Protein AF-A0A7X1L523-F1 (afdb_monomer_lite)

Foldseek 3Di:
DDDDDDDDDPDDPDDQQAAEAEEQEPAAQALLQQLVLLLQVVCLLVVLRHDYDYHHDDFPDDRCVCQLVVVGFKYKFWLCLLLVVLVVRQKAFQFFQFQFAQKWKKFFPPDPDQELLVQQAFEEEDAPDCRRRVLVLLLNCLRVVDPVRHNYDHDDPPCCCRVVVVGGMYMDGNLAVVVVCVVVVTHMHIYGSVVVVRTTGHITMMHGPVCCVPPVSSSVSCSVSSLVSSVVCLVPVLVSLVVCCVPRNVPDDSVSSVSSSVVSCVRRVVQPDPGGDDDLVNSLVSLLSCVVSVSGVGSHRDPNRYDDDLPLPQQDDDPVLVVVCVVPQAAEAEDECQDPPCWHADPVRDIDHLLVLLVVLLCSNHVHDYHYDYDHPVVNLVCLLVVVHQFHSWDFPVVLVVSQFDWAFFLAKWWKFKKAFAPPADDDDALVVQLVWAEEEAPPPPVVCVRCVVCVVRHNYDHDNGLLVRLVCRLVVVTGIYIDILLSLLVCVVVVSPRMDTRDTHPVDMGTITITGHPVCVSVSVSSNSSSVSQDPVNSQVSSCVRSVDRPCLPPAAQDDDPVLVVVQVVDPAFEEEDEPQPPQWHDDPDDTDHLVVLLVVLLCVRQVYHYDYDYDPADDPVQLVCLQVVNHGQKYKDFPLFAVPCPLWDWAAFLDWFFWFKKFFPPADADAELVVQQQWEEEDEPPGSVVVVSCVVHVRHRYDYDPDPLVRVVCRLVVVGGMYIDTPQRNVVSCVVVVVPRMDTRYGHPDDIGGIIMIGRSVCVSVNVSSNSSSVSRRPVNSVVSCCVGRPDDDDDDDDPVVVVVVVVVVVVVVVVVVVVVVVVVVPVVVPPPPPDPDDPDDDDDDDDDDDDDDPDDPVPPPVPVVVLVVQLPDLWKWFWFDPDLRQTQFIHCNLCVLVDGRVRRHGHRQCQFALDPVLSVVVSVVVVVVLVVVDQWDFDWGWTHGPVRDIAIWTFTFRQDDDPRGGPITTTRTGGCRVVVVVVVVVVVVVVVVVVVVVVVVVVLLVVLVVVLVCLCVPVLVVLVVVLVVLVVVLVVDPDPVVNVVSVVVNVVSVVSNVVSVVSSVVSDPCCCVPPNLLVLLVVCCVPPQVVLQAAEAEAEPAVPDDDQDDDPVRSVLVSVLSVLVVVCCSPPFQFNYWYWYWDDDPFKTKIKIWTQGQWDDDDPDDDDDDPPPPVSVVVNQVSQVVQVKGKDKDTDGRGTIIIMTMHTGDDPPPPPPPVPDDDDD

Radius of gyration: 42.04 Å; chains: 1; bounding box: 124×84×136 Å

Structure (mmCIF, N/CA/C/O backbone):
data_AF-A0A7X1L523-F1
#
_entry.id   AF-A0A7X1L523-F1
#
loop_
_atom_site.group_PDB
_atom_site.id
_atom_site.type_symbol
_atom_site.label_atom_id
_atom_site.label_alt_id
_atom_site.label_comp_id
_atom_site.label_asym_id
_atom_site.label_entity_id
_atom_site.label_seq_id
_atom_site.pdbx_PDB_ins_code
_atom_site.Cartn_x
_atom_site.Cartn_y
_atom_site.Cartn_z
_atom_site.occupancy
_atom_site.B_iso_or_equiv
_atom_site.auth_seq_id
_atom_site.auth_comp_id
_atom_site.auth_asym_id
_atom_site.auth_atom_id
_atom_site.pdbx_PDB_model_num
ATOM 1 N N . MET A 1 1 ? -27.266 -11.915 -82.292 1.00 35.53 1 MET A N 1
ATOM 2 C CA . MET A 1 1 ? -26.843 -13.331 -82.314 1.00 35.53 1 MET A CA 1
ATOM 3 C C . MET A 1 1 ? -26.099 -13.578 -81.011 1.00 35.53 1 MET A C 1
ATOM 5 O O . MET A 1 1 ? -25.111 -12.887 -80.830 1.00 35.53 1 MET A O 1
ATOM 9 N N . LEU A 1 2 ? -26.598 -14.486 -80.149 1.00 34.31 2 LEU A N 1
ATOM 10 C CA . LEU A 1 2 ? -26.035 -14.909 -78.838 1.00 34.31 2 LEU A CA 1
ATOM 11 C C . LEU A 1 2 ? -26.019 -13.783 -77.750 1.00 34.31 2 LEU A C 1
ATOM 13 O O . LEU A 1 2 ? -25.608 -12.671 -78.051 1.00 34.31 2 LEU A O 1
ATOM 17 N N . LEU A 1 3 ? -26.603 -13.879 -76.534 1.00 36.59 3 LEU A N 1
ATOM 18 C CA . LEU A 1 3 ? -26.626 -14.929 -75.475 1.00 36.59 3 LEU A CA 1
ATOM 19 C C . LEU A 1 3 ? -25.195 -15.250 -74.990 1.00 36.59 3 LEU A C 1
ATOM 21 O O . LEU A 1 3 ? -24.328 -15.443 -75.824 1.00 36.59 3 LEU A O 1
ATOM 25 N N . THR A 1 4 ? -24.811 -15.344 -73.713 1.00 40.94 4 THR A N 1
ATOM 26 C CA . THR A 1 4 ? -25.476 -15.297 -72.382 1.00 40.94 4 THR A CA 1
ATOM 27 C C . THR A 1 4 ? -24.375 -14.885 -71.354 1.00 40.94 4 THR A C 1
ATOM 29 O O . THR A 1 4 ? -23.264 -14.602 -71.787 1.00 40.94 4 THR A O 1
ATOM 32 N N . PHE A 1 5 ? -24.502 -14.793 -70.021 1.00 37.12 5 PHE A N 1
ATOM 33 C CA . PHE A 1 5 ? -25.494 -15.196 -69.004 1.00 37.12 5 PHE A CA 1
ATOM 34 C C . PHE A 1 5 ? -25.349 -14.257 -67.772 1.00 37.12 5 PHE A C 1
ATOM 36 O O . PHE A 1 5 ? -24.310 -13.623 -67.603 1.00 37.12 5 PHE A O 1
ATOM 43 N N . TRP A 1 6 ? -26.329 -14.234 -66.861 1.00 37.47 6 TRP A N 1
ATOM 44 C CA . TRP A 1 6 ? -26.172 -13.785 -65.463 1.00 37.47 6 TRP A CA 1
ATOM 45 C C . TRP A 1 6 ? -26.646 -14.925 -64.550 1.00 37.47 6 TRP A C 1
ATOM 47 O O . TRP A 1 6 ? -27.776 -15.387 -64.700 1.00 37.47 6 TRP A O 1
ATOM 57 N N . GLY A 1 7 ? -25.789 -15.408 -63.648 1.00 32.28 7 GLY A N 1
ATOM 58 C CA . GLY A 1 7 ? -26.093 -16.521 -62.743 1.00 32.28 7 GLY A CA 1
ATOM 59 C C . GLY A 1 7 ? -25.792 -16.142 -61.300 1.00 32.28 7 GLY A C 1
ATOM 60 O O . GLY A 1 7 ? -24.634 -15.934 -60.948 1.00 32.28 7 GLY A O 1
ATOM 61 N N . ALA A 1 8 ? -26.829 -16.039 -60.470 1.00 42.28 8 ALA A N 1
ATOM 62 C CA . ALA A 1 8 ? -26.679 -15.747 -59.051 1.00 42.28 8 ALA A CA 1
ATOM 63 C C . ALA A 1 8 ? -26.209 -16.999 -58.294 1.00 42.28 8 ALA A C 1
ATOM 65 O O . ALA A 1 8 ? -26.930 -17.993 -58.226 1.00 42.28 8 ALA A O 1
ATOM 66 N N . ALA A 1 9 ? -25.025 -16.930 -57.688 1.00 34.50 9 ALA A N 1
ATOM 67 C CA . ALA A 1 9 ? -24.575 -17.900 -56.697 1.00 34.50 9 ALA A CA 1
ATOM 68 C C . ALA A 1 9 ? -24.819 -17.320 -55.298 1.00 34.50 9 ALA A C 1
ATOM 70 O O . ALA A 1 9 ? -24.021 -16.532 -54.791 1.00 34.50 9 ALA A O 1
ATOM 71 N N . ALA A 1 10 ? -25.938 -17.699 -54.678 1.00 40.25 10 ALA A N 1
ATOM 72 C CA . ALA A 1 10 ? -26.149 -17.450 -53.259 1.00 40.25 10 ALA A CA 1
ATOM 73 C C . ALA A 1 10 ? -25.199 -18.361 -52.468 1.00 40.25 10 ALA A C 1
ATOM 75 O O . ALA A 1 10 ? -25.450 -19.558 -52.321 1.00 40.25 10 ALA A O 1
ATOM 76 N N . ALA A 1 11 ? -24.087 -17.805 -51.990 1.00 36.62 11 ALA A N 1
ATOM 77 C CA . ALA A 1 11 ? -23.219 -18.509 -51.062 1.00 36.62 11 ALA A CA 1
ATOM 78 C C . ALA A 1 11 ? -23.965 -18.679 -49.732 1.00 36.62 11 ALA A C 1
ATOM 80 O O . ALA A 1 11 ? -24.196 -17.705 -49.014 1.00 36.62 11 ALA A O 1
ATOM 81 N N . PHE A 1 12 ? -24.337 -19.918 -49.403 1.00 37.25 12 PHE A N 1
ATOM 82 C CA . PHE A 1 12 ? -24.702 -20.276 -48.037 1.00 37.25 12 PHE A CA 1
ATOM 83 C C . PHE A 1 12 ? -23.490 -19.992 -47.146 1.00 37.25 12 PHE A C 1
ATOM 85 O O . PHE A 1 12 ? -22.504 -20.728 -47.179 1.00 37.25 12 PHE A O 1
ATOM 92 N N . ALA A 1 13 ? -23.558 -18.916 -46.363 1.00 38.03 13 ALA A N 1
ATOM 93 C CA . ALA A 1 13 ? -22.625 -18.708 -45.271 1.00 38.03 13 ALA A CA 1
ATOM 94 C C . ALA A 1 13 ? -22.865 -19.827 -44.253 1.00 38.03 13 ALA A C 1
ATOM 96 O O . ALA A 1 13 ? -23.894 -19.845 -43.577 1.00 38.03 13 ALA A O 1
ATOM 97 N N . ALA A 1 14 ? -21.944 -20.789 -44.187 1.00 41.09 14 ALA A N 1
ATOM 98 C CA . ALA A 1 14 ? -21.949 -21.779 -43.125 1.00 41.09 14 ALA A CA 1
ATOM 99 C C . ALA A 1 14 ? -21.833 -21.036 -41.790 1.00 41.09 14 ALA A C 1
ATOM 101 O O . ALA A 1 14 ? -20.889 -20.268 -41.589 1.00 41.09 14 ALA A O 1
ATOM 102 N N . THR A 1 15 ? -22.804 -21.234 -40.900 1.00 46.75 15 THR A N 1
ATOM 103 C CA . THR A 1 15 ? -22.757 -20.694 -39.541 1.00 46.75 15 THR A CA 1
ATOM 104 C C . THR A 1 15 ? -21.456 -21.175 -38.893 1.00 46.75 15 THR A C 1
ATOM 106 O O . THR A 1 15 ? -21.213 -22.386 -38.919 1.00 46.75 15 THR A O 1
ATOM 109 N N . PRO A 1 16 ? -20.599 -20.290 -38.350 1.00 55.03 16 PRO A N 1
ATOM 110 C CA . PRO A 1 16 ? -19.363 -20.729 -37.719 1.00 55.03 16 PRO A CA 1
ATOM 111 C C . PRO A 1 16 ? -19.705 -21.667 -36.560 1.00 55.03 16 PRO A C 1
ATOM 113 O O . PRO A 1 16 ? -20.459 -21.304 -35.658 1.00 55.03 16 PRO A O 1
ATOM 116 N N . THR A 1 17 ? -19.182 -22.891 -36.611 1.00 75.31 17 THR A N 1
ATOM 117 C CA . THR A 1 17 ? -19.331 -23.872 -35.535 1.00 75.31 17 THR A CA 1
ATOM 118 C C . THR A 1 17 ? -18.581 -23.359 -34.314 1.00 75.31 17 THR A C 1
ATOM 120 O O . THR A 1 17 ? -17.352 -23.294 -34.339 1.00 75.31 17 THR A O 1
ATOM 123 N N . LEU A 1 18 ? -19.326 -22.964 -33.282 1.00 89.81 18 LEU A N 1
ATOM 124 C CA . LEU A 1 18 ? -18.764 -22.475 -32.029 1.00 89.81 18 LEU A CA 1
ATOM 125 C C . LEU A 1 18 ? -18.001 -23.594 -31.307 1.00 89.81 18 LEU A C 1
ATOM 127 O O . LEU A 1 18 ? -18.394 -24.761 -31.349 1.00 89.81 18 LEU A O 1
ATOM 131 N N . GLU A 1 19 ? -16.904 -23.229 -30.653 1.00 92.75 19 GLU A N 1
ATOM 132 C CA . GLU A 1 19 ? -16.069 -24.151 -29.888 1.00 92.75 19 GLU A CA 1
ATOM 133 C C . GLU A 1 19 ? -16.624 -24.319 -28.458 1.00 92.75 19 GLU A C 1
ATOM 135 O O . GLU A 1 19 ? -16.742 -23.315 -27.751 1.00 92.75 19 GLU A O 1
ATOM 140 N N . PRO A 1 20 ? -16.969 -25.543 -28.010 1.00 94.81 20 PRO A N 1
ATOM 141 C CA . PRO A 1 20 ? -17.560 -25.763 -26.693 1.00 94.81 20 PRO A CA 1
ATOM 142 C C . PRO A 1 20 ? -16.526 -25.606 -25.573 1.00 94.81 20 PRO A C 1
ATOM 144 O O . PRO A 1 20 ? -15.448 -26.200 -25.617 1.00 94.81 20 PRO A O 1
ATOM 147 N N . VAL A 1 21 ? -16.877 -24.834 -24.545 1.00 96.50 21 VAL A N 1
ATOM 148 C CA . VAL A 1 21 ? -16.016 -24.523 -23.395 1.00 96.50 21 VAL A CA 1
ATOM 149 C C . VAL A 1 21 ? -16.826 -24.560 -22.102 1.00 96.50 21 VAL A C 1
ATOM 151 O O . VAL A 1 21 ? -17.882 -23.940 -22.006 1.00 96.50 21 VAL A O 1
ATOM 154 N N . THR A 1 22 ? -16.309 -25.218 -21.066 1.00 97.50 22 THR A N 1
ATOM 155 C CA . THR A 1 22 ? -16.935 -25.236 -19.735 1.00 97.50 22 THR A CA 1
ATOM 156 C C . THR A 1 22 ? -16.148 -24.381 -18.745 1.00 97.50 22 THR A C 1
ATOM 158 O O . THR A 1 22 ? -14.935 -24.554 -18.587 1.00 97.50 22 THR A O 1
ATOM 161 N N . ILE A 1 23 ? -16.855 -23.493 -18.037 1.00 97.31 23 ILE A N 1
ATOM 162 C CA . ILE A 1 23 ? -16.327 -22.721 -16.903 1.00 97.31 23 ILE A CA 1
ATOM 163 C C . ILE A 1 23 ? -16.960 -23.248 -15.610 1.00 97.31 23 ILE A C 1
ATOM 165 O O . ILE A 1 23 ? -18.173 -23.143 -15.416 1.00 97.31 23 ILE A O 1
ATOM 169 N N . GLN A 1 24 ? -16.138 -23.793 -14.713 1.00 95.12 24 GLN A N 1
ATOM 170 C CA . GLN A 1 24 ? -16.563 -24.243 -13.388 1.00 95.12 24 GLN A CA 1
ATOM 171 C C . GLN A 1 24 ? -16.700 -23.039 -12.445 1.00 95.12 24 GLN A C 1
ATOM 173 O O . GLN A 1 24 ? -15.710 -22.449 -12.006 1.00 95.12 24 GLN A O 1
ATOM 178 N N . LEU A 1 25 ? -17.938 -22.671 -12.116 1.00 91.81 25 LEU A N 1
ATOM 179 C CA . LEU A 1 25 ? -18.232 -21.646 -11.118 1.00 91.81 25 LEU A CA 1
ATOM 180 C C . LEU A 1 25 ? -17.908 -22.154 -9.713 1.00 91.81 25 LEU A C 1
ATOM 182 O O . LEU A 1 25 ? -17.907 -23.357 -9.438 1.00 91.81 25 LEU A O 1
ATOM 186 N N . ARG A 1 26 ? -17.674 -21.210 -8.801 1.00 81.25 26 ARG A N 1
ATOM 187 C CA . ARG A 1 26 ? -17.255 -21.496 -7.427 1.00 81.25 26 ARG A CA 1
ATOM 188 C C . ARG A 1 26 ? -18.408 -21.824 -6.474 1.00 81.25 26 ARG A C 1
ATOM 190 O O . ARG A 1 26 ? -18.177 -22.451 -5.448 1.00 81.25 26 ARG A O 1
ATOM 197 N N . TRP A 1 27 ? -19.631 -21.412 -6.795 1.00 78.06 27 TRP A N 1
ATOM 198 C CA . TRP A 1 27 ? -20.826 -21.568 -5.956 1.00 78.06 27 TRP A CA 1
ATOM 199 C C . TRP A 1 27 ? -22.062 -21.854 -6.830 1.00 78.06 27 TRP A C 1
ATOM 201 O O . TRP A 1 27 ? -21.937 -22.069 -8.039 1.00 78.06 27 TRP A O 1
ATOM 211 N N . SER A 1 28 ? -23.250 -21.877 -6.221 1.00 83.31 28 SER A N 1
ATOM 212 C CA . SER A 1 28 ? -24.537 -21.827 -6.926 1.00 83.31 28 SER A CA 1
ATOM 213 C C . SER A 1 28 ? -24.710 -20.507 -7.690 1.00 83.31 28 SER A C 1
ATOM 215 O O . SER A 1 28 ? -23.960 -19.555 -7.476 1.00 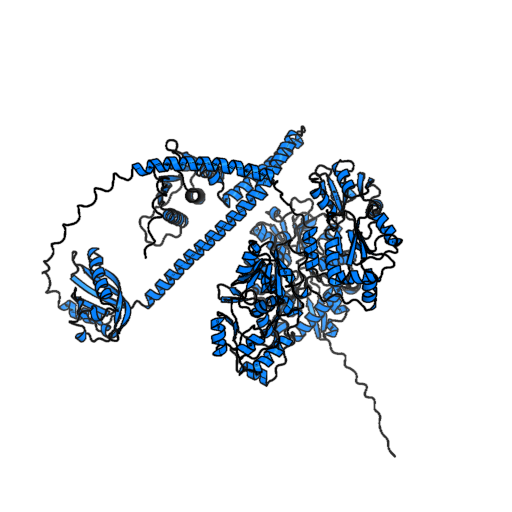83.31 28 SER A O 1
ATOM 217 N N . HIS A 1 29 ? -25.712 -20.424 -8.566 1.00 87.88 29 HIS A N 1
ATOM 218 C CA . HIS A 1 29 ? -26.014 -19.186 -9.283 1.00 87.88 29 HIS A CA 1
ATOM 219 C C . HIS A 1 29 ? -26.390 -18.047 -8.312 1.00 87.88 29 HIS A C 1
ATOM 221 O O . HIS A 1 29 ? -27.177 -18.243 -7.392 1.00 87.88 29 HIS A O 1
ATOM 227 N N . GLN A 1 30 ? -25.750 -16.886 -8.482 1.00 88.38 30 GLN A N 1
ATOM 228 C CA . GLN A 1 30 ? -25.823 -15.698 -7.616 1.00 88.38 30 GLN A CA 1
ATOM 229 C C . GLN A 1 30 ? -25.126 -14.512 -8.322 1.00 88.38 30 GLN A C 1
ATOM 231 O O . GLN A 1 30 ? -24.378 -14.735 -9.284 1.00 88.38 30 GLN A O 1
ATOM 236 N N . PHE A 1 31 ? -25.292 -13.267 -7.859 1.00 91.81 31 PHE A N 1
ATOM 237 C CA . PHE A 1 31 ? -24.743 -12.082 -8.546 1.00 91.81 31 PHE A CA 1
ATOM 238 C C . PHE A 1 31 ? -23.201 -12.016 -8.528 1.00 91.81 31 PHE A C 1
ATOM 240 O O . PHE A 1 31 ? -22.593 -11.393 -9.395 1.00 91.81 31 PHE A O 1
ATOM 247 N N . GLN A 1 32 ? -22.532 -12.746 -7.628 1.00 89.69 32 GLN A N 1
ATOM 248 C CA . GLN A 1 32 ? -21.064 -12.908 -7.617 1.00 89.69 32 GLN A CA 1
ATOM 249 C C . GLN A 1 32 ? -20.471 -13.388 -8.961 1.00 89.69 32 GLN A C 1
ATOM 251 O O . GLN A 1 32 ? -19.287 -13.185 -9.209 1.00 89.69 32 GLN A O 1
ATOM 256 N N . PHE A 1 33 ? -21.277 -13.983 -9.851 1.00 94.38 33 PHE A N 1
ATOM 257 C CA . PHE A 1 33 ? -20.850 -14.425 -11.185 1.00 94.38 33 PHE A CA 1
ATOM 258 C C . PHE A 1 33 ? -21.464 -13.605 -12.339 1.00 94.38 33 PHE A C 1
ATOM 260 O O . PHE A 1 33 ? -21.421 -14.042 -13.488 1.00 94.38 33 PHE A O 1
ATOM 267 N N . ALA A 1 34 ? -22.008 -12.415 -12.057 1.00 94.25 34 ALA A N 1
ATOM 268 C CA . ALA A 1 34 ? -22.748 -11.573 -13.003 1.00 94.25 34 ALA A CA 1
ATOM 269 C C . ALA A 1 34 ? -22.036 -11.348 -14.350 1.00 94.25 34 ALA A C 1
ATOM 271 O O . ALA A 1 34 ? -22.672 -11.439 -15.400 1.00 94.25 34 ALA A O 1
ATOM 272 N N . GLY A 1 35 ? -20.716 -11.126 -14.347 1.00 92.69 35 GLY A N 1
ATOM 273 C CA . GLY A 1 35 ? -19.957 -10.944 -15.587 1.00 92.69 35 GLY A CA 1
ATOM 274 C C . GLY A 1 35 ? -19.906 -12.173 -16.497 1.00 92.69 35 GLY A C 1
ATOM 275 O O . GLY A 1 35 ? -19.885 -12.022 -17.716 1.00 92.69 35 GLY A O 1
ATOM 276 N N . TYR A 1 36 ? -19.952 -13.383 -15.934 1.00 97.00 36 TYR A N 1
ATOM 277 C CA . TYR A 1 36 ? -19.990 -14.623 -16.714 1.00 97.00 36 TYR A CA 1
ATOM 278 C C . TYR A 1 36 ? -21.353 -14.801 -17.393 1.00 97.00 36 TYR A C 1
ATOM 280 O O . TYR A 1 36 ? -21.399 -15.096 -18.587 1.00 97.00 36 TYR A O 1
ATOM 288 N N . TYR A 1 37 ? -22.458 -14.535 -16.681 1.00 96.06 37 TYR A N 1
ATOM 289 C CA . TYR A 1 37 ? -23.798 -14.541 -17.284 1.00 96.06 37 TYR A CA 1
ATOM 290 C C . TYR A 1 37 ? -23.911 -13.479 -18.374 1.00 96.06 37 TYR A C 1
ATOM 292 O O . TYR A 1 37 ? -24.307 -13.798 -19.488 1.00 96.06 37 TYR A O 1
ATOM 300 N N . ALA A 1 38 ? -23.474 -12.244 -18.110 1.00 94.81 38 ALA A N 1
ATOM 301 C CA . ALA A 1 38 ? -23.484 -11.181 -19.109 1.00 94.81 38 ALA A CA 1
ATOM 302 C C . ALA A 1 38 ? -22.660 -11.540 -20.362 1.00 94.81 38 ALA A C 1
ATOM 304 O O . ALA A 1 38 ? -23.086 -11.233 -21.473 1.00 94.81 38 ALA A O 1
ATOM 305 N N . ALA A 1 39 ? -21.522 -12.232 -20.222 1.00 95.19 39 ALA A N 1
ATOM 306 C CA . ALA A 1 39 ? -20.725 -12.687 -21.365 1.00 95.19 39 ALA A CA 1
ATOM 307 C C . ALA A 1 39 ? -21.421 -13.763 -22.224 1.00 95.19 39 ALA A C 1
ATOM 309 O O . ALA A 1 39 ? -21.239 -13.764 -23.446 1.00 95.19 39 ALA A O 1
ATOM 310 N N . VAL A 1 40 ? -22.238 -14.635 -21.620 1.00 95.62 40 VAL A N 1
ATOM 311 C CA . VAL A 1 40 ? -23.106 -15.587 -22.340 1.00 95.62 40 VAL A CA 1
ATOM 312 C C . VAL A 1 40 ? -24.292 -14.852 -22.975 1.00 95.62 40 VAL A C 1
ATOM 314 O O . VAL A 1 40 ? -24.466 -14.880 -24.190 1.00 95.62 40 VAL A O 1
ATOM 317 N N . GLU A 1 41 ? -25.071 -14.128 -22.171 1.00 94.56 41 GLU A N 1
ATOM 318 C CA . GLU A 1 41 ? -26.344 -13.502 -22.555 1.00 94.56 41 GLU A CA 1
ATOM 319 C C . GLU A 1 41 ? -26.196 -12.370 -23.582 1.00 94.56 41 GLU A C 1
ATOM 321 O O . GLU A 1 41 ? -27.069 -12.174 -24.427 1.00 94.56 41 GLU A O 1
ATOM 326 N N . LYS A 1 42 ? -25.076 -11.636 -23.559 1.00 94.75 42 LYS A N 1
ATOM 327 C CA . LYS A 1 42 ? -24.744 -10.612 -24.568 1.00 94.75 42 LYS A CA 1
ATOM 328 C C . LYS A 1 42 ? -23.963 -11.174 -25.757 1.00 94.75 42 LYS A C 1
ATOM 330 O O . LYS A 1 42 ? -23.537 -10.411 -26.622 1.00 94.75 42 LYS A O 1
ATOM 335 N N . GLY A 1 43 ? -23.760 -12.493 -25.807 1.00 91.25 43 GLY A N 1
ATOM 336 C CA . GLY A 1 43 ? -23.056 -13.171 -26.890 1.00 91.25 43 GLY A CA 1
ATOM 337 C C . GLY A 1 43 ? -21.582 -12.782 -27.009 1.00 91.25 43 GLY A C 1
ATOM 338 O O . GLY A 1 43 ? -21.018 -12.897 -28.094 1.00 91.25 43 GLY A O 1
ATOM 339 N N . PHE A 1 44 ? -20.934 -12.312 -25.937 1.00 91.00 44 PHE A N 1
ATOM 340 C CA . PHE A 1 44 ? -19.513 -11.952 -25.984 1.00 91.00 44 PHE A CA 1
ATOM 341 C C . PHE A 1 44 ? -18.623 -13.180 -26.185 1.00 91.00 44 PHE A C 1
ATOM 343 O O . PHE A 1 44 ? -17.650 -13.084 -26.926 1.00 91.00 44 PHE A O 1
ATOM 350 N N . TYR A 1 45 ? -18.981 -14.337 -25.617 1.00 95.25 45 TYR A N 1
ATOM 351 C CA . TYR A 1 45 ? -18.313 -15.606 -25.934 1.00 95.25 45 TYR A CA 1
ATOM 352 C C . TYR A 1 45 ? -18.566 -16.040 -27.387 1.00 95.25 45 TYR A C 1
ATOM 354 O O . TYR A 1 45 ? -17.615 -16.326 -28.115 1.00 95.25 45 TYR A O 1
ATOM 362 N N . ALA A 1 46 ? -19.819 -15.983 -27.851 1.00 91.81 46 ALA A N 1
ATOM 363 C CA . ALA A 1 46 ? -20.180 -16.345 -29.225 1.00 91.81 46 ALA A CA 1
ATOM 364 C C . ALA A 1 46 ? -19.486 -15.451 -30.274 1.00 91.81 46 ALA A C 1
ATOM 366 O O . ALA A 1 46 ? -19.068 -15.936 -31.323 1.00 91.81 46 ALA A O 1
ATOM 367 N N . ALA A 1 47 ? -19.292 -14.162 -29.973 1.00 86.38 47 ALA A N 1
ATOM 368 C CA . ALA A 1 47 ? -18.557 -13.216 -30.813 1.00 86.38 47 ALA A CA 1
ATOM 369 C C . ALA A 1 47 ? -17.050 -13.525 -30.925 1.00 86.38 47 ALA A C 1
ATOM 371 O O . ALA A 1 47 ? -16.428 -13.148 -31.915 1.00 86.38 47 ALA A O 1
ATOM 372 N N . GLU A 1 48 ? -16.467 -14.219 -29.943 1.00 90.19 48 GLU A N 1
ATOM 373 C CA . GLU A 1 48 ? -15.091 -14.737 -29.995 1.00 90.19 48 GLU A CA 1
ATOM 374 C C . GLU A 1 48 ? -15.029 -16.174 -30.579 1.00 90.19 48 GLU A C 1
ATOM 376 O O . GLU A 1 48 ? -13.945 -16.746 -30.714 1.00 90.19 48 GLU A O 1
ATOM 381 N N . GLY A 1 49 ? -16.179 -16.752 -30.958 1.00 91.38 49 GLY A N 1
ATOM 382 C CA . GLY A 1 49 ? -16.309 -18.091 -31.546 1.00 91.38 49 GLY A CA 1
ATOM 383 C C . GLY A 1 49 ? -16.517 -19.232 -30.543 1.00 91.38 49 GLY A C 1
ATOM 384 O O . GLY A 1 49 ? -16.285 -20.384 -30.900 1.00 91.38 49 GLY A O 1
ATOM 385 N N . LEU A 1 50 ? -16.931 -18.934 -29.307 1.00 95.75 50 LEU A N 1
ATOM 386 C CA . LEU A 1 50 ? -17.047 -19.900 -28.209 1.00 95.75 50 LEU A CA 1
ATOM 387 C C . LEU A 1 50 ? -18.507 -20.159 -27.800 1.00 95.75 50 LEU A C 1
ATOM 389 O O . LEU A 1 50 ? -19.298 -19.222 -27.688 1.00 95.75 50 LEU A O 1
ATOM 393 N N . ASP A 1 51 ? -18.832 -21.417 -27.503 1.00 96.00 51 ASP A N 1
ATOM 394 C CA . ASP A 1 51 ? -20.079 -21.850 -26.862 1.00 96.00 51 ASP A CA 1
ATOM 395 C C . ASP A 1 51 ? -19.787 -22.203 -25.396 1.00 96.00 51 ASP A C 1
ATOM 397 O O . ASP A 1 51 ? -19.209 -23.249 -25.094 1.00 96.00 51 ASP A O 1
ATOM 401 N N . VAL A 1 52 ? -20.096 -21.280 -24.480 1.00 96.94 52 VAL A N 1
ATOM 402 C CA . VAL A 1 52 ? -19.693 -21.386 -23.070 1.00 96.94 52 VAL A CA 1
ATOM 403 C C . VAL A 1 52 ? -20.818 -21.923 -22.193 1.00 96.94 52 VAL A C 1
ATOM 405 O O . VAL A 1 52 ? -21.835 -21.264 -21.982 1.00 96.94 52 VAL A O 1
ATOM 408 N N . THR A 1 53 ? -20.570 -23.081 -21.582 1.00 96.00 53 THR A N 1
ATOM 409 C CA . THR A 1 53 ? -21.398 -23.645 -20.512 1.00 96.00 53 THR A CA 1
ATOM 410 C C . THR A 1 53 ? -20.867 -23.210 -19.144 1.00 96.00 53 THR A C 1
ATOM 412 O O . THR A 1 53 ? -19.712 -23.466 -18.795 1.00 96.00 53 THR A O 1
ATOM 415 N N . LEU A 1 54 ? -21.720 -22.573 -18.338 1.00 95.31 54 LEU A N 1
ATOM 416 C CA . LEU A 1 54 ? -21.407 -22.191 -16.958 1.00 95.31 54 LEU A CA 1
ATOM 417 C C . LEU A 1 54 ? -21.883 -23.283 -15.993 1.00 95.31 54 LEU A C 1
ATOM 419 O O . LEU A 1 54 ? -23.079 -23.424 -15.743 1.00 95.31 54 LEU A O 1
ATOM 423 N N . GLN A 1 55 ? -20.949 -24.051 -15.436 1.00 92.56 55 GLN A N 1
ATOM 424 C CA . GLN A 1 55 ? -21.257 -25.140 -14.513 1.00 92.56 55 GLN A CA 1
ATOM 425 C C . GLN A 1 55 ? -21.258 -24.627 -13.067 1.00 92.56 55 GLN A C 1
ATOM 427 O O . GLN A 1 55 ? -20.209 -24.281 -12.528 1.00 92.56 55 GLN A O 1
ATOM 432 N N . ALA A 1 56 ? -22.424 -24.587 -12.418 1.00 87.94 56 ALA A N 1
ATOM 433 C CA . ALA A 1 56 ? -22.530 -24.273 -10.990 1.00 87.94 56 ALA A CA 1
ATOM 434 C C . ALA A 1 56 ? -21.784 -25.303 -10.116 1.00 87.94 56 ALA A C 1
ATOM 436 O O . ALA A 1 56 ? -21.672 -26.478 -10.475 1.00 87.94 56 ALA A O 1
ATOM 437 N N . ALA A 1 57 ? -21.285 -24.882 -8.950 1.00 78.00 57 ALA A N 1
ATOM 438 C CA . ALA A 1 57 ? -20.679 -25.811 -7.996 1.00 78.00 57 ALA A CA 1
ATOM 439 C C . ALA A 1 57 ? -21.750 -26.637 -7.270 1.00 78.00 57 ALA A C 1
ATOM 441 O O . ALA A 1 57 ? -22.702 -26.085 -6.714 1.00 78.00 57 ALA A O 1
ATOM 442 N N . VAL A 1 58 ? -21.553 -27.956 -7.200 1.00 72.06 58 VAL A N 1
ATOM 443 C CA . VAL A 1 58 ? -22.378 -28.843 -6.369 1.00 72.06 58 VAL A CA 1
ATOM 444 C C . VAL A 1 58 ? -21.886 -28.784 -4.914 1.00 72.06 58 VAL A C 1
ATOM 446 O O . VAL A 1 58 ? -20.677 -28.890 -4.678 1.00 72.06 58 VAL A O 1
ATOM 449 N N . PRO A 1 59 ? -22.785 -28.646 -3.921 1.00 59.53 59 PRO A N 1
ATOM 450 C CA . PRO A 1 59 ? -22.435 -28.731 -2.508 1.00 59.53 59 PRO A CA 1
ATOM 451 C C . PRO A 1 59 ? -21.587 -29.965 -2.161 1.00 59.53 59 PRO A C 1
ATOM 453 O O . PRO A 1 59 ? -21.967 -31.099 -2.440 1.00 59.53 59 PRO A O 1
ATOM 456 N N . GLY A 1 60 ? -20.432 -29.732 -1.535 1.00 55.81 60 GLY A N 1
ATOM 457 C CA . GLY A 1 60 ? -19.534 -30.778 -1.030 1.00 55.81 60 GLY A CA 1
ATOM 458 C C . GLY A 1 60 ? -18.542 -31.363 -2.044 1.00 55.81 60 GLY A C 1
ATOM 459 O O . GLY A 1 60 ? -17.800 -32.269 -1.679 1.00 55.81 60 GLY A O 1
ATOM 460 N N . GLN A 1 61 ? -18.495 -30.862 -3.283 1.00 67.12 61 GLN A N 1
ATOM 461 C CA . GLN A 1 61 ? -17.516 -31.295 -4.290 1.00 67.12 61 GLN A CA 1
ATOM 462 C C . GLN A 1 61 ? -16.345 -30.310 -4.434 1.00 67.12 61 GLN A C 1
ATOM 464 O O . GLN A 1 61 ? -16.508 -29.098 -4.266 1.00 67.12 61 GLN A O 1
ATOM 469 N N . ASP A 1 62 ? -15.169 -30.842 -4.778 1.00 71.12 62 ASP A N 1
ATOM 470 C CA . ASP A 1 62 ? -13.993 -30.056 -5.167 1.00 71.12 62 ASP A CA 1
ATOM 471 C C . ASP A 1 62 ? -14.260 -29.321 -6.495 1.00 71.12 62 ASP A C 1
ATOM 473 O O . ASP A 1 62 ? -14.773 -29.891 -7.459 1.00 71.12 62 ASP A O 1
ATOM 477 N N . ARG A 1 63 ? -13.916 -28.031 -6.515 1.00 77.75 63 ARG A N 1
ATOM 478 C CA . ARG A 1 63 ? -14.178 -27.066 -7.593 1.00 77.75 63 ARG A CA 1
ATOM 479 C C . ARG A 1 63 ? -12.968 -26.864 -8.509 1.00 77.75 63 ARG A C 1
ATOM 481 O O . ARG A 1 63 ? -13.123 -26.360 -9.616 1.00 77.75 63 ARG A O 1
ATOM 488 N N . VAL A 1 64 ? -11.775 -27.254 -8.060 1.00 87.12 64 VAL A N 1
ATOM 489 C CA . VAL A 1 64 ? -10.509 -27.119 -8.792 1.00 87.12 64 VAL A CA 1
ATOM 490 C C . VAL A 1 64 ? -10.158 -28.424 -9.509 1.00 87.12 64 VAL A C 1
ATOM 492 O O . VAL A 1 64 ? -9.697 -28.386 -10.649 1.00 87.12 64 VAL A O 1
ATOM 495 N N . THR A 1 65 ? -10.451 -29.580 -8.903 1.00 86.75 65 THR A N 1
ATOM 496 C CA . THR A 1 65 ? -10.234 -30.899 -9.532 1.00 86.75 65 THR A CA 1
ATOM 497 C C . THR A 1 65 ? -10.877 -31.046 -10.926 1.00 86.75 65 THR A C 1
ATOM 499 O O . THR A 1 65 ? -10.172 -31.496 -11.827 1.00 86.75 65 THR A O 1
ATOM 502 N N . PRO A 1 66 ? -12.127 -30.605 -11.200 1.00 90.56 66 PRO A N 1
ATOM 503 C CA . PRO A 1 66 ? -12.690 -30.648 -12.555 1.00 90.56 66 PRO A CA 1
ATOM 504 C C . PRO A 1 66 ? -11.864 -29.895 -13.611 1.00 90.56 66 PRO A C 1
ATOM 506 O O . PRO A 1 66 ? -11.859 -30.300 -14.771 1.00 90.56 66 PRO A O 1
ATOM 509 N N . VAL A 1 67 ? -11.151 -28.832 -13.217 1.00 94.19 67 VAL A N 1
ATOM 510 C CA . VAL A 1 67 ? -10.273 -28.052 -14.106 1.00 94.19 67 VAL A CA 1
ATOM 511 C C . VAL A 1 67 ? -8.915 -28.738 -14.282 1.00 94.19 67 VAL A C 1
ATOM 513 O O . VAL A 1 67 ? -8.395 -28.808 -15.392 1.00 94.19 67 VAL A O 1
ATOM 516 N N . LEU A 1 68 ? -8.361 -29.313 -13.208 1.00 91.62 68 LEU A N 1
ATOM 517 C CA . LEU A 1 68 ? -7.124 -30.108 -13.255 1.00 91.62 68 LEU A CA 1
ATOM 518 C C . LEU A 1 68 ? -7.264 -31.386 -14.098 1.00 91.62 68 LEU A C 1
ATOM 520 O O . LEU A 1 68 ? -6.312 -31.790 -14.756 1.00 91.62 68 LEU A O 1
ATOM 524 N N . GLU A 1 69 ? -8.443 -32.007 -14.096 1.00 90.88 69 GLU A N 1
ATOM 525 C CA . GLU A 1 69 ? -8.764 -33.198 -14.894 1.00 90.88 69 GLU A CA 1
ATOM 526 C C . GLU A 1 69 ? -9.227 -32.870 -16.328 1.00 90.88 69 GLU A C 1
ATOM 528 O O . GLU A 1 69 ? -9.539 -33.781 -17.094 1.00 90.88 69 GLU A O 1
ATOM 533 N N . GLY A 1 70 ? -9.328 -31.587 -16.697 1.00 88.62 70 GLY A N 1
ATOM 534 C CA . GLY A 1 70 ? -9.795 -31.146 -18.018 1.00 88.62 70 GLY A CA 1
ATOM 535 C C . GLY A 1 70 ? -11.289 -31.373 -18.296 1.00 88.62 70 GLY A C 1
ATOM 536 O O . GLY A 1 70 ? -11.730 -31.187 -19.431 1.00 88.62 70 GLY A O 1
ATOM 537 N N . ARG A 1 71 ? -12.086 -31.748 -17.281 1.00 91.38 71 ARG A N 1
ATOM 538 C CA . ARG A 1 71 ? -13.559 -31.846 -17.372 1.00 91.38 71 ARG A CA 1
ATOM 539 C C . ARG A 1 71 ? -14.213 -30.470 -17.544 1.00 91.38 71 ARG A C 1
ATOM 541 O O . ARG A 1 71 ? -15.247 -30.366 -18.197 1.00 91.38 71 ARG A O 1
ATOM 548 N N . ALA A 1 72 ? -13.583 -29.432 -17.001 1.00 94.94 72 ALA A N 1
ATOM 549 C CA . ALA A 1 72 ? -13.800 -28.034 -17.351 1.00 94.94 72 ALA A CA 1
ATOM 550 C C . ALA A 1 72 ? -12.467 -27.417 -17.803 1.00 94.94 72 ALA A C 1
ATOM 552 O O . ALA A 1 72 ? -11.411 -27.812 -17.318 1.00 94.94 72 ALA A O 1
ATOM 553 N N . GLN A 1 73 ? -12.494 -26.456 -18.727 1.00 96.88 73 GLN A N 1
ATOM 554 C CA . GLN A 1 73 ? -11.268 -25.822 -19.240 1.00 96.88 73 GLN A CA 1
ATOM 555 C C . GLN A 1 73 ? -10.851 -24.618 -18.381 1.00 96.88 73 GLN A C 1
ATOM 557 O O . GLN A 1 73 ? -9.672 -24.274 -18.309 1.00 96.88 73 GLN A O 1
ATOM 562 N N . TYR A 1 74 ? -11.807 -23.994 -17.690 1.00 97.81 74 TYR A N 1
ATOM 563 C CA . TYR A 1 74 ? -11.590 -22.812 -16.855 1.00 97.81 74 TYR A CA 1
ATOM 564 C C . TYR A 1 74 ? -12.362 -22.934 -15.541 1.00 97.81 74 TYR A C 1
ATOM 566 O O . TYR A 1 74 ? -13.369 -23.641 -15.464 1.00 97.81 74 TYR A O 1
ATOM 574 N N . GLY A 1 75 ? -11.920 -22.217 -14.511 1.00 95.06 75 GLY A N 1
ATOM 575 C CA . GLY A 1 75 ? -12.590 -22.179 -13.214 1.00 95.06 75 GLY A CA 1
ATOM 576 C C . GLY A 1 75 ? -12.581 -20.798 -12.572 1.00 95.06 75 GLY A C 1
ATOM 577 O O . GLY A 1 75 ? -11.770 -19.937 -12.921 1.00 95.06 75 GLY A O 1
ATOM 578 N N . VAL A 1 76 ? -13.483 -20.608 -11.610 1.00 93.62 76 VAL A N 1
ATOM 579 C CA . VAL A 1 76 ? -13.508 -19.439 -10.723 1.00 93.62 76 VAL A CA 1
ATOM 580 C C . VAL A 1 76 ? -12.956 -19.839 -9.353 1.00 93.62 76 VAL A C 1
ATOM 582 O O . VAL A 1 76 ? -13.507 -20.716 -8.686 1.00 93.62 76 VAL A O 1
ATOM 585 N N . GLY A 1 77 ? -11.850 -19.223 -8.943 1.00 88.19 77 GLY A N 1
ATOM 586 C CA . GLY A 1 77 ? -11.131 -19.507 -7.694 1.00 88.19 77 GLY A CA 1
ATOM 587 C C . GLY A 1 77 ? -10.906 -18.238 -6.878 1.00 88.19 77 GLY A C 1
ATOM 588 O O . GLY A 1 77 ? -11.449 -17.203 -7.229 1.00 88.19 77 GLY A O 1
ATOM 589 N N . ASP A 1 78 ? -10.123 -18.291 -5.801 1.00 86.44 78 ASP A N 1
ATOM 590 C CA . ASP A 1 78 ? -9.699 -17.113 -5.023 1.00 86.44 78 ASP A CA 1
ATOM 591 C C . ASP A 1 78 ? -8.183 -17.124 -4.765 1.00 86.44 78 ASP A C 1
ATOM 593 O O . ASP A 1 78 ? -7.434 -17.843 -5.435 1.00 86.44 78 ASP A O 1
ATOM 597 N N . ALA A 1 79 ? -7.704 -16.333 -3.799 1.00 85.69 79 ALA A N 1
ATOM 598 C CA . ALA A 1 79 ? -6.302 -16.332 -3.382 1.00 85.69 79 ALA A CA 1
ATOM 599 C C . ALA A 1 79 ? -5.744 -17.730 -3.030 1.00 85.69 79 ALA A C 1
ATOM 601 O O . ALA A 1 79 ? -4.540 -17.945 -3.162 1.00 85.69 79 ALA A O 1
ATOM 602 N N . GLY A 1 80 ? -6.575 -18.711 -2.653 1.00 84.94 80 GLY A N 1
ATOM 603 C CA . GLY A 1 80 ? -6.126 -20.079 -2.387 1.00 84.94 80 GLY A CA 1
ATOM 604 C C . GLY A 1 80 ? -5.592 -20.827 -3.619 1.00 84.94 80 GLY A C 1
ATOM 605 O O . GLY A 1 80 ? -4.820 -21.774 -3.466 1.00 84.94 80 GLY A O 1
ATOM 606 N N . ILE A 1 81 ? -5.891 -20.364 -4.840 1.00 89.50 81 ILE A N 1
ATOM 607 C CA . ILE A 1 81 ? -5.298 -20.893 -6.083 1.00 89.50 81 ILE A CA 1
ATOM 608 C C . ILE A 1 81 ? -3.766 -20.701 -6.099 1.00 89.50 81 ILE A C 1
ATOM 610 O O . ILE A 1 81 ? -3.048 -21.558 -6.615 1.00 89.50 81 ILE A O 1
ATOM 614 N N . LEU A 1 82 ? -3.244 -19.647 -5.451 1.00 90.38 82 LEU A N 1
ATOM 615 C CA . LEU A 1 82 ? -1.800 -19.445 -5.251 1.00 90.38 82 LEU A CA 1
ATOM 616 C C . LEU A 1 82 ? -1.187 -20.534 -4.361 1.00 90.38 82 LEU A C 1
ATOM 618 O O . LEU A 1 82 ? -0.115 -21.048 -4.677 1.00 90.38 82 LEU A O 1
ATOM 622 N N . LYS A 1 83 ? -1.878 -20.922 -3.282 1.00 86.50 83 LYS A N 1
ATOM 623 C CA . LYS A 1 83 ? -1.426 -21.984 -2.374 1.00 86.50 83 LYS A CA 1
ATOM 624 C C . LYS A 1 83 ? -1.382 -23.335 -3.091 1.00 86.50 83 LYS A C 1
ATOM 626 O O . LYS A 1 83 ? -0.367 -24.019 -3.035 1.00 86.50 83 LYS A O 1
ATOM 631 N N . LEU A 1 84 ? -2.420 -23.668 -3.864 1.00 87.44 84 LEU A N 1
ATOM 632 C CA . LEU A 1 84 ? -2.438 -24.887 -4.684 1.00 87.44 84 LEU A CA 1
ATOM 633 C C . LEU A 1 84 ? -1.321 -24.902 -5.743 1.00 87.44 84 LEU A C 1
ATOM 635 O O . LEU A 1 84 ? -0.739 -25.955 -6.005 1.00 87.44 84 LEU A O 1
ATOM 639 N N . ARG A 1 85 ? -0.977 -23.749 -6.331 1.00 90.88 85 ARG A N 1
ATOM 640 C CA . ARG A 1 85 ? 0.191 -23.630 -7.216 1.00 90.88 85 ARG A CA 1
ATOM 641 C C . ARG A 1 85 ? 1.509 -23.849 -6.466 1.00 90.88 85 ARG A C 1
ATOM 643 O O . ARG A 1 85 ? 2.381 -24.532 -6.999 1.00 90.88 85 ARG A O 1
ATOM 650 N N . ALA A 1 86 ? 1.662 -23.297 -5.262 1.00 87.25 86 ALA A N 1
ATOM 651 C CA . ALA A 1 86 ? 2.845 -23.507 -4.423 1.00 87.25 86 ALA A CA 1
ATOM 652 C C . ALA A 1 86 ? 3.002 -24.982 -3.994 1.00 87.25 86 ALA A C 1
ATOM 654 O O . ALA A 1 86 ? 4.121 -25.483 -3.945 1.00 87.25 86 ALA A O 1
ATOM 655 N N . ASP A 1 87 ? 1.889 -25.704 -3.816 1.00 86.81 87 ASP A N 1
ATOM 656 C CA . ASP A 1 87 ? 1.842 -27.164 -3.614 1.00 86.81 87 ASP A CA 1
ATOM 657 C C . ASP A 1 87 ? 2.154 -27.981 -4.896 1.00 86.81 87 ASP A C 1
ATOM 659 O O . ASP A 1 87 ? 2.025 -29.207 -4.914 1.00 86.81 87 ASP A O 1
ATOM 663 N N . GLY A 1 88 ? 2.527 -27.325 -6.002 1.00 88.50 88 GLY A N 1
ATOM 664 C CA . GLY A 1 88 ? 2.909 -27.966 -7.262 1.00 88.50 88 GLY A CA 1
ATOM 665 C C . GLY A 1 88 ? 1.754 -28.306 -8.212 1.00 88.50 88 GLY A C 1
ATOM 666 O O . GLY A 1 88 ? 1.959 -29.066 -9.160 1.00 88.50 88 GLY A O 1
ATOM 667 N N . ARG A 1 89 ? 0.537 -27.774 -8.015 1.00 91.56 89 ARG A N 1
ATOM 668 C CA . ARG A 1 89 ? -0.543 -27.928 -9.012 1.00 91.56 89 ARG A CA 1
ATOM 669 C C . ARG A 1 89 ? -0.288 -27.030 -10.242 1.00 91.56 89 ARG A C 1
ATOM 671 O O . ARG A 1 89 ? 0.109 -25.873 -10.077 1.00 91.56 89 ARG A O 1
ATOM 678 N N . PRO A 1 90 ? -0.545 -27.502 -11.478 1.00 94.38 90 PRO A N 1
ATOM 679 C CA . PRO A 1 90 ? -0.256 -26.768 -12.717 1.00 94.38 90 PRO A CA 1
ATOM 680 C C . PRO A 1 90 ? -1.309 -25.686 -13.037 1.00 94.38 90 PRO A C 1
ATOM 682 O O . PRO A 1 90 ? -1.865 -25.659 -14.131 1.00 94.38 90 PRO A O 1
ATOM 685 N N . LEU A 1 91 ? -1.635 -24.828 -12.064 1.00 95.25 91 LEU A N 1
ATOM 686 C CA . LEU A 1 91 ? -2.689 -23.808 -12.143 1.00 95.25 91 LEU A CA 1
ATOM 687 C C . LEU A 1 91 ? -2.125 -22.422 -12.477 1.00 95.25 91 LEU A C 1
ATOM 689 O O . LEU A 1 91 ? -1.078 -22.032 -11.957 1.00 95.25 91 LEU A O 1
ATOM 693 N N . VAL A 1 92 ? -2.858 -21.663 -13.294 1.00 96.06 92 VAL A N 1
ATOM 694 C CA . VAL A 1 92 ? -2.496 -20.306 -13.731 1.00 96.06 92 VAL A CA 1
ATOM 695 C C . VAL A 1 92 ? -3.711 -19.384 -13.649 1.00 96.06 92 VAL A C 1
ATOM 697 O O . VAL A 1 92 ? -4.781 -19.711 -14.165 1.00 96.06 92 VAL A O 1
ATOM 700 N N . VAL A 1 93 ? -3.547 -18.212 -13.032 1.00 96.38 93 VAL A N 1
ATOM 701 C CA . VAL A 1 93 ? -4.587 -17.176 -12.950 1.00 96.38 93 VAL A CA 1
ATOM 702 C C . VAL A 1 93 ? -4.547 -16.299 -14.202 1.00 96.38 93 VAL A C 1
ATOM 704 O O . VAL A 1 93 ? -3.510 -15.728 -14.533 1.00 96.38 93 VAL A O 1
ATOM 707 N N . LEU A 1 94 ? -5.691 -16.177 -14.878 1.00 95.44 94 LEU A N 1
ATOM 708 C CA . LEU A 1 94 ? -5.887 -15.442 -16.133 1.00 95.44 94 LEU A CA 1
ATOM 709 C C . LEU A 1 94 ? -6.319 -13.984 -15.929 1.00 95.44 94 LEU A C 1
ATOM 711 O O . LEU A 1 94 ? -5.987 -13.116 -16.741 1.00 95.44 94 LEU A O 1
ATOM 715 N N . ALA A 1 95 ? -7.106 -13.732 -14.881 1.00 91.56 95 ALA A N 1
ATOM 716 C CA . ALA A 1 95 ? -7.662 -12.422 -14.561 1.00 91.56 95 ALA A CA 1
ATOM 717 C C . ALA A 1 95 ? -8.086 -12.350 -13.086 1.00 91.56 95 ALA A C 1
ATOM 719 O O . ALA A 1 95 ? -8.777 -13.245 -12.597 1.00 91.56 95 ALA A O 1
ATOM 720 N N . GLN A 1 96 ? -7.730 -11.265 -12.396 1.00 92.75 96 GLN A N 1
ATOM 721 C CA . GLN A 1 96 ? -8.235 -10.974 -11.053 1.00 92.75 96 GLN A CA 1
ATOM 722 C C . GLN A 1 96 ? -9.487 -10.104 -11.152 1.00 92.75 96 GLN A C 1
ATOM 724 O O . GLN A 1 96 ? -9.424 -9.000 -11.690 1.00 92.75 96 GLN A O 1
ATOM 729 N N . ILE A 1 97 ? -10.621 -10.580 -10.636 1.00 93.06 97 ILE A N 1
ATOM 730 C CA . ILE A 1 97 ? -11.878 -9.827 -10.711 1.00 93.06 97 ILE A CA 1
ATOM 731 C C . ILE A 1 97 ? -12.107 -9.060 -9.408 1.00 93.06 97 ILE A C 1
ATOM 733 O O . ILE A 1 97 ? -12.271 -7.846 -9.433 1.00 93.06 97 ILE A O 1
ATOM 737 N N . PHE A 1 98 ? -12.067 -9.740 -8.261 1.00 90.75 98 PHE A N 1
ATOM 738 C CA . PHE A 1 98 ? -12.336 -9.111 -6.966 1.00 90.75 98 PHE A CA 1
ATOM 739 C C . PHE A 1 98 ? -11.028 -8.628 -6.342 1.00 90.75 98 PHE A C 1
ATOM 741 O O . PHE A 1 98 ? -10.150 -9.433 -6.022 1.00 90.75 98 PHE A O 1
ATOM 748 N N . GLN A 1 99 ? -10.903 -7.323 -6.132 1.00 83.62 99 GLN A N 1
ATOM 749 C CA . GLN A 1 99 ? -9.762 -6.724 -5.452 1.00 83.62 99 GLN A CA 1
ATOM 750 C C . GLN A 1 99 ? -9.731 -7.066 -3.961 1.00 83.62 99 GLN A C 1
ATOM 752 O O . GLN A 1 99 ? -8.639 -7.166 -3.421 1.00 83.62 99 GLN A O 1
ATOM 757 N N . HIS A 1 100 ? -10.866 -7.307 -3.308 1.00 84.56 100 HIS A N 1
ATOM 758 C CA . HIS A 1 100 ? -10.922 -7.755 -1.913 1.00 84.56 100 HIS A CA 1
ATOM 759 C C . HIS A 1 100 ? -11.647 -9.093 -1.777 1.00 84.56 100 HIS A C 1
ATOM 761 O O . HIS A 1 100 ? -12.616 -9.372 -2.485 1.00 84.56 100 HIS A O 1
ATOM 767 N N . SER A 1 101 ? -11.180 -9.927 -0.852 1.00 88.94 101 SER A N 1
ATOM 768 C CA . SER A 1 101 ? -11.890 -11.132 -0.442 1.00 88.94 101 SER A CA 1
ATOM 769 C C . SER A 1 101 ? -13.149 -10.751 0.347 1.00 88.94 101 SER A C 1
ATOM 771 O O . SER A 1 101 ? -13.032 -10.063 1.359 1.00 88.94 101 SER A O 1
ATOM 773 N N . PRO A 1 102 ? -14.346 -11.223 -0.046 1.00 85.56 102 PRO A N 1
ATOM 774 C CA . PRO A 1 102 ? -15.566 -11.067 0.749 1.00 85.56 102 PRO A CA 1
ATOM 775 C C . PRO A 1 102 ? -15.634 -12.029 1.952 1.00 85.56 102 PRO A C 1
ATOM 777 O O . PRO A 1 102 ? -16.667 -12.085 2.616 1.00 85.56 102 PRO A O 1
ATOM 780 N N . GLY A 1 103 ? -14.598 -12.839 2.202 1.00 87.44 103 GLY A N 1
ATOM 781 C CA . GLY A 1 103 ? -14.585 -13.827 3.281 1.00 87.44 103 GLY A CA 1
ATOM 782 C C . GLY A 1 103 ? -14.472 -13.183 4.664 1.00 87.44 103 GLY A C 1
ATOM 783 O O . GLY A 1 103 ? -13.475 -12.534 4.964 1.00 87.44 103 GLY A O 1
ATOM 784 N N . ILE A 1 104 ? -15.470 -13.423 5.512 1.00 89.00 104 ILE A N 1
ATOM 785 C CA . ILE A 1 104 ? -15.595 -12.890 6.875 1.00 89.00 104 ILE A CA 1
ATOM 786 C C . ILE A 1 104 ? -15.792 -14.022 7.888 1.00 89.00 104 ILE A C 1
ATOM 788 O O . ILE A 1 104 ? -16.193 -15.133 7.530 1.00 89.00 104 ILE A O 1
ATOM 792 N N . LEU A 1 105 ? -15.567 -13.730 9.166 1.00 90.25 105 LEU A N 1
ATOM 793 C CA . LEU A 1 105 ? -16.033 -14.558 10.275 1.00 90.25 105 LEU A CA 1
ATOM 794 C C . LEU A 1 105 ? -17.243 -13.880 10.932 1.00 90.25 105 LEU A C 1
ATOM 796 O O . LEU A 1 105 ? -17.256 -12.666 11.116 1.00 90.25 105 LEU A O 1
ATOM 800 N N . MET A 1 106 ? -18.266 -14.653 11.280 1.00 91.38 106 MET A N 1
ATOM 801 C CA . MET A 1 106 ? -19.456 -14.169 11.978 1.00 91.38 106 MET A CA 1
ATOM 802 C C . MET A 1 106 ? -19.587 -14.854 13.333 1.00 91.38 106 MET A C 1
ATOM 804 O O . MET A 1 106 ? -19.337 -16.054 13.448 1.00 91.38 106 MET A O 1
ATOM 808 N N . THR A 1 107 ? -20.040 -14.108 14.334 1.00 91.06 107 THR A N 1
ATOM 809 C CA . THR A 1 107 ? -20.411 -14.615 15.665 1.00 91.06 107 THR A CA 1
ATOM 810 C C . THR A 1 107 ? -21.821 -14.135 15.992 1.00 91.06 107 THR A C 1
ATOM 812 O O . THR A 1 107 ? -22.350 -13.241 15.324 1.00 91.06 107 THR A O 1
ATOM 815 N N . ARG A 1 108 ? -22.488 -14.732 16.981 1.00 85.06 108 ARG A N 1
ATOM 816 C CA . ARG A 1 108 ? -23.813 -14.247 17.393 1.00 85.06 108 ARG A CA 1
ATOM 817 C C . ARG A 1 108 ? -23.682 -12.918 18.139 1.00 85.06 108 ARG A C 1
ATOM 819 O O . ARG A 1 108 ? -22.749 -12.738 18.917 1.00 85.06 108 ARG A O 1
ATOM 826 N N . ARG A 1 109 ? -24.633 -11.999 17.951 1.00 83.12 109 ARG A N 1
ATOM 827 C CA . ARG A 1 109 ? -24.623 -10.683 18.622 1.00 83.12 109 ARG A CA 1
ATOM 828 C C . ARG A 1 109 ? -24.772 -10.779 20.143 1.00 83.12 109 ARG A C 1
ATOM 830 O O . ARG A 1 109 ? -24.362 -9.861 20.838 1.00 83.12 109 ARG A O 1
ATOM 837 N N . ASP A 1 110 ? -25.352 -11.873 20.631 1.00 81.31 110 ASP A N 1
ATOM 838 C CA . ASP A 1 110 ? -25.501 -12.220 22.047 1.00 81.31 110 ASP A CA 1
ATOM 839 C C . ASP A 1 110 ? -24.393 -13.163 22.562 1.00 81.31 110 ASP A C 1
ATOM 841 O O . ASP A 1 110 ? -24.551 -13.788 23.608 1.00 81.31 110 ASP A O 1
ATOM 845 N N . SER A 1 111 ? -23.277 -13.276 21.830 1.00 80.12 111 SER A N 1
ATOM 846 C CA . SER A 1 111 ? -22.052 -13.928 22.303 1.00 80.12 111 SER A CA 1
ATOM 847 C C . SER A 1 111 ? -21.005 -12.895 22.719 1.00 80.12 111 SER A C 1
ATOM 849 O O . SER A 1 111 ? -20.890 -11.838 22.098 1.00 80.12 111 SER A O 1
ATOM 851 N N . ASP A 1 112 ? -20.181 -13.242 23.709 1.00 76.81 112 ASP A N 1
ATOM 852 C CA . ASP A 1 112 ? -19.038 -12.437 24.168 1.00 76.81 112 ASP A CA 1
ATOM 853 C C . ASP A 1 112 ? -17.826 -12.546 23.216 1.00 76.81 112 ASP A C 1
ATOM 855 O O . ASP A 1 112 ? -16.692 -12.747 23.645 1.00 76.81 112 ASP A O 1
ATOM 859 N N . ILE A 1 113 ? -18.072 -12.519 21.902 1.00 76.94 113 ILE A N 1
ATOM 860 C CA . ILE A 1 113 ? -17.050 -12.688 20.863 1.00 76.94 113 ILE A CA 1
ATOM 861 C C . ILE A 1 113 ? -17.250 -11.600 19.808 1.00 76.94 113 ILE A C 1
ATOM 863 O O . ILE A 1 113 ? -18.145 -11.678 18.957 1.00 76.94 113 ILE A O 1
ATOM 867 N N . TYR A 1 114 ? -16.390 -10.589 19.861 1.00 76.38 114 TYR A N 1
ATOM 868 C CA . TYR A 1 114 ? -16.400 -9.408 18.995 1.00 76.38 114 TYR A CA 1
ATOM 869 C C . TYR A 1 114 ? -15.120 -9.298 18.153 1.00 76.38 114 TYR A C 1
ATOM 871 O O . TYR A 1 114 ? -15.062 -8.520 17.202 1.00 76.38 114 TYR A O 1
ATOM 879 N N . SER A 1 115 ? -14.106 -10.094 18.486 1.00 79.19 115 SER A N 1
ATOM 880 C CA . SER A 1 115 ? -12.764 -10.113 17.918 1.00 79.19 115 SER A CA 1
ATOM 881 C C . SER A 1 115 ? -12.253 -11.561 17.788 1.00 79.19 115 SER A C 1
ATOM 883 O O . SER A 1 115 ? -12.772 -12.472 18.438 1.00 79.19 115 SER A O 1
ATOM 885 N N . PRO A 1 116 ? -11.215 -11.823 16.973 1.00 76.31 116 PRO A N 1
ATOM 886 C CA . PRO A 1 116 ? -10.666 -13.168 16.833 1.00 76.31 116 PRO A CA 1
ATOM 887 C C . PRO A 1 116 ? -9.880 -13.638 18.073 1.00 76.31 116 PRO A C 1
ATOM 889 O O . PRO A 1 116 ? -9.667 -14.838 18.232 1.00 76.31 116 PRO A O 1
ATOM 892 N N . TYR A 1 117 ? -9.491 -12.731 18.978 1.00 82.00 117 TYR A N 1
ATOM 893 C CA . TYR A 1 117 ? -8.774 -13.069 20.215 1.00 82.00 117 TYR A CA 1
ATOM 894 C C . TYR A 1 117 ? -9.647 -13.854 21.212 1.00 82.00 117 TYR A C 1
ATOM 896 O O . TYR A 1 117 ? -9.151 -14.725 21.926 1.00 82.00 117 TYR A O 1
ATOM 904 N N . GLU A 1 118 ? -10.960 -13.609 21.212 1.00 85.50 118 GLU A N 1
ATOM 905 C CA . GLU A 1 118 ? -11.944 -14.279 22.080 1.00 85.50 118 GLU A CA 1
ATOM 906 C C . GLU A 1 118 ? -12.320 -15.691 21.584 1.00 85.50 118 GLU A C 1
ATOM 908 O O . GLU A 1 118 ? -13.058 -16.416 22.252 1.00 85.50 118 GLU A O 1
ATOM 913 N N . LEU A 1 119 ? -11.793 -16.123 20.429 1.00 89.25 119 LEU A N 1
ATOM 914 C CA . LEU A 1 119 ? -12.045 -17.454 19.866 1.00 89.25 119 LEU A CA 1
ATOM 915 C C . LEU A 1 119 ? -11.278 -18.577 20.584 1.00 89.25 119 LEU A C 1
ATOM 917 O O . LEU A 1 119 ? -11.526 -19.749 20.312 1.00 89.25 119 LEU A O 1
ATOM 921 N N . LYS A 1 120 ? -10.352 -18.276 21.500 1.00 90.19 120 LYS A N 1
ATOM 922 C CA . LYS A 1 120 ? -9.553 -19.303 22.184 1.00 90.19 120 LYS A CA 1
ATOM 923 C C . LYS A 1 120 ? -10.442 -20.313 22.931 1.00 90.19 120 LYS A C 1
ATOM 925 O O . LYS A 1 120 ? -11.187 -19.957 23.839 1.00 90.19 120 LYS A O 1
ATOM 930 N N . GLY A 1 121 ? -10.349 -21.587 22.551 1.00 87.81 121 GLY A N 1
ATOM 931 C CA . GLY A 1 121 ? -11.178 -22.685 23.065 1.00 87.81 121 GLY A CA 1
ATOM 932 C C . GLY A 1 121 ? -12.616 -22.724 22.527 1.00 87.81 121 GLY A C 1
ATOM 933 O O . GLY A 1 121 ? -13.387 -23.588 22.940 1.00 87.81 121 GLY A O 1
ATOM 934 N N . LYS A 1 122 ? -12.989 -21.817 21.617 1.00 93.06 122 LYS A N 1
ATOM 935 C CA . LYS A 1 122 ? -14.317 -21.738 20.994 1.00 93.06 122 LYS A CA 1
ATOM 936 C C . LYS A 1 122 ? -14.431 -22.650 19.777 1.00 93.06 122 LYS A C 1
ATOM 938 O O . LYS A 1 122 ? -13.433 -23.018 19.154 1.00 93.06 122 LYS A O 1
ATOM 943 N N . THR A 1 123 ? -15.665 -22.993 19.423 1.00 92.31 123 THR A N 1
ATOM 944 C CA . THR A 1 123 ? -15.988 -23.831 18.268 1.00 92.31 123 THR A CA 1
ATOM 945 C C . THR A 1 123 ? -16.233 -22.975 17.030 1.00 92.31 123 THR A C 1
ATOM 947 O O . THR A 1 123 ? -17.156 -22.160 17.000 1.00 92.31 123 THR A O 1
ATOM 950 N N . VAL A 1 124 ? -15.412 -23.175 15.995 1.00 91.62 124 VAL A N 1
ATOM 951 C CA . VAL A 1 124 ? -15.408 -22.365 14.769 1.00 91.62 124 VAL A CA 1
ATOM 952 C C . VAL A 1 124 ? -15.721 -23.238 13.556 1.00 91.62 124 VAL A C 1
ATOM 954 O O . VAL A 1 124 ? -14.990 -24.180 13.249 1.00 91.62 124 VAL A O 1
ATOM 957 N N . LEU A 1 125 ? -16.787 -22.906 12.831 1.00 87.69 125 LEU A N 1
ATOM 958 C CA . LEU A 1 125 ? -17.165 -23.583 11.590 1.00 87.69 125 LEU A CA 1
ATOM 959 C C . LEU A 1 125 ? -16.393 -23.004 10.401 1.00 87.69 125 LEU A C 1
ATOM 961 O O . LEU A 1 125 ? -16.644 -21.874 9.974 1.00 87.69 125 LEU A O 1
ATOM 965 N N . LEU A 1 126 ? -15.479 -23.801 9.843 1.00 84.06 126 LEU A N 1
ATOM 966 C CA . LEU A 1 126 ? -14.695 -23.460 8.650 1.00 84.06 126 LEU A CA 1
ATOM 967 C C . LEU A 1 126 ? -14.953 -24.459 7.519 1.00 84.06 126 LEU A C 1
ATOM 969 O O . LEU A 1 126 ? -15.266 -25.626 7.756 1.00 84.06 126 LEU A O 1
ATOM 973 N N . ASN A 1 127 ? -14.762 -24.028 6.271 1.00 71.31 127 ASN A N 1
ATOM 974 C CA . ASN A 1 127 ? -14.823 -24.941 5.132 1.00 71.31 127 ASN A CA 1
ATOM 975 C C . ASN A 1 127 ? -13.689 -25.987 5.209 1.00 71.31 127 ASN A C 1
ATOM 977 O O . ASN A 1 127 ? -12.570 -25.683 5.644 1.00 71.31 127 ASN A O 1
ATOM 981 N N . GLN A 1 128 ? -13.983 -27.220 4.769 1.00 60.53 128 GLN A N 1
ATOM 982 C CA . GLN A 1 128 ? -13.005 -28.320 4.721 1.00 60.53 128 GLN A CA 1
ATOM 983 C C . GLN A 1 128 ? -11.824 -28.012 3.793 1.00 60.53 128 GLN A C 1
ATOM 985 O O . GLN A 1 128 ? -10.691 -28.350 4.118 1.00 60.53 128 GLN A O 1
ATOM 990 N N . ASP A 1 129 ? -12.086 -27.342 2.670 1.00 60.97 129 ASP A N 1
ATOM 991 C CA . ASP A 1 129 ? -11.053 -26.838 1.768 1.00 60.97 129 ASP A CA 1
ATOM 992 C C . ASP A 1 129 ? -10.271 -25.676 2.427 1.00 60.97 129 ASP A C 1
ATOM 994 O O . ASP A 1 129 ? -10.873 -24.641 2.743 1.00 60.97 129 ASP A O 1
ATOM 998 N N . PRO A 1 130 ? -8.939 -25.799 2.620 1.00 53.94 130 PRO A N 1
ATOM 999 C CA . PRO A 1 130 ? -8.107 -24.724 3.154 1.00 53.94 130 PRO A CA 1
ATOM 1000 C C . PRO A 1 130 ? -8.129 -23.444 2.307 1.00 53.94 130 PRO A C 1
ATOM 1002 O O . PRO A 1 130 ? -8.010 -22.358 2.876 1.00 53.94 130 PRO A O 1
ATOM 1005 N N . ALA A 1 131 ? -8.312 -23.547 0.983 1.00 55.56 131 ALA A N 1
ATOM 1006 C CA . ALA A 1 131 ? -8.423 -22.388 0.097 1.00 55.56 131 ALA A CA 1
ATOM 1007 C C . ALA A 1 131 ? -9.713 -21.599 0.381 1.00 55.56 131 ALA A C 1
ATOM 1009 O O . ALA A 1 131 ? -9.661 -20.400 0.649 1.00 55.56 131 ALA A O 1
ATOM 1010 N N . GLY A 1 132 ? -10.860 -22.285 0.448 1.00 59.75 132 GLY A N 1
ATOM 1011 C CA . GLY A 1 132 ? -12.188 -21.697 0.667 1.00 59.75 132 GLY A CA 1
ATOM 1012 C C . GLY A 1 132 ? -12.418 -20.915 1.973 1.00 59.75 132 GLY A C 1
ATOM 1013 O O . GLY A 1 132 ? -13.508 -20.366 2.161 1.00 59.75 132 GLY A O 1
ATOM 1014 N N . SER A 1 133 ? -11.445 -20.852 2.885 1.00 72.56 133 SER A N 1
ATOM 1015 C CA . SER A 1 133 ? -11.465 -19.976 4.071 1.00 72.56 133 SER A CA 1
ATOM 1016 C C . SER A 1 133 ? -10.084 -19.384 4.393 1.00 72.56 133 SER A C 1
ATOM 1018 O O . SER A 1 133 ? -9.817 -19.052 5.547 1.00 72.56 133 SER A O 1
ATOM 1020 N N . ALA A 1 134 ? -9.202 -19.245 3.395 1.00 78.19 134 ALA A N 1
ATOM 1021 C CA . ALA A 1 134 ? -7.800 -18.871 3.590 1.00 78.19 134 ALA A CA 1
ATOM 1022 C C . ALA A 1 134 ? -7.604 -17.566 4.388 1.00 78.19 134 ALA A C 1
ATOM 1024 O O . ALA A 1 134 ? -6.798 -17.547 5.311 1.00 78.19 134 ALA A O 1
ATOM 1025 N N . ALA A 1 135 ? -8.374 -16.509 4.099 1.00 83.00 135 ALA A N 1
ATOM 1026 C CA . ALA A 1 135 ? -8.286 -15.233 4.825 1.00 83.00 135 ALA A CA 1
ATOM 1027 C C . ALA A 1 135 ? -8.710 -15.351 6.304 1.00 83.00 135 ALA A C 1
ATOM 1029 O O . ALA A 1 135 ? -8.055 -14.804 7.184 1.00 83.00 135 ALA A O 1
ATOM 1030 N N . VAL A 1 136 ? -9.768 -16.116 6.599 1.00 86.69 136 VAL A N 1
ATOM 1031 C CA . VAL A 1 136 ? -10.235 -16.341 7.980 1.00 86.69 136 VAL A CA 1
ATOM 1032 C C . VAL A 1 136 ? -9.248 -17.220 8.756 1.00 86.69 136 VAL A C 1
ATOM 1034 O O . VAL A 1 136 ? -8.943 -16.924 9.906 1.00 86.69 136 VAL A O 1
ATOM 1037 N N . ARG A 1 137 ? -8.693 -18.263 8.122 1.00 86.69 137 ARG A N 1
ATOM 1038 C CA . ARG A 1 137 ? -7.631 -19.100 8.711 1.00 86.69 137 ARG A CA 1
ATOM 1039 C C . ARG A 1 137 ? -6.373 -18.282 9.007 1.00 86.69 137 ARG A C 1
ATOM 1041 O O . ARG A 1 137 ? -5.829 -18.401 10.098 1.00 86.69 137 ARG A O 1
ATOM 1048 N N . ALA A 1 138 ? -5.956 -17.434 8.067 1.00 84.12 138 ALA A N 1
ATOM 1049 C CA . ALA A 1 138 ? -4.806 -16.555 8.233 1.00 84.12 138 ALA A CA 1
ATOM 1050 C C . ALA A 1 138 ? -5.024 -15.517 9.347 1.00 84.12 138 ALA A C 1
ATOM 1052 O O . ALA A 1 138 ? -4.124 -15.320 10.151 1.00 84.12 138 ALA A O 1
ATOM 1053 N N . MET A 1 139 ? -6.224 -14.935 9.469 1.00 88.62 139 MET A N 1
ATOM 1054 C CA . MET A 1 139 ? -6.578 -14.064 10.599 1.00 88.62 139 MET A CA 1
ATOM 1055 C C . MET A 1 139 ? -6.461 -14.799 11.940 1.00 88.62 139 MET A C 1
ATOM 1057 O O . MET A 1 139 ? -5.803 -14.293 12.838 1.00 88.62 139 MET A O 1
ATOM 1061 N N . ILE A 1 140 ? -7.042 -15.998 12.072 1.00 88.50 140 ILE A N 1
ATOM 1062 C CA . ILE A 1 140 ? -6.968 -16.780 13.319 1.00 88.50 140 ILE A CA 1
ATOM 1063 C C . ILE A 1 140 ? -5.509 -17.125 13.666 1.00 88.50 140 ILE A C 1
ATOM 1065 O O . ILE A 1 140 ? -5.123 -17.013 14.828 1.00 88.50 140 ILE A O 1
ATOM 1069 N N . LEU A 1 141 ? -4.690 -17.500 12.676 1.00 85.12 141 LEU A N 1
ATOM 1070 C CA . LEU A 1 141 ? -3.257 -17.759 12.863 1.00 85.12 141 LEU A CA 1
ATOM 1071 C C . LEU A 1 141 ? -2.486 -16.504 13.295 1.00 85.12 141 LEU A C 1
ATOM 1073 O O . LEU A 1 141 ? -1.744 -16.568 14.270 1.00 85.12 141 LEU A O 1
ATOM 1077 N N . GLU A 1 142 ? -2.692 -15.367 12.629 1.00 77.75 142 GLU A N 1
ATOM 1078 C CA . GLU A 1 142 ? -2.042 -14.090 12.958 1.00 77.75 142 GLU A CA 1
ATOM 1079 C C . GLU A 1 142 ? -2.385 -13.623 14.386 1.00 77.75 142 GLU A C 1
ATOM 1081 O O . GLU A 1 142 ? -1.541 -13.050 15.072 1.00 77.75 142 GLU A O 1
ATOM 1086 N N . THR A 1 143 ? -3.612 -13.881 14.858 1.00 81.44 143 THR A N 1
ATOM 1087 C CA . THR A 1 143 ? -4.094 -13.371 16.154 1.00 81.44 143 THR A CA 1
ATOM 1088 C C . THR A 1 143 ? -3.943 -14.343 17.325 1.00 81.44 143 THR A C 1
ATOM 1090 O O . THR A 1 143 ? -3.786 -13.888 18.455 1.00 81.44 143 THR A O 1
ATOM 1093 N N . LEU A 1 144 ? -3.999 -15.662 17.093 1.00 83.44 144 LEU A N 1
ATOM 1094 C CA . LEU A 1 144 ? -3.878 -16.695 18.141 1.00 83.44 144 LEU A CA 1
ATOM 1095 C C . LEU A 1 144 ? -2.574 -17.509 18.072 1.00 83.44 144 LEU A C 1
ATOM 1097 O O . LEU A 1 144 ? -2.320 -18.326 18.958 1.00 83.44 144 LEU A O 1
ATOM 1101 N N . GLY A 1 145 ? -1.763 -17.343 17.025 1.00 78.38 145 GLY A N 1
ATOM 1102 C CA . GLY A 1 145 ? -0.494 -18.050 16.813 1.00 78.38 145 GLY A CA 1
ATOM 1103 C C . GLY A 1 145 ? -0.612 -19.512 16.356 1.00 78.38 145 GLY A C 1
ATOM 1104 O O . GLY A 1 145 ? 0.348 -20.052 15.818 1.00 78.38 145 GLY A O 1
ATOM 1105 N N . SER A 1 146 ? -1.762 -20.172 16.539 1.00 81.31 146 SER A N 1
ATOM 1106 C CA . SER A 1 146 ? -2.036 -21.518 16.011 1.00 81.31 146 SER A CA 1
ATOM 1107 C C . SER A 1 146 ? -3.539 -21.755 15.823 1.00 81.31 146 SER A C 1
ATOM 1109 O O . SER A 1 146 ? -4.356 -21.284 16.617 1.00 81.31 146 SER A O 1
ATOM 1111 N N . LEU A 1 147 ? -3.903 -22.544 14.804 1.00 82.56 147 LEU A N 1
ATOM 1112 C CA . LEU A 1 147 ? -5.270 -23.044 14.618 1.00 82.56 147 LEU A CA 1
ATOM 1113 C C . LEU A 1 147 ? -5.690 -24.048 15.707 1.00 82.56 147 LEU A C 1
ATOM 1115 O O . LEU A 1 147 ? -6.882 -24.200 15.935 1.00 82.56 147 LEU A O 1
ATOM 1119 N N . ASP A 1 148 ? -4.760 -24.677 16.430 1.00 85.19 148 ASP A N 1
ATOM 1120 C CA . ASP A 1 148 ? -5.095 -25.612 17.520 1.00 85.19 148 ASP A CA 1
ATOM 1121 C C . ASP A 1 148 ? -5.673 -24.901 18.760 1.00 85.19 148 ASP A C 1
ATOM 1123 O O . ASP A 1 148 ? -6.175 -25.542 19.683 1.00 85.19 148 ASP A O 1
ATOM 1127 N N . GLN A 1 149 ? -5.620 -23.562 18.797 1.00 87.50 149 GLN A N 1
ATOM 1128 C CA . GLN A 1 149 ? -6.276 -22.752 19.827 1.00 87.50 149 GLN A CA 1
ATOM 1129 C C . GLN A 1 149 ? -7.803 -22.665 19.635 1.00 87.50 149 GLN A C 1
ATOM 1131 O O . GLN A 1 149 ? -8.486 -22.178 20.536 1.00 87.50 149 GLN A O 1
ATOM 1136 N N . VAL A 1 150 ? -8.349 -23.120 18.499 1.00 90.62 150 VAL A N 1
ATOM 1137 C CA . VAL A 1 150 ? -9.789 -23.137 18.183 1.00 90.62 150 VAL A CA 1
ATOM 1138 C C . VAL A 1 150 ? -10.266 -24.552 17.852 1.00 90.62 150 VAL A C 1
ATOM 1140 O O . VAL A 1 150 ? -9.596 -25.306 17.151 1.00 90.62 150 VAL A O 1
ATOM 1143 N N . ASN A 1 151 ? -11.466 -24.917 18.302 1.00 89.25 151 ASN A N 1
ATOM 1144 C CA . ASN A 1 151 ? -12.095 -26.183 17.929 1.00 89.25 151 ASN A CA 1
ATOM 1145 C C . ASN A 1 151 ? -12.732 -26.051 16.535 1.00 89.25 151 ASN A C 1
ATOM 1147 O O . ASN A 1 151 ? -13.881 -25.625 16.402 1.00 89.25 151 ASN A O 1
ATOM 1151 N N . ILE A 1 152 ? -11.973 -26.363 15.483 1.00 87.12 152 ILE A N 1
ATOM 1152 C CA . ILE A 1 152 ? -12.452 -26.244 14.099 1.00 87.12 152 ILE A CA 1
ATOM 1153 C C . ILE A 1 152 ? -13.332 -27.440 13.739 1.00 87.12 152 ILE A C 1
ATOM 1155 O O . ILE A 1 152 ? -12.851 -28.568 13.626 1.00 87.12 152 ILE A O 1
ATOM 1159 N N . ILE A 1 153 ? -14.609 -27.173 13.470 1.00 85.56 153 ILE A N 1
ATOM 1160 C CA . ILE A 1 153 ? -15.559 -28.159 12.945 1.00 85.56 153 ILE A CA 1
ATOM 1161 C C . ILE A 1 153 ? -15.771 -27.891 11.443 1.00 85.56 153 ILE A C 1
ATOM 1163 O O . ILE A 1 153 ? -15.864 -26.728 11.031 1.00 85.56 153 ILE A O 1
ATOM 1167 N N . PRO A 1 154 ? -15.820 -28.931 10.587 1.00 76.75 154 PRO A N 1
ATOM 1168 C CA . PRO A 1 154 ? -16.114 -28.758 9.170 1.00 76.75 154 PRO A CA 1
ATOM 1169 C C . PRO A 1 154 ? -17.539 -28.232 8.954 1.00 76.75 154 PRO A C 1
ATOM 1171 O O . PRO A 1 154 ? -18.509 -28.903 9.289 1.00 76.75 154 PRO A O 1
ATOM 1174 N N . ARG A 1 155 ? -17.670 -27.055 8.332 1.00 73.75 155 ARG A N 1
ATOM 1175 C CA . ARG A 1 155 ? -18.966 -26.445 8.001 1.00 73.75 155 ARG A CA 1
ATOM 1176 C C . ARG A 1 155 ? -19.747 -27.325 7.019 1.00 73.75 155 ARG A C 1
ATOM 1178 O O . ARG A 1 155 ? -19.338 -27.502 5.868 1.00 73.75 155 ARG A O 1
ATOM 1185 N N . HIS A 1 156 ? -20.897 -27.830 7.455 1.00 62.94 156 HIS A N 1
ATOM 1186 C CA . HIS A 1 156 ? -21.914 -28.412 6.579 1.00 62.94 156 HIS A CA 1
ATOM 1187 C C . HIS A 1 156 ? -22.894 -27.323 6.090 1.00 62.94 156 HIS A C 1
ATOM 1189 O O . HIS A 1 156 ? -23.002 -26.256 6.680 1.00 62.94 156 HIS A O 1
ATOM 1195 N N . TYR A 1 157 ? -23.581 -27.556 4.963 1.00 54.75 157 TYR A N 1
ATOM 1196 C CA . TYR A 1 157 ? -24.296 -26.501 4.207 1.00 54.75 157 TYR A CA 1
ATOM 1197 C C . TYR A 1 157 ? -25.499 -25.865 4.916 1.00 54.75 157 TYR A C 1
ATOM 1199 O O . TYR A 1 157 ? -25.969 -24.803 4.497 1.00 54.75 157 TYR A O 1
ATOM 1207 N N . ALA A 1 158 ? -26.006 -26.514 5.957 1.00 58.59 158 ALA A N 1
ATOM 1208 C CA . ALA A 1 158 ? -26.960 -25.918 6.865 1.00 58.59 158 ALA A CA 1
ATOM 1209 C C . ALA A 1 158 ? -26.178 -25.309 8.031 1.00 58.59 158 ALA A C 1
ATOM 1211 O O . ALA A 1 158 ? -25.581 -26.038 8.820 1.00 58.59 158 ALA A O 1
ATOM 1212 N N . ASP A 1 159 ? -26.240 -23.985 8.188 1.00 66.56 159 ASP A N 1
ATOM 1213 C CA . ASP A 1 159 ? -25.653 -23.268 9.331 1.00 66.56 159 ASP A CA 1
ATOM 1214 C C . ASP A 1 159 ? -26.383 -23.573 10.665 1.00 66.56 159 ASP A C 1
ATOM 1216 O O . ASP A 1 159 ? -26.227 -22.845 11.638 1.00 66.56 159 ASP A O 1
ATOM 1220 N N . GLU A 1 160 ? -27.159 -24.663 10.728 1.00 71.31 160 GLU A N 1
ATOM 1221 C CA . GLU A 1 160 ? -27.911 -25.178 11.881 1.00 71.31 160 GLU A CA 1
ATOM 1222 C C . GLU A 1 160 ? -27.048 -25.355 13.134 1.00 71.31 160 GLU A C 1
ATOM 1224 O O . GLU A 1 160 ? -27.531 -25.204 14.254 1.00 71.31 160 GLU A O 1
ATOM 1229 N N . GLU A 1 161 ? -25.762 -25.654 12.964 1.00 74.88 161 GLU A N 1
ATOM 1230 C CA . GLU A 1 161 ? -24.810 -25.755 14.068 1.00 74.88 161 GLU A CA 1
ATOM 1231 C C . GLU A 1 161 ? -24.494 -24.377 14.670 1.00 74.88 161 GLU A C 1
ATOM 1233 O O . GLU A 1 161 ? -24.381 -24.258 15.887 1.00 74.88 161 GLU A O 1
ATOM 1238 N N . PHE A 1 162 ? -24.449 -23.319 13.859 1.00 83.44 162 PHE A N 1
ATOM 1239 C CA . PHE A 1 162 ? -24.283 -21.938 14.320 1.00 83.44 162 PHE A CA 1
ATOM 1240 C C . PHE A 1 162 ? -25.604 -21.340 14.825 1.00 83.44 162 PHE A C 1
ATOM 1242 O O . PHE A 1 162 ? -25.678 -20.856 15.954 1.00 83.44 162 PHE A O 1
ATOM 1249 N N . THR A 1 163 ? -26.686 -21.436 14.043 1.00 79.94 163 THR A N 1
ATOM 1250 C CA . THR A 1 163 ? -28.006 -20.901 14.423 1.00 79.94 163 THR A CA 1
ATOM 1251 C C . THR A 1 163 ? -28.619 -21.651 15.608 1.00 79.94 163 THR A C 1
ATOM 1253 O O . THR A 1 163 ? -29.381 -21.070 16.373 1.00 79.94 163 THR A O 1
ATOM 1256 N N . GLY A 1 164 ? -28.276 -22.931 15.785 1.00 74.31 164 GLY A N 1
ATOM 1257 C CA . GLY A 1 164 ? -28.634 -23.749 16.946 1.00 74.31 164 GLY A CA 1
ATOM 1258 C C . GLY A 1 164 ? -27.674 -23.623 18.136 1.00 74.31 164 GLY A C 1
ATOM 1259 O O . GLY A 1 164 ? -27.867 -24.323 19.128 1.00 74.31 164 GLY A O 1
ATOM 1260 N N . GLY A 1 165 ? -26.644 -22.770 18.059 1.00 78.38 165 GLY A N 1
ATOM 1261 C CA . GLY A 1 165 ? -25.729 -22.480 19.169 1.00 78.38 165 GLY A CA 1
ATOM 1262 C C . GLY A 1 165 ? -24.755 -23.602 19.552 1.00 78.38 165 GLY A C 1
ATOM 1263 O O . GLY A 1 165 ? -24.262 -23.604 20.675 1.00 78.38 165 GLY A O 1
ATOM 1264 N N . LYS A 1 166 ? -24.479 -24.554 18.651 1.00 82.31 166 LYS A N 1
ATOM 1265 C CA . LYS A 1 166 ? -23.424 -25.575 18.819 1.00 82.31 166 LYS A CA 1
ATOM 1266 C C . LYS A 1 166 ? -22.037 -25.071 18.403 1.00 82.31 166 LYS A C 1
ATOM 1268 O O . LYS A 1 166 ? -21.039 -25.634 18.839 1.00 82.31 166 LYS A O 1
ATOM 1273 N N . ALA A 1 167 ? -21.985 -24.049 17.553 1.00 88.62 167 ALA A N 1
ATOM 1274 C CA . ALA A 1 167 ? -20.774 -23.339 17.168 1.00 88.62 167 ALA A CA 1
ATOM 1275 C C . ALA A 1 167 ? -20.855 -21.873 17.602 1.00 88.62 167 ALA A C 1
ATOM 1277 O O . ALA A 1 167 ? -21.896 -21.231 17.458 1.00 88.62 167 ALA A O 1
ATOM 1278 N N . ASP A 1 168 ? -19.740 -21.349 18.103 1.00 90.94 168 ASP A N 1
ATOM 1279 C CA . ASP A 1 168 ? -19.607 -19.969 18.565 1.00 90.94 168 ASP A CA 1
ATOM 1280 C C . ASP A 1 168 ? -19.397 -18.989 17.394 1.00 90.94 168 ASP A C 1
ATOM 1282 O O . ASP A 1 168 ? -19.844 -17.840 17.441 1.00 90.94 168 ASP A O 1
ATOM 1286 N N . ALA A 1 169 ? -18.729 -19.450 16.329 1.00 92.25 169 ALA A N 1
ATOM 1287 C CA . ALA A 1 169 ? -18.404 -18.656 15.148 1.00 92.25 169 ALA A CA 1
ATOM 1288 C C . ALA A 1 169 ? -18.515 -19.466 13.843 1.00 92.25 169 ALA A C 1
ATOM 1290 O O . ALA A 1 169 ? -18.305 -20.681 13.830 1.00 92.25 169 ALA A O 1
ATOM 1291 N N . VAL A 1 170 ? -18.789 -18.793 12.722 1.00 90.31 170 VAL A N 1
ATOM 1292 C CA . VAL A 1 170 ? -18.870 -19.400 11.381 1.00 90.31 170 VAL A CA 1
ATOM 1293 C C . VAL A 1 170 ? -18.235 -18.507 10.316 1.00 90.31 170 VAL A C 1
ATOM 1295 O O . VAL A 1 170 ? -18.474 -17.301 10.274 1.00 90.31 170 VAL A O 1
ATOM 1298 N N . ALA A 1 171 ? -17.416 -19.086 9.435 1.00 88.12 171 ALA A N 1
ATOM 1299 C CA . ALA A 1 171 ? -16.887 -18.376 8.271 1.00 88.12 171 ALA A CA 1
ATOM 1300 C C . ALA A 1 171 ? -17.951 -18.271 7.168 1.00 88.12 171 ALA A C 1
ATOM 1302 O O . ALA A 1 171 ? -18.524 -19.283 6.759 1.00 88.12 171 ALA A O 1
ATOM 1303 N N . GLY A 1 172 ? -18.178 -17.062 6.652 1.00 83.75 172 GLY A N 1
ATOM 1304 C CA . GLY A 1 172 ? -19.181 -16.750 5.629 1.00 83.75 172 GLY A CA 1
ATOM 1305 C C . GLY A 1 172 ? -18.685 -15.724 4.609 1.00 83.75 172 GLY A C 1
ATOM 1306 O O . GLY A 1 172 ? -17.547 -15.262 4.682 1.00 83.75 172 GLY A O 1
ATOM 1307 N N . TYR A 1 173 ? -19.522 -15.384 3.629 1.00 84.62 173 TYR A N 1
ATOM 1308 C CA . TYR A 1 173 ? -19.240 -14.360 2.625 1.00 84.62 173 TYR A CA 1
ATOM 1309 C C . TYR A 1 173 ? -20.107 -13.130 2.900 1.00 84.62 173 TYR A C 1
ATOM 1311 O O . TYR A 1 173 ? -21.328 -13.232 3.023 1.00 84.62 173 TYR A O 1
ATOM 1319 N N . LEU A 1 174 ? -19.482 -11.950 2.949 1.00 84.69 174 LEU A N 1
ATOM 1320 C CA . LEU A 1 174 ? -20.131 -10.659 3.214 1.00 84.69 174 LEU A CA 1
ATOM 1321 C C . LEU A 1 174 ? -21.314 -10.380 2.266 1.00 84.69 174 LEU A C 1
ATOM 1323 O O . LEU A 1 174 ? -22.265 -9.701 2.644 1.00 84.69 174 LEU A O 1
ATOM 1327 N N . SER A 1 175 ? -21.273 -10.936 1.051 1.00 81.38 175 SER A N 1
ATOM 1328 C CA . SER A 1 175 ? -22.311 -10.807 0.026 1.00 81.38 175 SER A CA 1
ATOM 1329 C C . SER A 1 175 ? -23.592 -11.605 0.302 1.00 81.38 175 SER A C 1
ATOM 1331 O O . SER A 1 175 ? -24.630 -11.237 -0.234 1.00 81.38 175 SER A O 1
ATOM 1333 N N . ASN A 1 176 ? -23.564 -12.671 1.111 1.00 82.06 176 ASN A N 1
ATOM 1334 C CA . ASN A 1 176 ? -24.672 -13.635 1.201 1.00 82.06 176 ASN A CA 1
ATOM 1335 C C . ASN A 1 176 ? -25.063 -13.962 2.651 1.00 82.06 176 ASN A C 1
ATOM 1337 O O . ASN A 1 176 ? -26.214 -13.766 3.047 1.00 82.06 176 ASN A O 1
ATOM 1341 N N . GLU A 1 177 ? -24.120 -14.441 3.462 1.00 84.06 177 GLU A N 1
ATOM 1342 C CA . GLU A 1 177 ? -24.407 -14.925 4.811 1.00 84.06 177 GLU A CA 1
ATOM 1343 C C . GLU A 1 177 ? -25.042 -13.879 5.750 1.00 84.06 177 GLU A C 1
ATOM 1345 O O . GLU A 1 177 ? -26.070 -14.209 6.346 1.00 84.06 177 GLU A O 1
ATOM 1350 N N . PRO A 1 178 ? -24.557 -12.623 5.860 1.00 83.31 178 PRO A N 1
ATOM 1351 C CA . PRO A 1 178 ? -25.186 -11.618 6.723 1.00 83.31 178 PRO A CA 1
ATOM 1352 C C . PRO A 1 178 ? -26.654 -11.341 6.373 1.00 83.31 178 PRO A C 1
ATOM 1354 O O . PRO A 1 178 ? -27.489 -11.167 7.262 1.00 83.31 178 PRO A O 1
ATOM 1357 N N . TYR A 1 179 ? -26.991 -11.358 5.080 1.00 84.56 179 TYR A N 1
ATOM 1358 C CA . TYR A 1 179 ? -28.367 -11.201 4.612 1.00 84.56 179 TYR A CA 1
ATOM 1359 C C . TYR A 1 179 ? -29.239 -12.398 5.026 1.00 84.56 179 TYR A C 1
ATOM 1361 O O . TYR A 1 179 ? -30.351 -12.206 5.521 1.00 84.56 179 TYR A O 1
ATOM 1369 N N . ARG A 1 180 ? -28.723 -13.632 4.904 1.00 82.88 180 ARG A N 1
ATOM 1370 C CA . ARG A 1 180 ? -29.425 -14.845 5.363 1.00 82.88 180 ARG A CA 1
ATOM 1371 C C . ARG A 1 180 ? -29.647 -14.854 6.877 1.00 82.88 180 ARG A C 1
ATOM 1373 O O . ARG A 1 180 ? -30.748 -15.184 7.309 1.00 82.88 180 ARG A O 1
ATOM 1380 N N . MET A 1 181 ? -28.654 -14.453 7.674 1.00 85.12 181 MET A N 1
ATOM 1381 C CA . MET A 1 181 ? -28.794 -14.373 9.136 1.00 85.12 181 MET A CA 1
ATOM 1382 C C . MET A 1 181 ? -29.846 -13.331 9.539 1.00 85.12 181 MET A C 1
ATOM 1384 O O . MET A 1 181 ? -30.716 -13.624 10.360 1.00 85.12 181 MET A O 1
ATOM 1388 N N . LYS A 1 182 ? -29.866 -12.169 8.868 1.00 81.81 182 LYS A N 1
ATOM 1389 C CA . LYS A 1 182 ? -30.913 -11.152 9.046 1.00 81.81 182 LYS A CA 1
ATOM 1390 C C . LYS A 1 182 ? -32.311 -11.679 8.689 1.00 81.81 182 LYS A C 1
ATOM 1392 O O . LYS A 1 182 ? -33.250 -11.422 9.436 1.00 81.81 182 LYS A O 1
ATOM 1397 N N . GLN A 1 183 ? -32.463 -12.438 7.599 1.00 80.00 183 GLN A N 1
ATOM 1398 C CA . GLN A 1 183 ? -33.741 -13.082 7.249 1.00 80.00 183 GLN A CA 1
ATOM 1399 C C . GLN A 1 183 ? -34.180 -14.147 8.266 1.00 80.00 183 GLN A C 1
ATOM 1401 O O . GLN A 1 183 ? -35.376 -14.304 8.499 1.00 80.00 183 GLN A O 1
ATOM 1406 N N . ALA A 1 184 ? -33.235 -14.850 8.894 1.00 80.25 184 ALA A N 1
ATOM 1407 C CA . ALA A 1 184 ? -33.505 -15.814 9.961 1.00 80.25 184 ALA A CA 1
ATOM 1408 C C . ALA A 1 184 ? -33.799 -15.161 11.331 1.00 80.25 184 ALA A C 1
ATOM 1410 O O . ALA A 1 184 ? -34.038 -15.873 12.303 1.00 80.25 184 ALA A O 1
ATOM 1411 N N . GLY A 1 185 ? -33.767 -13.825 11.430 1.00 80.94 185 GLY A N 1
ATOM 1412 C CA . GLY A 1 185 ? -33.953 -13.093 12.687 1.00 80.94 185 GLY A CA 1
ATOM 1413 C C . GLY A 1 185 ? -32.759 -13.170 13.647 1.00 80.94 185 GLY A C 1
ATOM 1414 O O . GLY A 1 185 ? -32.888 -12.770 14.802 1.00 80.94 185 GLY A O 1
ATOM 1415 N N . LEU A 1 186 ? -31.602 -13.666 13.194 1.00 81.12 186 LEU A N 1
ATOM 1416 C CA . LEU A 1 186 ? -30.399 -13.795 14.011 1.00 81.12 186 LEU A CA 1
ATOM 1417 C C . LEU A 1 186 ? -29.520 -12.546 13.870 1.00 81.12 186 LEU A C 1
ATOM 1419 O O . LEU A 1 186 ? -28.955 -12.277 12.808 1.00 81.12 186 LEU A O 1
ATOM 1423 N N . ALA A 1 187 ? -29.369 -11.799 14.962 1.00 82.62 187 ALA A N 1
ATOM 1424 C CA . ALA A 1 187 ? -28.388 -10.726 15.042 1.00 82.62 187 ALA A CA 1
ATOM 1425 C C . ALA A 1 187 ? -26.969 -11.312 15.166 1.00 82.62 187 ALA A C 1
ATOM 1427 O O . ALA A 1 187 ? -26.728 -12.229 15.955 1.00 82.62 187 ALA A O 1
ATOM 1428 N N . ILE A 1 188 ? -26.019 -10.757 14.411 1.00 87.81 188 ILE A N 1
ATOM 1429 C CA . ILE A 1 188 ? -24.627 -11.225 14.338 1.00 87.81 188 ILE A CA 1
ATOM 1430 C C . ILE A 1 188 ? -23.627 -10.076 14.518 1.00 87.81 188 ILE A C 1
ATOM 1432 O O . ILE A 1 188 ? -23.945 -8.920 14.234 1.00 87.81 188 ILE A O 1
ATOM 1436 N N . ASN A 1 189 ? -22.404 -10.405 14.935 1.00 82.06 189 ASN A N 1
ATOM 1437 C CA . ASN A 1 189 ? -21.226 -9.566 14.714 1.00 82.06 189 ASN A CA 1
ATOM 1438 C C . ASN A 1 189 ? -20.502 -10.032 13.441 1.00 82.06 189 ASN A C 1
ATOM 1440 O O . ASN A 1 189 ? -20.576 -11.206 13.070 1.00 82.06 189 ASN A O 1
ATOM 1444 N N . ILE A 1 190 ? -19.781 -9.119 12.787 1.00 83.50 190 ILE A N 1
ATOM 1445 C CA . ILE A 1 190 ? -18.928 -9.407 11.628 1.00 83.50 190 ILE A CA 1
ATOM 1446 C C . ILE A 1 190 ? -17.488 -9.063 12.004 1.00 83.50 190 ILE A C 1
ATOM 1448 O O . ILE A 1 190 ? -17.194 -7.922 12.354 1.00 83.50 190 ILE A O 1
ATOM 1452 N N . ILE A 1 191 ? -16.606 -10.052 11.903 1.00 81.06 191 ILE A N 1
ATOM 1453 C CA . ILE A 1 191 ? -15.164 -9.942 12.110 1.00 81.06 191 ILE A CA 1
ATOM 1454 C C . ILE A 1 191 ? -14.510 -10.079 10.729 1.00 81.06 191 ILE A C 1
ATOM 1456 O O . ILE A 1 191 ? -14.565 -11.136 10.094 1.00 81.06 191 ILE A O 1
ATOM 1460 N N . ASP A 1 192 ? -13.934 -8.983 10.241 1.00 81.75 192 ASP A N 1
ATOM 1461 C CA . ASP A 1 192 ? -13.341 -8.881 8.904 1.00 81.75 192 ASP A CA 1
ATOM 1462 C C . ASP A 1 192 ? -11.811 -9.076 8.972 1.00 81.75 192 ASP A C 1
ATOM 1464 O O . ASP A 1 192 ? -11.141 -8.279 9.636 1.00 81.75 192 ASP A O 1
ATOM 1468 N N . PRO A 1 193 ? -11.229 -10.080 8.282 1.00 81.25 193 PRO A N 1
ATOM 1469 C CA . PRO A 1 193 ? -9.779 -10.298 8.222 1.00 81.25 193 PRO A CA 1
ATOM 1470 C C . PRO A 1 193 ? -8.957 -9.069 7.807 1.00 81.25 193 PRO A C 1
ATOM 1472 O O . PRO A 1 193 ? -7.821 -8.908 8.260 1.00 81.25 193 PRO A O 1
ATOM 1475 N N . ARG A 1 194 ? -9.528 -8.158 7.005 1.00 80.75 194 ARG A N 1
ATOM 1476 C CA . ARG A 1 194 ? -8.854 -6.929 6.556 1.00 80.75 194 ARG A CA 1
ATOM 1477 C C . ARG A 1 194 ? -8.536 -5.986 7.718 1.00 80.75 194 ARG A C 1
ATOM 1479 O O . ARG A 1 194 ? -7.505 -5.318 7.683 1.00 80.75 194 ARG A O 1
ATOM 1486 N N . SER A 1 195 ? -9.356 -5.989 8.771 1.00 64.19 195 SER A N 1
ATOM 1487 C CA . SER A 1 195 ? -9.118 -5.227 10.009 1.00 64.19 195 SER A CA 1
ATOM 1488 C C . SER A 1 195 ? -7.893 -5.713 10.796 1.00 64.19 195 SER A C 1
ATOM 1490 O O . SER A 1 195 ? -7.404 -4.993 11.661 1.00 64.19 195 SER A O 1
ATOM 1492 N N . TYR A 1 196 ? -7.380 -6.906 10.478 1.00 68.12 196 TYR A N 1
ATOM 1493 C CA . TYR A 1 196 ? -6.219 -7.543 11.109 1.00 68.12 196 TYR A CA 1
ATOM 1494 C C . TYR A 1 196 ? -5.041 -7.699 10.128 1.00 68.12 196 TYR A C 1
ATOM 1496 O O . TYR A 1 196 ? -4.177 -8.548 10.312 1.00 68.12 196 TYR A O 1
ATOM 1504 N N . GLY A 1 197 ? -5.009 -6.898 9.053 1.00 59.66 197 GLY A N 1
ATOM 1505 C CA . GLY A 1 197 ? -3.926 -6.900 8.061 1.00 59.66 197 GLY A CA 1
ATOM 1506 C C . GLY A 1 197 ? -3.997 -8.015 7.009 1.00 59.66 197 GLY A C 1
ATOM 1507 O O . GLY A 1 197 ? -3.156 -8.056 6.110 1.00 59.66 197 GLY A O 1
ATOM 1508 N N . ILE A 1 198 ? -5.008 -8.887 7.060 1.00 77.06 198 ILE A N 1
ATOM 1509 C CA . ILE A 1 198 ? -5.182 -10.002 6.120 1.00 77.06 198 ILE A CA 1
ATOM 1510 C C . ILE A 1 198 ? -6.097 -9.574 4.963 1.00 77.06 198 ILE A C 1
ATOM 1512 O O . ILE A 1 198 ? -7.280 -9.910 4.901 1.00 77.06 198 ILE A O 1
ATOM 1516 N N . ASP A 1 199 ? -5.533 -8.810 4.026 1.00 80.44 199 ASP A N 1
ATOM 1517 C CA . ASP A 1 199 ? -6.224 -8.361 2.811 1.00 80.44 199 ASP A CA 1
ATOM 1518 C C . ASP A 1 199 ? -5.836 -9.194 1.577 1.00 80.44 199 ASP A C 1
ATOM 1520 O O . ASP A 1 199 ? -4.897 -8.884 0.837 1.00 80.44 199 ASP A O 1
ATOM 1524 N N . PHE A 1 200 ? -6.570 -10.285 1.361 1.00 87.88 200 PHE A N 1
ATOM 1525 C CA . PHE A 1 200 ? -6.392 -11.170 0.210 1.00 87.88 200 PHE A CA 1
ATOM 1526 C C . PHE A 1 200 ? -7.303 -10.800 -0.962 1.00 87.88 200 PHE A C 1
ATOM 1528 O O . PHE A 1 200 ? -8.388 -10.247 -0.793 1.00 87.88 200 PHE A O 1
ATOM 1535 N N . TYR A 1 201 ? -6.883 -11.201 -2.162 1.00 88.25 201 TYR A N 1
ATOM 1536 C CA . TYR A 1 201 ? -7.726 -11.190 -3.352 1.00 88.25 201 TYR A CA 1
ATOM 1537 C C . TYR A 1 201 ? -8.945 -12.114 -3.212 1.00 88.25 201 TYR A C 1
ATOM 1539 O O . TYR A 1 201 ? -8.849 -13.215 -2.662 1.00 88.25 201 TYR A O 1
ATOM 1547 N N . GLY A 1 202 ? -10.081 -11.672 -3.757 1.00 86.88 202 GLY A N 1
ATOM 1548 C CA . GLY A 1 202 ? -11.281 -12.493 -3.905 1.00 86.88 202 GLY A CA 1
ATOM 1549 C C . GLY A 1 202 ? -11.279 -13.281 -5.217 1.00 86.88 202 GLY A C 1
ATOM 1550 O O . GLY A 1 202 ? -10.224 -13.654 -5.737 1.00 86.88 202 GLY A O 1
ATOM 1551 N N . ASP A 1 203 ? -12.476 -13.494 -5.767 1.00 91.00 203 ASP A N 1
ATOM 1552 C CA . ASP A 1 203 ? -12.694 -14.285 -6.975 1.00 91.00 203 ASP A CA 1
ATOM 1553 C C . ASP A 1 203 ? -11.819 -13.875 -8.183 1.00 91.00 203 ASP A C 1
ATOM 1555 O O . ASP A 1 203 ? -11.720 -12.701 -8.567 1.00 91.00 203 ASP A O 1
ATOM 1559 N N . ASN A 1 204 ? -11.213 -14.886 -8.808 1.00 94.44 204 ASN A N 1
ATOM 1560 C CA . ASN A 1 204 ? -10.368 -14.819 -9.996 1.00 94.44 204 ASN A CA 1
ATOM 1561 C C . ASN A 1 204 ? -10.776 -15.875 -11.036 1.00 94.44 204 ASN A C 1
ATOM 1563 O O . ASN A 1 204 ? -11.426 -16.867 -10.713 1.00 94.44 204 ASN A O 1
ATOM 1567 N N . LEU A 1 205 ? -10.394 -15.646 -12.293 1.00 96.88 205 LEU A N 1
ATOM 1568 C CA . LEU A 1 205 ? -10.500 -16.619 -13.381 1.00 96.88 205 LEU A CA 1
ATOM 1569 C C . LEU A 1 205 ? -9.168 -17.365 -13.508 1.00 96.88 205 LEU A C 1
ATOM 1571 O O . LEU A 1 205 ? -8.128 -16.720 -13.656 1.00 96.88 205 LEU A O 1
ATOM 1575 N N . PHE A 1 206 ? -9.191 -18.697 -13.520 1.00 97.06 206 PHE A N 1
ATOM 1576 C CA . PHE A 1 206 ? -7.996 -19.533 -13.663 1.00 97.06 206 PHE A CA 1
ATOM 1577 C C . PHE A 1 206 ? -8.183 -20.681 -14.671 1.00 97.06 206 PHE A C 1
ATOM 1579 O O . PHE A 1 206 ? -9.300 -21.020 -15.067 1.00 97.06 206 PHE A O 1
ATOM 1586 N N . THR A 1 207 ? -7.068 -21.280 -15.087 1.00 97.75 207 THR A N 1
ATOM 1587 C CA . THR A 1 207 ? -6.995 -22.481 -15.938 1.00 97.75 207 THR A CA 1
ATOM 1588 C C . THR A 1 207 ? -5.731 -23.293 -15.600 1.00 97.75 207 THR A C 1
ATOM 1590 O O . THR A 1 207 ? -5.079 -23.026 -14.586 1.00 97.75 207 THR A O 1
ATOM 1593 N N . THR A 1 208 ? -5.377 -24.287 -16.417 1.00 97.19 208 THR A N 1
ATOM 1594 C CA . THR A 1 208 ? -4.136 -25.064 -16.290 1.00 97.19 208 THR A CA 1
ATOM 1595 C C . THR A 1 208 ? -3.039 -24.591 -17.249 1.00 97.19 208 THR A C 1
ATOM 1597 O O . THR A 1 208 ? -3.310 -24.044 -18.318 1.00 97.19 208 THR A O 1
ATOM 1600 N N . GLU A 1 209 ? -1.776 -24.871 -16.916 1.00 94.56 209 GLU A N 1
ATOM 1601 C CA . GLU A 1 209 ? -0.644 -24.692 -17.846 1.00 94.56 209 GLU A CA 1
ATOM 1602 C C . GLU A 1 209 ? -0.830 -25.491 -19.145 1.00 94.56 209 GLU A C 1
ATOM 1604 O O . GLU A 1 209 ? -0.411 -25.045 -20.212 1.00 94.56 209 GLU A O 1
ATOM 1609 N N . GLN A 1 210 ? -1.494 -26.651 -19.075 1.00 93.69 210 GLN A N 1
ATOM 1610 C CA . GLN A 1 210 ? -1.778 -27.485 -20.240 1.00 93.69 210 GLN A CA 1
ATOM 1611 C C . GLN A 1 210 ? -2.767 -26.815 -21.202 1.00 93.69 210 GLN A C 1
ATOM 1613 O O . GLN A 1 210 ? -2.557 -26.887 -22.413 1.00 93.69 210 GLN A O 1
ATOM 1618 N N . GLU A 1 211 ? -3.809 -26.147 -20.701 1.00 95.44 211 GLU A N 1
ATOM 1619 C CA . GLU A 1 211 ? -4.765 -25.420 -21.548 1.00 95.44 211 GLU A CA 1
ATOM 1620 C C . GLU A 1 211 ? -4.111 -24.196 -22.205 1.00 95.44 211 GLU A C 1
ATOM 1622 O O . GLU A 1 211 ? -4.327 -23.946 -23.388 1.00 95.44 211 GLU A O 1
ATOM 1627 N N . ILE A 1 212 ? -3.230 -23.491 -21.485 1.00 92.12 212 ILE A N 1
ATOM 1628 C CA . ILE A 1 212 ? -2.422 -22.395 -22.047 1.00 92.12 212 ILE A CA 1
ATOM 1629 C C . ILE A 1 212 ? -1.491 -22.897 -23.155 1.00 92.12 212 ILE A C 1
ATOM 1631 O O . ILE A 1 212 ? -1.421 -22.276 -24.212 1.00 92.12 212 ILE A O 1
ATOM 1635 N N . ALA A 1 213 ? -0.808 -24.024 -22.945 1.00 88.44 213 ALA A N 1
ATOM 1636 C CA . ALA A 1 213 ? 0.100 -24.596 -23.937 1.00 88.44 213 ALA A CA 1
ATOM 1637 C C . ALA A 1 213 ? -0.628 -25.189 -25.159 1.00 88.44 213 ALA A C 1
ATOM 1639 O O . ALA A 1 213 ? -0.091 -25.162 -26.264 1.00 88.44 213 ALA A O 1
ATOM 1640 N N . SER A 1 214 ? -1.836 -25.732 -24.969 1.00 91.12 214 SER A N 1
ATOM 1641 C CA . SER A 1 214 ? -2.592 -26.425 -26.025 1.00 91.12 214 SER A CA 1
ATOM 1642 C C . SER A 1 214 ? -3.523 -25.495 -26.808 1.00 91.12 214 SER A C 1
ATOM 1644 O O . SER A 1 214 ? -3.751 -25.716 -27.996 1.00 91.12 214 SER A O 1
ATOM 1646 N N . HIS A 1 215 ? -4.070 -24.462 -26.159 1.00 93.06 215 HIS A N 1
ATOM 1647 C CA . HIS A 1 215 ? -5.123 -23.601 -26.703 1.00 93.06 215 HIS A CA 1
ATOM 1648 C C . HIS A 1 215 ? -4.931 -22.106 -26.339 1.00 93.06 215 HIS A C 1
ATOM 1650 O O . HIS A 1 215 ? -5.870 -21.468 -25.849 1.00 93.06 215 HIS A O 1
ATOM 1656 N N . PRO A 1 216 ? -3.757 -21.492 -26.599 1.00 86.12 216 PRO A N 1
ATOM 1657 C CA . PRO A 1 216 ? -3.459 -20.118 -26.169 1.00 86.12 216 PRO A CA 1
ATOM 1658 C C . PRO A 1 216 ? -4.450 -19.077 -26.719 1.00 86.12 216 PRO A C 1
ATOM 1660 O O . PRO A 1 216 ? -4.859 -18.166 -25.999 1.00 86.12 216 PRO A O 1
ATOM 1663 N N . GLU A 1 217 ? -4.925 -19.239 -27.961 1.00 86.06 217 GLU A N 1
ATOM 1664 C CA . GLU A 1 217 ? -5.966 -18.365 -28.521 1.00 86.06 217 GLU A CA 1
ATOM 1665 C C . GLU A 1 217 ? -7.306 -18.480 -27.782 1.00 86.06 217 GLU A C 1
ATOM 1667 O O . GLU A 1 217 ? -7.995 -17.473 -27.604 1.00 86.06 217 GLU A O 1
ATOM 1672 N N . ARG A 1 218 ? -7.692 -19.688 -27.348 1.00 93.56 218 ARG A N 1
ATOM 1673 C CA . ARG A 1 218 ? -8.939 -19.918 -26.605 1.00 93.56 218 ARG A CA 1
ATOM 1674 C C . ARG A 1 218 ? -8.872 -19.258 -25.233 1.00 93.56 218 ARG A C 1
ATOM 1676 O O . ARG A 1 218 ? -9.826 -18.589 -24.843 1.00 93.56 218 ARG A O 1
ATOM 1683 N N . VAL A 1 219 ? -7.726 -19.363 -24.555 1.00 94.12 219 VAL A N 1
ATOM 1684 C CA . VAL A 1 219 ? -7.471 -18.686 -23.276 1.00 94.12 219 VAL A CA 1
ATOM 1685 C C . VAL A 1 219 ? -7.697 -17.177 -23.400 1.00 94.12 219 VAL A C 1
ATOM 1687 O O . VAL A 1 219 ? -8.431 -16.609 -22.590 1.00 94.12 219 VAL A O 1
ATOM 1690 N N . GLU A 1 220 ? -7.167 -16.531 -24.443 1.00 87.31 220 GLU A N 1
ATOM 1691 C CA . GLU A 1 220 ? -7.409 -15.098 -24.656 1.00 87.31 220 GLU A CA 1
ATOM 1692 C C . GLU A 1 220 ? -8.851 -14.763 -25.040 1.00 87.31 220 GLU A C 1
ATOM 1694 O O . GLU A 1 220 ? -9.396 -13.772 -24.552 1.00 87.31 220 GLU A O 1
ATOM 1699 N N . LYS A 1 221 ? -9.498 -15.575 -25.884 1.00 92.19 221 LYS A N 1
ATOM 1700 C CA . LYS A 1 221 ? -10.915 -15.400 -26.243 1.00 92.19 221 LYS A CA 1
ATOM 1701 C C . LYS A 1 221 ? -11.812 -15.457 -25.002 1.00 92.19 221 LYS A C 1
ATOM 1703 O O . LYS A 1 221 ? -12.606 -14.543 -24.776 1.00 92.19 221 LYS A O 1
ATOM 1708 N N . VAL A 1 222 ? -11.635 -16.474 -24.152 1.00 96.38 222 VAL A N 1
ATOM 1709 C CA . VAL A 1 222 ? -12.363 -16.625 -22.880 1.00 96.38 222 VAL A CA 1
ATOM 1710 C C . VAL A 1 222 ? -12.081 -15.447 -21.956 1.00 96.38 222 VAL A C 1
ATOM 1712 O O . VAL A 1 222 ? -13.020 -14.848 -21.428 1.00 96.38 222 VAL A O 1
ATOM 1715 N N . ARG A 1 223 ? -10.811 -15.065 -21.788 1.00 93.69 223 ARG A N 1
ATOM 1716 C CA . ARG A 1 223 ? -10.400 -13.934 -20.949 1.00 93.69 223 ARG A CA 1
ATOM 1717 C C . ARG A 1 223 ? -11.036 -12.621 -21.422 1.00 93.69 223 ARG A C 1
ATOM 1719 O O . ARG A 1 223 ? -11.733 -11.981 -20.637 1.00 93.69 223 ARG A O 1
ATOM 1726 N N . ARG A 1 224 ? -10.895 -12.244 -22.699 1.00 88.56 224 ARG A N 1
ATOM 1727 C CA . ARG A 1 224 ? -11.491 -11.013 -23.261 1.00 88.56 224 ARG A CA 1
ATOM 1728 C C . ARG A 1 224 ? -13.014 -10.985 -23.143 1.00 88.56 224 ARG A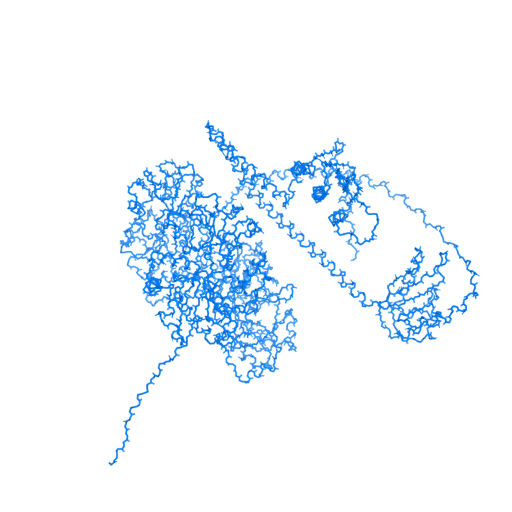 C 1
ATOM 1730 O O . ARG A 1 224 ? -13.562 -9.973 -22.704 1.00 88.56 224 ARG A O 1
ATOM 1737 N N . ALA A 1 225 ? -13.701 -12.071 -23.499 1.00 92.06 225 ALA A N 1
ATOM 1738 C CA . ALA A 1 225 ? -15.157 -12.152 -23.382 1.00 92.06 225 ALA A CA 1
ATOM 1739 C C . ALA A 1 225 ? -15.627 -12.034 -21.922 1.00 92.06 225 ALA A C 1
ATOM 1741 O O . ALA A 1 225 ? -16.573 -11.296 -21.647 1.00 92.06 225 ALA A O 1
ATOM 1742 N N . THR A 1 226 ? -14.921 -12.675 -20.984 1.00 95.88 226 THR A N 1
ATOM 1743 C CA . THR A 1 226 ? -15.199 -12.585 -19.540 1.00 95.88 226 THR A CA 1
ATOM 1744 C C . THR A 1 226 ? -15.067 -11.149 -19.028 1.00 95.88 226 THR A C 1
ATOM 1746 O O . THR A 1 226 ? -15.958 -10.663 -18.334 1.00 95.88 226 THR A O 1
ATOM 1749 N N . LEU A 1 227 ? -13.994 -10.437 -19.394 1.00 90.38 227 LEU A N 1
ATOM 1750 C CA . LEU A 1 227 ? -13.781 -9.049 -18.961 1.00 90.38 227 LEU A CA 1
ATOM 1751 C C . LEU A 1 227 ? -14.814 -8.085 -19.564 1.00 90.38 227 LEU A C 1
ATOM 1753 O O . LEU A 1 227 ? -15.322 -7.214 -18.859 1.00 90.38 227 LEU A O 1
ATOM 1757 N N . ARG A 1 228 ? -15.204 -8.284 -20.831 1.00 87.00 228 ARG A N 1
ATOM 1758 C CA . ARG A 1 228 ? -16.320 -7.549 -21.459 1.00 87.00 228 ARG A CA 1
ATOM 1759 C C . ARG A 1 228 ? -17.648 -7.810 -20.746 1.00 87.00 228 ARG A C 1
ATOM 1761 O O . ARG A 1 228 ? -18.413 -6.873 -20.528 1.00 87.00 228 ARG A O 1
ATOM 1768 N N . GLY A 1 229 ? -17.907 -9.059 -20.357 1.00 91.56 229 GLY A N 1
ATOM 1769 C CA . GLY A 1 229 ? -19.089 -9.442 -19.585 1.00 91.56 229 GLY A CA 1
ATOM 1770 C C . GLY A 1 229 ? -19.138 -8.763 -18.223 1.00 91.56 229 GLY A C 1
ATOM 1771 O O . GLY A 1 229 ? -20.156 -8.179 -17.865 1.00 91.56 229 GLY A O 1
ATOM 1772 N N . TRP A 1 230 ? -18.022 -8.757 -17.493 1.00 92.00 230 TRP A N 1
ATOM 1773 C CA . TRP A 1 230 ? -17.914 -8.058 -16.212 1.00 92.00 230 TRP A CA 1
ATOM 1774 C C . TRP A 1 230 ? -18.092 -6.541 -16.326 1.00 92.00 230 TRP A C 1
ATOM 1776 O O . TRP A 1 230 ? -18.840 -5.966 -15.536 1.00 92.00 230 TRP A O 1
ATOM 1786 N N . ALA A 1 231 ? -17.486 -5.901 -17.331 1.00 82.12 231 ALA A N 1
ATOM 1787 C CA . ALA A 1 231 ? -17.682 -4.474 -17.587 1.00 82.12 231 ALA A CA 1
ATOM 1788 C C . ALA A 1 231 ? -19.162 -4.139 -17.868 1.00 82.12 231 ALA A C 1
ATOM 1790 O O . ALA A 1 231 ? -19.689 -3.168 -17.328 1.00 82.12 231 ALA A O 1
ATOM 1791 N N . TYR A 1 232 ? -19.854 -4.979 -18.649 1.00 87.69 232 TYR A N 1
ATOM 1792 C CA . TYR A 1 232 ? -21.291 -4.845 -18.902 1.00 87.69 232 TYR A CA 1
ATOM 1793 C C . TYR A 1 232 ? -22.122 -5.040 -17.624 1.00 87.69 232 TYR A C 1
ATOM 1795 O O . TYR A 1 232 ? -22.990 -4.228 -17.311 1.00 87.69 232 TYR A O 1
ATOM 1803 N N . ALA A 1 233 ? -21.850 -6.102 -16.861 1.00 91.50 233 ALA A N 1
ATOM 1804 C CA . ALA A 1 233 ? -22.632 -6.472 -15.685 1.00 91.50 233 ALA A CA 1
ATOM 1805 C C . ALA A 1 233 ? -22.629 -5.399 -14.586 1.00 91.50 233 ALA A C 1
ATOM 1807 O O . ALA A 1 233 ? -23.645 -5.195 -13.926 1.00 91.50 233 ALA A O 1
ATOM 1808 N N . LEU A 1 234 ? -21.513 -4.686 -14.412 1.00 85.25 234 LEU A N 1
ATOM 1809 C CA . LEU A 1 234 ? -21.391 -3.612 -13.423 1.00 85.25 234 LEU A CA 1
ATOM 1810 C C . LEU A 1 234 ? -22.145 -2.335 -13.834 1.00 85.25 234 LEU A C 1
ATOM 1812 O O . LEU A 1 234 ? -22.660 -1.629 -12.967 1.00 85.25 234 LEU A O 1
ATOM 1816 N N . GLN A 1 235 ? -22.273 -2.078 -15.140 1.00 84.31 235 GLN A N 1
ATOM 1817 C CA . GLN A 1 235 ? -23.048 -0.958 -15.693 1.00 84.31 235 GLN A CA 1
ATOM 1818 C C . GLN A 1 235 ? -24.554 -1.267 -15.793 1.00 84.31 235 GLN A C 1
ATOM 1820 O O . GLN A 1 235 ? -25.375 -0.351 -15.770 1.00 84.31 235 GLN A O 1
ATOM 1825 N N . HIS A 1 236 ? -24.929 -2.548 -15.865 1.00 91.88 236 HIS A N 1
ATOM 1826 C CA . HIS A 1 236 ? -26.300 -3.007 -16.117 1.00 91.88 236 HIS A CA 1
ATOM 1827 C C . HIS A 1 236 ? -26.791 -4.017 -15.064 1.00 91.88 236 HIS A C 1
ATOM 1829 O O . HIS A 1 236 ? -27.405 -5.033 -15.395 1.00 91.88 236 HIS A O 1
ATOM 1835 N N . LYS A 1 237 ? -26.520 -3.732 -13.781 1.00 93.12 237 LYS A N 1
ATOM 1836 C CA . LYS A 1 237 ? -26.773 -4.643 -12.648 1.00 93.12 237 LYS A CA 1
ATOM 1837 C C . LYS A 1 237 ? -28.207 -5.178 -12.614 1.00 93.12 237 LYS A C 1
ATOM 1839 O O . LYS A 1 237 ? -28.392 -6.389 -12.576 1.00 93.12 237 LYS A O 1
ATOM 1844 N N . GLU A 1 238 ? -29.206 -4.297 -12.698 1.00 93.06 238 GLU A N 1
ATOM 1845 C CA . GLU A 1 238 ? -30.629 -4.674 -12.669 1.00 93.06 238 GLU A CA 1
ATOM 1846 C C . GLU A 1 238 ? -31.005 -5.656 -13.788 1.00 93.06 238 GLU A C 1
ATOM 1848 O O . GLU A 1 238 ? -31.717 -6.628 -13.546 1.00 93.06 238 GLU A O 1
ATOM 1853 N N . GLU A 1 239 ? -30.479 -5.445 -15.000 1.00 94.38 239 GLU A N 1
ATOM 1854 C CA . GLU A 1 239 ? -30.742 -6.323 -16.142 1.00 94.38 239 GLU A CA 1
ATOM 1855 C C . GLU A 1 239 ? -30.158 -7.723 -15.909 1.00 94.38 239 GLU A C 1
ATOM 1857 O O . GLU A 1 239 ? -30.813 -8.730 -16.177 1.00 94.38 239 GLU A O 1
ATOM 1862 N N . VAL A 1 240 ? -28.936 -7.800 -15.373 1.00 94.88 240 VAL A N 1
ATOM 1863 C CA . VAL A 1 240 ? -28.287 -9.083 -15.075 1.00 94.88 240 VAL A CA 1
ATOM 1864 C C . VAL A 1 240 ? -28.960 -9.790 -13.893 1.00 94.88 240 VAL A C 1
ATOM 1866 O O . VAL A 1 240 ? -29.069 -11.013 -13.909 1.00 94.88 240 VAL A O 1
ATOM 1869 N N . ILE A 1 241 ? -29.492 -9.056 -12.910 1.00 93.81 241 ILE A N 1
ATOM 1870 C CA . ILE A 1 241 ? -30.318 -9.619 -11.828 1.00 93.81 241 ILE A CA 1
ATOM 1871 C C . ILE A 1 241 ? -31.568 -10.301 -12.396 1.00 93.81 241 ILE A C 1
ATOM 1873 O O . ILE A 1 241 ? -31.866 -11.439 -12.027 1.00 93.81 241 ILE A O 1
ATOM 1877 N N . ASP A 1 242 ? -32.272 -9.660 -13.330 1.00 92.75 242 ASP A N 1
ATOM 1878 C CA . ASP A 1 242 ? -33.444 -10.273 -13.960 1.00 92.75 242 ASP A CA 1
ATOM 1879 C C . ASP A 1 242 ? -33.079 -11.425 -14.911 1.00 92.75 242 ASP A C 1
ATOM 1881 O O . ASP A 1 242 ? -33.816 -12.406 -14.970 1.00 92.75 242 ASP A O 1
ATOM 1885 N N . GLN A 1 243 ? -31.918 -11.393 -15.578 1.00 92.56 243 GLN A N 1
ATOM 1886 C CA . GLN A 1 243 ? -31.402 -12.542 -16.342 1.00 92.56 243 GLN A CA 1
ATOM 1887 C C . GLN A 1 243 ? -31.074 -13.742 -15.439 1.00 92.56 243 GLN A C 1
ATOM 1889 O O . GLN A 1 243 ? -31.455 -14.869 -15.767 1.00 92.56 243 GLN A O 1
ATOM 1894 N N . ILE A 1 244 ? -30.421 -13.515 -14.290 1.00 93.06 244 ILE A N 1
ATOM 1895 C CA . ILE A 1 244 ? -30.159 -14.552 -13.278 1.00 93.06 244 ILE A CA 1
ATOM 1896 C C . ILE A 1 244 ? -31.484 -15.193 -12.863 1.00 93.06 244 ILE A C 1
ATOM 1898 O O . ILE A 1 244 ? -31.624 -16.410 -12.966 1.00 93.06 244 ILE A O 1
ATOM 1902 N N . ARG A 1 245 ? -32.484 -14.381 -12.502 1.00 94.50 245 ARG A N 1
ATOM 1903 C CA . ARG A 1 245 ? -33.816 -14.860 -12.099 1.00 94.50 245 ARG A CA 1
ATOM 1904 C C . ARG A 1 245 ? -34.591 -15.540 -13.230 1.00 94.50 245 ARG A C 1
ATOM 1906 O O . ARG A 1 245 ? -35.349 -16.465 -12.977 1.00 94.50 245 ARG A O 1
ATOM 1913 N N . ALA A 1 246 ? -34.423 -15.124 -14.481 1.00 91.69 246 ALA A N 1
ATOM 1914 C CA . ALA A 1 246 ? -35.148 -15.720 -15.602 1.00 91.69 246 ALA A CA 1
ATOM 1915 C C . ALA A 1 246 ? -34.588 -17.085 -16.039 1.00 91.69 246 ALA A C 1
ATOM 1917 O O . ALA A 1 246 ? -35.351 -17.919 -16.528 1.00 91.69 246 ALA A O 1
ATOM 1918 N N . LYS A 1 247 ? -33.269 -17.303 -15.917 1.00 91.44 247 LYS A N 1
ATOM 1919 C CA . LYS A 1 247 ? -32.576 -18.437 -16.561 1.00 91.44 247 LYS A CA 1
ATOM 1920 C C . LYS A 1 247 ? -31.720 -19.309 -15.645 1.00 91.44 247 LYS A C 1
ATOM 1922 O O . LYS A 1 247 ? -31.608 -20.500 -15.916 1.00 91.44 247 LYS A O 1
ATOM 1927 N N . TYR A 1 248 ? -31.102 -18.738 -14.613 1.00 90.56 248 TYR A N 1
ATOM 1928 C CA . TYR A 1 248 ? -30.046 -19.401 -13.837 1.00 90.56 248 TYR A CA 1
ATOM 1929 C C . TYR A 1 248 ? -30.507 -19.792 -12.422 1.00 90.56 248 TYR A C 1
ATOM 1931 O O . TYR A 1 248 ? -30.192 -20.884 -11.960 1.00 90.56 248 TYR A O 1
ATOM 1939 N N . ASP A 1 249 ? -31.299 -18.948 -11.756 1.00 88.00 249 ASP A N 1
ATOM 1940 C CA . ASP A 1 249 ? -31.989 -19.270 -10.499 1.00 88.00 249 ASP A CA 1
ATOM 1941 C C . ASP A 1 249 ? -33.382 -18.605 -10.426 1.00 88.00 249 ASP A C 1
ATOM 1943 O O . ASP A 1 249 ? -33.528 -17.507 -9.877 1.00 88.00 249 ASP A O 1
ATOM 1947 N N . PRO A 1 250 ? -34.436 -19.274 -10.935 1.00 85.38 250 PRO A N 1
ATOM 1948 C CA . PRO A 1 250 ? -35.822 -18.813 -10.814 1.00 85.38 250 PRO A CA 1
ATOM 1949 C C . PRO A 1 250 ? -36.363 -18.690 -9.384 1.00 85.38 250 PRO A C 1
ATOM 1951 O O . PRO A 1 250 ? -37.421 -18.089 -9.192 1.00 85.38 250 PRO A O 1
ATOM 1954 N N . GLY A 1 251 ? -35.667 -19.239 -8.382 1.00 82.94 251 GLY A N 1
ATOM 1955 C CA . GLY A 1 251 ? -36.006 -19.082 -6.969 1.00 82.94 251 GLY A CA 1
ATOM 1956 C C . GLY A 1 251 ? -35.404 -17.834 -6.317 1.00 82.94 251 GLY A C 1
ATOM 1957 O O . GLY A 1 251 ? -35.770 -17.514 -5.184 1.00 82.94 251 GLY A O 1
ATOM 1958 N N . ALA A 1 252 ? -34.497 -17.119 -6.991 1.00 85.00 252 ALA A N 1
ATOM 1959 C CA . ALA A 1 252 ? -33.744 -16.037 -6.369 1.00 85.00 252 ALA A CA 1
ATOM 1960 C C . ALA A 1 252 ? -34.610 -14.810 -6.012 1.00 85.00 252 ALA A C 1
ATOM 1962 O O . ALA A 1 252 ? -35.293 -14.198 -6.846 1.00 85.00 252 ALA A O 1
ATOM 1963 N N . ILE A 1 253 ? -34.509 -14.417 -4.739 1.00 87.88 253 ILE A N 1
ATOM 1964 C CA . ILE A 1 253 ? -35.081 -13.193 -4.164 1.00 87.88 253 ILE A CA 1
ATOM 1965 C C . ILE A 1 253 ? -34.343 -11.986 -4.760 1.00 87.88 253 ILE A C 1
ATOM 1967 O O . ILE A 1 253 ? -33.113 -11.925 -4.700 1.00 87.88 253 ILE A O 1
ATOM 1971 N N . ARG A 1 254 ? -35.073 -11.015 -5.327 1.00 87.94 254 ARG A N 1
ATOM 1972 C CA . ARG A 1 254 ? -34.453 -9.872 -6.018 1.00 87.94 254 ARG A CA 1
ATOM 1973 C C . ARG A 1 254 ? -33.649 -9.009 -5.050 1.00 87.94 254 ARG A C 1
ATOM 1975 O O . ARG A 1 254 ? -32.497 -8.705 -5.324 1.00 87.94 254 ARG A O 1
ATOM 1982 N N . GLU A 1 255 ? -34.213 -8.715 -3.886 1.00 85.88 255 GLU A N 1
ATOM 1983 C CA . GLU A 1 255 ? -33.617 -7.895 -2.831 1.00 85.88 255 GLU A CA 1
ATOM 1984 C C . GLU A 1 255 ? -32.290 -8.481 -2.320 1.00 85.88 255 GLU A C 1
ATOM 1986 O O . GLU A 1 255 ? -31.396 -7.742 -1.905 1.00 85.88 255 GLU A O 1
ATOM 1991 N N . LYS A 1 256 ? -32.144 -9.813 -2.378 1.00 86.25 256 LYS A N 1
ATOM 1992 C CA . LYS A 1 256 ? -30.888 -10.506 -2.078 1.00 86.25 256 LYS A CA 1
ATOM 1993 C C . LYS A 1 256 ? -29.845 -10.250 -3.167 1.00 86.25 256 LYS A C 1
ATOM 1995 O O . LYS A 1 256 ? -28.717 -9.895 -2.845 1.00 86.25 256 LYS A O 1
ATOM 2000 N N . LEU A 1 257 ? -30.214 -10.406 -4.440 1.00 88.88 257 LEU A N 1
ATOM 2001 C CA . LEU A 1 257 ? -29.311 -10.146 -5.566 1.00 88.88 257 LEU A CA 1
ATOM 2002 C C . LEU A 1 257 ? -28.928 -8.655 -5.660 1.00 88.88 257 LEU A C 1
ATOM 2004 O O . LEU A 1 257 ? -27.779 -8.342 -5.962 1.00 88.88 257 LEU A O 1
ATOM 2008 N N . ASP A 1 258 ? -29.842 -7.738 -5.324 1.00 86.88 258 ASP A N 1
ATOM 2009 C CA . ASP A 1 258 ? -29.558 -6.302 -5.208 1.00 86.88 258 ASP A CA 1
ATOM 2010 C C . ASP A 1 258 ? -28.531 -6.029 -4.091 1.00 86.88 258 ASP A C 1
ATOM 2012 O O . ASP A 1 258 ? -27.589 -5.260 -4.299 1.00 86.88 258 ASP A O 1
ATOM 2016 N N . PHE A 1 259 ? -28.659 -6.681 -2.926 1.00 85.19 259 PHE A N 1
ATOM 2017 C CA . PHE A 1 259 ? -27.666 -6.611 -1.844 1.00 85.19 259 PHE A CA 1
ATOM 2018 C C . PHE A 1 259 ? -26.306 -7.186 -2.271 1.00 85.19 259 PHE A C 1
ATOM 2020 O O . PHE A 1 259 ? -25.288 -6.504 -2.137 1.00 85.19 259 PHE A O 1
ATOM 2027 N N . GLU A 1 260 ? -26.292 -8.393 -2.849 1.00 86.94 260 GLU A N 1
ATOM 2028 C CA . GLU A 1 260 ? -25.087 -9.023 -3.400 1.00 86.94 260 GLU A CA 1
ATOM 2029 C C . GLU A 1 260 ? -24.389 -8.089 -4.400 1.00 86.94 260 GLU A C 1
ATOM 2031 O O . GLU A 1 260 ? -23.173 -7.930 -4.327 1.00 86.94 260 GLU A O 1
ATOM 2036 N N . SER A 1 261 ? -25.135 -7.420 -5.287 1.00 89.44 261 SER A N 1
ATOM 2037 C CA . SER A 1 261 ? -24.569 -6.539 -6.318 1.00 89.44 261 SER A CA 1
ATOM 2038 C C . SER A 1 261 ? -23.777 -5.357 -5.753 1.00 89.44 261 SER A C 1
ATOM 2040 O O . SER A 1 261 ? -22.707 -5.030 -6.274 1.00 89.44 261 SER A O 1
ATOM 2042 N N . LYS A 1 262 ? -24.249 -4.771 -4.644 1.00 85.75 262 LYS A N 1
ATOM 2043 C CA . LYS A 1 262 ? -23.587 -3.658 -3.948 1.00 85.75 262 LYS A CA 1
ATOM 2044 C C . LYS A 1 262 ? -22.305 -4.118 -3.257 1.00 85.75 262 LYS A C 1
ATOM 2046 O O . LYS A 1 262 ? -21.286 -3.439 -3.347 1.00 85.75 262 LYS A O 1
ATOM 2051 N N . VAL A 1 263 ? -22.330 -5.287 -2.610 1.00 81.75 263 VAL A N 1
ATOM 2052 C CA . VAL A 1 263 ? -21.129 -5.862 -1.978 1.00 81.75 263 VAL A CA 1
ATOM 2053 C C . VAL A 1 263 ? -20.104 -6.274 -3.038 1.00 81.75 263 VAL A C 1
ATOM 2055 O O . VAL A 1 263 ? -18.924 -5.970 -2.899 1.00 81.75 263 VAL A O 1
ATOM 2058 N N . VAL A 1 264 ? -20.536 -6.913 -4.128 1.00 86.31 264 VAL A N 1
ATOM 2059 C CA . VAL A 1 264 ? -19.667 -7.330 -5.243 1.00 86.31 264 VAL A CA 1
ATOM 2060 C C . VAL A 1 264 ? -18.953 -6.131 -5.872 1.00 86.31 264 VAL A C 1
ATOM 2062 O O . VAL A 1 264 ? -17.742 -6.184 -6.066 1.00 86.31 264 VAL A O 1
ATOM 2065 N N . GLU A 1 265 ? -19.654 -5.023 -6.117 1.00 83.12 265 GLU A N 1
ATOM 2066 C CA . GLU A 1 265 ? -19.045 -3.780 -6.610 1.00 83.12 265 GLU A CA 1
ATOM 2067 C C . GLU A 1 265 ? -17.970 -3.229 -5.657 1.00 83.12 265 GLU A C 1
ATOM 2069 O O . GLU A 1 265 ? -16.864 -2.907 -6.097 1.00 83.12 265 GLU A O 1
ATOM 2074 N N . GLN A 1 266 ? -18.242 -3.211 -4.347 1.00 78.94 266 GLN A N 1
ATOM 2075 C CA . GLN A 1 266 ? -17.271 -2.800 -3.321 1.00 78.94 266 GLN A CA 1
ATOM 2076 C C . GLN A 1 266 ? -16.051 -3.729 -3.227 1.00 78.94 266 GLN A C 1
ATOM 2078 O O . GLN A 1 266 ? -14.976 -3.283 -2.833 1.00 78.94 266 GLN A O 1
ATOM 2083 N N . MET A 1 267 ? -16.189 -5.014 -3.568 1.00 84.50 267 MET A N 1
ATOM 2084 C CA . MET A 1 267 ? -15.060 -5.950 -3.593 1.00 84.50 267 MET A CA 1
ATOM 2085 C C . MET A 1 267 ? -14.257 -5.873 -4.895 1.00 84.50 267 MET A C 1
ATOM 2087 O O . MET A 1 267 ? -13.062 -6.154 -4.878 1.00 84.50 267 MET A O 1
ATOM 2091 N N . ILE A 1 268 ? -14.883 -5.513 -6.019 1.00 81.12 268 ILE A N 1
ATOM 2092 C CA . ILE A 1 268 ? -14.229 -5.381 -7.332 1.00 81.12 268 ILE A CA 1
ATOM 2093 C C . ILE A 1 268 ? -13.504 -4.038 -7.475 1.00 81.12 268 ILE A C 1
ATOM 2095 O O . ILE A 1 268 ? -12.453 -3.999 -8.104 1.00 81.12 268 ILE A O 1
ATOM 2099 N N . LEU A 1 269 ? -14.026 -2.957 -6.884 1.00 68.44 269 LEU A N 1
ATOM 2100 C CA . LEU A 1 269 ? -13.479 -1.599 -7.013 1.00 68.44 269 LEU A CA 1
ATOM 2101 C C . LEU A 1 269 ? -13.235 -1.165 -8.484 1.00 68.44 269 LEU A C 1
ATOM 2103 O O . LEU A 1 269 ? -12.130 -0.726 -8.820 1.00 68.44 269 LEU A O 1
ATOM 2107 N N . PRO A 1 270 ? -14.241 -1.271 -9.378 1.00 47.62 270 PRO A N 1
ATOM 2108 C CA . PRO A 1 270 ? -14.051 -1.085 -10.822 1.00 47.62 270 PRO A CA 1
ATOM 2109 C C . PRO A 1 270 ? -13.630 0.337 -11.228 1.00 47.62 270 PRO A C 1
ATOM 2111 O O . PRO A 1 270 ? -13.024 0.509 -12.282 1.00 47.62 270 PRO A O 1
ATOM 2114 N N . ASP A 1 271 ? -13.907 1.338 -10.386 1.00 44.19 271 ASP A N 1
ATOM 2115 C CA . ASP A 1 271 ? -13.496 2.736 -10.590 1.00 44.19 271 ASP A CA 1
ATOM 2116 C C . ASP A 1 271 ? -12.043 3.020 -10.144 1.00 44.19 271 ASP A C 1
ATOM 2118 O O . ASP A 1 271 ? -11.533 4.120 -10.354 1.00 44.19 271 ASP A O 1
ATOM 2122 N N . LEU A 1 272 ? -11.382 2.053 -9.491 1.00 40.50 272 LEU A N 1
ATOM 2123 C CA . LEU A 1 272 ? -10.025 2.170 -8.933 1.00 40.50 272 LEU A CA 1
ATOM 2124 C C . LEU A 1 272 ? -9.011 1.259 -9.628 1.00 40.50 272 LEU A C 1
ATOM 2126 O O . LEU A 1 272 ? -7.854 1.650 -9.768 1.00 40.50 272 LEU A O 1
ATOM 2130 N N . VAL A 1 273 ? -9.413 0.044 -10.019 1.00 47.50 273 VAL A N 1
ATOM 2131 C CA . VAL A 1 273 ? -8.515 -0.956 -10.616 1.00 47.50 273 VAL A CA 1
ATOM 2132 C C . VAL A 1 273 ? -9.132 -1.524 -11.898 1.00 47.50 273 VAL A C 1
ATOM 2134 O O . VAL A 1 273 ? -10.265 -2.012 -11.853 1.00 47.50 273 VAL A O 1
ATOM 2137 N N . PRO A 1 274 ? -8.406 -1.524 -13.034 1.00 56.81 274 PRO A N 1
ATOM 2138 C CA . PRO A 1 274 ? -8.847 -2.178 -14.260 1.00 56.81 274 PRO A CA 1
ATOM 2139 C C . PRO A 1 274 ? -9.226 -3.645 -14.031 1.00 56.81 274 PRO A C 1
ATOM 2141 O O . PRO A 1 274 ? -8.449 -4.452 -13.511 1.00 56.81 274 PRO A O 1
ATOM 2144 N N . ILE A 1 275 ? -10.440 -4.009 -14.442 1.00 71.81 275 ILE A N 1
ATOM 2145 C CA . ILE A 1 275 ? -10.972 -5.347 -14.192 1.00 71.81 275 ILE A CA 1
ATOM 2146 C C . ILE A 1 275 ? -10.146 -6.415 -14.921 1.00 71.81 275 ILE A C 1
ATOM 2148 O O . ILE A 1 275 ? -9.909 -6.334 -16.127 1.00 71.81 275 ILE A O 1
ATOM 2152 N N . GLY A 1 276 ? -9.695 -7.424 -14.176 1.00 74.56 276 GLY A N 1
ATOM 2153 C CA . GLY A 1 276 ? -8.815 -8.476 -14.677 1.00 74.56 276 GLY A CA 1
ATOM 2154 C C . GLY A 1 276 ? -7.315 -8.230 -14.510 1.00 74.56 276 GLY A C 1
ATOM 2155 O O . GLY A 1 276 ? -6.548 -9.133 -14.848 1.00 74.56 276 GLY A O 1
ATOM 2156 N N . GLU A 1 277 ? -6.870 -7.076 -14.002 1.00 74.00 277 GLU A N 1
ATOM 2157 C CA . GLU A 1 277 ? -5.439 -6.785 -13.847 1.00 74.00 277 GLU A CA 1
ATOM 2158 C C . GLU A 1 277 ? -4.750 -7.686 -12.802 1.00 74.00 277 GLU A C 1
ATOM 2160 O O . GLU A 1 277 ? -5.232 -7.878 -11.686 1.00 74.00 277 GLU A O 1
ATOM 2165 N N . LEU A 1 278 ? -3.581 -8.231 -13.158 1.00 76.25 278 LEU A N 1
ATOM 2166 C CA . LEU A 1 278 ? -2.772 -9.096 -12.297 1.00 76.25 278 LEU A CA 1
ATOM 2167 C C . LEU A 1 278 ? -1.557 -8.326 -11.766 1.00 76.25 278 LEU A C 1
ATOM 2169 O O . LEU A 1 278 ? -0.553 -8.209 -12.465 1.00 76.25 278 LEU A O 1
ATOM 2173 N N . HIS A 1 279 ? -1.607 -7.836 -10.524 1.00 70.25 279 HIS A N 1
ATOM 2174 C CA . HIS A 1 279 ? -0.472 -7.136 -9.907 1.00 70.25 279 HIS A CA 1
ATOM 2175 C C . HIS A 1 279 ? 0.507 -8.117 -9.223 1.00 70.25 279 HIS A C 1
ATOM 2177 O O . HIS A 1 279 ? 0.177 -8.659 -8.159 1.00 70.25 279 HIS A O 1
ATOM 2183 N N . PRO A 1 280 ? 1.749 -8.306 -9.725 1.00 67.25 280 PRO A N 1
ATOM 2184 C CA . PRO A 1 280 ? 2.683 -9.278 -9.151 1.00 67.25 280 PRO A CA 1
ATOM 2185 C C . PRO A 1 280 ? 3.079 -8.957 -7.706 1.00 67.25 280 PRO A C 1
ATOM 2187 O O . PRO A 1 280 ? 3.194 -9.863 -6.891 1.00 67.25 280 PRO A O 1
ATOM 2190 N N . GLY A 1 281 ? 3.223 -7.672 -7.360 1.00 56.94 281 GLY A N 1
ATOM 2191 C CA . GLY A 1 281 ? 3.574 -7.249 -5.999 1.00 56.94 281 GLY A CA 1
ATOM 2192 C C . GLY A 1 281 ? 2.490 -7.550 -4.957 1.00 56.94 281 GLY A C 1
ATOM 2193 O O . GLY A 1 281 ? 2.814 -7.882 -3.819 1.00 56.94 281 GLY A O 1
ATOM 2194 N N . ARG A 1 282 ? 1.201 -7.499 -5.330 1.00 73.38 282 ARG A N 1
ATOM 2195 C CA . ARG A 1 282 ? 0.107 -7.844 -4.405 1.00 73.38 282 ARG A CA 1
ATOM 2196 C C . ARG A 1 282 ? 0.006 -9.355 -4.209 1.00 73.38 282 ARG A C 1
ATOM 2198 O O . ARG A 1 282 ? -0.136 -9.796 -3.076 1.00 73.38 282 ARG A O 1
ATOM 2205 N N . TYR A 1 283 ? 0.197 -10.132 -5.275 1.00 79.94 283 TYR A N 1
ATOM 2206 C CA . TYR A 1 283 ? 0.371 -11.582 -5.172 1.00 79.94 283 TYR A CA 1
ATOM 2207 C C . TYR A 1 283 ? 1.617 -11.978 -4.359 1.00 79.94 283 TYR A C 1
ATOM 2209 O O . TYR A 1 283 ? 1.546 -12.934 -3.594 1.00 79.94 283 TYR A O 1
ATOM 2217 N N . GLY A 1 284 ? 2.710 -11.211 -4.446 1.00 71.81 284 GLY A N 1
ATOM 2218 C CA . GLY A 1 284 ? 3.903 -11.372 -3.606 1.00 71.81 284 GLY A CA 1
ATOM 2219 C C . GLY A 1 284 ? 3.605 -11.228 -2.115 1.00 71.81 284 GLY A C 1
ATOM 2220 O O . GLY A 1 284 ? 3.951 -12.116 -1.348 1.00 71.81 284 GLY A O 1
ATOM 2221 N N . ARG A 1 285 ? 2.867 -10.187 -1.707 1.00 69.31 285 ARG A N 1
ATOM 2222 C CA . ARG A 1 285 ? 2.444 -10.030 -0.300 1.00 69.31 285 ARG A CA 1
ATOM 2223 C C . ARG A 1 285 ? 1.546 -11.173 0.187 1.00 69.31 285 ARG A C 1
ATOM 2225 O O . ARG A 1 285 ? 1.658 -11.586 1.332 1.00 69.31 285 ARG A O 1
ATOM 2232 N N . ILE A 1 286 ? 0.676 -11.714 -0.670 1.00 84.12 286 ILE A N 1
ATOM 2233 C CA . ILE A 1 286 ? -0.155 -12.878 -0.313 1.00 84.12 286 ILE A CA 1
ATOM 2234 C C . ILE A 1 286 ? 0.716 -14.142 -0.163 1.00 84.12 286 ILE A C 1
ATOM 2236 O O . ILE A 1 286 ? 0.508 -14.906 0.776 1.00 84.12 286 ILE A O 1
ATOM 2240 N N . ALA A 1 287 ? 1.714 -14.343 -1.033 1.00 83.69 287 ALA A N 1
ATOM 2241 C CA . ALA A 1 287 ? 2.682 -15.438 -0.910 1.00 83.69 287 ALA A CA 1
ATOM 2242 C C . ALA A 1 287 ? 3.513 -15.329 0.383 1.00 83.69 287 ALA A C 1
ATOM 2244 O O . ALA A 1 287 ? 3.653 -16.312 1.106 1.00 83.69 287 ALA A O 1
ATOM 2245 N N . GLU A 1 288 ? 3.992 -14.127 0.711 1.00 77.69 288 GLU A N 1
ATOM 2246 C CA . GLU A 1 288 ? 4.718 -13.819 1.948 1.00 77.69 288 GLU A CA 1
ATOM 2247 C C . GLU A 1 288 ? 3.876 -14.111 3.199 1.00 77.69 288 GLU A C 1
ATOM 2249 O O . GLU A 1 288 ? 4.353 -14.790 4.108 1.00 77.69 288 GLU A O 1
ATOM 2254 N N . ILE A 1 289 ? 2.606 -13.684 3.229 1.00 76.75 289 ILE A N 1
ATOM 2255 C CA . ILE A 1 289 ? 1.687 -13.991 4.337 1.00 76.75 289 ILE A CA 1
ATOM 2256 C C . ILE A 1 289 ? 1.449 -15.505 4.438 1.00 76.75 289 ILE A C 1
ATOM 2258 O O . ILE A 1 289 ? 1.532 -16.056 5.534 1.00 76.75 289 ILE A O 1
ATOM 2262 N N . PHE A 1 290 ? 1.215 -16.212 3.326 1.00 84.69 290 PHE A N 1
ATOM 2263 C CA . PHE A 1 290 ? 1.078 -17.672 3.367 1.00 84.69 290 PHE A CA 1
ATOM 2264 C C . PHE A 1 290 ? 2.351 -18.380 3.847 1.00 84.69 290 PHE A C 1
ATOM 2266 O O . PHE A 1 290 ? 2.241 -19.393 4.530 1.00 84.69 290 PHE A O 1
ATOM 2273 N N . TYR A 1 291 ? 3.539 -17.876 3.518 1.00 83.31 291 TYR A N 1
ATOM 2274 C CA . TYR A 1 291 ? 4.804 -18.437 3.995 1.00 83.31 291 TYR A CA 1
ATOM 2275 C C . TYR A 1 291 ? 5.019 -18.196 5.490 1.00 83.31 291 TYR A C 1
ATOM 2277 O O . TYR A 1 291 ? 5.299 -19.132 6.233 1.00 83.31 291 TYR A O 1
ATOM 2285 N N . ARG A 1 292 ? 4.821 -16.953 5.947 1.00 78.19 292 ARG A N 1
ATOM 2286 C CA . ARG A 1 292 ? 4.952 -16.556 7.358 1.00 78.19 292 ARG A CA 1
ATOM 2287 C C . ARG A 1 292 ? 4.016 -17.340 8.281 1.00 78.19 292 ARG A C 1
ATOM 2289 O O . ARG A 1 292 ? 4.352 -17.562 9.437 1.00 78.19 292 ARG A O 1
ATOM 2296 N N . LEU A 1 293 ? 2.856 -17.744 7.766 1.00 73.94 293 LEU A N 1
ATOM 2297 C CA . LEU A 1 293 ? 1.840 -18.523 8.477 1.00 73.94 293 LEU A CA 1
ATOM 2298 C C . LEU A 1 293 ? 1.951 -20.043 8.234 1.00 73.94 293 LEU A C 1
ATOM 2300 O O . LEU A 1 293 ? 0.996 -20.768 8.499 1.00 73.94 293 LEU A O 1
ATOM 2304 N N . GLU A 1 294 ? 3.073 -20.519 7.680 1.00 78.38 294 GLU A N 1
ATOM 2305 C CA . GLU A 1 294 ? 3.356 -21.935 7.367 1.00 78.38 294 GLU A CA 1
ATOM 2306 C C . GLU A 1 294 ? 2.316 -22.616 6.437 1.00 78.38 294 GLU A C 1
ATOM 2308 O O . GLU A 1 294 ? 2.251 -23.838 6.311 1.00 78.38 294 GLU A O 1
ATOM 2313 N N . MET A 1 295 ? 1.513 -21.825 5.715 1.00 76.56 295 MET A N 1
ATOM 2314 C CA . MET A 1 295 ? 0.501 -22.288 4.752 1.00 76.56 295 MET A CA 1
ATOM 2315 C C . MET A 1 295 ? 1.075 -22.560 3.345 1.00 76.56 295 MET A C 1
ATOM 2317 O O . MET A 1 295 ? 0.430 -23.240 2.538 1.00 76.56 295 MET A O 1
ATOM 2321 N N . SER A 1 296 ? 2.260 -22.018 3.042 1.00 81.75 296 SER A N 1
ATOM 2322 C CA . SER A 1 296 ? 3.005 -22.161 1.782 1.00 81.75 296 SER A CA 1
ATOM 2323 C C . SER A 1 296 ? 4.480 -22.480 2.061 1.00 81.75 296 SER A C 1
ATOM 2325 O O . SER A 1 296 ? 5.057 -21.869 2.958 1.00 81.75 296 SER A O 1
ATOM 2327 N N . PRO A 1 297 ? 5.139 -23.351 1.271 1.00 79.56 297 PRO A N 1
ATOM 2328 C CA . PRO A 1 297 ? 6.573 -23.625 1.404 1.00 79.56 297 PRO A CA 1
ATOM 2329 C C . PRO A 1 297 ? 7.483 -22.492 0.887 1.00 79.56 297 PRO A C 1
ATOM 2331 O O . PRO A 1 297 ? 8.700 -22.593 1.014 1.00 79.56 297 PRO A O 1
ATOM 2334 N N . SER A 1 298 ? 6.932 -21.438 0.269 1.00 80.00 298 SER A N 1
ATOM 2335 C CA . SER A 1 298 ? 7.699 -20.300 -0.260 1.00 80.00 298 SER A CA 1
ATOM 2336 C C . SER A 1 298 ? 6.948 -18.973 -0.129 1.00 80.00 298 SER A C 1
ATOM 2338 O O . SER A 1 298 ? 5.728 -18.929 -0.312 1.00 80.00 298 SER A O 1
ATOM 2340 N N . ALA A 1 299 ? 7.702 -17.900 0.138 1.00 78.38 299 ALA A N 1
ATOM 2341 C CA . ALA A 1 299 ? 7.245 -16.508 0.125 1.00 78.38 299 ALA A CA 1
ATOM 2342 C C . ALA A 1 299 ? 7.178 -15.898 -1.288 1.00 78.38 299 ALA A C 1
ATOM 2344 O O . ALA A 1 299 ? 6.671 -14.791 -1.461 1.00 78.38 299 ALA A O 1
ATOM 2345 N N . GLU A 1 300 ? 7.698 -16.586 -2.308 1.00 81.44 300 GLU A N 1
ATOM 2346 C CA . GLU A 1 300 ? 7.684 -16.104 -3.690 1.00 81.44 300 GLU A CA 1
ATOM 2347 C C . GLU A 1 300 ? 6.455 -16.596 -4.466 1.00 81.44 300 GLU A C 1
ATOM 2349 O O . GLU A 1 300 ? 5.993 -17.725 -4.301 1.00 81.44 300 GLU A O 1
ATOM 2354 N N . VAL A 1 301 ? 5.963 -15.767 -5.394 1.00 83.88 301 VAL A N 1
ATOM 2355 C CA . VAL A 1 301 ? 4.938 -16.181 -6.364 1.00 83.88 301 VAL A CA 1
ATOM 2356 C C . VAL A 1 301 ? 5.557 -17.187 -7.344 1.00 83.88 301 VAL A C 1
ATOM 2358 O O . VAL A 1 301 ? 6.495 -16.816 -8.057 1.00 83.88 301 VAL A O 1
ATOM 2361 N N . PRO A 1 302 ? 5.041 -18.426 -7.459 1.00 86.75 302 PRO A N 1
ATOM 2362 C CA . PRO A 1 302 ? 5.633 -19.427 -8.339 1.00 86.75 302 PRO A CA 1
ATOM 2363 C C . PRO A 1 302 ? 5.675 -18.977 -9.805 1.00 86.75 302 PRO A C 1
ATOM 2365 O O . PRO A 1 302 ? 4.715 -18.411 -10.338 1.00 86.75 302 PRO A O 1
ATOM 2368 N N . LYS A 1 303 ? 6.788 -19.260 -10.493 1.00 83.75 303 LYS A N 1
ATOM 2369 C CA . LYS A 1 303 ? 6.973 -18.890 -11.905 1.00 83.75 303 LYS A CA 1
ATOM 2370 C C . LYS A 1 303 ? 5.826 -19.441 -12.767 1.00 83.75 303 LYS A C 1
ATOM 2372 O O . LYS A 1 303 ? 5.384 -20.572 -12.583 1.00 83.75 303 LYS A O 1
ATOM 2377 N N . GLY A 1 304 ? 5.330 -18.625 -13.697 1.00 82.81 304 GLY A N 1
ATOM 2378 C CA . GLY A 1 304 ? 4.217 -18.981 -14.589 1.00 82.81 304 GLY A CA 1
ATOM 2379 C C . GLY A 1 304 ? 2.818 -18.919 -13.962 1.00 82.81 304 GLY A C 1
ATOM 2380 O O . GLY A 1 304 ? 1.849 -19.109 -14.680 1.00 82.81 304 GLY A O 1
ATOM 2381 N N . PHE A 1 305 ? 2.681 -18.616 -12.663 1.00 92.56 305 PHE A N 1
ATOM 2382 C CA . PHE A 1 305 ? 1.374 -18.556 -11.991 1.00 92.56 305 PHE A CA 1
ATOM 2383 C C . PHE A 1 305 ? 0.446 -17.440 -12.497 1.00 92.56 305 PHE A C 1
ATOM 2385 O O . PHE A 1 305 ? -0.770 -17.614 -12.545 1.00 92.56 305 PHE A O 1
ATOM 2392 N N . LEU A 1 306 ? 1.012 -16.283 -12.845 1.00 88.31 306 LEU A N 1
ATOM 2393 C CA . LEU A 1 306 ? 0.264 -15.157 -13.399 1.00 88.31 306 LEU A CA 1
ATOM 2394 C C . LEU A 1 306 ? 0.345 -15.218 -14.920 1.00 88.31 306 LEU A C 1
ATOM 2396 O O . LEU A 1 306 ? 1.440 -15.126 -15.484 1.00 88.31 306 LEU A O 1
ATOM 2400 N N . TYR A 1 307 ? -0.809 -15.358 -15.567 1.00 86.81 307 TYR A N 1
ATOM 2401 C CA . TYR A 1 307 ? -0.909 -15.346 -17.018 1.00 86.81 307 TYR A CA 1
ATOM 2402 C C . TYR A 1 307 ? -0.410 -14.021 -17.589 1.00 86.81 307 TYR A C 1
ATOM 2404 O O . TYR A 1 307 ? -0.697 -12.944 -17.062 1.00 86.81 307 TYR A O 1
ATOM 2412 N N . ARG A 1 308 ? 0.323 -14.101 -18.697 1.00 71.12 308 ARG A N 1
ATOM 2413 C CA . ARG A 1 308 ? 0.780 -12.936 -19.451 1.00 71.12 308 ARG A CA 1
ATOM 2414 C C . ARG A 1 308 ? 0.181 -13.019 -20.837 1.00 71.12 308 ARG A C 1
ATOM 2416 O O . ARG A 1 308 ? 0.307 -14.043 -21.500 1.00 71.12 308 ARG A O 1
ATOM 2423 N N . SER A 1 309 ? -0.473 -11.941 -21.247 1.00 52.31 309 SER A N 1
ATOM 2424 C CA . SER A 1 309 ? -1.062 -11.864 -22.573 1.00 52.31 309 SER A CA 1
ATOM 2425 C C . SER A 1 309 ? 0.036 -11.699 -23.613 1.00 52.31 309 SER A C 1
ATOM 2427 O O . SER A 1 309 ? 0.673 -10.650 -23.667 1.00 52.31 309 SER A O 1
ATOM 2429 N N . GLU A 1 310 ? 0.209 -12.685 -24.490 1.00 47.72 310 GLU A N 1
ATOM 2430 C CA . GLU A 1 310 ? 1.072 -12.551 -25.675 1.00 47.72 310 GLU A CA 1
ATOM 2431 C C . GLU A 1 310 ? 0.463 -11.602 -26.734 1.00 47.72 310 GLU A C 1
ATOM 2433 O O . GLU A 1 310 ? 1.034 -11.409 -27.804 1.00 47.72 310 GLU A O 1
ATOM 2438 N N . THR A 1 311 ? -0.696 -10.989 -26.441 1.00 42.47 311 THR A N 1
ATOM 2439 C CA . THR A 1 311 ? -1.432 -10.080 -27.338 1.00 42.47 311 THR A CA 1
ATOM 2440 C C . THR A 1 311 ? -1.379 -8.602 -26.940 1.00 42.47 311 THR A C 1
ATOM 2442 O O . THR A 1 311 ? -2.181 -7.795 -27.413 1.00 42.47 311 THR A O 1
ATOM 2445 N N . ALA A 1 312 ? -0.353 -8.199 -26.186 1.00 43.50 312 ALA A N 1
ATOM 2446 C CA . ALA A 1 312 ? 0.271 -6.919 -26.510 1.00 43.50 312 ALA A CA 1
ATOM 2447 C C . ALA A 1 312 ? 0.709 -6.953 -27.993 1.00 43.50 312 ALA A C 1
ATOM 2449 O O . ALA A 1 312 ? 1.180 -7.998 -28.443 1.00 43.50 312 ALA A O 1
ATOM 2450 N N . PRO A 1 313 ? 0.546 -5.881 -28.793 1.00 43.81 313 PRO A N 1
ATOM 2451 C CA . PRO A 1 313 ? 0.824 -5.943 -30.225 1.00 43.81 313 PRO A CA 1
ATOM 2452 C C . PRO A 1 313 ? 2.314 -6.199 -30.476 1.00 43.81 313 PRO A C 1
ATOM 2454 O O . PRO A 1 313 ? 3.124 -5.271 -30.451 1.00 43.81 313 PRO A O 1
ATOM 2457 N N . ALA A 1 314 ? 2.655 -7.466 -30.735 1.00 53.41 314 ALA A N 1
ATOM 2458 C CA . ALA A 1 314 ? 4.007 -7.897 -31.044 1.00 53.41 314 ALA A CA 1
ATOM 2459 C C . ALA A 1 314 ? 4.554 -7.052 -32.195 1.00 53.41 314 ALA A C 1
ATOM 2461 O O . ALA A 1 314 ? 3.961 -6.962 -33.280 1.00 53.41 314 ALA A O 1
ATOM 2462 N N . VAL A 1 315 ? 5.679 -6.394 -31.937 1.00 69.88 315 VAL A N 1
ATOM 2463 C CA . VAL A 1 315 ? 6.265 -5.447 -32.872 1.00 69.88 315 VAL A CA 1
ATOM 2464 C C . VAL A 1 315 ? 6.675 -6.202 -34.132 1.00 69.88 315 VAL A C 1
ATOM 2466 O O . VAL A 1 315 ? 7.548 -7.067 -34.093 1.00 69.88 315 VAL A O 1
ATOM 2469 N N . LYS A 1 316 ? 6.054 -5.877 -35.273 1.00 77.00 316 LYS A N 1
ATOM 2470 C CA . LYS A 1 316 ? 6.391 -6.498 -36.562 1.00 77.00 316 LYS A CA 1
ATOM 2471 C C . LYS A 1 316 ? 7.765 -6.025 -37.043 1.00 77.00 316 LYS A C 1
ATOM 2473 O O . LYS A 1 316 ? 7.891 -5.045 -37.783 1.00 77.00 316 LYS A O 1
ATOM 2478 N N . LEU A 1 317 ? 8.791 -6.742 -36.601 1.00 81.12 317 LEU A N 1
ATOM 2479 C CA . LEU A 1 317 ? 10.147 -6.643 -37.121 1.00 81.12 317 LEU A CA 1
ATOM 2480 C C . LEU A 1 317 ? 10.224 -7.265 -38.521 1.00 81.12 317 LEU A C 1
ATOM 2482 O O . LEU A 1 317 ? 9.495 -8.206 -38.842 1.00 81.12 317 LEU A O 1
ATOM 2486 N N . THR A 1 318 ? 11.093 -6.729 -39.373 1.00 86.62 318 THR A N 1
ATOM 2487 C CA . THR A 1 318 ? 11.409 -7.351 -40.664 1.00 86.62 318 THR A CA 1
ATOM 2488 C C . THR A 1 318 ? 12.277 -8.594 -40.453 1.00 86.62 318 THR A C 1
ATOM 2490 O O . THR A 1 318 ? 12.918 -8.754 -39.413 1.00 86.62 318 THR A O 1
ATOM 2493 N N . ALA A 1 319 ? 12.347 -9.475 -41.456 1.00 84.44 319 ALA A N 1
ATOM 2494 C CA . ALA A 1 319 ? 13.253 -10.625 -41.411 1.00 84.44 319 ALA A CA 1
ATOM 2495 C C . ALA A 1 319 ? 14.727 -10.196 -41.237 1.00 84.44 319 ALA A C 1
ATOM 2497 O O . ALA A 1 319 ? 15.478 -10.853 -40.522 1.00 84.44 319 ALA A O 1
ATOM 2498 N N . GLU A 1 320 ? 15.116 -9.062 -41.830 1.00 84.94 320 GLU A N 1
ATOM 2499 C CA . GLU A 1 320 ? 16.449 -8.465 -41.680 1.00 84.94 320 GLU A CA 1
ATOM 2500 C C . GLU A 1 320 ? 16.699 -7.956 -40.253 1.00 84.94 320 GLU A C 1
ATOM 2502 O O . GLU A 1 320 ? 17.758 -8.212 -39.689 1.00 84.94 320 GLU A O 1
ATOM 2507 N N . GLU A 1 321 ? 15.725 -7.276 -39.639 1.00 88.31 321 GLU A N 1
ATOM 2508 C CA . GLU A 1 321 ? 15.816 -6.804 -38.251 1.00 88.31 321 GLU A CA 1
ATOM 2509 C C . GLU A 1 321 ? 15.876 -7.965 -37.252 1.00 88.31 321 GLU A C 1
ATOM 2511 O O . GLU A 1 321 ? 16.625 -7.894 -36.278 1.00 88.31 321 GLU A O 1
ATOM 2516 N N . ARG A 1 322 ? 15.124 -9.048 -37.495 1.00 87.12 322 ARG A N 1
ATOM 2517 C CA . ARG A 1 322 ? 15.158 -10.239 -36.637 1.00 87.12 322 ARG A CA 1
ATOM 2518 C C . ARG A 1 322 ? 16.500 -10.961 -36.742 1.00 87.12 322 ARG A C 1
ATOM 2520 O O . ARG A 1 322 ? 17.144 -11.154 -35.719 1.00 87.12 322 ARG A O 1
ATOM 2527 N N . ALA A 1 323 ? 16.976 -11.224 -37.961 1.00 87.38 323 ALA A N 1
ATOM 2528 C CA . ALA A 1 323 ? 18.303 -11.799 -38.183 1.00 87.38 323 ALA A CA 1
ATOM 2529 C C . ALA A 1 323 ? 19.433 -10.915 -37.616 1.00 87.38 323 ALA A C 1
ATOM 2531 O O . ALA A 1 323 ? 20.446 -11.429 -37.144 1.00 87.38 323 ALA A O 1
ATOM 2532 N N . TRP A 1 324 ? 19.260 -9.587 -37.621 1.00 93.00 324 TRP A N 1
ATOM 2533 C CA . TRP A 1 324 ? 20.201 -8.666 -36.986 1.00 93.00 324 TRP A CA 1
ATOM 2534 C C . TRP A 1 324 ? 20.217 -8.820 -35.458 1.00 93.00 324 TRP A C 1
ATOM 2536 O O . TRP A 1 324 ? 21.302 -8.853 -34.883 1.00 93.00 324 TRP A O 1
ATOM 2546 N N . LEU A 1 325 ? 19.059 -8.957 -34.799 1.00 89.94 325 LEU A N 1
ATOM 2547 C CA . LEU A 1 325 ? 18.983 -9.225 -33.354 1.00 89.94 325 LEU A CA 1
ATOM 2548 C C . LEU A 1 325 ? 19.582 -10.586 -32.988 1.00 89.94 325 LEU A C 1
ATOM 2550 O O . LEU A 1 325 ? 20.372 -10.664 -32.050 1.00 89.94 325 LEU A O 1
ATOM 2554 N N . ASP A 1 326 ? 19.264 -11.630 -33.755 1.00 86.12 326 ASP A N 1
ATOM 2555 C CA . ASP A 1 326 ? 19.775 -12.987 -33.527 1.00 86.12 326 ASP A CA 1
ATOM 2556 C C . ASP A 1 326 ? 21.317 -13.037 -33.644 1.00 86.12 326 ASP A C 1
ATOM 2558 O O . ASP A 1 326 ? 21.982 -13.784 -32.926 1.00 86.12 326 ASP A O 1
ATOM 2562 N N . ALA A 1 327 ? 21.907 -12.184 -34.493 1.00 89.00 327 ALA A N 1
ATOM 2563 C CA . ALA A 1 327 ? 23.356 -12.002 -34.616 1.00 89.00 327 ALA A CA 1
ATOM 2564 C C . ALA A 1 327 ? 23.994 -11.136 -33.503 1.00 89.00 327 ALA A C 1
ATOM 2566 O O . ALA A 1 327 ? 25.221 -11.104 -33.388 1.00 89.00 327 ALA A O 1
ATOM 2567 N N . HIS A 1 328 ? 23.200 -10.440 -32.680 1.00 89.44 328 HIS A N 1
ATOM 2568 C CA . HIS A 1 328 ? 23.665 -9.539 -31.617 1.00 89.44 328 HIS A CA 1
ATOM 2569 C C . HIS A 1 328 ? 22.977 -9.834 -30.262 1.00 89.44 328 HIS A C 1
ATOM 2571 O O . HIS A 1 328 ? 22.315 -8.959 -29.702 1.00 89.44 328 HIS A O 1
ATOM 2577 N N . PRO A 1 329 ? 23.160 -11.030 -29.667 1.00 76.50 329 PRO A N 1
ATOM 2578 C CA . PRO A 1 329 ? 22.440 -11.438 -28.453 1.00 76.50 329 PRO A CA 1
ATOM 2579 C C . PRO A 1 329 ? 22.862 -10.696 -27.169 1.00 76.50 329 PRO A C 1
ATOM 2581 O O . PRO A 1 329 ? 22.171 -10.776 -26.161 1.00 76.50 329 PRO A O 1
ATOM 2584 N N . ALA A 1 330 ? 23.995 -9.984 -27.171 1.00 81.50 330 ALA A N 1
ATOM 2585 C CA . ALA A 1 330 ? 24.595 -9.372 -25.978 1.00 81.50 330 ALA A CA 1
ATOM 2586 C C . ALA A 1 330 ? 24.461 -7.833 -25.944 1.00 81.50 330 ALA A C 1
ATOM 2588 O O . ALA A 1 330 ? 25.423 -7.118 -25.657 1.00 81.50 330 ALA A O 1
ATOM 2589 N N . ILE A 1 331 ? 23.277 -7.304 -26.263 1.00 93.00 331 ILE A N 1
ATOM 2590 C CA . ILE A 1 331 ? 23.018 -5.855 -26.269 1.00 93.00 331 ILE A CA 1
ATOM 2591 C C . ILE A 1 331 ? 22.878 -5.337 -24.830 1.00 93.00 331 ILE A C 1
ATOM 2593 O O . ILE A 1 331 ? 22.028 -5.794 -24.064 1.00 93.00 331 ILE A O 1
ATOM 2597 N N . ARG A 1 332 ? 23.714 -4.360 -24.457 1.00 93.19 332 ARG A N 1
ATOM 2598 C CA . ARG A 1 332 ? 23.694 -3.711 -23.137 1.00 93.19 332 ARG A CA 1
ATOM 2599 C C . ARG A 1 332 ? 23.786 -2.200 -23.269 1.00 93.19 332 ARG A C 1
ATOM 2601 O O . ARG A 1 332 ? 24.714 -1.680 -23.890 1.00 93.19 332 ARG A O 1
ATOM 2608 N N . PHE A 1 333 ? 22.856 -1.493 -22.642 1.00 94.56 333 PHE A N 1
ATOM 2609 C CA . PHE A 1 333 ? 22.847 -0.034 -22.595 1.00 94.56 333 PHE A CA 1
ATOM 2610 C C . PHE A 1 333 ? 23.427 0.462 -21.273 1.00 94.56 333 PHE A C 1
ATOM 2612 O O . PHE A 1 333 ? 23.079 -0.034 -20.204 1.00 94.56 333 PHE A O 1
ATOM 2619 N N . GLY A 1 334 ? 24.307 1.455 -21.334 1.00 91.75 334 GLY A N 1
ATOM 2620 C CA . GLY A 1 334 ? 24.893 2.064 -20.149 1.00 91.75 334 GLY A CA 1
ATOM 2621 C C . GLY A 1 334 ? 23.991 3.125 -19.509 1.00 91.75 334 GLY A C 1
ATOM 2622 O O . GLY A 1 334 ? 23.260 3.835 -20.208 1.00 91.75 334 GLY A O 1
ATOM 2623 N N . TYR A 1 335 ? 24.065 3.277 -18.186 1.00 91.38 335 TYR A N 1
ATOM 2624 C CA . TYR A 1 335 ? 23.461 4.398 -17.457 1.00 91.38 335 TYR A CA 1
ATOM 2625 C C . TYR A 1 335 ? 24.183 4.681 -16.125 1.00 91.38 335 TYR A C 1
ATOM 2627 O O . TYR A 1 335 ? 24.931 3.833 -15.640 1.00 91.38 335 TYR A O 1
ATOM 2635 N N . SER A 1 336 ? 23.964 5.868 -15.536 1.00 83.62 336 SER A N 1
ATOM 2636 C CA . SER A 1 336 ? 24.533 6.233 -14.227 1.00 83.62 336 SER A CA 1
ATOM 2637 C C . SER A 1 336 ? 23.546 6.051 -13.071 1.00 83.62 336 SER A C 1
ATOM 2639 O O . SER A 1 336 ? 22.371 6.396 -13.183 1.00 83.62 336 SER A O 1
ATOM 2641 N N . ASN A 1 337 ? 24.046 5.571 -11.929 1.00 79.31 337 ASN A N 1
ATOM 2642 C CA . ASN A 1 337 ? 23.302 5.468 -10.665 1.00 79.31 337 ASN A CA 1
ATOM 2643 C C . ASN A 1 337 ? 23.082 6.835 -9.967 1.00 79.31 337 ASN A C 1
ATOM 2645 O O . ASN A 1 337 ? 22.380 6.908 -8.962 1.00 79.31 337 ASN A O 1
ATOM 2649 N N . ASP A 1 338 ? 23.648 7.928 -10.495 1.00 72.06 338 ASP A N 1
ATOM 2650 C CA . ASP A 1 338 ? 23.527 9.280 -9.916 1.00 72.06 338 ASP A CA 1
ATOM 2651 C C . ASP A 1 338 ? 22.082 9.838 -9.930 1.00 72.06 338 ASP A C 1
ATOM 2653 O O . ASP A 1 338 ? 21.787 10.833 -9.264 1.00 72.06 338 ASP A O 1
ATOM 2657 N N . PHE A 1 339 ? 21.171 9.221 -10.696 1.00 76.25 339 PHE A N 1
ATOM 2658 C CA . PHE A 1 339 ? 19.858 9.776 -11.049 1.00 76.25 339 PHE A CA 1
ATOM 2659 C C . PHE A 1 339 ? 18.679 8.902 -10.581 1.00 76.25 339 PHE A C 1
ATOM 2661 O O . PHE A 1 339 ? 17.903 8.390 -11.385 1.00 76.25 339 PHE A O 1
ATOM 2668 N N . GLN A 1 340 ? 18.495 8.757 -9.267 1.00 79.56 340 GLN A N 1
ATOM 2669 C CA . GLN A 1 340 ? 17.288 8.129 -8.699 1.00 79.56 340 GLN A CA 1
ATOM 2670 C C . GLN A 1 340 ? 16.063 9.065 -8.838 1.00 79.56 340 GLN A C 1
ATOM 2672 O O . GLN A 1 340 ? 16.210 10.266 -8.596 1.00 79.56 340 GLN A O 1
ATOM 2677 N N . PRO A 1 341 ? 14.852 8.575 -9.190 1.00 82.19 341 PRO A N 1
ATOM 2678 C CA . PRO A 1 341 ? 14.453 7.179 -9.430 1.00 82.19 341 PRO A CA 1
ATOM 2679 C C . PRO A 1 341 ? 14.579 6.696 -10.889 1.00 82.19 341 PRO A C 1
ATOM 2681 O O . PRO A 1 341 ? 14.037 5.642 -11.220 1.00 82.19 341 PRO A O 1
ATOM 2684 N N . ALA A 1 342 ? 15.237 7.442 -11.787 1.00 84.62 342 ALA A N 1
ATOM 2685 C CA . ALA A 1 342 ? 15.367 7.019 -13.186 1.00 84.62 342 ALA A CA 1
ATOM 2686 C C . ALA A 1 342 ? 16.076 5.660 -13.288 1.00 84.62 342 ALA A C 1
ATOM 2688 O O . ALA A 1 342 ? 15.611 4.783 -14.011 1.00 84.62 342 ALA A O 1
ATOM 2689 N N . LEU A 1 343 ? 17.119 5.455 -12.481 1.00 87.38 343 LEU A N 1
ATOM 2690 C CA . LEU A 1 343 ? 17.647 4.133 -12.157 1.00 87.38 343 LEU A CA 1
ATOM 2691 C C . LEU A 1 343 ? 18.010 4.070 -10.668 1.00 87.38 343 LEU A C 1
ATOM 2693 O O . LEU A 1 343 ? 18.471 5.057 -10.098 1.00 87.38 343 LEU A O 1
ATOM 2697 N N . ILE A 1 344 ? 17.783 2.920 -10.038 1.00 84.00 344 ILE A N 1
ATOM 2698 C CA . ILE A 1 344 ? 18.072 2.641 -8.630 1.00 84.00 344 ILE A CA 1
ATOM 2699 C C . ILE A 1 344 ? 18.833 1.320 -8.566 1.00 84.00 344 ILE A C 1
ATOM 2701 O O . ILE A 1 344 ? 18.367 0.304 -9.080 1.00 84.00 344 ILE A O 1
ATOM 2705 N N . VAL A 1 345 ? 19.987 1.328 -7.905 1.00 81.25 345 VAL A N 1
ATOM 2706 C CA . VAL A 1 345 ? 20.792 0.127 -7.654 1.00 81.25 345 VAL A CA 1
ATOM 2707 C C . VAL A 1 345 ? 20.734 -0.209 -6.169 1.00 81.25 345 VAL A C 1
ATOM 2709 O O . VAL A 1 345 ? 20.995 0.649 -5.325 1.00 81.25 345 VAL A O 1
ATOM 2712 N N . GLN A 1 346 ? 20.344 -1.442 -5.861 1.00 74.38 346 GLN A N 1
ATOM 2713 C CA . GLN A 1 346 ? 20.254 -1.987 -4.505 1.00 74.38 346 GLN A CA 1
ATOM 2714 C C . GLN A 1 346 ? 21.600 -2.599 -4.073 1.00 74.38 346 GLN A C 1
ATOM 2716 O O . GLN A 1 346 ? 22.468 -2.840 -4.912 1.00 74.38 346 GLN A O 1
ATOM 2721 N N . GLU A 1 347 ? 21.784 -2.866 -2.774 1.00 55.22 347 GLU A N 1
ATOM 2722 C CA . GLU A 1 347 ? 23.069 -3.344 -2.218 1.00 55.22 347 GLU A CA 1
ATOM 2723 C C . GLU A 1 347 ? 23.537 -4.696 -2.805 1.00 55.22 347 GLU A C 1
ATOM 2725 O O . GLU A 1 347 ? 24.733 -4.971 -2.836 1.00 55.22 347 GLU A O 1
ATOM 2730 N N . GLU A 1 348 ? 22.618 -5.499 -3.351 1.00 55.22 348 GLU A N 1
ATOM 2731 C CA . GLU A 1 348 ? 22.884 -6.776 -4.039 1.00 55.22 348 GLU A CA 1
ATOM 2732 C C . GLU A 1 348 ? 23.234 -6.621 -5.537 1.00 55.22 348 GLU A C 1
ATOM 2734 O O . GLU A 1 348 ? 23.327 -7.603 -6.269 1.00 55.22 348 GLU A O 1
ATOM 2739 N N . GLY A 1 349 ? 23.356 -5.389 -6.047 1.00 60.88 349 GLY A N 1
ATOM 2740 C CA . GLY A 1 349 ? 23.539 -5.111 -7.480 1.00 60.88 349 GLY A CA 1
ATOM 2741 C C . GLY A 1 349 ? 22.258 -5.227 -8.319 1.00 60.88 349 GLY A C 1
ATOM 2742 O O . GLY A 1 349 ? 22.283 -4.974 -9.525 1.00 60.88 349 GLY A O 1
ATOM 2743 N N . ARG A 1 350 ? 21.118 -5.559 -7.699 1.00 74.12 350 ARG A N 1
ATOM 2744 C CA . ARG A 1 350 ? 19.798 -5.575 -8.345 1.00 74.12 350 ARG A CA 1
ATOM 2745 C C . ARG A 1 350 ? 19.388 -4.161 -8.766 1.00 74.12 350 ARG A C 1
ATOM 2747 O O . ARG A 1 350 ? 19.501 -3.211 -7.992 1.00 74.12 350 ARG A O 1
ATOM 2754 N N . VAL A 1 351 ? 18.886 -4.035 -9.994 1.00 81.50 351 VAL A N 1
ATOM 2755 C CA . VAL A 1 351 ? 18.522 -2.752 -10.614 1.00 81.50 351 VAL A CA 1
ATOM 2756 C C . VAL A 1 351 ? 17.002 -2.619 -10.729 1.00 81.50 351 VAL A C 1
ATOM 2758 O O . VAL A 1 351 ? 16.332 -3.553 -11.170 1.00 81.50 351 VAL A O 1
ATOM 2761 N N . SER A 1 352 ? 16.471 -1.452 -10.366 1.00 84.00 352 SER A N 1
ATOM 2762 C CA . SER A 1 352 ? 15.065 -1.046 -10.513 1.00 84.00 352 SER A CA 1
ATOM 2763 C C . SER A 1 352 ? 14.961 0.440 -10.911 1.00 84.00 352 SER A C 1
ATOM 2765 O O . SER A 1 352 ? 15.982 1.086 -11.159 1.00 84.00 352 SER A O 1
ATOM 2767 N N . GLY A 1 353 ? 13.750 0.990 -11.027 1.00 84.62 353 GLY A N 1
ATOM 2768 C CA . GLY A 1 353 ? 13.506 2.384 -11.426 1.00 84.62 353 GLY A CA 1
ATOM 2769 C C . GLY A 1 353 ? 12.891 2.534 -12.822 1.00 84.62 353 GLY A C 1
ATOM 2770 O O . GLY A 1 353 ? 12.729 1.562 -13.560 1.00 84.62 353 GLY A O 1
ATOM 2771 N N . ILE A 1 354 ? 12.576 3.777 -13.198 1.00 87.62 354 ILE A N 1
ATOM 2772 C CA . ILE A 1 354 ? 11.798 4.126 -14.408 1.00 87.62 354 ILE A CA 1
ATOM 2773 C C . ILE A 1 354 ? 12.413 3.532 -15.686 1.00 87.62 354 ILE A C 1
ATOM 2775 O O . ILE A 1 354 ? 11.695 3.022 -16.547 1.00 87.62 354 ILE A O 1
ATOM 2779 N N . LEU A 1 355 ? 13.743 3.568 -15.814 1.00 90.44 355 LEU A N 1
ATOM 2780 C CA . LEU A 1 355 ? 14.464 3.049 -16.979 1.00 90.44 355 LEU A CA 1
ATOM 2781 C C . LEU A 1 355 ? 14.506 1.522 -17.023 1.00 90.44 355 LEU A C 1
ATOM 2783 O O . LEU A 1 355 ? 14.531 0.964 -18.116 1.00 90.44 355 LEU A O 1
ATOM 2787 N N . LYS A 1 356 ? 14.492 0.847 -15.866 1.00 92.00 356 LYS A N 1
ATOM 2788 C CA . LYS A 1 356 ? 14.420 -0.617 -15.807 1.00 92.00 356 LYS A CA 1
ATOM 2789 C C . LYS A 1 356 ? 13.043 -1.091 -16.254 1.00 92.00 356 LYS A C 1
ATOM 2791 O O . LYS A 1 356 ? 12.963 -1.896 -17.171 1.00 92.00 356 LYS A O 1
ATOM 2796 N N . ASP A 1 357 ? 11.987 -0.522 -15.679 1.00 87.88 357 ASP A N 1
ATOM 2797 C CA . ASP A 1 357 ? 10.602 -0.855 -16.023 1.00 87.88 357 ASP A CA 1
ATOM 2798 C C . ASP A 1 357 ? 10.301 -0.547 -17.505 1.00 87.88 357 ASP A C 1
ATOM 2800 O O . ASP A 1 357 ? 9.674 -1.349 -18.196 1.00 87.88 357 ASP A O 1
ATOM 2804 N N . THR A 1 358 ? 10.807 0.580 -18.026 1.00 89.44 358 THR A N 1
ATOM 2805 C CA . THR A 1 358 ? 10.685 0.929 -19.455 1.00 89.44 358 THR A CA 1
ATOM 2806 C C . THR A 1 358 ? 11.458 -0.039 -20.359 1.00 89.44 358 THR A C 1
ATOM 2808 O O . THR A 1 358 ? 10.961 -0.393 -21.428 1.00 89.44 358 THR A O 1
ATOM 2811 N N . LEU A 1 359 ? 12.660 -0.482 -19.964 1.00 91.38 359 LEU A N 1
ATOM 2812 C CA . LEU A 1 359 ? 13.449 -1.438 -20.751 1.00 91.38 359 LEU A CA 1
ATOM 2813 C C . LEU A 1 359 ? 12.845 -2.847 -20.717 1.00 91.38 359 LEU A C 1
ATOM 2815 O O . LEU A 1 359 ? 12.859 -3.525 -21.738 1.00 91.38 359 LEU A O 1
ATOM 2819 N N . ASP A 1 360 ? 12.274 -3.266 -19.587 1.00 89.06 360 ASP A N 1
ATOM 2820 C CA . ASP A 1 360 ? 11.569 -4.546 -19.455 1.00 89.06 360 ASP A CA 1
ATOM 2821 C C . ASP A 1 360 ? 10.334 -4.596 -20.357 1.00 89.06 360 ASP A C 1
ATOM 2823 O O . ASP A 1 360 ? 10.149 -5.563 -21.095 1.00 89.06 360 ASP A O 1
ATOM 2827 N N . LEU A 1 361 ? 9.536 -3.524 -20.369 1.00 84.25 361 LEU A N 1
ATOM 2828 C CA . LEU A 1 361 ? 8.396 -3.400 -21.274 1.00 84.25 361 LEU A CA 1
ATOM 2829 C C . LEU A 1 361 ? 8.841 -3.350 -22.746 1.00 84.25 361 LEU A C 1
ATOM 2831 O O . LEU A 1 361 ? 8.199 -3.933 -23.613 1.00 84.25 361 LEU A O 1
ATOM 2835 N N . LEU A 1 362 ? 9.969 -2.706 -23.052 1.00 88.56 362 LEU A N 1
ATOM 2836 C CA . LEU A 1 362 ? 10.522 -2.691 -24.408 1.00 88.56 362 LEU A CA 1
ATOM 2837 C C . LEU A 1 362 ? 11.016 -4.081 -24.851 1.00 88.56 362 LEU A C 1
ATOM 2839 O O . LEU A 1 362 ? 10.770 -4.484 -25.988 1.00 88.56 362 LEU A O 1
ATOM 2843 N N . ASN A 1 363 ? 11.658 -4.823 -23.946 1.00 89.56 363 ASN A N 1
ATOM 2844 C CA . ASN A 1 363 ? 12.089 -6.207 -24.140 1.00 89.56 363 ASN A CA 1
ATOM 2845 C C . ASN A 1 363 ? 10.902 -7.154 -24.372 1.00 89.56 363 ASN A C 1
ATOM 2847 O O . ASN A 1 363 ? 10.955 -7.983 -25.279 1.00 89.56 363 ASN A O 1
ATOM 2851 N N . GLU A 1 364 ? 9.809 -6.984 -23.620 1.00 81.81 364 GLU A N 1
ATOM 2852 C CA . GLU A 1 364 ? 8.542 -7.699 -23.824 1.00 81.81 364 GLU A CA 1
ATOM 2853 C C . GLU A 1 364 ? 7.998 -7.479 -25.246 1.00 81.81 364 GLU A C 1
ATOM 2855 O O . GLU A 1 364 ? 7.718 -8.442 -25.958 1.00 81.81 364 GLU A O 1
ATOM 2860 N N . ARG A 1 365 ? 7.905 -6.221 -25.701 1.00 80.88 365 ARG A N 1
ATOM 2861 C CA . ARG A 1 365 ? 7.308 -5.874 -27.007 1.00 80.88 365 ARG A CA 1
ATOM 2862 C C . ARG A 1 365 ? 8.147 -6.315 -28.212 1.00 80.88 365 ARG A C 1
ATOM 2864 O O . ARG A 1 365 ? 7.596 -6.514 -29.297 1.00 80.88 365 ARG A O 1
ATOM 2871 N N . LEU A 1 366 ? 9.463 -6.452 -28.036 1.00 83.94 366 LEU A N 1
ATOM 2872 C CA . LEU A 1 366 ? 10.419 -6.856 -29.076 1.00 83.94 366 LEU A CA 1
ATOM 2873 C C . LEU A 1 366 ? 10.796 -8.350 -29.026 1.00 83.94 366 LEU A C 1
ATOM 2875 O O . LEU A 1 366 ? 11.361 -8.873 -29.992 1.00 83.94 366 LEU A O 1
ATOM 2879 N N . GLY A 1 367 ? 10.499 -9.041 -27.922 1.00 81.50 367 GLY A N 1
ATOM 2880 C CA . GLY A 1 367 ? 10.968 -10.401 -27.662 1.00 81.50 367 GLY A CA 1
ATOM 2881 C C . GLY A 1 367 ? 12.496 -10.470 -27.573 1.00 81.50 367 GLY A C 1
ATOM 2882 O O . GLY A 1 367 ? 13.108 -11.263 -28.292 1.00 81.50 367 GLY A O 1
ATOM 2883 N N . THR A 1 368 ? 13.094 -9.599 -26.753 1.00 86.38 368 THR A N 1
ATOM 2884 C CA . THR A 1 368 ? 14.549 -9.429 -26.558 1.00 86.38 368 THR A CA 1
ATOM 2885 C C . THR A 1 368 ? 14.933 -9.439 -25.074 1.00 86.38 368 THR A C 1
ATOM 2887 O O . THR A 1 368 ? 14.067 -9.348 -24.211 1.00 86.38 368 THR A O 1
ATOM 2890 N N . ASP A 1 369 ? 16.233 -9.523 -24.770 1.00 87.56 369 ASP A N 1
ATOM 2891 C CA . ASP A 1 369 ? 16.781 -9.421 -23.404 1.00 87.56 369 ASP A CA 1
ATOM 2892 C C . ASP A 1 369 ? 17.933 -8.397 -23.353 1.00 87.56 369 ASP A C 1
ATOM 2894 O O . ASP A 1 369 ? 19.112 -8.721 -23.211 1.00 87.56 369 ASP A O 1
ATOM 2898 N N . PHE A 1 370 ? 17.603 -7.123 -23.576 1.00 92.62 370 PHE A N 1
ATOM 2899 C CA . PHE A 1 370 ? 18.560 -6.024 -23.480 1.00 92.62 370 PHE A CA 1
ATOM 2900 C C . PHE A 1 370 ? 18.912 -5.740 -22.016 1.00 92.62 370 PHE A C 1
ATOM 2902 O O . PHE A 1 370 ? 18.032 -5.450 -21.204 1.00 92.62 370 PHE A O 1
ATOM 2909 N N . GLY A 1 371 ? 20.208 -5.762 -21.695 1.00 90.12 371 GLY A N 1
ATOM 2910 C CA . GLY A 1 371 ? 20.712 -5.524 -20.341 1.00 90.12 371 GLY A CA 1
ATOM 2911 C C . GLY A 1 371 ? 21.069 -4.062 -20.042 1.00 90.12 371 GLY A C 1
ATOM 2912 O O . GLY A 1 371 ? 21.228 -3.236 -20.945 1.00 90.12 371 GLY A O 1
ATOM 2913 N N . ILE A 1 372 ? 21.279 -3.761 -18.756 1.00 92.81 372 ILE A N 1
ATOM 2914 C CA . ILE A 1 372 ? 21.752 -2.454 -18.271 1.00 92.81 372 ILE A CA 1
ATOM 2915 C C . ILE A 1 372 ? 23.170 -2.591 -17.709 1.00 92.81 372 ILE A C 1
ATOM 2917 O O . ILE A 1 372 ? 23.425 -3.454 -16.871 1.00 92.81 372 ILE A O 1
ATOM 2921 N N . ALA A 1 373 ? 24.086 -1.727 -18.144 1.00 91.88 373 ALA A N 1
ATOM 2922 C CA . ALA A 1 373 ? 25.413 -1.567 -17.554 1.00 91.88 373 ALA A CA 1
ATOM 2923 C C . ALA A 1 373 ? 25.434 -0.308 -16.672 1.00 91.88 373 ALA A C 1
ATOM 2925 O O . ALA A 1 373 ? 25.241 0.805 -17.162 1.00 91.88 373 ALA A O 1
ATOM 2926 N N . VAL A 1 374 ? 25.654 -0.477 -15.369 1.00 89.69 374 VAL A N 1
ATOM 2927 C CA . VAL A 1 374 ? 25.710 0.634 -14.408 1.00 89.69 374 VAL A CA 1
ATOM 2928 C C . VAL A 1 374 ? 27.163 1.036 -14.172 1.00 89.69 374 VAL A C 1
ATOM 2930 O O . VAL A 1 374 ? 27.999 0.189 -13.869 1.00 89.69 374 VAL A O 1
ATOM 2933 N N . THR A 1 375 ? 27.461 2.329 -14.278 1.00 87.31 375 THR A N 1
ATOM 2934 C CA . THR A 1 375 ? 28.773 2.907 -13.944 1.00 87.31 375 THR A CA 1
ATOM 2935 C C . THR A 1 375 ? 28.617 4.400 -13.605 1.00 87.31 375 THR A C 1
ATOM 2937 O O . THR A 1 375 ? 27.498 4.907 -13.615 1.00 87.31 375 THR A O 1
ATOM 2940 N N . ASP A 1 376 ? 29.691 5.122 -13.286 1.00 85.19 376 ASP A N 1
ATOM 2941 C CA . ASP A 1 376 ? 29.638 6.577 -13.089 1.00 85.19 376 ASP A CA 1
ATOM 2942 C C . ASP A 1 376 ? 29.531 7.346 -14.425 1.00 85.19 376 ASP A C 1
ATOM 2944 O O . ASP A 1 376 ? 29.821 6.824 -15.505 1.00 85.19 376 ASP A O 1
ATOM 2948 N N . LEU A 1 377 ? 29.129 8.620 -14.378 1.00 79.38 377 LEU A N 1
ATOM 2949 C CA . LEU A 1 377 ? 28.910 9.424 -15.586 1.00 79.38 377 LEU A CA 1
ATOM 2950 C C . LEU A 1 377 ? 30.180 9.675 -16.430 1.00 79.38 377 LEU A C 1
ATOM 2952 O O . LEU A 1 377 ? 30.064 9.920 -17.636 1.00 79.38 377 LEU A O 1
ATOM 2956 N N . GLU A 1 378 ? 31.383 9.647 -15.850 1.00 82.62 378 GLU A N 1
ATOM 2957 C CA . GLU A 1 378 ? 32.631 9.825 -16.599 1.00 82.62 378 GLU A CA 1
ATOM 2958 C C . GLU A 1 378 ? 33.035 8.525 -17.304 1.00 82.62 378 GLU A C 1
ATOM 2960 O O . GLU A 1 378 ? 33.294 8.535 -18.514 1.00 82.62 378 GLU A O 1
ATOM 2965 N N . SER A 1 379 ? 33.014 7.406 -16.580 1.00 87.25 379 SER A N 1
ATOM 2966 C CA . SER A 1 379 ? 33.248 6.064 -17.116 1.00 87.25 379 SER A CA 1
ATOM 2967 C C . SER A 1 379 ? 32.234 5.716 -18.201 1.00 87.25 379 SER A C 1
ATOM 2969 O O . SER A 1 379 ? 32.636 5.304 -19.287 1.00 87.25 379 SER A O 1
ATOM 2971 N N . LEU A 1 380 ? 30.946 6.023 -18.012 1.00 89.50 380 LEU A N 1
ATOM 2972 C CA . LEU A 1 380 ? 29.902 5.826 -19.025 1.00 89.50 380 LEU A CA 1
ATOM 2973 C C . LEU A 1 380 ? 30.236 6.517 -20.359 1.00 89.50 380 LEU A C 1
ATOM 2975 O O . LEU A 1 380 ? 30.034 5.953 -21.435 1.00 89.50 380 LEU A O 1
ATOM 2979 N N . ARG A 1 381 ? 30.792 7.736 -20.306 1.00 85.38 381 ARG A N 1
ATOM 2980 C CA . ARG A 1 381 ? 31.230 8.479 -21.502 1.00 85.38 381 ARG A CA 1
ATOM 2981 C C . ARG A 1 381 ? 32.494 7.897 -22.138 1.00 85.38 381 ARG A C 1
ATOM 2983 O O . ARG A 1 381 ? 32.743 8.175 -23.311 1.00 85.38 381 ARG A O 1
ATOM 2990 N N . LYS A 1 382 ? 33.322 7.160 -21.393 1.00 87.69 382 LYS A N 1
ATOM 2991 C CA . LYS A 1 382 ? 34.466 6.406 -21.936 1.00 87.69 382 LYS A CA 1
ATOM 2992 C C . LYS A 1 382 ? 33.955 5.127 -22.605 1.00 87.69 382 LYS A C 1
ATOM 2994 O O . LYS A 1 382 ? 34.143 4.990 -23.809 1.00 87.69 382 LYS A O 1
ATOM 2999 N N . MET A 1 383 ? 33.171 4.313 -21.893 1.00 91.88 383 MET A N 1
ATOM 3000 C CA . MET A 1 383 ? 32.545 3.084 -22.404 1.00 91.88 383 MET A CA 1
ATOM 3001 C C . MET A 1 383 ? 31.760 3.315 -23.705 1.00 91.88 383 MET A C 1
ATOM 3003 O O . MET A 1 383 ? 31.912 2.565 -24.667 1.00 91.88 383 MET A O 1
ATOM 3007 N N . ALA A 1 384 ? 30.953 4.382 -23.778 1.00 88.81 384 ALA A N 1
ATOM 3008 C CA . ALA A 1 384 ? 30.180 4.707 -24.978 1.00 88.81 384 ALA A CA 1
ATOM 3009 C C . ALA A 1 384 ? 31.060 5.096 -26.182 1.00 88.81 384 ALA A C 1
ATOM 3011 O O . ALA A 1 384 ? 30.759 4.704 -27.307 1.00 88.81 384 ALA A O 1
ATOM 3012 N N . ARG A 1 385 ? 32.171 5.817 -25.962 1.00 87.44 385 ARG A N 1
ATOM 3013 C CA . ARG A 1 385 ? 33.128 6.180 -27.029 1.00 87.44 385 ARG A CA 1
ATOM 3014 C C . ARG A 1 385 ? 33.989 4.998 -27.471 1.00 87.44 385 ARG A C 1
ATOM 3016 O O . ARG A 1 385 ? 34.244 4.849 -28.661 1.00 87.44 385 ARG A O 1
ATOM 3023 N N . ASN A 1 386 ? 34.361 4.134 -26.532 1.00 90.00 386 ASN A N 1
ATOM 3024 C CA . ASN A 1 386 ? 35.088 2.890 -26.785 1.00 90.00 386 ASN A CA 1
ATOM 3025 C C . ASN A 1 386 ? 34.196 1.779 -27.372 1.00 90.00 386 ASN A C 1
ATOM 3027 O O . ASN A 1 386 ? 34.705 0.734 -27.767 1.00 90.00 386 ASN A O 1
ATOM 3031 N N . LYS A 1 387 ? 32.874 2.005 -27.459 1.00 89.38 387 LYS A N 1
ATOM 3032 C CA . LYS A 1 387 ? 31.857 1.047 -27.933 1.00 89.38 387 LYS A CA 1
ATOM 3033 C C . LYS A 1 387 ? 31.727 -0.218 -27.064 1.00 89.38 387 LYS A C 1
ATOM 3035 O O . LYS A 1 387 ? 31.260 -1.250 -27.544 1.00 89.38 387 LYS A O 1
ATOM 3040 N N . GLU A 1 388 ? 32.095 -0.112 -25.787 1.00 90.62 388 GLU A N 1
ATOM 3041 C CA . GLU A 1 388 ? 31.958 -1.155 -24.754 1.00 90.62 388 GLU A CA 1
ATOM 3042 C C . GLU A 1 388 ? 30.494 -1.360 -24.321 1.00 90.62 388 GLU A C 1
ATOM 3044 O O . GLU A 1 388 ? 30.129 -2.422 -23.822 1.00 90.62 388 GLU A O 1
ATOM 3049 N N . VAL A 1 389 ? 29.640 -0.356 -24.550 1.00 93.19 389 VAL A N 1
ATOM 3050 C CA . VAL A 1 389 ? 28.176 -0.456 -24.454 1.00 93.19 389 VAL A CA 1
ATOM 3051 C C . VAL A 1 389 ? 27.536 -0.242 -25.825 1.00 93.19 389 VAL A C 1
ATOM 3053 O O . VAL A 1 389 ? 28.052 0.492 -26.670 1.00 93.19 389 VAL A O 1
ATOM 3056 N N . SER A 1 390 ? 26.374 -0.855 -26.046 1.00 93.25 390 SER A N 1
ATOM 3057 C CA . SER A 1 390 ? 25.568 -0.707 -27.268 1.00 93.25 390 SER A CA 1
ATOM 3058 C C . SER A 1 390 ? 25.001 0.709 -27.435 1.00 93.25 390 SER A C 1
ATOM 3060 O O . SER A 1 390 ? 24.704 1.150 -28.548 1.00 93.25 390 SER A O 1
ATOM 3062 N N . GLY A 1 391 ? 24.862 1.424 -26.320 1.00 93.06 391 GLY A N 1
ATOM 3063 C CA . GLY A 1 391 ? 24.325 2.771 -26.250 1.00 93.06 391 GLY A CA 1
ATOM 3064 C C . GLY A 1 391 ? 24.202 3.269 -24.811 1.00 93.06 391 GLY A C 1
ATOM 3065 O O . GLY A 1 391 ? 24.672 2.615 -23.882 1.00 93.06 391 GLY A O 1
ATOM 3066 N N . ILE A 1 392 ? 23.536 4.406 -24.624 1.00 93.50 392 ILE A N 1
ATOM 3067 C CA . ILE A 1 392 ? 23.165 4.966 -23.318 1.00 93.50 392 ILE A CA 1
ATOM 3068 C C . ILE A 1 392 ? 21.638 5.036 -23.239 1.00 93.50 392 ILE A C 1
ATOM 3070 O O . ILE A 1 392 ? 21.011 5.540 -24.171 1.00 93.50 392 ILE A O 1
ATOM 3074 N N . LEU A 1 393 ? 21.044 4.557 -22.138 1.00 91.75 393 LEU A N 1
ATOM 3075 C CA . LEU A 1 393 ? 19.582 4.446 -22.010 1.00 91.75 393 LEU A CA 1
ATOM 3076 C C . LEU A 1 393 ? 18.852 5.787 -22.100 1.00 91.75 393 LEU A C 1
ATOM 3078 O O . LEU A 1 393 ? 17.805 5.862 -22.725 1.00 91.75 393 LEU A O 1
ATOM 3082 N N . SER A 1 394 ? 19.371 6.844 -21.478 1.00 90.38 394 SER A N 1
ATOM 3083 C CA . SER A 1 394 ? 18.666 8.123 -21.429 1.00 90.38 394 SER A CA 1
ATOM 3084 C C . SER A 1 394 ? 19.622 9.307 -21.492 1.00 90.38 394 SER A C 1
ATOM 3086 O O . SER A 1 394 ? 20.519 9.470 -20.664 1.00 90.38 394 SER A O 1
ATOM 3088 N N . LEU A 1 395 ? 19.430 10.117 -22.532 1.00 86.81 395 LEU A N 1
ATOM 3089 C CA . LEU A 1 395 ? 20.164 11.335 -22.851 1.00 86.81 395 LEU A CA 1
ATOM 3090 C C . LEU A 1 395 ? 19.189 12.381 -23.399 1.00 86.81 395 LEU A C 1
ATOM 3092 O O . LEU A 1 395 ? 18.171 12.036 -23.997 1.00 86.81 395 LEU A O 1
ATOM 3096 N N . SER A 1 396 ? 19.535 13.667 -23.303 1.00 84.50 396 SER A N 1
ATOM 3097 C CA . SER A 1 396 ? 18.871 14.667 -24.147 1.00 84.50 396 SER A CA 1
ATOM 3098 C C . SER A 1 396 ? 19.305 14.496 -25.615 1.00 84.50 396 SER A C 1
ATOM 3100 O O . SER A 1 396 ? 20.449 14.092 -25.864 1.00 84.50 396 SER A O 1
ATOM 3102 N N . PRO A 1 397 ? 18.468 14.853 -26.609 1.00 82.38 397 PRO A N 1
ATOM 3103 C CA . PRO A 1 397 ? 18.827 14.747 -28.029 1.00 82.38 397 PRO A CA 1
ATOM 3104 C C . PRO A 1 397 ? 20.161 15.435 -28.380 1.00 82.38 397 PRO A C 1
ATOM 3106 O O . PRO A 1 397 ? 20.998 14.881 -29.092 1.00 82.38 397 PRO A O 1
ATOM 3109 N N . ALA A 1 398 ? 20.422 16.606 -27.788 1.00 80.56 398 ALA A N 1
ATOM 3110 C CA . ALA A 1 398 ? 21.684 17.334 -27.947 1.00 80.56 398 ALA A CA 1
ATOM 3111 C C . ALA A 1 398 ? 22.889 16.667 -27.245 1.00 80.56 398 ALA A C 1
ATOM 3113 O O . ALA A 1 398 ? 24.041 16.924 -27.599 1.00 80.56 398 ALA A O 1
ATOM 3114 N N . ALA A 1 399 ? 22.671 15.831 -26.225 1.00 82.81 399 ALA A N 1
ATOM 3115 C CA . ALA A 1 399 ? 23.734 15.041 -25.605 1.00 82.81 399 ALA A CA 1
ATOM 3116 C C . ALA A 1 399 ? 24.087 13.799 -26.439 1.00 82.81 399 ALA A C 1
ATOM 3118 O O . ALA A 1 399 ? 25.273 13.510 -26.575 1.00 82.81 399 ALA A O 1
ATOM 3119 N N . ALA A 1 400 ? 23.102 13.133 -27.056 1.00 85.50 400 ALA A N 1
ATOM 3120 C CA . ALA A 1 400 ? 23.350 12.024 -27.984 1.00 85.50 400 ALA A CA 1
ATOM 3121 C C . ALA A 1 400 ? 24.250 12.463 -29.154 1.00 85.50 400 ALA A C 1
ATOM 3123 O O . ALA A 1 400 ? 25.303 11.866 -29.375 1.00 85.50 400 ALA A O 1
ATOM 3124 N N . GLY A 1 401 ? 23.923 13.589 -29.805 1.00 83.50 401 GLY A N 1
ATOM 3125 C CA . GLY A 1 401 ? 24.744 14.146 -30.888 1.00 83.50 401 GLY A CA 1
ATOM 3126 C C . GLY A 1 401 ? 26.178 14.509 -30.467 1.00 83.50 401 GLY A C 1
ATOM 3127 O O . GLY A 1 401 ? 27.118 14.239 -31.208 1.00 83.50 401 GLY A O 1
ATOM 3128 N N . ARG A 1 402 ? 26.377 15.053 -29.255 1.00 85.00 402 ARG A N 1
ATOM 3129 C CA . ARG A 1 402 ? 27.720 15.370 -28.714 1.00 85.00 402 ARG A CA 1
ATOM 3130 C C . ARG A 1 402 ? 28.554 14.140 -28.339 1.00 85.00 402 ARG A C 1
ATOM 3132 O O . ARG A 1 402 ? 29.767 14.266 -28.206 1.00 85.00 402 ARG A O 1
ATOM 3139 N N . LEU A 1 403 ? 27.922 12.984 -28.141 1.00 84.38 403 LEU A N 1
ATOM 3140 C CA . LEU A 1 403 ? 28.586 11.706 -27.858 1.00 84.38 403 LEU A CA 1
ATOM 3141 C C . LEU A 1 403 ? 28.725 10.818 -29.106 1.00 84.38 403 LEU A C 1
ATOM 3143 O O . LEU A 1 403 ? 29.110 9.661 -28.981 1.00 84.38 403 LEU A O 1
ATOM 3147 N N . ASP A 1 404 ? 28.439 11.363 -30.292 1.00 87.75 404 ASP A N 1
ATOM 3148 C CA . ASP A 1 404 ? 28.460 10.655 -31.578 1.00 87.75 404 ASP A CA 1
ATOM 3149 C C . ASP A 1 404 ? 27.456 9.483 -31.676 1.00 87.75 404 ASP A C 1
ATOM 3151 O O . ASP A 1 404 ? 27.642 8.545 -32.450 1.00 87.75 404 ASP A O 1
ATOM 3155 N N . LEU A 1 405 ? 26.355 9.552 -30.915 1.00 91.94 405 LEU A N 1
ATOM 3156 C CA . LEU A 1 405 ? 25.289 8.544 -30.875 1.00 91.94 405 LEU A CA 1
ATOM 3157 C C . LEU A 1 405 ? 24.073 8.965 -31.717 1.00 91.94 405 LEU A C 1
ATOM 3159 O O . LEU A 1 405 ? 23.741 10.147 -31.819 1.00 91.94 405 LEU A O 1
ATOM 3163 N N . ILE A 1 406 ? 23.369 7.982 -32.281 1.00 91.00 406 ILE A N 1
ATOM 3164 C CA . ILE A 1 406 ? 22.070 8.158 -32.940 1.00 91.00 406 ILE A CA 1
ATOM 3165 C C . ILE A 1 406 ? 20.974 8.068 -31.872 1.00 91.00 406 ILE A C 1
ATOM 3167 O O . ILE A 1 406 ? 20.874 7.062 -31.174 1.00 91.00 406 ILE A O 1
ATOM 3171 N N . GLY A 1 407 ? 20.153 9.110 -31.737 1.00 89.00 407 GLY A N 1
ATOM 3172 C CA . GLY A 1 407 ? 19.010 9.107 -30.820 1.00 89.00 407 GLY A CA 1
ATOM 3173 C C . GLY A 1 407 ? 17.806 8.332 -31.368 1.00 89.00 407 GLY A C 1
ATOM 3174 O O . GLY A 1 407 ? 17.490 8.433 -32.554 1.00 89.00 407 GLY A O 1
ATOM 3175 N N . THR A 1 408 ? 17.110 7.600 -30.499 1.00 90.69 408 THR A N 1
ATOM 3176 C CA . THR A 1 408 ? 15.760 7.067 -30.755 1.00 90.69 408 THR A CA 1
ATOM 3177 C C . THR A 1 408 ? 14.689 8.164 -30.676 1.00 90.69 408 THR A C 1
ATOM 3179 O O . THR A 1 408 ? 14.968 9.324 -30.372 1.00 90.69 408 THR A O 1
ATOM 3182 N N . ALA A 1 409 ? 13.427 7.785 -30.877 1.00 83.75 409 ALA A N 1
ATOM 3183 C CA . ALA A 1 409 ? 12.278 8.528 -30.374 1.00 83.75 409 ALA A CA 1
ATOM 3184 C C . ALA A 1 409 ? 12.331 8.687 -28.838 1.00 83.75 409 ALA A C 1
ATOM 3186 O O . ALA A 1 409 ? 13.020 7.934 -28.139 1.00 83.75 409 ALA A O 1
ATOM 3187 N N . SER A 1 410 ? 11.583 9.665 -28.313 1.00 82.38 410 SER A N 1
ATOM 3188 C CA . SER A 1 410 ? 11.465 9.902 -26.869 1.00 82.38 410 SER A CA 1
ATOM 3189 C C . SER A 1 410 ? 10.783 8.723 -26.165 1.00 82.38 410 SER A C 1
ATOM 3191 O O . SER A 1 410 ? 9.693 8.292 -26.563 1.00 82.38 410 SER A O 1
ATOM 3193 N N . HIS A 1 411 ? 11.429 8.216 -25.115 1.00 77.94 411 HIS A N 1
ATOM 3194 C CA . HIS A 1 411 ? 10.938 7.106 -24.286 1.00 77.94 411 HIS A CA 1
ATOM 3195 C C . HIS A 1 411 ? 10.586 7.543 -22.859 1.00 77.94 411 HIS A C 1
ATOM 3197 O O . HIS A 1 411 ? 9.725 6.935 -22.236 1.00 77.94 411 HIS A O 1
ATOM 3203 N N . ILE A 1 412 ? 11.203 8.623 -22.370 1.00 78.94 412 ILE A N 1
ATOM 3204 C CA . ILE A 1 412 ? 10.839 9.293 -21.122 1.00 78.94 412 ILE A CA 1
ATOM 3205 C C . ILE A 1 412 ? 10.594 10.763 -21.427 1.00 78.94 412 ILE A C 1
ATOM 3207 O O . ILE A 1 412 ? 11.437 11.432 -22.027 1.00 78.94 412 ILE A O 1
ATOM 3211 N N . ARG A 1 413 ? 9.463 11.262 -20.937 1.00 77.88 413 ARG A N 1
ATOM 3212 C CA . ARG A 1 413 ? 9.128 12.680 -20.889 1.00 77.88 413 ARG A CA 1
ATOM 3213 C C . ARG A 1 413 ? 9.059 13.113 -19.432 1.00 77.88 413 ARG A C 1
ATOM 3215 O O . ARG A 1 413 ? 8.390 12.478 -18.624 1.00 77.88 413 ARG A O 1
ATOM 3222 N N . THR A 1 414 ? 9.772 14.180 -19.099 1.00 78.62 414 THR A N 1
ATOM 3223 C CA . THR A 1 414 ? 9.762 14.787 -17.763 1.00 78.62 414 THR A CA 1
ATOM 3224 C C . THR A 1 414 ? 9.503 16.286 -17.855 1.00 78.62 414 THR A C 1
ATOM 3226 O O . THR A 1 414 ? 9.621 16.875 -18.928 1.00 78.62 414 THR A O 1
ATOM 3229 N N . TYR A 1 415 ? 9.139 16.906 -16.738 1.00 84.25 415 TYR A N 1
ATOM 3230 C CA . TYR A 1 415 ? 8.752 18.309 -16.666 1.00 84.25 415 TYR A CA 1
ATOM 3231 C C . TYR A 1 415 ? 9.585 19.033 -15.605 1.00 84.25 415 TYR A C 1
ATOM 3233 O O . TYR A 1 415 ? 9.763 18.493 -14.505 1.00 84.25 415 TYR A O 1
ATOM 3241 N N . PRO A 1 416 ? 10.079 20.256 -15.880 1.00 89.25 416 PRO A N 1
ATOM 3242 C CA . PRO A 1 416 ? 10.627 21.117 -14.844 1.00 89.25 416 PRO A CA 1
ATOM 3243 C C . PRO A 1 416 ? 9.613 21.308 -13.719 1.00 89.25 416 PRO A C 1
ATOM 3245 O O . PRO A 1 416 ? 8.430 21.528 -13.972 1.00 89.25 416 PRO A O 1
ATOM 3248 N N . THR A 1 417 ? 10.065 21.188 -12.478 1.00 87.50 417 THR A N 1
ATOM 3249 C CA . THR A 1 417 ? 9.215 21.297 -11.290 1.00 87.50 417 THR A CA 1
ATOM 3250 C C . THR A 1 417 ? 9.917 22.121 -10.223 1.00 87.50 417 THR A C 1
ATOM 3252 O O . THR A 1 417 ? 11.076 21.863 -9.890 1.00 87.50 417 THR A O 1
ATOM 3255 N N . ILE A 1 418 ? 9.202 23.113 -9.702 1.00 90.12 418 ILE A N 1
ATOM 3256 C CA . ILE A 1 418 ? 9.573 23.914 -8.540 1.00 90.12 418 ILE A CA 1
ATOM 3257 C C . ILE A 1 418 ? 8.995 23.206 -7.313 1.00 90.12 418 ILE A C 1
ATOM 3259 O O . ILE A 1 418 ? 7.800 22.918 -7.276 1.00 90.12 418 ILE A O 1
ATOM 3263 N N . PHE A 1 419 ? 9.831 22.931 -6.319 1.00 89.69 419 PHE A N 1
ATOM 3264 C CA . PHE A 1 419 ? 9.468 22.341 -5.032 1.00 89.69 419 PHE A CA 1
ATOM 3265 C C . PHE A 1 419 ? 9.603 23.388 -3.922 1.00 89.69 419 PHE A C 1
ATOM 3267 O O . PHE A 1 419 ? 10.538 24.190 -3.953 1.00 89.69 419 PHE A O 1
ATOM 3274 N N . GLY A 1 420 ? 8.702 23.357 -2.940 1.00 89.56 420 GLY A N 1
ATOM 3275 C CA . GLY A 1 420 ? 8.635 24.300 -1.815 1.00 89.56 420 GLY A CA 1
ATOM 3276 C C . GLY A 1 420 ? 8.126 23.638 -0.530 1.00 89.56 420 GLY A C 1
ATOM 3277 O O . GLY A 1 420 ? 7.890 22.424 -0.510 1.00 89.56 420 GLY A O 1
ATOM 3278 N N . ARG A 1 421 ? 7.959 24.422 0.545 1.00 86.44 421 ARG A N 1
ATOM 3279 C CA . ARG A 1 421 ? 7.364 23.943 1.805 1.00 86.44 421 ARG A CA 1
ATOM 3280 C C . ARG A 1 421 ? 5.837 24.087 1.798 1.00 86.44 421 ARG A C 1
ATOM 3282 O O . ARG A 1 421 ? 5.265 24.969 1.158 1.00 86.44 421 ARG A O 1
ATOM 3289 N N . SER A 1 422 ? 5.170 23.210 2.540 1.00 63.69 422 SER A N 1
ATOM 3290 C CA . SER A 1 422 ? 3.715 23.167 2.684 1.00 63.69 422 SER A CA 1
ATOM 3291 C C . SER A 1 422 ? 3.177 24.482 3.258 1.00 63.69 422 SER A C 1
ATOM 3293 O O . SER A 1 422 ? 3.500 24.843 4.386 1.00 63.69 422 SER A O 1
ATOM 3295 N N . GLY A 1 423 ? 2.327 25.170 2.490 1.00 55.53 423 GLY A N 1
ATOM 3296 C CA . GLY A 1 423 ? 1.725 26.458 2.859 1.00 55.53 423 GLY A CA 1
ATOM 3297 C C . GLY A 1 423 ? 2.381 27.701 2.239 1.00 55.53 423 GLY A C 1
ATOM 3298 O O . GLY A 1 423 ? 1.829 28.786 2.378 1.00 55.53 423 GLY A O 1
ATOM 3299 N N . GLU A 1 424 ? 3.500 27.575 1.514 1.00 59.38 424 GLU A N 1
ATOM 3300 C CA . GLU A 1 424 ? 4.194 28.714 0.870 1.00 59.38 424 GLU A CA 1
ATOM 3301 C C . GLU A 1 424 ? 3.743 28.994 -0.584 1.00 59.38 424 GLU A C 1
ATOM 3303 O O . GLU A 1 424 ? 4.384 29.761 -1.302 1.00 59.38 424 GLU A O 1
ATOM 3308 N N . ALA A 1 425 ? 2.645 28.386 -1.046 1.00 56.06 425 ALA A N 1
ATOM 3309 C CA . ALA A 1 425 ? 2.180 28.479 -2.431 1.00 56.06 425 ALA A CA 1
ATOM 3310 C C . ALA A 1 425 ? 0.890 29.309 -2.565 1.00 56.06 425 ALA A C 1
ATOM 3312 O O . ALA A 1 425 ? -0.181 28.867 -2.155 1.00 56.06 425 ALA A O 1
ATOM 3313 N N . ALA A 1 426 ? 0.992 30.485 -3.195 1.00 48.12 426 ALA A N 1
ATOM 3314 C CA . ALA A 1 426 ? -0.167 31.272 -3.637 1.00 48.12 426 ALA A CA 1
ATOM 3315 C C . ALA A 1 426 ? -0.000 31.885 -5.044 1.00 48.12 426 ALA A C 1
ATOM 3317 O O . ALA A 1 426 ? -0.970 31.906 -5.798 1.00 48.12 426 ALA A O 1
ATOM 3318 N N . ASP A 1 427 ? 1.206 32.341 -5.423 1.00 64.44 427 ASP A N 1
ATOM 3319 C CA . ASP A 1 427 ? 1.385 33.181 -6.626 1.00 64.44 427 ASP A CA 1
ATOM 3320 C C . ASP A 1 427 ? 2.476 32.748 -7.633 1.00 64.44 427 ASP A C 1
ATOM 3322 O O . ASP A 1 427 ? 2.594 33.384 -8.679 1.00 64.44 427 ASP A O 1
ATOM 3326 N N . ILE A 1 428 ? 3.233 31.665 -7.396 1.00 77.88 428 ILE A N 1
ATOM 3327 C CA . ILE A 1 428 ? 4.302 31.211 -8.317 1.00 77.88 428 ILE A CA 1
ATOM 3328 C C . ILE A 1 428 ? 3.708 30.590 -9.596 1.00 77.88 428 ILE A C 1
ATOM 3330 O O . ILE A 1 428 ? 3.094 29.522 -9.550 1.00 77.88 428 ILE A O 1
ATOM 3334 N N . LYS A 1 429 ? 3.920 31.236 -10.749 1.00 80.38 429 LYS A N 1
ATOM 3335 C CA . LYS A 1 429 ? 3.411 30.840 -12.079 1.00 80.38 429 LYS A CA 1
ATOM 3336 C C . LYS A 1 429 ? 4.522 30.556 -13.092 1.00 80.38 429 LYS A C 1
ATOM 3338 O O . LYS A 1 429 ? 4.267 29.859 -14.074 1.00 80.38 429 LYS A O 1
ATOM 3343 N N . GLY A 1 430 ? 5.738 31.040 -12.848 1.00 81.12 430 GLY A N 1
ATOM 3344 C CA . GLY A 1 430 ? 6.909 30.807 -13.691 1.00 81.12 430 GLY A CA 1
ATOM 3345 C C . GLY A 1 430 ? 8.243 30.884 -12.941 1.00 81.12 430 GLY A C 1
ATOM 3346 O O . GLY A 1 430 ? 8.301 30.869 -11.714 1.00 81.12 430 GLY A O 1
ATOM 3347 N N . ILE A 1 431 ? 9.339 30.945 -13.702 1.00 85.75 431 ILE A N 1
ATOM 3348 C CA . ILE A 1 431 ? 10.709 31.105 -13.170 1.00 85.75 431 ILE A CA 1
ATOM 3349 C C . ILE A 1 431 ? 10.987 32.582 -12.849 1.00 85.75 431 ILE A C 1
ATOM 3351 O O . ILE A 1 431 ? 11.748 32.898 -11.941 1.00 85.75 431 ILE A O 1
ATOM 3355 N N . GLU A 1 432 ? 10.338 33.485 -13.575 1.00 85.56 432 GLU A N 1
ATOM 3356 C CA . GLU A 1 432 ? 10.304 34.931 -13.368 1.00 85.56 432 GLU A CA 1
ATOM 3357 C C . GLU A 1 432 ? 9.877 35.325 -11.937 1.00 85.56 432 GLU A C 1
ATOM 3359 O O . GLU A 1 432 ? 10.488 36.210 -11.331 1.00 85.56 432 GLU A O 1
ATOM 3364 N N . ASP A 1 433 ? 8.917 34.603 -11.350 1.00 85.69 433 ASP A N 1
ATOM 3365 C CA . ASP A 1 433 ? 8.417 34.839 -9.987 1.00 85.69 433 ASP A CA 1
ATOM 3366 C C . ASP A 1 433 ? 9.418 34.407 -8.897 1.00 85.69 433 ASP A C 1
ATOM 3368 O O . ASP A 1 433 ? 9.259 34.749 -7.728 1.00 85.69 433 ASP A O 1
ATOM 3372 N N . LEU A 1 434 ? 10.474 33.668 -9.263 1.00 87.25 434 LEU A N 1
ATOM 3373 C CA . LEU A 1 434 ? 11.518 33.209 -8.341 1.00 87.25 434 LEU A CA 1
ATOM 3374 C C . LEU A 1 434 ? 12.642 34.236 -8.121 1.00 87.25 434 LEU A C 1
ATOM 3376 O O . LEU A 1 434 ? 13.547 33.992 -7.323 1.00 87.25 434 LEU A O 1
ATOM 3380 N N . THR A 1 435 ? 12.614 35.379 -8.811 1.00 84.75 435 THR A N 1
ATOM 3381 C CA . THR A 1 435 ? 13.662 36.417 -8.737 1.00 84.75 435 THR A CA 1
ATOM 3382 C C . THR A 1 435 ? 13.869 36.978 -7.327 1.00 84.75 435 THR A C 1
ATOM 3384 O O . THR A 1 435 ? 15.001 37.242 -6.930 1.00 84.75 435 THR A O 1
ATOM 3387 N N . THR A 1 436 ? 12.817 37.075 -6.512 1.00 83.06 436 THR A N 1
ATOM 3388 C CA . THR A 1 436 ? 12.903 37.543 -5.116 1.00 83.06 436 THR A CA 1
ATOM 3389 C C . THR A 1 436 ? 13.280 36.458 -4.099 1.00 83.06 436 THR A C 1
ATOM 3391 O O . THR A 1 436 ? 13.392 36.766 -2.912 1.00 83.06 436 THR A O 1
ATOM 3394 N N . TYR A 1 437 ? 13.485 35.207 -4.525 1.00 88.44 437 TYR A N 1
ATOM 3395 C CA . TYR A 1 437 ? 13.617 34.044 -3.641 1.00 88.44 437 TYR A CA 1
ATOM 3396 C C . TYR A 1 437 ? 14.982 33.350 -3.740 1.00 88.44 437 TYR A C 1
ATOM 3398 O O . TYR A 1 437 ? 15.647 33.354 -4.781 1.00 88.44 437 TYR A O 1
ATOM 3406 N N . ARG A 1 438 ? 15.398 32.686 -2.654 1.00 92.56 438 ARG A N 1
ATOM 3407 C CA . ARG A 1 438 ? 16.585 31.820 -2.647 1.00 92.56 438 ARG A CA 1
ATOM 3408 C C . ARG A 1 438 ? 16.217 30.485 -3.280 1.00 92.56 438 ARG A C 1
ATOM 3410 O O . ARG A 1 438 ? 15.370 29.763 -2.763 1.00 92.56 438 ARG A O 1
ATOM 3417 N N . CYS A 1 439 ? 16.871 30.133 -4.375 1.00 93.75 439 CYS A N 1
ATOM 3418 C CA . CYS A 1 439 ? 16.591 28.925 -5.139 1.00 93.75 439 CYS A CA 1
ATOM 3419 C C . CYS A 1 439 ? 17.799 27.984 -5.151 1.00 93.75 439 CYS A C 1
ATOM 3421 O O . CYS A 1 439 ? 18.940 28.439 -5.234 1.00 93.75 439 CYS A O 1
ATOM 3423 N N . ALA A 1 440 ? 17.572 26.670 -5.142 1.00 94.88 440 ALA A N 1
ATOM 3424 C CA . ALA A 1 440 ? 18.613 25.675 -5.417 1.00 94.88 440 ALA A CA 1
ATOM 3425 C C . ALA A 1 440 ? 18.286 24.808 -6.637 1.00 94.88 440 ALA A C 1
ATOM 3427 O O . ALA A 1 440 ? 17.128 24.475 -6.864 1.00 94.88 440 ALA A O 1
ATOM 3428 N N . PHE A 1 441 ? 19.305 24.382 -7.387 1.00 93.69 441 PHE A N 1
ATOM 3429 C CA . PHE A 1 441 ? 19.180 23.326 -8.403 1.00 93.69 441 PHE A CA 1
ATOM 3430 C C . PHE A 1 441 ? 20.498 22.562 -8.590 1.00 93.69 441 PHE A C 1
ATOM 3432 O O . PHE A 1 441 ? 21.558 23.002 -8.134 1.00 93.69 441 PHE A O 1
ATOM 3439 N N . VAL A 1 442 ? 20.446 21.401 -9.252 1.00 88.12 442 VAL A N 1
ATOM 3440 C CA . VAL A 1 442 ? 21.636 20.570 -9.512 1.00 88.12 442 VAL A CA 1
ATOM 3441 C C . VAL A 1 442 ? 22.499 21.188 -10.617 1.00 88.12 442 VAL A C 1
ATOM 3443 O O . VAL A 1 442 ? 22.120 21.196 -11.790 1.00 88.12 442 VAL A O 1
ATOM 3446 N N . GLY A 1 443 ? 23.665 21.711 -10.234 1.00 82.94 443 GLY A N 1
ATOM 3447 C CA . GLY A 1 443 ? 24.564 22.435 -11.135 1.00 82.94 443 GLY A CA 1
ATOM 3448 C C . GLY A 1 443 ? 25.140 21.558 -12.250 1.00 82.94 443 GLY A C 1
ATOM 3449 O O . GLY A 1 443 ? 25.329 20.353 -12.085 1.00 82.94 443 GLY A O 1
ATOM 3450 N N . GLY A 1 444 ? 25.436 22.162 -13.403 1.00 75.38 444 GLY A N 1
ATOM 3451 C CA . GLY A 1 444 ? 26.048 21.454 -14.536 1.00 75.38 444 GLY A CA 1
ATOM 3452 C C . GLY A 1 444 ? 25.093 20.577 -15.360 1.00 75.38 444 GLY A C 1
ATOM 3453 O O . GLY A 1 444 ? 25.526 19.977 -16.346 1.00 75.38 444 GLY A O 1
ATOM 3454 N N . MET A 1 445 ? 23.798 20.532 -15.026 1.00 76.31 445 MET A N 1
ATOM 3455 C CA . MET A 1 445 ? 22.750 20.012 -15.910 1.00 76.31 445 MET A CA 1
ATOM 3456 C C . MET A 1 445 ? 22.388 21.065 -16.973 1.00 76.31 445 MET A C 1
ATOM 3458 O O . MET A 1 445 ? 21.759 22.064 -16.619 1.00 76.31 445 MET A O 1
ATOM 3462 N N . PRO A 1 446 ? 22.682 20.861 -18.276 1.00 76.31 446 PRO A N 1
ATOM 3463 C CA . PRO A 1 446 ? 22.457 21.891 -19.295 1.00 76.31 446 PRO A CA 1
ATOM 3464 C C . PRO A 1 446 ? 21.002 22.361 -19.384 1.00 76.31 446 PRO A C 1
ATOM 3466 O O . PRO A 1 446 ? 20.755 23.530 -19.647 1.00 76.31 446 PRO A O 1
ATOM 3469 N N . THR A 1 447 ? 20.042 21.467 -19.131 1.00 77.81 447 THR A N 1
ATOM 3470 C CA . THR A 1 447 ? 18.610 21.785 -19.165 1.00 77.81 447 THR A CA 1
ATOM 3471 C C . THR A 1 447 ? 18.166 22.666 -17.994 1.00 77.81 447 THR A C 1
ATOM 3473 O O . THR A 1 447 ? 17.277 23.489 -18.171 1.00 77.81 447 THR A O 1
ATOM 3476 N N . MET A 1 448 ? 18.786 22.528 -16.815 1.00 84.62 448 MET A N 1
ATOM 3477 C CA . MET A 1 448 ? 18.483 23.378 -15.653 1.00 84.62 448 MET A CA 1
ATOM 3478 C C . MET A 1 448 ? 19.196 24.725 -15.753 1.00 84.62 448 MET A C 1
ATOM 3480 O O . MET A 1 448 ? 18.557 25.753 -15.561 1.00 84.62 448 MET A O 1
ATOM 3484 N N . GLU A 1 449 ? 20.473 24.737 -16.155 1.00 85.69 449 GLU A N 1
ATOM 3485 C CA . GLU A 1 449 ? 21.206 25.985 -16.415 1.00 85.69 449 GLU A CA 1
ATOM 3486 C C . GLU A 1 449 ? 20.495 26.818 -17.504 1.00 85.69 449 GLU A C 1
ATOM 3488 O O . GLU A 1 449 ? 20.320 28.020 -17.332 1.00 85.69 449 GLU A O 1
ATOM 3493 N N . ALA A 1 450 ? 19.999 26.192 -18.582 1.00 83.88 450 ALA A N 1
ATOM 3494 C CA . ALA A 1 450 ? 19.235 26.880 -19.628 1.00 83.88 450 ALA A CA 1
ATOM 3495 C C . ALA A 1 450 ? 17.855 27.386 -19.164 1.00 83.88 450 ALA A C 1
ATOM 3497 O O . ALA A 1 450 ? 17.407 28.424 -19.644 1.00 83.88 450 ALA A O 1
ATOM 3498 N N . LEU A 1 451 ? 17.188 26.683 -18.240 1.00 85.00 451 LEU A N 1
ATOM 3499 C CA . LEU A 1 451 ? 15.882 27.087 -17.707 1.00 85.00 451 LEU A CA 1
ATOM 3500 C C . LEU A 1 451 ? 15.966 28.374 -16.873 1.00 85.00 451 LEU A C 1
ATOM 3502 O O . LEU A 1 451 ? 15.051 29.191 -16.929 1.00 85.00 451 LEU A O 1
ATOM 3506 N N . VAL A 1 452 ? 17.057 28.556 -16.122 1.00 87.38 452 VAL A N 1
ATOM 3507 C CA . VAL A 1 452 ? 17.278 29.754 -15.293 1.00 87.38 452 VAL A CA 1
ATOM 3508 C C . VAL A 1 452 ? 18.056 30.859 -16.011 1.00 87.38 452 VAL A C 1
ATOM 3510 O O . VAL A 1 452 ? 18.024 31.999 -15.559 1.00 87.38 452 VAL A O 1
ATOM 3513 N N . ALA A 1 453 ? 18.743 30.562 -17.122 1.00 85.75 453 ALA A N 1
ATOM 3514 C CA . ALA A 1 453 ? 19.686 31.474 -17.781 1.00 85.75 453 ALA A CA 1
ATOM 3515 C C . ALA A 1 453 ? 19.126 32.877 -18.072 1.00 85.75 453 ALA A C 1
ATOM 3517 O O . ALA A 1 453 ? 19.850 33.855 -17.917 1.00 85.75 453 ALA A O 1
ATOM 3518 N N . SER A 1 454 ? 17.850 32.998 -18.457 1.00 81.19 454 SER A N 1
ATOM 3519 C CA . SER A 1 454 ? 17.229 34.295 -18.776 1.00 81.19 454 SER A CA 1
ATOM 3520 C C . SER A 1 454 ? 17.001 35.204 -17.562 1.00 81.19 454 SER A C 1
ATOM 3522 O O . SER A 1 454 ? 16.771 36.395 -17.741 1.00 81.19 454 SER A O 1
ATOM 3524 N N . HIS A 1 455 ? 17.049 34.653 -16.346 1.00 84.81 455 HIS A N 1
ATOM 3525 C CA . HIS A 1 455 ? 16.804 35.362 -15.085 1.00 84.81 455 HIS A CA 1
ATOM 3526 C C . HIS A 1 455 ? 17.939 35.165 -14.062 1.00 84.81 455 HIS A C 1
ATOM 3528 O O . HIS A 1 455 ? 17.846 35.646 -12.935 1.00 84.81 455 HIS A 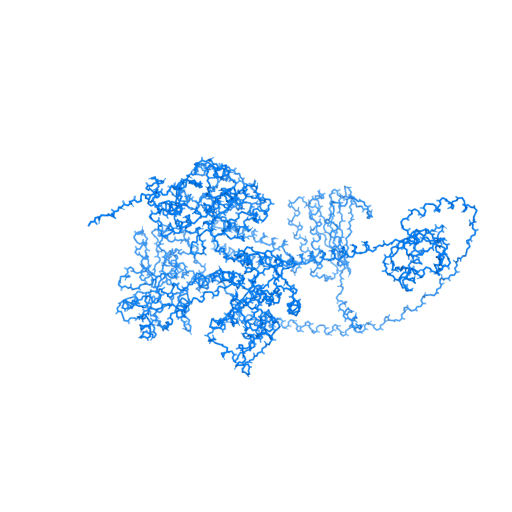O 1
ATOM 3534 N N . ALA A 1 456 ? 19.027 34.483 -14.438 1.00 79.44 456 ALA A N 1
ATOM 3535 C CA . ALA A 1 456 ? 20.087 34.066 -13.520 1.00 79.44 456 ALA A CA 1
ATOM 3536 C C . ALA A 1 456 ? 20.786 35.240 -12.812 1.00 79.44 456 ALA A C 1
ATOM 3538 O O . ALA A 1 456 ? 21.142 35.108 -11.645 1.00 79.44 456 ALA A O 1
ATOM 3539 N N . ASP A 1 457 ? 20.919 36.390 -13.481 1.00 81.94 457 ASP A N 1
ATOM 3540 C CA . ASP A 1 457 ? 21.501 37.617 -12.911 1.00 81.94 457 ASP A CA 1
ATOM 3541 C C . ASP A 1 457 ? 20.584 38.308 -11.880 1.00 81.94 457 ASP A C 1
ATOM 3543 O O . ASP A 1 457 ? 21.018 39.210 -11.166 1.00 81.94 457 ASP A O 1
ATOM 3547 N N . GLN A 1 458 ? 19.309 37.906 -11.811 1.00 82.12 458 GLN A N 1
ATOM 3548 C CA . GLN A 1 458 ? 18.282 38.474 -10.929 1.00 82.12 458 GLN A CA 1
ATOM 3549 C C . GLN A 1 458 ? 17.858 37.512 -9.808 1.00 82.12 458 GLN A C 1
ATOM 3551 O O . GLN A 1 458 ? 17.166 37.933 -8.890 1.00 82.12 458 GLN A O 1
ATOM 3556 N N . MET A 1 459 ? 18.253 36.235 -9.869 1.00 85.44 459 MET A N 1
ATOM 3557 C CA . MET A 1 459 ? 17.857 35.190 -8.919 1.00 85.44 459 MET A CA 1
ATOM 3558 C C . MET A 1 459 ? 18.977 34.855 -7.923 1.00 85.44 459 MET A C 1
ATOM 3560 O O . MET A 1 459 ? 20.142 34.707 -8.292 1.00 85.44 459 MET A O 1
ATOM 3564 N N . SER A 1 460 ? 18.623 34.605 -6.659 1.00 89.69 460 SER A N 1
ATOM 3565 C CA . SER A 1 460 ? 19.572 34.091 -5.662 1.00 89.69 460 SER A CA 1
ATOM 3566 C C . SER A 1 460 ? 19.731 32.569 -5.804 1.00 89.69 460 SER A C 1
ATOM 3568 O O . SER A 1 460 ? 18.939 31.798 -5.269 1.00 89.69 460 SER A O 1
ATOM 3570 N N . ILE A 1 461 ? 20.732 32.119 -6.571 1.00 90.69 461 ILE A N 1
ATOM 3571 C CA . ILE A 1 461 ? 20.889 30.710 -6.987 1.00 90.69 461 ILE A CA 1
ATOM 3572 C C . ILE A 1 461 ? 22.022 29.984 -6.242 1.00 90.69 461 ILE A C 1
ATOM 3574 O O . ILE A 1 461 ? 23.198 30.326 -6.371 1.00 90.69 461 ILE A O 1
ATOM 3578 N N . THR A 1 462 ? 21.681 28.875 -5.580 1.00 94.12 462 THR A N 1
ATOM 3579 C CA . THR A 1 462 ? 22.617 27.896 -5.003 1.00 94.12 462 THR A CA 1
ATOM 3580 C C . THR A 1 462 ? 22.733 26.656 -5.896 1.00 94.12 462 THR A C 1
ATOM 3582 O O . THR A 1 462 ? 21.772 25.909 -6.077 1.00 94.12 462 THR A O 1
ATOM 3585 N N . ARG A 1 463 ? 23.925 26.385 -6.439 1.00 93.62 463 ARG A N 1
ATOM 3586 C CA . ARG A 1 463 ? 24.184 25.171 -7.236 1.00 93.62 463 ARG A CA 1
ATOM 3587 C C . ARG A 1 463 ? 24.613 24.016 -6.327 1.00 93.62 463 ARG A C 1
ATOM 3589 O O . ARG A 1 463 ? 25.678 24.077 -5.717 1.00 93.62 463 ARG A O 1
ATOM 3596 N N . VAL A 1 464 ? 23.802 22.962 -6.256 1.00 92.12 464 VAL A N 1
ATOM 3597 C CA . VAL A 1 464 ? 24.082 21.742 -5.473 1.00 92.12 464 VAL A CA 1
ATOM 3598 C C . VAL A 1 464 ? 24.626 20.611 -6.349 1.00 92.12 464 VAL A C 1
ATOM 3600 O O . VAL A 1 464 ? 24.464 20.632 -7.569 1.00 92.12 464 VAL A O 1
ATOM 3603 N N . LYS A 1 465 ? 25.265 19.607 -5.733 1.00 83.81 465 LYS A N 1
ATOM 3604 C CA . LYS A 1 465 ? 25.803 18.431 -6.443 1.00 83.81 465 LYS A CA 1
ATOM 3605 C C . LYS A 1 465 ? 24.769 17.324 -6.660 1.00 83.81 465 LYS A C 1
ATOM 3607 O O . LYS A 1 465 ? 24.884 16.580 -7.626 1.00 83.81 465 LYS A O 1
ATOM 3612 N N . THR A 1 466 ? 23.778 17.196 -5.776 1.00 85.75 466 THR A N 1
ATOM 3613 C CA . THR A 1 466 ? 22.758 16.135 -5.841 1.00 85.75 466 THR A CA 1
ATOM 3614 C C . THR A 1 466 ? 21.362 16.671 -5.531 1.00 85.75 466 THR A C 1
ATOM 3616 O O . THR A 1 466 ? 21.204 17.685 -4.850 1.00 85.75 466 THR A O 1
ATOM 3619 N N . VAL A 1 467 ? 20.334 15.958 -6.002 1.00 88.25 467 VAL A N 1
ATOM 3620 C CA . VAL A 1 467 ? 18.920 16.289 -5.748 1.00 88.25 467 VAL A CA 1
ATOM 3621 C C . VAL A 1 467 ? 18.614 16.301 -4.247 1.00 88.25 467 VAL A C 1
ATOM 3623 O O . VAL A 1 467 ? 18.019 17.251 -3.746 1.00 88.25 467 VAL A O 1
ATOM 3626 N N . LEU A 1 468 ? 19.088 15.289 -3.509 1.00 89.06 468 LEU A N 1
ATOM 3627 C CA . LEU A 1 468 ? 18.885 15.191 -2.061 1.00 89.06 468 LEU A CA 1
ATOM 3628 C C . LEU A 1 468 ? 19.528 16.361 -1.300 1.00 89.06 468 LEU A C 1
ATOM 3630 O O . LEU A 1 468 ? 18.947 16.837 -0.332 1.00 89.06 468 LEU A O 1
ATOM 3634 N N . GLN A 1 469 ? 20.693 16.854 -1.738 1.00 92.31 469 GLN A N 1
ATOM 3635 C CA . GLN A 1 469 ? 21.315 18.033 -1.129 1.00 92.31 469 GLN A CA 1
ATOM 3636 C C . GLN A 1 469 ? 20.424 19.274 -1.292 1.00 92.31 469 GLN A C 1
ATOM 3638 O O . GLN A 1 469 ? 20.199 19.988 -0.321 1.00 92.31 469 GLN A O 1
ATOM 3643 N N . GLY A 1 470 ? 19.879 19.512 -2.490 1.00 92.38 470 GLY A N 1
ATOM 3644 C CA . GLY A 1 470 ? 18.982 20.646 -2.743 1.00 92.38 470 GLY A CA 1
ATOM 3645 C C . GLY A 1 470 ? 17.675 20.570 -1.953 1.00 92.38 470 GLY A C 1
ATOM 3646 O O . GLY A 1 470 ? 17.262 21.562 -1.358 1.00 92.38 470 GLY A O 1
ATOM 3647 N N . LEU A 1 471 ? 17.067 19.383 -1.877 1.00 92.38 471 LEU A N 1
ATOM 3648 C CA . LEU A 1 471 ? 15.849 19.158 -1.093 1.00 92.38 471 LEU A CA 1
ATOM 3649 C C . LEU A 1 471 ? 16.081 19.282 0.422 1.00 92.38 471 LEU A C 1
ATOM 3651 O O . LEU A 1 471 ? 15.206 19.782 1.122 1.00 92.38 471 LEU A O 1
ATOM 3655 N N . LYS A 1 472 ? 17.256 18.899 0.942 1.00 91.88 472 LYS A N 1
ATOM 3656 C CA . LYS A 1 472 ? 17.609 19.145 2.351 1.00 91.88 472 LYS A CA 1
ATOM 3657 C C . LYS A 1 472 ? 17.742 20.634 2.661 1.00 91.88 472 LYS A C 1
ATOM 3659 O O . LYS A 1 472 ? 17.109 21.094 3.602 1.00 91.88 472 LYS A O 1
ATOM 3664 N N . LEU A 1 473 ? 18.442 21.404 1.821 1.00 94.88 473 LEU A N 1
ATOM 3665 C CA . LEU A 1 473 ? 18.535 22.864 1.988 1.00 94.88 473 LEU A CA 1
ATOM 3666 C C . LEU A 1 473 ? 17.157 23.550 1.957 1.00 94.88 473 LEU A C 1
ATOM 3668 O O . LEU A 1 473 ? 16.962 24.559 2.634 1.00 94.88 473 LEU A O 1
ATOM 3672 N N . LEU A 1 474 ? 16.210 23.010 1.182 1.00 94.00 474 LEU A N 1
ATOM 3673 C CA . LEU A 1 474 ? 14.821 23.472 1.142 1.00 94.00 474 LEU A CA 1
ATOM 3674 C C . LEU A 1 474 ? 14.054 23.123 2.433 1.00 94.00 474 LEU A C 1
ATOM 3676 O O . LEU A 1 474 ? 13.354 23.976 2.981 1.00 94.00 474 LEU A O 1
ATOM 3680 N N . HIS A 1 475 ? 14.208 21.894 2.935 1.00 90.56 475 HIS A N 1
ATOM 3681 C CA . HIS A 1 475 ? 13.609 21.440 4.197 1.00 90.56 475 HIS A CA 1
ATOM 3682 C C . HIS A 1 475 ? 14.133 22.240 5.403 1.00 90.56 475 HIS A C 1
ATOM 3684 O O . HIS A 1 475 ? 13.363 22.644 6.267 1.00 90.56 475 HIS A O 1
ATOM 3690 N N . GLU A 1 476 ? 15.434 22.534 5.416 1.00 89.56 476 GLU A N 1
ATOM 3691 C CA . GLU A 1 476 ? 16.139 23.288 6.461 1.00 89.56 476 GLU A CA 1
ATOM 3692 C C . GLU A 1 476 ? 15.881 24.810 6.415 1.00 89.56 476 GLU A C 1
ATOM 3694 O O . GLU A 1 476 ? 16.366 25.539 7.277 1.00 89.56 476 GLU A O 1
ATOM 3699 N N . GLY A 1 477 ? 15.162 25.329 5.409 1.00 87.69 477 GLY A N 1
ATOM 3700 C CA . GLY A 1 477 ? 14.916 26.772 5.255 1.00 87.69 477 GLY A CA 1
ATOM 3701 C C . GLY A 1 477 ? 16.112 27.586 4.732 1.00 87.69 477 GLY A C 1
ATOM 3702 O O . GLY A 1 477 ? 16.068 28.821 4.709 1.00 87.69 477 GLY A O 1
ATOM 3703 N N . THR A 1 478 ? 17.183 26.919 4.289 1.00 93.38 478 THR A N 1
ATOM 3704 C CA . THR A 1 478 ? 18.378 27.563 3.708 1.00 93.38 478 THR A CA 1
ATOM 3705 C C . THR A 1 478 ? 18.105 28.108 2.304 1.00 93.38 478 THR A C 1
ATOM 3707 O O . THR A 1 478 ? 18.644 29.154 1.934 1.00 93.38 478 THR A O 1
ATOM 3710 N N . VAL A 1 479 ? 17.219 27.451 1.552 1.00 94.00 479 VAL A N 1
ATOM 3711 C CA . VAL A 1 479 ? 16.599 27.990 0.333 1.00 94.00 479 VAL A CA 1
ATOM 3712 C C . VAL A 1 479 ? 15.077 27.972 0.448 1.00 94.00 479 VAL A C 1
ATOM 3714 O O . VAL A 1 479 ? 14.512 27.234 1.253 1.00 94.00 479 VAL A O 1
ATOM 3717 N N . ASP A 1 480 ? 14.418 28.806 -0.346 1.00 91.50 480 ASP A N 1
ATOM 3718 C CA . ASP A 1 480 ? 12.965 28.970 -0.381 1.00 91.50 480 ASP A CA 1
ATOM 3719 C C . ASP A 1 480 ? 12.318 28.029 -1.402 1.00 91.50 480 ASP A C 1
ATOM 3721 O O . ASP A 1 480 ? 11.266 27.463 -1.128 1.00 91.50 480 ASP A O 1
ATOM 3725 N N . PHE A 1 481 ? 12.997 27.776 -2.527 1.00 93.19 481 PHE A N 1
ATOM 3726 C CA . PHE A 1 481 ? 12.554 26.817 -3.542 1.00 93.19 481 PHE A CA 1
ATOM 3727 C C . PHE A 1 481 ? 13.693 25.923 -4.054 1.00 93.19 481 PHE A C 1
ATOM 3729 O O . PHE A 1 481 ? 14.862 26.316 -4.099 1.00 93.19 481 PHE A O 1
ATOM 3736 N N . PHE A 1 482 ? 13.350 24.715 -4.501 1.00 94.00 482 PHE A N 1
ATOM 3737 C CA . PHE A 1 482 ? 14.249 23.826 -5.243 1.00 94.00 482 PHE A CA 1
ATOM 3738 C C . PHE A 1 482 ? 13.706 23.584 -6.655 1.00 94.00 482 PHE A C 1
ATOM 3740 O O . PHE A 1 482 ? 12.564 23.169 -6.820 1.00 94.00 482 PHE A O 1
ATOM 3747 N N . ILE A 1 483 ? 14.524 23.822 -7.679 1.00 92.69 483 ILE A N 1
ATOM 3748 C CA . ILE A 1 483 ? 14.174 23.625 -9.088 1.00 92.69 483 ILE A CA 1
ATOM 3749 C C . ILE A 1 483 ? 14.769 22.290 -9.547 1.00 92.69 483 ILE A C 1
ATOM 3751 O O . ILE A 1 483 ? 15.977 22.055 -9.450 1.00 92.69 483 ILE A O 1
ATOM 3755 N N . GLY A 1 484 ? 13.919 21.403 -10.054 1.00 90.12 484 GLY A N 1
ATOM 3756 C CA . GLY A 1 484 ? 14.312 20.078 -10.516 1.00 90.12 484 GLY A CA 1
ATOM 3757 C C . GLY A 1 484 ? 13.344 19.505 -11.544 1.00 90.12 484 GLY A C 1
ATOM 3758 O O . GLY A 1 484 ? 12.743 20.235 -12.328 1.00 90.12 484 GLY A O 1
ATOM 3759 N N . PHE A 1 485 ? 13.195 18.182 -11.535 1.00 86.81 485 PHE A N 1
ATOM 3760 C CA . PHE A 1 485 ? 12.267 17.448 -12.389 1.00 86.81 485 PHE A CA 1
ATOM 3761 C C . PHE A 1 485 ? 11.147 16.833 -11.565 1.00 86.81 485 PHE A C 1
ATOM 3763 O O . PHE A 1 485 ? 11.342 16.512 -10.393 1.00 86.81 485 PHE A O 1
ATOM 3770 N N . SER A 1 486 ? 10.004 16.596 -12.194 1.00 82.06 486 SER A N 1
ATOM 3771 C CA . SER A 1 486 ? 8.823 16.036 -11.539 1.00 82.06 486 SER A CA 1
ATOM 3772 C C . SER A 1 486 ? 9.078 14.698 -10.827 1.00 82.06 486 SER A C 1
ATOM 3774 O O . SER A 1 486 ? 8.608 14.508 -9.706 1.00 82.06 486 SER A O 1
ATOM 3776 N N . GLN A 1 487 ? 9.910 13.800 -11.380 1.00 81.81 487 GLN A N 1
ATOM 3777 C CA . GLN A 1 487 ? 10.265 12.546 -10.692 1.00 81.81 487 GLN A CA 1
ATOM 3778 C C . GLN A 1 487 ? 11.102 12.724 -9.407 1.00 81.81 487 GLN A C 1
ATOM 3780 O O . GLN A 1 487 ? 11.275 11.761 -8.662 1.00 81.81 487 GLN A O 1
ATOM 3785 N N . HIS A 1 488 ? 11.617 13.923 -9.101 1.00 86.69 488 HIS A N 1
ATOM 3786 C CA . HIS A 1 488 ? 12.353 14.169 -7.852 1.00 86.69 488 HIS A CA 1
ATOM 3787 C C . HIS A 1 488 ? 11.457 14.118 -6.602 1.00 86.69 488 HIS A C 1
ATOM 3789 O O . HIS A 1 488 ? 11.990 13.986 -5.500 1.00 86.69 488 HIS A O 1
ATOM 3795 N N . ASN A 1 489 ? 10.126 14.117 -6.754 1.00 82.25 489 ASN A N 1
ATOM 3796 C CA . ASN A 1 489 ? 9.186 13.867 -5.656 1.00 82.25 489 ASN A CA 1
ATOM 3797 C C . ASN A 1 489 ? 9.463 12.528 -4.934 1.00 82.25 489 ASN A C 1
ATOM 3799 O O . ASN A 1 489 ? 9.382 12.450 -3.710 1.00 82.25 489 ASN A O 1
ATOM 3803 N N . TYR A 1 490 ? 9.940 11.511 -5.662 1.00 83.00 490 TYR A N 1
ATOM 3804 C CA . TYR A 1 490 ? 10.436 10.257 -5.081 1.00 83.00 490 TYR A CA 1
ATOM 3805 C C . TYR A 1 490 ? 11.480 10.467 -3.979 1.00 83.00 490 TYR A C 1
ATOM 3807 O O . TYR A 1 490 ? 11.478 9.769 -2.968 1.00 83.00 490 TYR A O 1
ATOM 3815 N N . VAL A 1 491 ? 12.394 11.425 -4.168 1.00 82.81 491 VAL A N 1
ATOM 3816 C CA . VAL A 1 491 ? 13.491 11.686 -3.228 1.00 82.81 491 VAL A CA 1
ATOM 3817 C C . VAL A 1 491 ? 12.956 12.316 -1.940 1.00 82.81 491 VAL A C 1
ATOM 3819 O O . VAL A 1 491 ? 13.487 12.016 -0.873 1.00 82.81 491 VAL A O 1
ATOM 3822 N N . ILE A 1 492 ? 11.883 13.112 -2.018 1.00 80.00 492 ILE A N 1
ATOM 3823 C CA . ILE A 1 492 ? 11.164 13.651 -0.852 1.00 80.00 492 ILE A CA 1
ATOM 3824 C C . ILE A 1 492 ? 10.551 12.498 -0.049 1.00 80.00 492 ILE A C 1
ATOM 3826 O O . ILE A 1 492 ? 10.877 12.331 1.128 1.00 80.00 492 ILE A O 1
ATOM 3830 N N . LEU A 1 493 ? 9.739 11.665 -0.712 1.00 73.50 493 LEU A N 1
ATOM 3831 C CA . LEU A 1 493 ? 9.033 10.536 -0.099 1.00 73.50 493 LEU A CA 1
ATOM 3832 C C . LEU A 1 493 ? 10.006 9.519 0.521 1.00 73.50 493 LEU A C 1
ATOM 3834 O O . LEU A 1 493 ? 9.888 9.184 1.697 1.00 73.50 493 LEU A O 1
ATOM 3838 N N . LYS A 1 494 ? 11.024 9.086 -0.236 1.00 77.25 494 LYS A N 1
ATOM 3839 C CA . LYS A 1 494 ? 12.033 8.104 0.203 1.00 77.25 494 LYS A CA 1
ATOM 3840 C C . LYS A 1 494 ? 12.826 8.549 1.435 1.00 77.25 494 LYS A C 1
ATOM 3842 O O . LYS A 1 494 ? 13.259 7.699 2.206 1.00 77.25 494 LYS A O 1
ATOM 3847 N N . ASN A 1 495 ? 13.071 9.850 1.594 1.00 76.88 495 ASN A N 1
ATOM 3848 C CA . ASN A 1 495 ? 13.896 10.384 2.682 1.00 76.88 495 ASN A CA 1
ATOM 3849 C C . ASN A 1 495 ? 13.066 10.979 3.831 1.00 76.88 495 ASN A C 1
ATOM 3851 O O . ASN A 1 495 ? 13.647 11.593 4.721 1.00 76.88 495 ASN A O 1
ATOM 3855 N N . GLY A 1 496 ? 11.735 10.824 3.816 1.00 69.50 496 GLY A N 1
ATOM 3856 C CA . GLY A 1 496 ? 10.864 11.322 4.883 1.00 69.50 496 GLY A CA 1
ATOM 3857 C C . GLY A 1 496 ? 10.923 12.841 5.070 1.00 69.50 496 GLY A C 1
ATOM 3858 O O . GLY A 1 496 ? 10.774 13.318 6.192 1.00 69.50 496 GLY A O 1
ATOM 3859 N N . LEU A 1 497 ? 11.160 13.609 3.997 1.00 76.12 497 LEU A N 1
ATOM 3860 C CA . LEU A 1 497 ? 11.243 15.076 4.043 1.00 76.12 497 LEU A CA 1
ATOM 3861 C C . LEU A 1 497 ? 9.834 15.692 4.127 1.00 76.12 497 LEU A C 1
ATOM 3863 O O . LEU A 1 497 ? 9.355 16.341 3.196 1.00 76.12 497 LEU A O 1
ATOM 3867 N N . LEU A 1 498 ? 9.153 15.425 5.244 1.00 66.50 498 LEU A N 1
ATOM 3868 C CA . LEU A 1 498 ? 7.771 15.820 5.503 1.00 66.50 498 LEU A CA 1
ATOM 3869 C C . LEU A 1 498 ? 7.583 17.336 5.355 1.00 66.50 498 LEU A C 1
ATOM 3871 O O . LEU A 1 498 ? 8.440 18.134 5.732 1.00 66.50 498 LEU A O 1
ATOM 3875 N N . GLY A 1 499 ? 6.438 17.730 4.800 1.00 67.38 499 GLY A N 1
ATOM 3876 C CA . GLY A 1 499 ? 6.123 19.135 4.550 1.00 67.38 499 GLY A CA 1
ATOM 3877 C C . GLY A 1 499 ? 6.821 19.749 3.332 1.00 67.38 499 GLY A C 1
ATOM 3878 O O . GLY A 1 499 ? 6.669 20.949 3.132 1.00 67.38 499 GLY A O 1
ATOM 3879 N N . LEU A 1 500 ? 7.543 18.978 2.509 1.00 81.31 500 LEU A N 1
ATOM 3880 C CA . LEU A 1 500 ? 7.948 19.397 1.160 1.00 81.31 500 LEU A CA 1
ATOM 3881 C C . LEU A 1 500 ? 7.025 1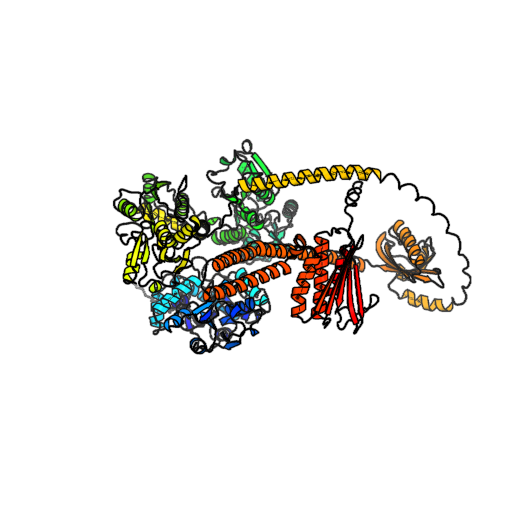8.818 0.084 1.00 81.31 500 LEU A C 1
ATOM 3883 O O . LEU A 1 500 ? 6.531 17.700 0.221 1.00 81.31 500 LEU A O 1
ATOM 3887 N N . GLY A 1 501 ? 6.856 19.549 -1.018 1.00 79.38 501 GLY A N 1
ATOM 3888 C CA . GLY A 1 501 ? 6.108 19.078 -2.184 1.00 79.38 501 GLY A CA 1
ATOM 3889 C C . GLY A 1 501 ? 6.326 19.937 -3.435 1.00 79.38 501 GLY A C 1
ATOM 3890 O O . GLY A 1 501 ? 6.997 20.973 -3.365 1.00 79.38 501 GLY A O 1
ATOM 3891 N N . PRO A 1 502 ? 5.801 19.511 -4.597 1.00 80.94 502 PRO A N 1
ATOM 3892 C CA . PRO A 1 502 ? 5.790 20.327 -5.805 1.00 80.94 502 PRO A CA 1
ATOM 3893 C C . PRO A 1 502 ? 4.859 21.538 -5.628 1.00 80.94 502 PRO A C 1
ATOM 3895 O O . PRO A 1 502 ? 3.721 21.402 -5.190 1.00 80.94 502 PRO A O 1
ATOM 3898 N N . VAL A 1 503 ? 5.351 22.721 -5.992 1.00 83.12 503 VAL A N 1
ATOM 3899 C CA . VAL A 1 503 ? 4.614 23.998 -6.007 1.00 83.12 503 VAL A CA 1
ATOM 3900 C C . VAL A 1 503 ? 4.127 24.321 -7.418 1.00 83.12 503 VAL A C 1
ATOM 3902 O O . VAL A 1 503 ? 2.995 24.754 -7.599 1.00 83.12 503 VAL A O 1
ATOM 3905 N N . LEU A 1 504 ? 4.965 24.075 -8.431 1.00 82.69 504 LEU A N 1
ATOM 3906 C CA . LEU A 1 504 ? 4.608 24.267 -9.836 1.00 82.69 504 LEU A CA 1
ATOM 3907 C C . LEU A 1 504 ? 5.344 23.265 -10.727 1.00 82.69 504 LEU A C 1
ATOM 3909 O O . LEU A 1 504 ? 6.573 23.233 -10.736 1.00 82.69 504 LEU A O 1
ATOM 3913 N N . THR A 1 505 ? 4.598 22.526 -11.547 1.00 80.88 505 THR A N 1
ATOM 3914 C CA . THR A 1 505 ? 5.139 21.699 -12.638 1.00 80.88 505 THR A CA 1
ATOM 3915 C C . THR A 1 505 ? 4.873 22.381 -13.980 1.00 80.88 505 THR A C 1
ATOM 3917 O O . THR A 1 505 ? 3.717 22.608 -14.346 1.00 80.88 505 THR A O 1
ATOM 3920 N N . MET A 1 506 ? 5.938 22.693 -14.723 1.00 80.75 506 MET A N 1
ATOM 3921 C CA . MET A 1 506 ? 5.901 23.405 -16.008 1.00 80.75 506 MET A CA 1
ATOM 3922 C C . MET A 1 506 ? 5.584 22.438 -17.158 1.00 80.75 506 MET A C 1
ATOM 3924 O O . MET A 1 506 ? 6.465 21.993 -17.899 1.00 80.75 506 MET A O 1
ATOM 3928 N N . THR A 1 507 ? 4.311 22.058 -17.283 1.00 73.94 507 THR A N 1
ATOM 3929 C CA . THR A 1 507 ? 3.838 21.087 -18.288 1.00 73.94 507 THR A CA 1
ATOM 3930 C C . THR A 1 507 ? 3.934 21.592 -19.733 1.00 73.94 507 THR A C 1
ATOM 3932 O O . THR A 1 507 ? 3.936 20.787 -20.661 1.00 73.94 507 THR A O 1
ATOM 3935 N N . ASP A 1 508 ? 4.059 22.907 -19.930 1.00 73.81 508 ASP A N 1
ATOM 3936 C CA . ASP A 1 508 ? 4.305 23.575 -21.216 1.00 73.81 508 ASP A CA 1
ATOM 3937 C C . ASP A 1 508 ? 5.733 23.359 -21.754 1.00 73.81 508 ASP A C 1
ATOM 3939 O O . ASP A 1 508 ? 5.975 23.560 -22.945 1.00 73.81 508 ASP A O 1
ATOM 3943 N N . ARG A 1 509 ? 6.677 22.925 -20.902 1.00 77.56 509 ARG A N 1
ATOM 3944 C CA . ARG A 1 509 ? 8.099 22.730 -21.246 1.00 77.56 509 ARG A CA 1
ATOM 3945 C C . ARG A 1 509 ? 8.543 21.274 -21.048 1.00 77.56 509 ARG A C 1
ATOM 3947 O O . ARG A 1 509 ? 9.404 21.015 -20.204 1.00 77.56 509 ARG A O 1
ATOM 3954 N N . PRO A 1 510 ? 7.980 20.305 -21.796 1.00 80.25 510 PRO A N 1
ATOM 3955 C CA . PRO A 1 510 ? 8.400 18.913 -21.705 1.00 80.25 510 PRO A CA 1
ATOM 3956 C C . PRO A 1 510 ? 9.875 18.754 -22.087 1.00 80.25 510 PRO A C 1
ATOM 3958 O O . PRO A 1 510 ? 10.365 19.335 -23.055 1.00 80.25 510 PRO A O 1
ATOM 3961 N N . ILE A 1 511 ? 10.571 17.908 -21.339 1.00 81.88 511 ILE A N 1
ATOM 3962 C CA . ILE A 1 511 ? 11.942 17.491 -21.601 1.00 81.88 511 ILE A CA 1
ATOM 3963 C C . ILE A 1 511 ? 11.886 16.033 -22.038 1.00 81.88 511 ILE A C 1
ATOM 3965 O O . ILE A 1 511 ? 11.631 15.133 -21.237 1.00 81.88 511 ILE A O 1
ATOM 3969 N N . ASP A 1 512 ? 12.120 15.825 -23.328 1.00 83.19 512 ASP A N 1
ATOM 3970 C CA . ASP A 1 512 ? 12.187 14.507 -23.947 1.00 83.19 512 ASP A CA 1
ATOM 3971 C C . ASP A 1 512 ? 13.593 13.902 -23.811 1.00 83.19 512 ASP A C 1
ATOM 3973 O O . ASP A 1 512 ? 14.606 14.559 -24.080 1.00 83.19 512 ASP A O 1
ATOM 3977 N N . ALA A 1 513 ? 13.645 12.628 -23.421 1.00 87.38 513 ALA A N 1
ATOM 3978 C CA . ALA A 1 513 ? 14.865 11.843 -23.313 1.00 87.38 513 ALA A CA 1
ATOM 3979 C C . ALA A 1 513 ? 14.847 10.646 -24.276 1.00 87.38 513 ALA A C 1
ATOM 3981 O O . ALA A 1 513 ? 13.861 9.915 -24.406 1.00 87.38 513 ALA A O 1
ATOM 3982 N N . VAL A 1 514 ? 15.976 10.434 -24.948 1.00 89.56 514 VAL A N 1
ATOM 3983 C CA . VAL A 1 514 ? 16.167 9.427 -26.001 1.00 89.56 514 VAL A CA 1
ATOM 3984 C C . VAL A 1 514 ? 17.200 8.390 -25.571 1.00 89.56 514 VAL A C 1
ATOM 3986 O O . VAL A 1 514 ? 18.123 8.710 -24.816 1.00 89.56 514 VAL A O 1
ATOM 3989 N N . MET A 1 515 ? 17.077 7.169 -26.088 1.00 93.75 515 MET A N 1
ATOM 3990 C CA . MET A 1 515 ? 18.164 6.193 -26.052 1.00 93.75 515 MET A CA 1
ATOM 3991 C C . MET A 1 515 ? 19.183 6.595 -27.123 1.00 93.75 515 MET A C 1
ATOM 3993 O O . MET A 1 515 ? 18.812 6.876 -28.262 1.00 93.75 515 MET A O 1
ATOM 3997 N N . GLY A 1 516 ? 20.464 6.668 -26.769 1.00 93.38 516 GLY A N 1
ATOM 3998 C CA . GLY A 1 516 ? 21.544 6.965 -27.713 1.00 93.38 516 GLY A CA 1
ATOM 3999 C C . GLY A 1 516 ? 22.256 5.686 -28.133 1.00 93.38 516 GLY A C 1
ATOM 4000 O O . GLY A 1 516 ? 22.895 5.066 -27.293 1.00 93.38 516 GLY A O 1
ATOM 4001 N N . VAL A 1 517 ? 22.186 5.306 -29.406 1.00 94.56 517 VAL A N 1
ATOM 4002 C CA . VAL A 1 517 ? 22.783 4.080 -29.970 1.00 94.56 517 VAL A CA 1
ATOM 4003 C C . VAL A 1 517 ? 24.064 4.402 -30.745 1.00 94.56 517 VAL A C 1
ATOM 4005 O O . VAL A 1 517 ? 24.167 5.451 -31.381 1.00 94.56 517 VAL A O 1
ATOM 4008 N N . ARG A 1 518 ? 25.049 3.498 -30.733 1.00 92.81 518 ARG A N 1
ATOM 4009 C CA . ARG A 1 518 ? 26.274 3.621 -31.547 1.00 92.81 518 ARG A CA 1
ATOM 4010 C C . ARG A 1 518 ? 25.976 3.725 -33.054 1.00 92.81 518 ARG A C 1
ATOM 4012 O O . ARG A 1 518 ? 25.157 2.981 -33.590 1.00 92.81 518 ARG A O 1
ATOM 4019 N N . LYS A 1 519 ? 26.664 4.639 -33.752 1.00 89.50 519 LYS A N 1
ATOM 4020 C CA . LYS A 1 519 ? 26.405 4.980 -35.170 1.00 89.50 519 LYS A CA 1
ATOM 4021 C C . LYS A 1 519 ? 26.548 3.839 -36.173 1.00 89.50 519 LYS A C 1
ATOM 4023 O O . LYS A 1 519 ? 25.957 3.902 -37.244 1.00 89.50 519 LYS A O 1
ATOM 4028 N N . ASP A 1 520 ? 27.332 2.823 -35.843 1.00 90.31 520 ASP A N 1
ATOM 4029 C CA . ASP A 1 520 ? 27.533 1.626 -36.656 1.00 90.31 520 ASP A CA 1
ATOM 4030 C C . ASP A 1 520 ? 26.416 0.577 -36.498 1.00 90.31 520 ASP A C 1
ATOM 4032 O O . ASP A 1 520 ? 26.402 -0.385 -37.259 1.00 90.31 520 ASP A O 1
ATOM 4036 N N . TRP A 1 521 ? 25.449 0.783 -35.589 1.00 93.12 521 TRP A N 1
ATOM 4037 C CA . TRP A 1 521 ? 24.248 -0.053 -35.416 1.00 93.12 521 TRP A CA 1
ATOM 4038 C C . TRP A 1 521 ? 22.930 0.715 -35.699 1.00 93.12 521 TRP A C 1
ATOM 4040 O O . TRP A 1 521 ? 22.046 0.772 -34.838 1.00 93.12 521 TRP A O 1
ATOM 4050 N N . PRO A 1 522 ? 22.738 1.316 -36.893 1.00 88.44 522 PRO A N 1
ATOM 4051 C CA . PRO A 1 522 ? 21.514 2.059 -37.214 1.00 88.44 522 PRO A CA 1
ATOM 4052 C C . PRO A 1 522 ? 20.251 1.176 -37.242 1.00 88.44 522 PRO A C 1
ATOM 4054 O O . PRO A 1 522 ? 19.158 1.675 -36.979 1.00 88.44 522 PRO A O 1
ATOM 4057 N N . GLN A 1 523 ? 20.380 -0.131 -37.501 1.00 88.75 523 GLN A N 1
ATOM 4058 C CA . GLN A 1 523 ? 19.268 -1.092 -37.474 1.00 88.75 523 GLN A CA 1
ATOM 4059 C C . GLN A 1 523 ? 18.604 -1.151 -36.090 1.00 88.75 523 GLN A C 1
ATOM 4061 O O . GLN A 1 523 ? 17.376 -1.149 -35.991 1.00 88.75 523 GLN A O 1
ATOM 4066 N N . LEU A 1 524 ? 19.405 -1.121 -35.018 1.00 92.62 524 LEU A N 1
ATOM 4067 C CA . LEU A 1 524 ? 18.907 -1.146 -33.642 1.00 92.62 524 LEU A CA 1
ATOM 4068 C C . LEU A 1 524 ? 18.041 0.080 -33.323 1.00 92.62 524 LEU A C 1
ATOM 4070 O O . LEU A 1 524 ? 17.052 -0.048 -32.614 1.00 92.62 524 LEU A O 1
ATOM 4074 N N . VAL A 1 525 ? 18.333 1.251 -33.898 1.00 90.69 525 VAL A N 1
ATOM 4075 C CA . VAL A 1 525 ? 17.484 2.448 -33.737 1.00 90.69 525 VAL A CA 1
ATOM 4076 C C . VAL A 1 525 ? 16.100 2.228 -34.356 1.00 90.69 525 VAL A C 1
ATOM 4078 O O . VAL A 1 525 ? 15.098 2.609 -33.756 1.00 90.69 525 VAL A O 1
ATOM 4081 N N . GLY A 1 526 ? 16.025 1.577 -35.523 1.00 83.81 526 GLY A N 1
ATOM 4082 C CA . GLY A 1 526 ? 14.756 1.199 -36.155 1.00 83.81 526 GLY A CA 1
ATOM 4083 C C . GLY A 1 526 ? 13.940 0.235 -35.290 1.00 83.81 526 GLY A C 1
ATOM 4084 O O . GLY A 1 526 ? 12.765 0.489 -35.024 1.00 83.81 526 GLY A O 1
ATOM 4085 N N . ILE A 1 527 ? 14.590 -0.816 -34.784 1.00 89.38 527 ILE A N 1
ATOM 4086 C CA . ILE A 1 527 ? 14.004 -1.815 -33.877 1.00 89.38 527 ILE A CA 1
ATOM 4087 C C . ILE A 1 527 ? 13.472 -1.152 -32.595 1.00 89.38 527 ILE A C 1
ATOM 4089 O O . ILE A 1 527 ? 12.291 -1.289 -32.274 1.00 89.38 527 ILE A O 1
ATOM 4093 N N . LEU A 1 528 ? 14.310 -0.376 -31.895 1.00 89.88 528 LEU A N 1
ATOM 4094 C CA . LEU A 1 528 ? 13.928 0.328 -30.667 1.00 89.88 528 LEU A CA 1
ATOM 4095 C C . LEU A 1 528 ? 12.776 1.305 -30.920 1.00 89.88 528 LEU A C 1
ATOM 4097 O O . LEU A 1 528 ? 11.835 1.331 -30.139 1.00 89.88 528 LEU A O 1
ATOM 4101 N N . ASN A 1 529 ? 12.793 2.067 -32.019 1.00 86.12 529 ASN A N 1
ATOM 4102 C CA . ASN A 1 529 ? 11.709 2.996 -32.347 1.00 86.12 529 ASN A CA 1
ATOM 4103 C C . ASN A 1 529 ? 10.368 2.284 -32.561 1.00 86.12 529 ASN A C 1
ATOM 4105 O O . ASN A 1 529 ? 9.342 2.783 -32.101 1.00 86.12 529 ASN A O 1
ATOM 4109 N N . LYS A 1 530 ? 10.362 1.116 -33.217 1.00 82.62 530 LYS A N 1
ATOM 4110 C CA . LYS A 1 530 ? 9.146 0.303 -33.371 1.00 82.62 530 LYS A CA 1
ATOM 4111 C C . LYS A 1 530 ? 8.648 -0.232 -32.024 1.00 82.62 530 LYS A C 1
ATOM 4113 O O . LYS A 1 530 ? 7.448 -0.198 -31.770 1.00 82.62 530 LYS A O 1
ATOM 4118 N N . GLY A 1 531 ? 9.563 -0.654 -31.149 1.00 84.31 531 GLY A N 1
ATOM 4119 C CA . GLY A 1 531 ? 9.245 -1.048 -29.775 1.00 84.31 531 GLY A CA 1
ATOM 4120 C C . GLY A 1 531 ? 8.657 0.098 -28.953 1.00 84.31 531 GLY A C 1
ATOM 4121 O O . GLY A 1 531 ? 7.553 -0.023 -28.432 1.00 84.31 531 GLY A O 1
ATOM 4122 N N . LEU A 1 532 ? 9.322 1.253 -28.922 1.00 83.88 532 LEU A N 1
ATOM 4123 C CA . LEU A 1 532 ? 8.862 2.454 -28.220 1.00 83.88 532 LEU A CA 1
ATOM 4124 C C . LEU A 1 532 ? 7.510 2.966 -28.743 1.00 83.88 532 LEU A C 1
ATOM 4126 O O . LEU A 1 532 ? 6.705 3.457 -27.954 1.00 83.88 532 LEU A O 1
ATOM 4130 N N . ALA A 1 533 ? 7.233 2.829 -30.043 1.00 78.06 533 ALA A N 1
ATOM 4131 C CA . ALA A 1 533 ? 5.939 3.172 -30.636 1.00 78.06 533 ALA A CA 1
ATOM 4132 C C . ALA A 1 533 ? 4.796 2.222 -30.223 1.00 78.06 533 ALA A C 1
ATOM 4134 O O . ALA A 1 533 ? 3.633 2.602 -30.328 1.00 78.06 533 ALA A O 1
ATOM 4135 N N . SER A 1 534 ? 5.108 1.012 -29.740 1.00 77.94 534 SER A N 1
ATOM 4136 C CA . SER A 1 534 ? 4.122 0.065 -29.189 1.00 77.94 534 SER A CA 1
ATOM 4137 C C . SER A 1 534 ? 3.814 0.278 -27.699 1.00 77.94 534 SER A C 1
ATOM 4139 O O . SER A 1 534 ? 2.902 -0.360 -27.173 1.00 77.94 534 SER A O 1
ATOM 4141 N N . ILE A 1 535 ? 4.566 1.160 -27.025 1.00 76.19 535 ILE A N 1
ATOM 4142 C CA . ILE A 1 535 ? 4.350 1.546 -25.625 1.00 76.19 535 ILE A CA 1
ATOM 4143 C C . ILE A 1 535 ? 3.479 2.805 -25.593 1.00 76.19 535 ILE A C 1
ATOM 4145 O O . ILE A 1 535 ? 3.921 3.893 -25.982 1.00 76.19 535 ILE A O 1
ATOM 4149 N N . THR A 1 536 ? 2.250 2.647 -25.109 1.00 70.56 536 THR A N 1
ATOM 4150 C CA . THR A 1 536 ? 1.231 3.699 -25.009 1.00 70.56 536 THR A CA 1
ATOM 4151 C C . THR A 1 536 ? 1.581 4.759 -23.962 1.00 70.56 536 THR A C 1
ATOM 4153 O O . THR A 1 536 ? 2.349 4.512 -23.033 1.00 70.56 536 THR A O 1
ATOM 4156 N N . GLU A 1 537 ? 0.977 5.948 -24.068 1.00 58.50 537 GLU A N 1
ATOM 4157 C CA . GLU A 1 537 ? 1.170 7.010 -23.067 1.00 58.50 537 GLU A CA 1
ATOM 4158 C C . GLU A 1 537 ? 0.664 6.587 -21.677 1.00 58.50 537 GLU A C 1
ATOM 4160 O O . GLU A 1 537 ? 1.309 6.890 -20.681 1.00 58.50 537 GLU A O 1
ATOM 4165 N N . ALA A 1 538 ? -0.414 5.797 -21.599 1.00 52.94 538 ALA A N 1
ATOM 4166 C CA . ALA A 1 538 ? -0.912 5.243 -20.336 1.00 52.94 538 ALA A CA 1
ATOM 4167 C C . ALA A 1 538 ? 0.106 4.303 -19.660 1.00 52.94 538 ALA A C 1
ATOM 4169 O O . ALA A 1 538 ? 0.323 4.407 -18.455 1.00 52.94 538 ALA A O 1
ATOM 4170 N N . GLU A 1 539 ? 0.778 3.427 -20.416 1.00 69.69 539 GLU A N 1
ATOM 4171 C CA . GLU A 1 539 ? 1.844 2.564 -19.881 1.00 69.69 539 GLU A CA 1
ATOM 4172 C C . GLU A 1 539 ? 3.060 3.390 -19.415 1.00 69.69 539 GLU A C 1
ATOM 4174 O O . GLU A 1 539 ? 3.619 3.118 -18.351 1.00 69.69 539 GLU A O 1
ATOM 4179 N N . ARG A 1 540 ? 3.434 4.443 -20.160 1.00 69.94 540 ARG A N 1
ATOM 4180 C CA . ARG A 1 540 ? 4.506 5.385 -19.773 1.00 69.94 540 ARG A CA 1
ATOM 4181 C C . ARG A 1 540 ? 4.163 6.115 -18.472 1.00 69.94 540 ARG A C 1
ATOM 4183 O O . ARG A 1 540 ? 4.999 6.161 -17.568 1.00 69.94 540 ARG A O 1
ATOM 4190 N N . SER A 1 541 ? 2.940 6.634 -18.352 1.00 61.72 541 SER A N 1
ATOM 4191 C CA . SER A 1 541 ? 2.446 7.293 -17.138 1.00 61.72 541 SER A CA 1
ATOM 4192 C C . SER A 1 541 ? 2.368 6.337 -15.953 1.00 61.72 541 SER A C 1
ATOM 4194 O O . SER A 1 541 ? 2.817 6.697 -14.871 1.00 61.72 541 SER A O 1
ATOM 4196 N N . ALA A 1 542 ? 1.892 5.103 -16.141 1.00 63.44 542 ALA A N 1
ATOM 4197 C CA . ALA A 1 542 ? 1.820 4.104 -15.073 1.00 63.44 542 ALA A CA 1
ATOM 4198 C C . ALA A 1 542 ? 3.209 3.726 -14.525 1.00 63.44 542 ALA A C 1
ATOM 4200 O O . ALA A 1 542 ? 3.380 3.590 -13.310 1.00 63.44 542 ALA A O 1
ATOM 4201 N N . ILE A 1 543 ? 4.219 3.601 -15.397 1.00 72.75 543 ILE A N 1
ATOM 4202 C CA . ILE A 1 543 ? 5.617 3.430 -14.973 1.00 72.75 543 ILE A CA 1
ATOM 4203 C C . ILE A 1 543 ? 6.095 4.674 -14.217 1.00 72.75 543 ILE A C 1
ATOM 4205 O O . ILE A 1 543 ? 6.690 4.548 -13.150 1.00 72.75 543 ILE A O 1
ATOM 4209 N N . LEU A 1 544 ? 5.837 5.876 -14.734 1.00 70.75 544 LEU A N 1
ATOM 4210 C CA . LEU A 1 544 ? 6.303 7.114 -14.113 1.00 70.75 544 LEU A CA 1
ATOM 4211 C C . LEU A 1 544 ? 5.679 7.322 -12.722 1.00 70.75 544 LEU A C 1
ATOM 4213 O O . LEU A 1 544 ? 6.422 7.448 -11.751 1.00 70.75 544 LEU A O 1
ATOM 4217 N N . ALA A 1 545 ? 4.349 7.245 -12.615 1.00 64.31 545 ALA A N 1
ATOM 4218 C CA . ALA A 1 545 ? 3.565 7.419 -11.391 1.00 64.31 545 ALA A CA 1
ATOM 4219 C C . ALA A 1 545 ? 3.986 6.458 -10.267 1.00 64.31 545 ALA A C 1
ATOM 4221 O O . ALA A 1 545 ? 4.156 6.886 -9.123 1.00 64.31 545 ALA A O 1
ATOM 4222 N N . ARG A 1 546 ? 4.244 5.182 -10.606 1.00 72.69 546 ARG A N 1
ATOM 4223 C CA . ARG A 1 546 ? 4.776 4.155 -9.687 1.00 72.69 546 ARG A CA 1
ATOM 4224 C C . ARG A 1 546 ? 6.043 4.615 -8.965 1.00 72.69 546 ARG A C 1
ATOM 4226 O O . ARG A 1 546 ? 6.235 4.275 -7.801 1.00 72.69 546 ARG A O 1
ATOM 4233 N N . TRP A 1 547 ? 6.908 5.359 -9.654 1.00 73.00 547 TRP A N 1
ATOM 4234 C CA . TRP A 1 547 ? 8.188 5.814 -9.117 1.00 73.00 547 TRP A CA 1
ATOM 4235 C C . TRP A 1 547 ? 8.149 7.250 -8.587 1.00 73.00 547 TRP A C 1
ATOM 4237 O O . TRP A 1 547 ? 8.855 7.529 -7.627 1.00 73.00 547 TRP A O 1
ATOM 4247 N N . SER A 1 548 ? 7.348 8.163 -9.146 1.00 64.75 548 SER A N 1
ATOM 4248 C CA . SER A 1 548 ? 7.233 9.548 -8.654 1.00 64.75 548 SER A CA 1
ATOM 4249 C C . SER A 1 548 ? 6.307 9.711 -7.445 1.00 64.75 548 SER A C 1
ATOM 4251 O O . SER A 1 548 ? 6.404 10.735 -6.767 1.00 64.75 548 SER A O 1
ATOM 4253 N N . GLY A 1 549 ? 5.418 8.748 -7.169 1.00 55.16 549 GLY A N 1
ATOM 4254 C CA . GLY A 1 549 ? 4.385 8.882 -6.132 1.00 55.16 549 GLY A CA 1
ATOM 4255 C C . GLY A 1 549 ? 3.389 10.010 -6.428 1.00 55.16 549 GLY A C 1
ATOM 4256 O O . GLY A 1 549 ? 2.887 10.642 -5.506 1.00 55.16 549 GLY A O 1
ATOM 4257 N N . TYR A 1 550 ? 3.215 10.321 -7.714 1.00 53.09 550 TYR A N 1
ATOM 4258 C CA . TYR A 1 550 ? 2.321 11.340 -8.261 1.00 53.09 550 TYR A CA 1
ATOM 4259 C C . TYR A 1 550 ? 2.161 11.061 -9.757 1.00 53.09 550 TYR A C 1
ATOM 4261 O O . TYR A 1 550 ? 3.176 10.969 -10.460 1.00 53.09 550 TYR A O 1
ATOM 4269 N N . ASP A 1 551 ? 0.931 10.928 -10.253 1.00 45.06 551 ASP A N 1
ATOM 4270 C CA . ASP A 1 551 ? 0.680 10.758 -11.685 1.00 45.06 551 ASP A CA 1
ATOM 4271 C C . ASP A 1 551 ? 0.720 12.107 -12.425 1.00 45.06 551 ASP A C 1
ATOM 4273 O O . ASP A 1 551 ? -0.117 12.991 -12.248 1.00 45.06 551 ASP A O 1
ATOM 4277 N N . LEU A 1 552 ? 1.699 12.256 -13.319 1.00 42.22 552 LEU A N 1
ATOM 4278 C CA . LEU A 1 552 ? 1.891 13.470 -14.111 1.00 42.22 552 LEU A CA 1
ATOM 4279 C C . LEU A 1 552 ? 0.855 13.650 -15.228 1.00 42.22 552 LEU A C 1
ATOM 4281 O O . LEU A 1 552 ? 0.752 14.756 -15.759 1.00 42.22 552 LEU A O 1
ATOM 4285 N N . THR A 1 553 ? 0.042 12.632 -15.536 1.00 38.91 553 THR A N 1
ATOM 4286 C CA . THR A 1 553 ? -1.157 12.797 -16.374 1.00 38.91 553 THR A CA 1
ATOM 4287 C C . THR A 1 553 ? -2.380 13.345 -15.629 1.00 38.91 553 THR A C 1
ATOM 4289 O O . THR A 1 553 ? -3.354 13.720 -16.280 1.00 38.91 553 THR A O 1
ATOM 4292 N N . VAL A 1 554 ? -2.313 13.544 -14.303 1.00 40.22 554 VAL A N 1
ATOM 4293 C CA . VAL A 1 554 ? -3.376 14.215 -13.520 1.00 40.22 554 VAL A CA 1
ATOM 4294 C C . VAL A 1 554 ? -3.436 15.728 -13.783 1.00 40.22 554 VAL A C 1
ATOM 4296 O O . VAL A 1 554 ? -4.427 16.381 -13.457 1.00 40.22 554 VAL A O 1
ATOM 4299 N N . ARG A 1 555 ? -2.489 16.313 -14.535 1.00 39.69 555 ARG A N 1
ATOM 4300 C CA . ARG A 1 555 ? -2.817 17.494 -15.354 1.00 39.69 555 ARG A CA 1
ATOM 4301 C C . ARG A 1 555 ? -3.483 17.080 -16.668 1.00 39.69 555 ARG A C 1
ATOM 4303 O O . ARG A 1 555 ? -2.906 17.225 -17.744 1.00 39.69 555 ARG A O 1
ATOM 4310 N N . LEU A 1 556 ? -4.739 16.630 -16.553 1.00 37.50 556 LEU A N 1
ATOM 4311 C CA . LEU A 1 556 ? -5.652 16.512 -17.690 1.00 37.50 556 LEU A CA 1
ATOM 4312 C C . LEU A 1 556 ? -5.632 17.818 -18.505 1.00 37.50 556 LEU A C 1
ATOM 4314 O O . LEU A 1 556 ? -5.582 18.904 -17.907 1.00 37.50 556 LEU A O 1
ATOM 4318 N N . PRO A 1 557 ? -5.684 17.740 -19.850 1.00 40.38 557 PRO A N 1
ATOM 4319 C CA . PRO A 1 557 ? -5.778 18.929 -20.687 1.00 40.38 557 PRO A CA 1
ATOM 4320 C C . PRO A 1 557 ? -7.002 19.765 -20.279 1.00 40.38 557 PRO A C 1
ATOM 4322 O O . PRO A 1 557 ? -7.995 19.192 -19.816 1.00 40.38 557 PRO A O 1
ATOM 4325 N N . PRO A 1 558 ? -6.958 21.102 -20.452 1.00 52.06 558 PRO A N 1
ATOM 4326 C CA . PRO A 1 558 ? -8.061 21.979 -20.074 1.00 52.06 558 PRO A CA 1
ATOM 4327 C C . PRO A 1 558 ? -9.371 21.467 -20.667 1.00 52.06 558 PRO A C 1
ATOM 4329 O O . PRO A 1 558 ? -9.421 21.055 -21.832 1.00 52.06 558 PRO A O 1
ATOM 4332 N N . VAL A 1 559 ? -10.420 21.474 -19.843 1.00 65.69 559 VAL A N 1
ATOM 4333 C CA . VAL A 1 559 ? -11.706 20.849 -20.152 1.00 65.69 559 VAL A CA 1
ATOM 4334 C C . VAL A 1 559 ? -12.193 21.317 -21.522 1.00 65.69 559 VAL A C 1
ATOM 4336 O O . VAL A 1 559 ? -12.296 22.517 -21.783 1.00 65.69 559 VAL A O 1
ATOM 4339 N N . SER A 1 560 ? -12.517 20.370 -22.409 1.00 72.25 560 SER A N 1
ATOM 4340 C CA . SER A 1 560 ? -12.975 20.704 -23.760 1.00 72.25 560 SER A CA 1
ATOM 4341 C C . SER A 1 560 ? -14.393 21.285 -23.725 1.00 72.25 560 SER A C 1
ATOM 4343 O O . SER A 1 560 ? -15.414 20.590 -23.819 1.00 72.25 560 SER A O 1
ATOM 4345 N N . LEU A 1 561 ? -14.448 22.603 -23.549 1.00 77.75 561 LEU A N 1
ATOM 4346 C CA . LEU A 1 561 ? -15.657 23.404 -23.670 1.00 77.75 561 LEU A CA 1
ATOM 4347 C C . LEU A 1 561 ? -16.056 23.517 -25.142 1.00 77.75 561 LEU A C 1
ATOM 4349 O O . LEU A 1 561 ? -15.200 23.751 -26.006 1.00 77.75 561 LEU A O 1
ATOM 4353 N N . SER A 1 562 ? -17.351 23.370 -25.420 1.00 81.81 562 SER A N 1
ATOM 4354 C CA . SER A 1 562 ? -17.920 23.615 -26.747 1.00 81.81 562 SER A CA 1
ATOM 4355 C C . SER A 1 562 ? -17.788 25.099 -27.130 1.00 81.81 562 SER A C 1
ATOM 4357 O O . SER A 1 562 ? -17.589 25.941 -26.250 1.00 81.81 562 SER A O 1
ATOM 4359 N N . PRO A 1 563 ? -17.902 25.470 -28.420 1.00 81.69 563 PRO A N 1
ATOM 4360 C CA . PRO A 1 563 ? -17.869 26.877 -28.828 1.00 81.69 563 PRO A CA 1
ATOM 4361 C C . PRO A 1 563 ? -18.894 27.739 -28.074 1.00 81.69 563 PRO A C 1
ATOM 4363 O O . PRO A 1 563 ? -18.552 28.818 -27.598 1.00 81.69 563 PRO A O 1
ATOM 4366 N N . GLU A 1 564 ? -20.110 27.218 -27.880 1.00 83.56 564 GLU A N 1
ATOM 4367 C CA . GLU A 1 564 ? -21.179 27.861 -27.104 1.00 83.56 564 GLU A CA 1
ATOM 4368 C C . GLU A 1 564 ? -20.780 28.079 -25.639 1.00 83.56 564 GLU A C 1
ATOM 4370 O O . GLU A 1 564 ? -20.907 29.187 -25.127 1.00 83.56 564 GLU A O 1
ATOM 4375 N N . GLU A 1 565 ? -20.245 27.049 -24.974 1.00 86.12 565 GLU A N 1
ATOM 4376 C CA . GLU A 1 565 ? -19.804 27.121 -23.574 1.00 86.12 565 GLU A CA 1
ATOM 4377 C C . GLU A 1 565 ? -18.636 28.105 -23.397 1.00 86.12 565 GLU A C 1
ATOM 4379 O O . GLU A 1 565 ? -18.589 28.817 -22.398 1.00 86.12 565 GLU A O 1
ATOM 4384 N N . ARG A 1 566 ? -17.726 28.215 -24.378 1.00 82.69 566 ARG A N 1
ATOM 4385 C CA . ARG A 1 566 ? -16.631 29.206 -24.366 1.00 82.69 566 ARG A CA 1
ATOM 4386 C C . ARG A 1 566 ? -17.150 30.635 -24.509 1.00 82.69 566 ARG A C 1
ATOM 4388 O O . ARG A 1 566 ? -16.749 31.504 -23.740 1.00 82.69 566 ARG A O 1
ATOM 4395 N N . THR A 1 567 ? -18.042 30.886 -25.470 1.00 85.19 567 THR A N 1
ATOM 4396 C CA . THR A 1 567 ? -18.671 32.206 -25.647 1.00 85.19 567 THR A CA 1
ATOM 4397 C C . THR A 1 567 ? -19.498 32.587 -24.421 1.00 85.19 567 THR A C 1
ATOM 4399 O O . THR A 1 567 ? -19.453 33.734 -23.978 1.00 85.19 567 THR A O 1
ATOM 4402 N N . TRP A 1 568 ? -20.209 31.626 -23.831 1.00 90.62 568 TRP A N 1
ATOM 4403 C CA . TRP A 1 568 ? -20.945 31.829 -22.591 1.00 90.62 568 TRP A CA 1
ATOM 4404 C C . TRP A 1 568 ? -20.010 32.182 -21.430 1.00 90.62 568 TRP A C 1
ATOM 4406 O O . TRP A 1 568 ? -20.270 33.167 -20.742 1.00 90.62 568 TRP A O 1
ATOM 4416 N N . LEU A 1 569 ? -18.910 31.442 -21.244 1.00 85.88 569 LEU A N 1
ATOM 4417 C CA . LEU A 1 569 ? -17.951 31.646 -20.151 1.00 85.88 569 LEU A CA 1
ATOM 4418 C C . LEU A 1 569 ? -17.367 33.064 -20.167 1.00 85.88 569 LEU A C 1
ATOM 4420 O O . LEU A 1 569 ? -17.416 33.750 -19.150 1.00 85.88 569 LEU A O 1
ATOM 4424 N N . VAL A 1 570 ? -16.912 33.541 -21.331 1.00 84.88 570 VAL A N 1
ATOM 4425 C CA . VAL A 1 570 ? -16.365 34.904 -21.492 1.00 84.88 570 VAL A CA 1
ATOM 4426 C C . VAL A 1 570 ? -17.387 35.988 -21.126 1.00 84.88 570 VAL A C 1
ATOM 4428 O O . VAL A 1 570 ? -17.021 36.992 -20.521 1.00 84.88 570 VAL A O 1
ATOM 4431 N N . ASN A 1 571 ? -18.666 35.781 -21.445 1.00 86.00 571 ASN A N 1
ATOM 4432 C CA . ASN A 1 571 ? -19.727 36.765 -21.211 1.00 86.00 571 ASN A CA 1
ATOM 4433 C C . ASN A 1 571 ? -20.322 36.733 -19.789 1.00 86.00 571 ASN A C 1
ATOM 4435 O O . ASN A 1 571 ? -21.140 37.592 -19.467 1.00 86.00 571 ASN A O 1
ATOM 4439 N N . ASN A 1 572 ? -19.973 35.742 -18.958 1.00 83.94 572 ASN A N 1
ATOM 4440 C CA . ASN A 1 572 ? -20.665 35.473 -17.689 1.00 83.94 572 ASN A CA 1
ATOM 4441 C C . ASN A 1 572 ? -19.753 35.354 -16.456 1.00 83.94 572 ASN A C 1
ATOM 4443 O O . ASN A 1 572 ? -20.254 35.058 -15.374 1.00 83.94 572 ASN A O 1
ATOM 4447 N N . ILE A 1 573 ? -18.447 35.600 -16.580 1.00 84.12 573 ILE A N 1
ATOM 4448 C CA . ILE A 1 573 ? -17.534 35.693 -15.428 1.00 84.12 573 ILE A CA 1
ATOM 4449 C C . ILE A 1 573 ? -17.532 37.102 -14.792 1.00 84.12 573 ILE A C 1
ATOM 4451 O O . ILE A 1 573 ? -17.661 38.094 -15.510 1.00 84.12 573 ILE A O 1
ATOM 4455 N N . PRO A 1 574 ? -17.320 37.227 -13.464 1.00 86.12 574 PRO A N 1
ATOM 4456 C CA . PRO A 1 574 ? -17.205 36.150 -12.479 1.00 86.12 574 PRO A CA 1
ATOM 4457 C C . PRO A 1 574 ? -18.575 35.606 -12.040 1.00 86.12 574 PRO A C 1
ATOM 4459 O O . PRO A 1 574 ? -19.534 36.356 -11.877 1.00 86.12 574 PRO A O 1
ATOM 4462 N N . ILE A 1 575 ? -18.631 34.302 -11.772 1.00 92.12 575 ILE A N 1
ATOM 4463 C CA . ILE A 1 575 ? -19.806 33.608 -11.231 1.00 92.12 575 ILE A CA 1
ATOM 4464 C C . ILE A 1 575 ? -19.924 33.906 -9.731 1.00 92.12 575 ILE A C 1
ATOM 4466 O O . ILE A 1 575 ? -18.938 33.774 -8.996 1.00 92.12 575 ILE A O 1
ATOM 4470 N N . ARG A 1 576 ? -21.117 34.289 -9.259 1.00 91.25 576 ARG A N 1
ATOM 4471 C CA . ARG A 1 576 ? -21.364 34.573 -7.837 1.00 91.25 576 ARG A CA 1
ATOM 4472 C C . ARG A 1 576 ? -21.683 33.287 -7.083 1.00 91.25 576 ARG A C 1
ATOM 4474 O O . ARG A 1 576 ? -22.628 32.577 -7.426 1.00 91.25 576 ARG A O 1
ATOM 4481 N N . ILE A 1 577 ? -20.899 33.013 -6.050 1.00 90.88 577 ILE A N 1
ATOM 4482 C CA . ILE A 1 577 ? -20.968 31.815 -5.218 1.00 90.88 577 ILE A CA 1
ATOM 4483 C C . ILE A 1 577 ? -21.499 32.205 -3.841 1.00 90.88 577 ILE A C 1
ATOM 4485 O O . ILE A 1 577 ? -20.811 32.886 -3.081 1.00 90.88 577 ILE A O 1
ATOM 4489 N N . GLY A 1 578 ? -22.710 31.764 -3.512 1.00 88.88 578 GLY A N 1
ATOM 4490 C CA . GLY A 1 578 ? -23.270 31.950 -2.178 1.00 88.88 578 GLY A CA 1
ATOM 4491 C C . GLY A 1 578 ? -22.705 30.916 -1.210 1.00 88.88 578 GLY A C 1
ATOM 4492 O O . GLY A 1 578 ? -22.769 29.717 -1.478 1.00 88.88 578 GLY A O 1
ATOM 4493 N N . VAL A 1 579 ? -22.162 31.375 -0.086 1.00 86.56 579 VAL A N 1
ATOM 4494 C CA . VAL A 1 579 ? -21.566 30.532 0.963 1.00 86.56 579 VAL A CA 1
ATOM 4495 C C . VAL A 1 579 ? -22.133 30.873 2.336 1.00 86.56 579 VAL A C 1
ATOM 4497 O O . VAL A 1 579 ? -22.460 32.023 2.611 1.00 86.56 579 VAL A O 1
ATOM 4500 N N . ALA A 1 580 ? -22.206 29.884 3.218 1.00 82.38 580 ALA A N 1
ATOM 4501 C CA . ALA A 1 580 ? -22.523 30.048 4.633 1.00 82.38 580 ALA A CA 1
ATOM 4502 C C . ALA A 1 580 ? -21.569 29.179 5.465 1.00 82.38 580 ALA A C 1
ATOM 4504 O O . ALA A 1 580 ? -20.942 28.275 4.911 1.00 82.38 580 ALA A O 1
ATOM 4505 N N . ASP A 1 581 ? -21.451 29.454 6.767 1.00 80.44 581 ASP A N 1
ATOM 4506 C CA . ASP A 1 581 ? -20.639 28.631 7.672 1.00 80.44 581 ASP A CA 1
ATOM 4507 C C . ASP A 1 581 ? -21.249 27.228 7.763 1.00 80.44 581 ASP A C 1
ATOM 4509 O O . ASP A 1 581 ? -22.379 27.055 8.224 1.00 80.44 581 ASP A O 1
ATOM 4513 N N . PHE A 1 582 ? -20.534 26.241 7.229 1.00 78.88 582 PHE A N 1
ATOM 4514 C CA . PHE A 1 582 ? -21.024 24.879 7.074 1.00 78.88 582 PHE A CA 1
ATOM 4515 C C . PHE A 1 582 ? -19.867 23.861 7.111 1.00 78.88 582 PHE A C 1
ATOM 4517 O O . PHE A 1 582 ? -19.579 23.176 6.118 1.00 78.88 582 PHE A O 1
ATOM 4524 N N . PRO A 1 583 ? -19.126 23.800 8.229 1.00 82.56 583 PRO A N 1
ATOM 4525 C CA . PRO A 1 583 ? -17.882 23.051 8.301 1.00 82.56 583 PRO A CA 1
ATOM 4526 C C . PRO A 1 583 ? -18.131 21.532 8.364 1.00 82.56 583 PRO A C 1
ATOM 4528 O O . PRO A 1 583 ? -19.191 21.100 8.813 1.00 82.56 583 PRO A O 1
ATOM 4531 N N . PRO A 1 584 ? -17.177 20.690 7.925 1.00 82.50 584 PRO A N 1
ATOM 4532 C CA . PRO A 1 584 ? -15.901 21.032 7.282 1.00 82.50 584 PRO A CA 1
ATOM 4533 C C . PRO A 1 584 ? -16.022 21.310 5.766 1.00 82.50 584 PRO A C 1
ATOM 4535 O O . PRO A 1 584 ? -15.016 21.456 5.067 1.00 82.50 584 PRO A O 1
ATOM 4538 N N . PHE A 1 585 ? -17.244 21.354 5.222 1.00 85.56 585 PHE A N 1
ATOM 4539 C CA . PHE A 1 585 ? -17.475 21.552 3.789 1.00 85.56 585 PHE A CA 1
ATOM 4540 C C . PHE A 1 585 ? -17.218 23.000 3.360 1.00 85.56 585 PHE A C 1
ATOM 4542 O O . PHE A 1 585 ? -16.549 23.214 2.353 1.00 85.56 585 PHE A O 1
ATOM 4549 N N . VAL A 1 586 ? -17.692 23.975 4.137 1.00 87.25 586 VAL A N 1
ATOM 4550 C CA . VAL A 1 586 ? -17.396 25.407 3.997 1.00 87.25 586 VAL A CA 1
ATOM 4551 C C . VAL A 1 586 ? -17.040 25.961 5.372 1.00 87.25 586 VAL A C 1
ATOM 4553 O O . VAL A 1 586 ? -17.844 25.885 6.292 1.00 87.25 586 VAL A O 1
ATOM 4556 N N . ILE A 1 587 ? -15.852 26.536 5.509 1.00 85.69 587 ILE A N 1
ATOM 4557 C CA . ILE A 1 587 ? -15.341 27.131 6.745 1.00 85.69 587 ILE A CA 1
ATOM 4558 C C . ILE A 1 587 ? -15.115 28.621 6.479 1.00 85.69 587 ILE A C 1
ATOM 4560 O O . ILE A 1 587 ? -14.337 28.986 5.587 1.00 85.69 587 ILE A O 1
ATOM 4564 N N . LEU A 1 588 ? -15.796 29.489 7.231 1.00 82.75 588 LEU A N 1
ATOM 4565 C CA . LEU A 1 588 ? -15.637 30.941 7.112 1.00 82.75 588 LEU A CA 1
ATOM 4566 C C . LEU A 1 588 ? -14.555 31.450 8.081 1.00 82.75 588 LEU A C 1
ATOM 4568 O O . LEU A 1 588 ? -14.758 31.478 9.290 1.00 82.75 588 LEU A O 1
ATOM 4572 N N . GLY A 1 589 ? -13.409 31.875 7.540 1.00 69.56 589 GLY A N 1
ATOM 4573 C CA . GLY A 1 589 ? -12.334 32.551 8.285 1.00 69.56 589 GLY A CA 1
ATOM 4574 C C . GLY A 1 589 ? -12.209 34.040 7.932 1.00 69.56 589 GLY A C 1
ATOM 4575 O O . GLY A 1 589 ? -13.014 34.573 7.170 1.00 69.56 589 GLY A O 1
ATOM 4576 N N . GLU A 1 590 ? -11.156 34.710 8.416 1.00 54.66 590 GLU A N 1
ATOM 4577 C CA . GLU A 1 590 ? -10.847 36.131 8.125 1.00 54.66 590 GLU A CA 1
ATOM 4578 C C . GLU A 1 590 ? -10.337 36.380 6.677 1.00 54.66 590 GLU A C 1
ATOM 4580 O O . GLU A 1 590 ? -9.444 37.190 6.436 1.00 54.66 590 GLU A O 1
ATOM 4585 N N . GLY A 1 591 ? -10.873 35.664 5.683 1.00 62.97 591 GLY A N 1
ATOM 4586 C CA . GLY A 1 591 ? -10.385 35.673 4.302 1.00 62.97 591 GLY A CA 1
ATOM 4587 C C . GLY A 1 591 ? -11.353 35.026 3.309 1.00 62.97 591 GLY A C 1
ATOM 4588 O O . GLY A 1 591 ? -12.565 35.215 3.389 1.00 62.97 591 GLY A O 1
ATOM 4589 N N . ARG A 1 592 ? -10.825 34.270 2.335 1.00 73.62 592 ARG A N 1
ATOM 4590 C CA . ARG A 1 592 ? -11.665 33.460 1.430 1.00 73.62 592 ARG A CA 1
ATOM 4591 C C . ARG A 1 592 ? -12.260 32.260 2.190 1.00 73.62 592 ARG A C 1
ATOM 4593 O O . ARG A 1 592 ? -11.582 31.734 3.073 1.00 73.62 592 ARG A O 1
ATOM 4600 N N . PRO A 1 593 ? -13.473 31.788 1.842 1.00 81.88 593 PRO A N 1
ATOM 4601 C CA . PRO A 1 593 ? -14.023 30.554 2.400 1.00 81.88 593 PRO A CA 1
ATOM 4602 C C . PRO A 1 593 ? -13.106 29.370 2.088 1.00 81.88 593 PRO A C 1
ATOM 4604 O O . PRO A 1 593 ? -12.706 29.197 0.937 1.00 81.88 593 PRO A O 1
ATOM 4607 N N . THR A 1 594 ? -12.812 28.536 3.081 1.00 83.81 594 THR A N 1
ATOM 4608 C CA . THR A 1 594 ? -12.029 27.298 2.910 1.00 83.81 594 THR A CA 1
ATOM 4609 C C . THR A 1 594 ? -12.919 26.071 3.142 1.00 83.81 594 THR A C 1
ATOM 4611 O O . THR A 1 594 ? -14.121 26.218 3.354 1.00 83.81 594 THR A O 1
ATOM 4614 N N . GLY A 1 595 ? -12.369 24.857 3.077 1.00 82.44 595 GLY A N 1
ATOM 4615 C CA . GLY A 1 595 ? -13.128 23.611 3.241 1.00 82.44 595 GLY A CA 1
ATOM 4616 C C . GLY A 1 595 ? -13.287 22.827 1.939 1.00 82.44 595 GLY A C 1
ATOM 4617 O O . GLY A 1 595 ? -12.843 23.259 0.871 1.00 82.44 595 GLY A O 1
ATOM 4618 N N . LEU A 1 596 ? -13.926 21.657 2.031 1.00 84.88 596 LEU A N 1
ATOM 4619 C CA . LEU A 1 596 ? -14.034 20.709 0.914 1.00 84.88 596 LEU A CA 1
ATOM 4620 C C . LEU A 1 596 ? -14.697 21.321 -0.338 1.00 84.88 596 LEU A C 1
ATOM 4622 O O . LEU A 1 596 ? -14.257 21.059 -1.453 1.00 84.88 596 LEU A O 1
ATOM 4626 N N . PHE A 1 597 ? -15.722 22.160 -0.166 1.00 88.75 597 PHE A N 1
ATOM 4627 C CA . PHE A 1 597 ? -16.414 22.870 -1.249 1.00 88.75 597 PHE A CA 1
ATOM 4628 C C . PHE A 1 597 ? -15.481 23.794 -2.036 1.00 88.75 597 PHE A C 1
ATOM 4630 O O . PHE A 1 597 ? -15.452 23.746 -3.267 1.00 88.75 597 PHE A O 1
ATOM 4637 N N . SER A 1 598 ? -14.708 24.618 -1.322 1.00 86.81 598 SER A N 1
ATOM 4638 C CA . SER A 1 598 ? -13.778 25.568 -1.931 1.00 86.81 598 SER A CA 1
ATOM 4639 C C . SER A 1 598 ? -12.677 24.848 -2.699 1.00 86.81 598 SER A C 1
ATOM 4641 O O . SER A 1 598 ? -12.376 25.248 -3.817 1.00 86.81 598 SER A O 1
ATOM 4643 N N . ALA A 1 599 ? -12.150 23.742 -2.162 1.00 82.44 599 ALA A N 1
ATOM 4644 C CA . ALA A 1 599 ? -11.125 22.945 -2.836 1.00 82.44 599 ALA A CA 1
ATOM 4645 C C . ALA A 1 599 ? -11.624 22.354 -4.173 1.00 82.44 599 ALA A C 1
ATOM 4647 O O . ALA A 1 599 ? -10.926 22.424 -5.187 1.00 82.44 599 ALA A O 1
ATOM 4648 N N . TYR A 1 600 ? -12.870 21.860 -4.222 1.00 87.25 600 TYR A N 1
ATOM 4649 C CA . TYR A 1 600 ? -13.492 21.447 -5.486 1.00 87.25 600 TYR A CA 1
ATOM 4650 C C . TYR A 1 600 ? -13.662 22.625 -6.460 1.00 87.25 600 TYR A C 1
ATOM 4652 O O . TYR A 1 600 ? -13.363 22.474 -7.645 1.00 87.25 600 TYR A O 1
ATOM 4660 N N . LEU A 1 601 ? -14.111 23.799 -5.994 1.00 88.19 601 LEU A N 1
ATOM 4661 C CA . LEU A 1 601 ? -14.239 24.988 -6.849 1.00 88.19 601 LEU A CA 1
ATOM 4662 C C . LEU A 1 601 ? -12.891 25.491 -7.379 1.00 88.19 601 LEU A C 1
ATOM 4664 O O . LEU A 1 601 ? -12.822 25.894 -8.535 1.00 88.19 601 LEU A O 1
ATOM 4668 N N . GLU A 1 602 ? -11.824 25.454 -6.585 1.00 85.81 602 GLU A N 1
ATOM 4669 C CA . GLU A 1 602 ? -10.482 25.873 -7.009 1.00 85.81 602 GLU A CA 1
ATOM 4670 C C . GLU A 1 602 ? -9.955 24.997 -8.153 1.00 85.81 602 GLU A C 1
ATOM 4672 O O . GLU A 1 602 ? -9.528 25.530 -9.181 1.00 85.81 602 GLU A O 1
ATOM 4677 N N . LEU A 1 603 ? -10.110 23.671 -8.055 1.00 80.25 603 LEU A N 1
ATOM 4678 C CA . LEU A 1 603 ? -9.801 22.765 -9.166 1.00 80.25 603 LEU A CA 1
ATOM 4679 C C . LEU A 1 603 ? -10.708 23.023 -10.380 1.00 80.25 603 LEU A C 1
ATOM 4681 O O . LEU A 1 603 ? -10.221 23.111 -11.504 1.00 80.25 603 LEU A O 1
ATOM 4685 N N . ILE A 1 604 ? -12.019 23.213 -10.196 1.00 86.88 604 ILE A N 1
ATOM 4686 C CA . ILE A 1 604 ? -12.930 23.520 -11.315 1.00 86.88 604 ILE A CA 1
ATOM 4687 C C . ILE A 1 604 ? -12.529 24.834 -12.013 1.00 86.88 604 ILE A C 1
ATOM 4689 O O . ILE A 1 604 ? -12.571 24.899 -13.246 1.00 86.88 604 ILE A O 1
ATOM 4693 N N . ALA A 1 605 ? -12.096 25.858 -11.269 1.00 84.19 605 ALA A N 1
ATOM 4694 C CA . ALA A 1 605 ? -11.577 27.109 -11.821 1.00 84.19 605 ALA A CA 1
ATOM 4695 C C . ALA A 1 605 ? -10.312 26.881 -12.666 1.00 84.19 605 ALA A C 1
ATOM 4697 O O . ALA A 1 605 ? -10.276 27.323 -13.816 1.00 84.19 605 ALA A O 1
ATOM 4698 N N . GLU A 1 606 ? -9.320 26.140 -12.151 1.00 77.12 606 GLU A N 1
ATOM 4699 C CA . GLU A 1 606 ? -8.091 25.795 -12.891 1.00 77.12 606 GLU A CA 1
ATOM 4700 C C . GLU A 1 606 ? -8.407 25.035 -14.192 1.00 77.12 606 GLU A C 1
ATOM 4702 O O . GLU A 1 606 ? -7.846 25.331 -15.248 1.00 77.12 606 GLU A O 1
ATOM 4707 N N . ARG A 1 607 ? -9.343 24.078 -14.141 1.00 77.06 607 ARG A N 1
ATOM 4708 C CA . ARG A 1 607 ? -9.651 23.163 -15.255 1.00 77.06 607 ARG A CA 1
ATOM 4709 C C . ARG A 1 607 ? -10.543 23.767 -16.342 1.00 77.06 607 ARG A C 1
ATOM 4711 O O . ARG A 1 607 ? -10.452 23.343 -17.496 1.00 77.06 607 ARG A O 1
ATOM 4718 N N . THR A 1 608 ? -11.414 24.718 -15.992 1.00 80.31 608 THR A N 1
ATOM 4719 C CA . THR A 1 608 ? -12.430 25.291 -16.904 1.00 80.31 608 THR A CA 1
ATOM 4720 C C . THR A 1 608 ? -12.220 26.769 -17.243 1.00 80.31 608 THR A C 1
ATOM 4722 O O . THR A 1 608 ? -12.858 27.272 -18.166 1.00 80.31 608 THR A O 1
ATOM 4725 N N . GLY A 1 609 ? -11.346 27.477 -16.518 1.00 78.31 609 GLY A N 1
ATOM 4726 C CA . GLY A 1 609 ? -11.162 28.925 -16.654 1.00 78.31 609 GLY A CA 1
ATOM 4727 C C . GLY A 1 609 ? -12.277 29.767 -16.019 1.00 78.31 609 GLY A C 1
ATOM 4728 O O . GLY A 1 609 ? -12.355 30.969 -16.280 1.00 78.31 609 GLY A O 1
ATOM 4729 N N . LEU A 1 610 ? -13.152 29.163 -15.204 1.00 85.00 610 LEU A N 1
ATOM 4730 C CA . LEU A 1 610 ? -14.149 29.898 -14.424 1.00 85.00 610 LEU A CA 1
ATOM 4731 C C . LEU A 1 610 ? -13.481 30.807 -13.382 1.00 85.00 610 LEU A C 1
ATOM 4733 O O . LEU A 1 610 ? -12.470 30.461 -12.778 1.00 85.00 610 LEU A O 1
ATOM 4737 N N . GLN A 1 611 ? -14.093 31.966 -13.138 1.00 85.56 611 GLN A N 1
ATOM 4738 C CA . GLN A 1 611 ? -13.713 32.875 -12.057 1.00 85.56 611 GLN A CA 1
ATOM 4739 C C . GLN A 1 611 ? -14.877 33.020 -11.084 1.00 85.56 611 GLN A C 1
ATOM 4741 O O . GLN A 1 611 ? -16.017 33.221 -11.510 1.00 85.56 611 GLN A O 1
ATOM 4746 N N . PHE A 1 612 ? -14.585 32.948 -9.787 1.00 89.19 612 PHE A N 1
ATOM 4747 C CA . PHE A 1 612 ? -15.585 32.926 -8.723 1.00 89.19 612 PHE A CA 1
ATOM 4748 C C . PHE A 1 612 ? -15.506 34.168 -7.833 1.00 89.19 612 PHE A C 1
ATOM 4750 O O . PHE A 1 612 ? -14.422 34.640 -7.488 1.00 89.19 612 PHE A O 1
ATOM 4757 N N . ARG A 1 613 ? -16.671 34.684 -7.432 1.00 89.00 613 ARG A N 1
ATOM 4758 C CA . ARG A 1 613 ? -16.822 35.717 -6.401 1.00 89.00 613 ARG A CA 1
ATOM 4759 C C . ARG A 1 613 ? -17.693 35.165 -5.281 1.00 89.00 613 ARG A C 1
ATOM 4761 O O . ARG A 1 613 ? -18.849 34.842 -5.522 1.00 89.00 613 ARG A O 1
ATOM 4768 N N . TYR A 1 614 ? -17.148 35.083 -4.073 1.00 87.62 614 TYR A N 1
ATOM 4769 C CA . TYR A 1 614 ? -17.874 34.590 -2.904 1.00 87.62 614 TYR A CA 1
ATOM 4770 C C . TYR A 1 614 ? -18.736 35.687 -2.267 1.00 87.62 614 TYR A C 1
ATOM 4772 O O . TYR A 1 614 ? -18.276 36.814 -2.083 1.00 87.62 614 TYR A O 1
ATOM 4780 N N . GLU A 1 615 ? -19.968 35.340 -1.904 1.00 87.94 615 GLU A N 1
ATOM 4781 C CA . GLU A 1 615 ? -20.937 36.194 -1.215 1.00 87.94 615 GLU A CA 1
ATOM 4782 C C . GLU A 1 615 ? -21.447 35.443 0.029 1.00 87.94 615 GLU A C 1
ATOM 4784 O O . GLU A 1 615 ? -21.979 34.337 -0.078 1.00 87.94 615 GLU A O 1
ATOM 4789 N N . VAL A 1 616 ? -21.246 36.012 1.225 1.00 84.38 616 VAL A N 1
ATOM 4790 C CA . VAL A 1 616 ? -21.654 35.369 2.487 1.00 84.38 616 VAL A CA 1
ATOM 4791 C C . VAL A 1 616 ? -23.153 35.557 2.705 1.00 84.38 616 VAL A C 1
ATOM 4793 O O . VAL A 1 616 ? -23.648 36.677 2.853 1.00 84.38 616 VAL A O 1
ATOM 4796 N N . LEU A 1 617 ? -23.872 34.441 2.738 1.00 79.88 617 LEU A N 1
ATOM 4797 C CA . LEU A 1 617 ? -25.314 34.365 2.905 1.00 79.88 617 LEU A CA 1
ATOM 4798 C C . LEU A 1 617 ? -25.681 34.529 4.382 1.00 79.88 617 LEU A C 1
ATOM 4800 O O . LEU A 1 617 ? -25.124 33.871 5.257 1.00 79.88 617 LEU A O 1
ATOM 4804 N N . LYS A 1 618 ? -26.661 35.393 4.670 1.00 66.19 618 LYS A N 1
ATOM 4805 C CA . LYS A 1 618 ? -27.117 35.654 6.049 1.00 66.19 618 LYS A CA 1
ATOM 4806 C C . LYS A 1 618 ? -27.978 34.530 6.629 1.00 66.19 618 LYS A C 1
ATOM 4808 O O . LYS A 1 618 ? -28.136 34.463 7.844 1.00 66.19 618 LYS A O 1
ATOM 4813 N N . ARG A 1 619 ? -28.583 33.711 5.764 1.00 65.06 619 ARG A N 1
ATOM 4814 C CA . ARG A 1 619 ? -29.477 32.597 6.098 1.00 65.06 619 ARG A CA 1
ATOM 4815 C C . ARG A 1 619 ? -29.300 31.493 5.061 1.00 65.06 619 ARG A C 1
ATOM 4817 O O . ARG A 1 619 ? -29.295 31.757 3.862 1.00 65.06 619 ARG A O 1
ATOM 4824 N N . PHE A 1 620 ? -29.154 30.264 5.530 1.00 65.69 620 PHE A N 1
ATOM 4825 C CA . PHE A 1 620 ? -28.857 29.082 4.727 1.00 65.69 620 PHE A CA 1
ATOM 4826 C C . PHE A 1 620 ? -29.504 27.870 5.420 1.00 65.69 620 PHE A C 1
ATOM 4828 O O . PHE A 1 620 ? -29.548 27.873 6.649 1.00 65.69 620 PHE A O 1
ATOM 4835 N N . PRO A 1 621 ? -30.027 26.861 4.697 1.00 60.34 621 PRO A N 1
ATOM 4836 C CA . PRO A 1 621 ? -29.949 26.671 3.243 1.00 60.34 621 PRO A CA 1
ATOM 4837 C C . PRO A 1 621 ? -31.192 27.103 2.442 1.00 60.34 621 PRO A C 1
ATOM 4839 O O . PRO A 1 621 ? -31.109 27.242 1.224 1.00 60.34 621 PRO A O 1
ATOM 4842 N N . SER A 1 622 ? -32.353 27.306 3.072 1.00 63.28 622 SER A N 1
ATOM 4843 C CA . SER A 1 622 ? -33.631 27.359 2.340 1.00 63.28 622 SER A CA 1
ATOM 4844 C C . SER A 1 622 ? -33.992 28.689 1.694 1.00 63.28 622 SER A C 1
ATOM 4846 O O . SER A 1 622 ? -34.560 28.687 0.606 1.00 63.28 622 SER A O 1
ATOM 4848 N N . GLU A 1 623 ? -33.689 29.818 2.340 1.00 69.69 623 GLU A N 1
ATOM 4849 C CA . GLU A 1 623 ? -33.917 31.135 1.725 1.00 69.69 623 GLU A CA 1
ATOM 4850 C C . GLU A 1 623 ? -32.971 31.324 0.528 1.00 69.69 623 GLU A C 1
ATOM 4852 O O . GLU A 1 623 ? -33.421 31.692 -0.551 1.00 69.69 623 GLU A O 1
ATOM 4857 N N . ALA A 1 624 ? -31.703 30.921 0.666 1.00 74.44 624 ALA A N 1
ATOM 4858 C CA . ALA A 1 624 ? -30.718 30.928 -0.416 1.00 74.44 624 ALA A CA 1
ATOM 4859 C C . ALA A 1 624 ? -31.123 30.074 -1.633 1.00 74.44 624 ALA A C 1
ATOM 4861 O O . ALA A 1 624 ? -30.899 30.480 -2.774 1.00 74.44 624 ALA A O 1
ATOM 4862 N N . LEU A 1 625 ? -31.737 28.904 -1.410 1.00 76.94 625 LEU A N 1
ATOM 4863 C CA . LEU A 1 625 ? -32.251 28.058 -2.491 1.00 76.94 625 LEU A CA 1
ATOM 4864 C C . LEU A 1 625 ? -33.415 28.733 -3.239 1.00 76.94 625 LEU A C 1
ATOM 4866 O O . LEU A 1 625 ? -33.480 28.666 -4.464 1.00 76.94 625 LEU A O 1
ATOM 4870 N N . GLU A 1 626 ? -34.310 29.412 -2.519 1.00 76.75 626 GLU A N 1
ATOM 4871 C CA . GLU A 1 626 ? -35.446 30.127 -3.110 1.00 76.75 626 GLU A CA 1
ATOM 4872 C C . GLU A 1 626 ? -35.004 31.406 -3.846 1.00 76.75 626 GLU A C 1
ATOM 4874 O O . GLU A 1 626 ? -35.483 31.672 -4.947 1.00 76.75 626 GLU A O 1
ATOM 4879 N N . GLU A 1 627 ? -34.034 32.158 -3.314 1.00 80.00 627 GLU A N 1
ATOM 4880 C CA . GLU A 1 627 ? -33.411 33.299 -4.004 1.00 80.00 627 GLU A CA 1
ATOM 4881 C C . GLU A 1 627 ? -32.705 32.872 -5.303 1.00 80.00 627 GLU A C 1
ATOM 4883 O O . GLU A 1 627 ? -32.794 33.564 -6.323 1.00 80.00 627 GLU A O 1
ATOM 4888 N N . LEU A 1 628 ? -32.035 31.714 -5.289 1.00 85.00 628 LEU A N 1
ATOM 4889 C CA . LEU A 1 628 ? -31.420 31.098 -6.466 1.00 85.00 628 LEU A CA 1
ATOM 4890 C C . LEU A 1 628 ? -32.482 30.620 -7.473 1.00 85.00 628 LEU A C 1
ATOM 4892 O O . LEU A 1 628 ? -32.317 30.837 -8.674 1.00 85.00 628 LEU A O 1
ATOM 4896 N N . ARG A 1 629 ? -33.606 30.053 -7.010 1.00 83.00 629 ARG A N 1
ATOM 4897 C CA . ARG A 1 629 ? -34.749 29.660 -7.858 1.00 83.00 629 ARG A CA 1
ATOM 4898 C C . ARG A 1 629 ? -35.410 30.860 -8.541 1.00 83.00 629 ARG A C 1
ATOM 4900 O O . ARG A 1 629 ? -35.743 30.787 -9.719 1.00 83.00 629 ARG A O 1
ATOM 4907 N N . GLN A 1 630 ? -35.563 31.973 -7.824 1.00 82.31 630 GLN A N 1
ATOM 4908 C CA . GLN A 1 630 ? -36.149 33.218 -8.341 1.00 82.31 630 GLN A CA 1
ATOM 4909 C C . GLN A 1 630 ? -35.173 34.050 -9.195 1.00 82.31 630 GLN A C 1
ATOM 4911 O O . GLN A 1 630 ? -35.562 35.080 -9.743 1.00 82.31 630 GLN A O 1
ATOM 4916 N N . GLY A 1 631 ? -33.904 33.638 -9.311 1.00 79.44 631 GLY A N 1
ATOM 4917 C CA . GLY A 1 631 ? -32.873 34.357 -10.066 1.00 79.44 631 GLY A CA 1
ATOM 4918 C C . GLY A 1 631 ? -32.355 35.640 -9.396 1.00 79.44 631 GLY A C 1
ATOM 4919 O O . GLY A 1 631 ? -31.566 36.362 -10.005 1.00 79.44 631 GLY A O 1
ATOM 4920 N N . LEU A 1 632 ? -32.778 35.916 -8.158 1.00 76.56 632 LEU A N 1
ATOM 4921 C CA . LEU A 1 632 ? -32.450 37.125 -7.390 1.00 76.56 632 LEU A CA 1
ATOM 4922 C C . LEU A 1 632 ? -31.166 36.977 -6.554 1.00 76.56 632 LEU A C 1
ATOM 4924 O O . LEU A 1 632 ? -30.538 37.977 -6.213 1.00 76.56 632 LEU A O 1
ATOM 4928 N N . GLY A 1 633 ? -30.778 35.739 -6.241 1.00 75.69 633 GLY A N 1
ATOM 4929 C CA . GLY A 1 633 ? -29.632 35.398 -5.398 1.00 75.69 633 GLY A CA 1
ATOM 4930 C C . GLY A 1 633 ? -28.329 35.100 -6.162 1.00 75.69 633 GLY A C 1
ATOM 4931 O O . GLY A 1 633 ? -28.132 35.602 -7.280 1.00 75.69 633 GLY A O 1
ATOM 4932 N N . PRO A 1 634 ? -27.419 34.299 -5.571 1.00 87.25 634 PRO A N 1
ATOM 4933 C CA . PRO A 1 634 ? -26.172 33.858 -6.203 1.00 87.25 634 PRO A CA 1
ATOM 4934 C C . PRO A 1 634 ? -26.424 32.935 -7.406 1.00 87.25 634 PRO A C 1
ATOM 4936 O O . PRO A 1 634 ? -27.520 32.415 -7.611 1.00 87.25 634 PRO A O 1
ATOM 4939 N N . ASP A 1 635 ? -25.389 32.720 -8.216 1.00 90.69 635 ASP A N 1
ATOM 4940 C CA . ASP A 1 635 ? -25.466 31.879 -9.415 1.00 90.69 635 ASP A CA 1
ATOM 4941 C C . ASP A 1 635 ? -25.245 30.384 -9.097 1.00 90.69 635 ASP A C 1
ATOM 4943 O O . ASP A 1 635 ? -25.712 29.517 -9.842 1.00 90.69 635 ASP A O 1
ATOM 4947 N N . LEU A 1 636 ? -24.569 30.093 -7.976 1.00 91.88 636 LEU A N 1
ATOM 4948 C CA . LEU A 1 636 ? -24.326 28.751 -7.439 1.00 91.88 636 LEU A CA 1
ATOM 4949 C C . LEU A 1 636 ? -24.211 28.765 -5.900 1.00 91.88 636 LEU A C 1
ATOM 4951 O O . LEU A 1 636 ? -23.664 29.715 -5.336 1.00 91.88 636 LEU A O 1
ATOM 4955 N N . ILE A 1 637 ? -24.662 27.694 -5.233 1.00 89.88 637 ILE A N 1
ATOM 4956 C CA . ILE A 1 637 ? -24.464 27.432 -3.788 1.00 89.88 637 ILE A CA 1
ATOM 4957 C C . ILE A 1 637 ? -24.094 25.952 -3.523 1.00 89.88 637 ILE A C 1
ATOM 4959 O O . ILE A 1 637 ? -24.460 25.083 -4.324 1.00 89.88 637 ILE A O 1
ATOM 4963 N N . PRO A 1 638 ? -23.399 25.619 -2.414 1.00 87.62 638 PRO A N 1
ATOM 4964 C CA . PRO A 1 638 ? -23.325 24.239 -1.927 1.00 87.62 638 PRO A CA 1
ATOM 4965 C C . PRO A 1 638 ? -24.714 23.775 -1.483 1.00 87.62 638 PRO A C 1
ATOM 4967 O O . PRO A 1 638 ? -25.441 24.543 -0.853 1.00 87.62 638 PRO A O 1
ATOM 4970 N N . TYR A 1 639 ? -25.098 22.530 -1.776 1.00 83.12 639 TYR A N 1
ATOM 4971 C CA . TYR A 1 639 ? -26.402 22.022 -1.349 1.00 83.12 639 TYR A CA 1
ATOM 4972 C C . TYR A 1 639 ? -26.455 20.491 -1.238 1.00 83.12 639 TYR A C 1
ATOM 4974 O O . TYR A 1 639 ? -26.046 19.774 -2.154 1.00 83.12 639 TYR A O 1
ATOM 4982 N N . PHE A 1 640 ? -27.002 19.980 -0.132 1.00 76.44 640 PHE A N 1
ATOM 4983 C CA . PHE A 1 640 ? -27.322 18.559 0.028 1.00 76.44 640 PHE A CA 1
ATOM 4984 C C . PHE A 1 640 ? -28.660 18.236 -0.643 1.00 76.44 640 PHE A C 1
ATOM 4986 O O . PHE A 1 640 ? -29.704 18.761 -0.258 1.00 76.44 640 PHE A O 1
ATOM 4993 N N . LYS A 1 641 ? -28.648 17.372 -1.661 1.00 69.19 641 LYS A N 1
ATOM 4994 C CA . LYS A 1 641 ? -29.868 16.995 -2.389 1.00 69.19 641 LYS A CA 1
ATOM 4995 C C . LYS A 1 641 ? -30.851 16.276 -1.452 1.00 69.19 641 LYS A C 1
ATOM 4997 O O . LYS A 1 641 ? -30.440 15.420 -0.679 1.00 69.19 641 LYS A O 1
ATOM 5002 N N . GLY A 1 642 ? -32.138 16.624 -1.533 1.00 64.56 642 GLY A N 1
ATOM 5003 C CA . GLY A 1 642 ? -33.189 16.079 -0.661 1.00 64.56 642 GLY A CA 1
ATOM 5004 C C . GLY A 1 642 ? -33.307 16.776 0.700 1.00 64.56 642 GLY A C 1
ATOM 5005 O O . GLY A 1 642 ? -34.147 16.397 1.512 1.00 64.56 642 GLY A O 1
ATOM 5006 N N . MET A 1 643 ? -32.504 17.813 0.962 1.00 61.97 643 MET A N 1
ATOM 5007 C CA . MET A 1 643 ? -32.522 18.527 2.237 1.00 61.97 643 MET A CA 1
ATOM 5008 C C . MET A 1 643 ? -33.810 19.326 2.478 1.00 61.97 643 MET A C 1
ATOM 5010 O O . MET A 1 643 ? -34.127 19.555 3.637 1.00 61.97 643 MET A O 1
ATOM 5014 N N . THR A 1 644 ? -34.589 19.718 1.459 1.00 59.31 644 THR A N 1
ATOM 5015 C CA . THR A 1 644 ? -35.842 20.478 1.687 1.00 59.31 644 THR A CA 1
ATOM 5016 C C . THR A 1 644 ? -37.085 19.934 0.987 1.00 59.31 644 THR A C 1
ATOM 5018 O O . THR A 1 644 ? -38.177 20.430 1.262 1.00 59.31 644 THR A O 1
ATOM 5021 N N . GLY A 1 645 ? -36.956 18.949 0.091 1.00 59.50 645 GLY A N 1
ATOM 5022 C CA . GLY A 1 645 ? -38.083 18.395 -0.675 1.00 59.50 645 GLY A CA 1
ATOM 5023 C C . GLY A 1 645 ? -38.656 19.361 -1.724 1.00 59.50 645 GLY A C 1
ATOM 5024 O O . GLY A 1 645 ? -39.700 19.093 -2.317 1.00 59.50 645 GLY A O 1
ATOM 5025 N N . ARG A 1 646 ? -37.993 20.506 -1.940 1.00 62.72 646 ARG A N 1
ATOM 5026 C CA . ARG A 1 646 ? -38.395 21.596 -2.846 1.00 62.72 646 ARG A CA 1
ATOM 5027 C C . ARG A 1 646 ? -37.409 21.791 -3.998 1.00 62.72 646 ARG A C 1
ATOM 5029 O O . ARG A 1 646 ? -37.326 22.868 -4.571 1.00 62.72 646 ARG A O 1
ATOM 5036 N N . GLU A 1 647 ? -36.673 20.744 -4.355 1.00 69.19 647 GLU A N 1
ATOM 5037 C CA . GLU A 1 647 ? -35.639 20.754 -5.398 1.00 69.19 647 GLU A CA 1
ATOM 5038 C C . GLU A 1 647 ? -36.196 20.784 -6.844 1.00 69.19 647 GLU A C 1
ATOM 5040 O O . GLU A 1 647 ? -35.438 20.622 -7.801 1.00 69.19 647 GLU A O 1
ATOM 5045 N N . GLN A 1 648 ? -37.508 20.978 -7.025 1.00 67.12 648 GLN A N 1
ATOM 5046 C CA . GLN A 1 648 ? -38.128 21.151 -8.343 1.00 67.12 648 GLN A CA 1
ATOM 5047 C C . GLN A 1 648 ? -37.698 22.488 -8.970 1.00 67.12 648 GLN A C 1
ATOM 5049 O O . GLN A 1 648 ? -37.547 23.497 -8.281 1.00 67.12 648 GLN A O 1
ATOM 5054 N N . ASP A 1 649 ? -37.502 22.477 -10.289 1.00 75.25 649 ASP A N 1
ATOM 5055 C CA . ASP A 1 649 ? -37.092 23.628 -11.107 1.00 75.25 649 ASP A CA 1
ATOM 5056 C C . ASP A 1 649 ? -35.706 24.230 -10.787 1.00 75.25 649 ASP A C 1
ATOM 5058 O O . ASP A 1 649 ? -35.438 25.365 -11.166 1.00 75.25 649 ASP A O 1
ATOM 5062 N N . ILE A 1 650 ? -34.795 23.483 -10.144 1.00 84.94 650 ILE A N 1
ATOM 5063 C CA . ILE A 1 650 ? -33.400 23.899 -9.883 1.00 84.94 650 ILE A CA 1
ATOM 5064 C C . ILE A 1 650 ? -32.411 22.944 -10.564 1.00 84.94 650 ILE A C 1
ATOM 5066 O O . ILE A 1 650 ? -32.627 21.733 -10.626 1.00 84.94 650 ILE A O 1
ATOM 5070 N N . LEU A 1 651 ? -31.304 23.484 -11.085 1.00 88.69 651 LEU A N 1
ATOM 5071 C CA . LEU A 1 651 ? -30.251 22.684 -11.706 1.00 88.69 651 LEU A CA 1
ATOM 5072 C C . LEU A 1 651 ? -29.254 22.194 -10.656 1.00 88.69 651 LEU A C 1
ATOM 5074 O O . LEU A 1 651 ? -28.706 22.983 -9.893 1.00 88.69 651 LEU A O 1
ATOM 5078 N N . PHE A 1 652 ? -28.961 20.897 -10.672 1.00 89.75 652 PHE A N 1
ATOM 5079 C CA . PHE A 1 652 ? -27.930 20.290 -9.835 1.00 89.75 652 PHE A CA 1
ATOM 5080 C C . PHE A 1 652 ? -26.847 19.646 -10.696 1.00 89.75 652 PHE A C 1
ATOM 5082 O O . PHE A 1 652 ? -27.126 19.101 -11.768 1.00 89.75 652 PHE A O 1
ATOM 5089 N N . THR A 1 653 ? -25.610 19.700 -10.218 1.00 92.31 653 THR A N 1
ATOM 5090 C CA . THR A 1 653 ? -24.507 18.899 -10.762 1.00 92.31 653 THR A CA 1
ATOM 5091 C C . THR A 1 653 ? -24.620 17.439 -10.330 1.00 92.31 653 THR A C 1
ATOM 5093 O O . THR A 1 653 ? -25.457 17.068 -9.503 1.00 92.31 653 THR A O 1
ATOM 5096 N N . LYS A 1 654 ? -23.706 16.608 -10.829 1.00 86.69 654 LYS A N 1
ATOM 5097 C CA . LYS A 1 654 ? -23.324 15.358 -10.163 1.00 86.69 654 LYS A CA 1
ATOM 5098 C C . LYS A 1 654 ? -22.919 15.640 -8.698 1.00 86.69 654 LYS A C 1
ATOM 5100 O O . LYS A 1 654 ? -22.331 16.699 -8.434 1.00 86.69 654 LYS A O 1
ATOM 5105 N N . PRO A 1 655 ? -23.201 14.729 -7.748 1.00 86.31 655 PRO A N 1
ATOM 5106 C CA . PRO A 1 655 ? -22.704 14.856 -6.385 1.00 86.31 655 PRO A CA 1
ATOM 5107 C C . PRO A 1 655 ? -21.185 14.640 -6.344 1.00 86.31 655 PRO A C 1
ATOM 5109 O O . PRO A 1 655 ? -20.657 13.776 -7.045 1.00 86.31 655 PRO A O 1
ATOM 5112 N N . TYR A 1 656 ? -20.483 15.420 -5.522 1.00 84.38 656 TYR A N 1
ATOM 5113 C CA . TYR A 1 656 ? -19.016 15.379 -5.388 1.00 84.38 656 TYR A CA 1
ATOM 5114 C C . TYR A 1 656 ? -18.537 14.999 -3.978 1.00 84.38 656 TYR A C 1
ATOM 5116 O O . TYR A 1 656 ? -17.366 14.673 -3.783 1.00 84.38 656 TYR A O 1
ATOM 5124 N N . ALA A 1 657 ? -19.435 14.995 -2.992 1.00 81.94 657 ALA A N 1
ATOM 5125 C CA . ALA A 1 657 ? -19.196 14.415 -1.676 1.00 81.94 657 ALA A CA 1
ATOM 5126 C C . ALA A 1 657 ? -20.478 13.759 -1.147 1.00 81.94 657 ALA A C 1
ATOM 5128 O O . ALA A 1 657 ? -21.581 14.083 -1.586 1.00 81.94 657 ALA A O 1
ATOM 5129 N N . GLN A 1 658 ? -20.335 12.850 -0.187 1.00 79.31 658 GLN A N 1
ATOM 5130 C CA . GLN A 1 658 ? -21.451 12.223 0.521 1.00 79.31 658 GLN A CA 1
ATOM 5131 C C . GLN A 1 658 ? -21.144 12.162 2.017 1.00 79.31 658 GLN A C 1
ATOM 5133 O O . GLN A 1 658 ? -19.975 12.086 2.402 1.00 79.31 658 GLN A O 1
ATOM 5138 N N . SER A 1 659 ? -22.179 12.199 2.852 1.00 77.56 659 SER A N 1
ATOM 5139 C CA . SER A 1 659 ? -22.042 12.133 4.306 1.00 77.56 659 SER A CA 1
ATOM 5140 C C . SER A 1 659 ? -23.193 11.335 4.926 1.00 77.56 659 SER A C 1
ATOM 5142 O O . SER A 1 659 ? -24.349 11.677 4.664 1.00 77.56 659 SER A O 1
ATOM 5144 N N . PRO A 1 660 ? -22.919 10.308 5.749 1.00 77.31 660 PRO A N 1
ATOM 5145 C CA . PRO A 1 660 ? -23.972 9.549 6.410 1.00 77.31 660 PRO A CA 1
ATOM 5146 C C . PRO A 1 660 ? -24.815 10.383 7.376 1.00 77.31 660 PRO A C 1
ATOM 5148 O O . PRO A 1 660 ? -24.300 11.256 8.083 1.00 77.31 660 PRO A O 1
ATOM 5151 N N . SER A 1 661 ? -26.105 10.059 7.448 1.00 82.12 661 SER A N 1
ATOM 5152 C CA . SER A 1 661 ? -27.021 10.578 8.468 1.00 82.12 661 SER A CA 1
ATOM 5153 C C . SER A 1 661 ? -26.919 9.711 9.732 1.00 82.12 661 SER A C 1
ATOM 5155 O O . SER A 1 661 ? -27.222 8.514 9.693 1.00 82.12 661 SER A O 1
ATOM 5157 N N . VAL A 1 662 ? -26.508 10.281 10.867 1.00 84.12 662 VAL A N 1
ATOM 5158 C CA . VAL A 1 662 ? -26.225 9.547 12.120 1.00 84.12 662 VAL A CA 1
ATOM 5159 C C . VAL A 1 662 ? -26.995 10.097 13.316 1.00 84.12 662 VAL A C 1
ATOM 5161 O O . VAL A 1 662 ? -27.465 11.236 13.307 1.00 84.12 662 VAL A O 1
ATOM 5164 N N . ILE A 1 663 ? -27.118 9.269 14.354 1.00 84.94 663 ILE A N 1
ATOM 5165 C CA . ILE A 1 663 ? -27.707 9.635 15.642 1.00 84.94 663 ILE A CA 1
ATOM 5166 C C . ILE A 1 663 ? -26.576 10.061 16.595 1.00 84.94 663 ILE A C 1
ATOM 5168 O O . ILE A 1 663 ? -25.605 9.325 16.799 1.00 84.94 663 ILE A O 1
ATOM 5172 N N . PHE A 1 664 ? -26.727 11.234 17.205 1.00 87.62 664 PHE A N 1
ATOM 5173 C CA . PHE A 1 664 ? -25.893 11.759 18.284 1.00 87.62 664 PHE A CA 1
ATOM 5174 C C . PHE A 1 664 ? -26.649 11.680 19.617 1.00 87.62 664 PHE A C 1
ATOM 5176 O O . PHE A 1 664 ? -27.833 12.025 19.684 1.00 87.62 664 PHE A O 1
ATOM 5183 N N . SER A 1 665 ? -25.970 11.282 20.694 1.00 87.44 665 SER A N 1
ATOM 5184 C CA . SER A 1 665 ? -26.516 11.264 22.060 1.00 87.44 665 SER A CA 1
ATOM 5185 C C . SER A 1 665 ? -25.506 11.813 23.071 1.00 87.44 665 SER A C 1
ATOM 5187 O O . SER A 1 665 ? -24.317 11.931 22.775 1.00 87.44 665 SER A O 1
ATOM 5189 N N . LYS A 1 666 ? -25.950 12.085 24.306 1.00 82.25 666 LYS A N 1
ATOM 5190 C CA . LYS A 1 666 ? -25.012 12.234 25.430 1.00 82.25 666 LYS A CA 1
ATOM 5191 C C . LYS A 1 666 ? -24.290 10.918 25.714 1.00 82.25 666 LYS A C 1
ATOM 5193 O O . LYS A 1 666 ? -24.873 9.843 25.538 1.00 82.25 666 LYS A O 1
ATOM 5198 N N . GLN A 1 667 ? -23.054 11.004 26.197 1.00 71.44 667 GLN A N 1
ATOM 5199 C CA . GLN A 1 667 ? -22.257 9.852 26.611 1.00 71.44 667 GLN A CA 1
ATOM 5200 C C . GLN A 1 667 ? -22.923 9.096 27.769 1.00 71.44 667 GLN A C 1
ATOM 5202 O O . GLN A 1 667 ? -23.095 7.881 27.656 1.00 71.44 667 GLN A O 1
ATOM 5207 N N . ASP A 1 668 ? -23.423 9.837 28.762 1.00 67.75 668 ASP A N 1
ATOM 5208 C CA . ASP A 1 668 ? -24.132 9.343 29.957 1.00 67.75 668 ASP A CA 1
ATOM 5209 C C . ASP A 1 668 ? -25.659 9.200 29.749 1.00 67.75 668 ASP A C 1
ATOM 5211 O O . ASP A 1 668 ? -26.432 9.101 30.702 1.00 67.75 668 ASP A O 1
ATOM 5215 N N . GLY A 1 669 ? -26.123 9.272 28.497 1.00 61.88 669 GLY A N 1
ATOM 5216 C CA . GLY A 1 669 ? -27.536 9.133 28.139 1.00 61.88 669 GLY A CA 1
ATOM 5217 C C . GLY A 1 669 ? -27.988 7.672 27.983 1.00 61.88 669 GLY A C 1
ATOM 5218 O O . GLY A 1 669 ? -27.154 6.763 27.987 1.00 61.88 669 GLY A O 1
ATOM 5219 N N . PRO A 1 670 ? -29.301 7.432 27.785 1.00 58.78 670 PRO A N 1
ATOM 5220 C CA . PRO A 1 670 ? -29.816 6.113 27.424 1.00 58.78 670 PRO A CA 1
ATOM 5221 C C . PRO A 1 670 ? -29.104 5.556 26.186 1.00 58.78 670 PRO A C 1
ATOM 5223 O O . PRO A 1 670 ? -28.733 6.313 25.286 1.00 58.78 670 PRO A O 1
ATOM 5226 N N . LEU A 1 671 ? -28.921 4.235 26.133 1.00 59.94 671 LEU A N 1
ATOM 5227 C CA . LEU A 1 671 ? -28.337 3.594 24.961 1.00 59.94 671 LEU A CA 1
ATOM 5228 C C . LEU A 1 671 ? -29.343 3.645 23.803 1.00 59.94 671 LEU A C 1
ATOM 5230 O O . LEU A 1 671 ? -30.445 3.115 23.913 1.00 59.94 671 LEU A O 1
ATOM 5234 N N . PHE A 1 672 ? -28.933 4.267 22.704 1.00 68.31 672 PHE A N 1
ATOM 5235 C CA . PHE A 1 672 ? -29.610 4.208 21.414 1.00 68.31 672 PHE A CA 1
ATOM 5236 C C . PHE A 1 672 ? -28.650 3.542 20.428 1.00 68.31 672 PHE A C 1
ATOM 5238 O O . PHE A 1 672 ? -27.437 3.716 20.546 1.00 68.31 672 PHE A O 1
ATOM 5245 N N . THR A 1 673 ? -29.168 2.773 19.480 1.00 52.66 673 THR A N 1
ATOM 5246 C CA . THR A 1 673 ? -28.383 2.046 18.469 1.00 52.66 673 THR A CA 1
ATOM 5247 C C . THR A 1 673 ? -29.026 2.101 17.086 1.00 52.66 673 THR A C 1
ATOM 5249 O O . THR A 1 673 ? -28.313 2.117 16.083 1.00 52.66 673 THR A O 1
ATOM 5252 N N . VAL A 1 674 ? -30.358 2.184 17.038 1.00 68.81 674 VAL A N 1
ATOM 5253 C CA . VAL A 1 674 ? -31.176 2.320 15.828 1.00 68.81 674 VAL A CA 1
ATOM 5254 C C . VAL A 1 674 ? -32.225 3.429 16.000 1.00 68.81 674 VAL A C 1
ATOM 5256 O O . VAL A 1 674 ? -32.358 4.014 17.077 1.00 68.81 674 VAL A O 1
ATOM 5259 N N . LEU A 1 675 ? -32.954 3.762 14.930 1.00 75.19 675 LEU A N 1
ATOM 5260 C CA . LEU A 1 675 ? -33.930 4.859 14.927 1.00 75.19 675 LEU A CA 1
ATOM 5261 C C . LEU A 1 675 ? -35.147 4.549 15.818 1.00 75.19 675 LEU A C 1
ATOM 5263 O O . LEU A 1 675 ? -35.684 5.442 16.472 1.00 75.19 675 LEU A O 1
ATOM 5267 N N . GLU A 1 676 ? -35.519 3.273 15.903 1.00 80.06 676 GLU A N 1
ATOM 5268 C CA . GLU A 1 676 ? -36.598 2.729 16.727 1.00 80.06 676 GLU A CA 1
ATOM 5269 C C . GLU A 1 676 ? -36.395 2.996 18.231 1.00 80.06 676 GLU A C 1
ATOM 5271 O O . GLU A 1 676 ? -37.364 3.240 18.953 1.00 80.06 676 GLU A O 1
ATOM 5276 N N . ASP A 1 677 ? -35.142 3.031 18.705 1.00 78.31 677 ASP A N 1
ATOM 5277 C CA . ASP A 1 677 ? -34.802 3.266 20.120 1.00 78.31 677 ASP A CA 1
ATOM 5278 C C . ASP A 1 677 ? -35.173 4.691 20.593 1.00 78.31 677 ASP A C 1
ATOM 5280 O O . ASP A 1 677 ? -35.188 4.988 21.793 1.00 78.31 677 ASP A O 1
ATOM 5284 N N . LEU A 1 678 ? -35.482 5.592 19.651 1.00 82.81 678 LEU A N 1
ATOM 5285 C CA . LEU A 1 678 ? -35.896 6.972 19.904 1.00 82.81 678 LEU A CA 1
ATOM 5286 C C . LEU A 1 678 ? -37.419 7.137 20.066 1.00 82.81 678 LEU A C 1
ATOM 5288 O O . LEU A 1 678 ? -37.886 8.263 20.266 1.00 82.81 678 LEU A O 1
ATOM 5292 N N . SER A 1 679 ? -38.190 6.044 20.033 1.00 83.94 679 SER A N 1
ATOM 5293 C CA . SER A 1 679 ? -39.634 6.041 20.308 1.00 83.94 679 SER A CA 1
ATOM 5294 C C . SER A 1 679 ? -39.973 6.783 21.612 1.00 83.94 679 SER A C 1
ATOM 5296 O O . SER A 1 679 ? -39.372 6.553 22.669 1.00 83.94 679 SER A O 1
ATOM 5298 N N . GLY A 1 680 ? -40.906 7.739 21.544 1.00 80.19 680 GLY A N 1
ATOM 5299 C CA . GLY A 1 680 ? -41.304 8.569 22.687 1.00 80.19 680 GLY A CA 1
ATOM 5300 C C . GLY A 1 680 ? -40.212 9.498 23.246 1.00 80.19 680 GLY A C 1
ATOM 5301 O O . GLY A 1 680 ? -40.406 10.093 24.309 1.00 80.19 680 GLY A O 1
ATOM 5302 N N . LYS A 1 681 ? -39.061 9.646 22.573 1.00 88.31 681 LYS A N 1
ATOM 5303 C CA . LYS A 1 681 ? -38.004 10.604 22.937 1.00 88.31 681 LYS A CA 1
ATOM 5304 C C . LYS A 1 681 ? -38.162 11.916 22.178 1.00 88.31 681 LYS A C 1
ATOM 5306 O O . LYS A 1 681 ? -38.737 11.970 21.092 1.00 88.31 681 LYS A O 1
ATOM 5311 N N . VAL A 1 682 ? -37.605 12.983 22.755 1.00 90.88 682 VAL A N 1
ATOM 5312 C CA . VAL A 1 682 ? -37.487 14.282 22.073 1.00 90.88 682 VAL A CA 1
ATOM 5313 C C . VAL A 1 682 ? -36.196 14.302 21.259 1.00 90.88 682 VAL A C 1
ATOM 5315 O O . VAL A 1 682 ? -35.119 14.273 21.857 1.00 90.88 682 VAL A O 1
ATOM 5318 N N . VAL A 1 683 ? -36.303 14.366 19.932 1.00 91.81 683 VAL A N 1
ATOM 5319 C CA . VAL A 1 683 ? -35.173 14.277 18.991 1.00 91.81 683 VAL A CA 1
ATOM 5320 C C . VAL A 1 683 ? -34.972 15.598 18.253 1.00 91.81 683 VAL A C 1
ATOM 5322 O O . VAL A 1 683 ? -35.922 16.163 17.719 1.00 91.81 683 VAL A O 1
ATOM 5325 N N . GLY A 1 684 ? -33.739 16.100 18.224 1.00 90.88 684 GLY A N 1
ATOM 5326 C CA . GLY A 1 684 ? -33.358 17.303 17.486 1.00 90.88 684 GLY A CA 1
ATOM 5327 C C . GLY A 1 684 ? -33.121 17.045 16.002 1.00 90.88 684 GLY A C 1
ATOM 5328 O O . GLY A 1 684 ? -32.469 16.066 15.637 1.00 90.88 684 GLY A O 1
ATOM 5329 N N . LEU A 1 685 ? -33.633 17.948 15.164 1.00 87.50 685 LEU A N 1
ATOM 5330 C CA . LEU A 1 685 ? -33.381 18.023 13.724 1.00 87.50 685 LEU A CA 1
ATOM 5331 C C . LEU A 1 685 ? -33.214 19.490 13.291 1.00 87.50 685 LEU A C 1
ATOM 5333 O O . LEU A 1 685 ? -33.866 20.382 13.832 1.00 87.50 685 LEU A O 1
ATOM 5337 N N . THR A 1 686 ? -32.382 19.743 12.284 1.00 80.44 686 THR A N 1
ATOM 5338 C CA . THR A 1 686 ? -32.187 21.081 11.686 1.00 80.44 686 THR A CA 1
ATOM 5339 C C . THR A 1 686 ? -33.355 21.466 10.754 1.00 80.44 686 THR A C 1
ATOM 5341 O O . THR A 1 686 ? -34.077 20.591 10.276 1.00 80.44 686 THR A O 1
ATOM 5344 N N . LYS A 1 687 ? -33.566 22.760 10.473 1.00 70.56 687 LYS A N 1
ATOM 5345 C CA . LYS A 1 687 ? -34.587 23.291 9.552 1.00 70.56 687 LYS A CA 1
ATOM 5346 C C . LYS A 1 687 ? -34.006 23.838 8.239 1.00 70.56 687 LYS A C 1
ATOM 5348 O O . LYS A 1 687 ? -32.903 24.374 8.234 1.00 70.56 687 LYS A O 1
ATOM 5353 N N . PRO A 1 688 ? -34.835 23.881 7.178 1.00 56.06 688 PRO A N 1
ATOM 5354 C CA . PRO A 1 688 ? -35.871 22.900 6.873 1.00 56.06 688 PRO A CA 1
ATOM 5355 C C . PRO A 1 688 ? -35.199 21.621 6.364 1.00 56.06 688 PRO A C 1
ATOM 5357 O O . PRO A 1 688 ? -34.059 21.650 5.911 1.00 56.06 688 PRO A O 1
ATOM 5360 N N . SER A 1 689 ? -35.884 20.492 6.511 1.00 62.69 689 SER A N 1
ATOM 5361 C CA . SER A 1 689 ? -35.222 19.193 6.534 1.00 62.69 689 SER A CA 1
ATOM 5362 C C . SER A 1 689 ? -36.099 18.101 5.935 1.00 62.69 689 SER A C 1
ATOM 5364 O O . SER A 1 689 ? -37.172 17.803 6.456 1.00 62.69 689 SER A O 1
ATOM 5366 N N . GLY A 1 690 ? -35.610 17.457 4.875 1.00 65.00 690 GLY A N 1
ATOM 5367 C CA . GLY A 1 690 ? -36.163 16.199 4.373 1.00 65.00 690 GLY A CA 1
ATOM 5368 C C . GLY A 1 690 ? -36.043 15.065 5.396 1.00 65.00 690 GLY A C 1
ATOM 5369 O O . GLY A 1 690 ? -36.904 14.189 5.433 1.00 65.00 690 GLY A O 1
ATOM 5370 N N . LEU A 1 691 ? -35.056 15.124 6.306 1.00 70.06 691 LEU A N 1
ATOM 5371 C CA . LEU A 1 691 ? -34.953 14.185 7.430 1.00 70.06 691 LEU A CA 1
ATOM 5372 C C . LEU A 1 691 ? -36.150 14.306 8.382 1.00 70.06 691 LEU A C 1
ATOM 5374 O O . LEU A 1 691 ? -36.572 13.301 8.933 1.00 70.06 691 LEU A O 1
ATOM 5378 N N . HIS A 1 692 ? -36.734 15.494 8.565 1.00 77.00 692 HIS A N 1
ATOM 5379 C CA . HIS A 1 692 ? -37.926 15.669 9.405 1.00 77.00 692 HIS A CA 1
ATOM 5380 C C . HIS A 1 692 ? -39.138 14.938 8.823 1.00 77.00 692 HIS A C 1
ATOM 5382 O O . HIS A 1 692 ? -39.829 14.224 9.550 1.00 77.00 692 HIS A O 1
ATOM 5388 N N . GLU A 1 693 ? -39.358 15.044 7.511 1.00 72.06 693 GLU A N 1
ATOM 5389 C CA . GLU A 1 693 ? -40.406 14.273 6.840 1.00 72.06 693 GLU A CA 1
ATOM 5390 C C . GLU A 1 693 ? -40.097 12.772 6.821 1.00 72.06 693 GLU A C 1
ATOM 5392 O O . GLU A 1 693 ? -41.009 11.970 7.005 1.00 72.06 693 GLU A O 1
ATOM 5397 N N . ALA A 1 694 ? -38.833 12.379 6.631 1.00 74.62 694 ALA A N 1
ATOM 5398 C CA . ALA A 1 694 ? -38.421 10.977 6.636 1.00 74.62 694 ALA A CA 1
ATOM 5399 C C . ALA A 1 694 ? -38.593 10.325 8.021 1.00 74.62 694 ALA A C 1
ATOM 5401 O O . ALA A 1 694 ? -39.179 9.248 8.113 1.00 74.62 694 ALA A O 1
ATOM 5402 N N . VAL A 1 695 ? -38.167 11.002 9.095 1.00 80.00 695 VAL A N 1
ATOM 5403 C CA . VAL A 1 695 ? -38.312 10.538 10.484 1.00 80.00 695 VAL A CA 1
ATOM 5404 C C . VAL A 1 695 ? -39.785 10.424 10.869 1.00 80.00 695 VAL A C 1
ATOM 5406 O O . VAL A 1 695 ? -40.183 9.369 11.344 1.00 80.00 695 VAL A O 1
ATOM 5409 N N . ILE A 1 696 ? -40.622 11.435 10.597 1.00 80.62 696 ILE A N 1
ATOM 5410 C CA . ILE A 1 696 ? -42.065 11.358 10.909 1.00 80.62 696 ILE A CA 1
ATOM 5411 C C . ILE A 1 696 ? -42.779 10.284 10.073 1.00 80.62 696 ILE A C 1
ATOM 5413 O O . ILE A 1 696 ? -43.709 9.645 10.561 1.00 80.62 696 ILE A O 1
ATOM 5417 N N . ARG A 1 697 ? -42.362 10.065 8.819 1.00 79.69 697 ARG A N 1
ATOM 5418 C CA . ARG A 1 697 ? -42.942 9.032 7.946 1.00 79.69 697 ARG A CA 1
ATOM 5419 C C . ARG A 1 697 ? -42.570 7.616 8.388 1.00 79.69 697 ARG A C 1
ATOM 5421 O O . ARG A 1 697 ? -43.400 6.723 8.249 1.00 79.69 697 ARG A O 1
ATOM 5428 N N . ALA A 1 698 ? -41.349 7.415 8.879 1.00 76.25 698 ALA A N 1
ATOM 5429 C CA . ALA A 1 698 ? -40.875 6.124 9.371 1.00 76.25 698 ALA A CA 1
ATOM 5430 C C . ALA A 1 698 ? -41.372 5.825 10.800 1.00 76.25 698 ALA A C 1
ATOM 5432 O O . ALA A 1 698 ? -41.825 4.714 11.065 1.00 76.25 698 ALA A O 1
ATOM 5433 N N . HIS A 1 699 ? -41.341 6.822 11.692 1.00 82.19 699 HIS A N 1
ATOM 5434 C CA . HIS A 1 699 ? -41.646 6.695 13.123 1.00 82.19 699 HIS A CA 1
ATOM 5435 C C . HIS A 1 699 ? -42.437 7.923 13.633 1.00 82.19 699 HIS A C 1
ATOM 5437 O O . HIS A 1 699 ? -41.857 8.876 14.169 1.00 82.19 699 HIS A O 1
ATOM 5443 N N . PRO A 1 700 ? -43.776 7.945 13.472 1.00 81.69 700 PRO A N 1
ATOM 5444 C CA . PRO A 1 700 ? -44.628 9.071 13.883 1.00 81.69 700 PRO A CA 1
ATOM 5445 C C . PRO A 1 700 ? -44.730 9.252 15.412 1.00 81.69 700 PRO A C 1
ATOM 5447 O O . PRO A 1 700 ? -45.312 10.223 15.889 1.00 81.69 700 PRO A O 1
ATOM 5450 N N . ASP A 1 701 ? -44.185 8.311 16.178 1.00 84.12 701 ASP A N 1
ATOM 5451 C CA . ASP A 1 701 ? -44.098 8.260 17.637 1.00 84.12 701 ASP A CA 1
ATOM 5452 C C . ASP A 1 701 ? -42.842 8.952 18.214 1.00 84.12 701 ASP A C 1
ATOM 5454 O O . ASP A 1 701 ? -42.729 9.127 19.433 1.00 84.12 701 ASP A O 1
ATOM 5458 N N . ILE A 1 702 ? -41.914 9.395 17.359 1.00 88.06 702 ILE A N 1
ATOM 5459 C CA . ILE A 1 702 ? -40.754 10.208 17.752 1.00 88.06 702 ILE A CA 1
ATOM 5460 C C . ILE A 1 702 ? -41.164 11.685 17.864 1.00 88.06 702 ILE A C 1
ATOM 5462 O O . ILE A 1 702 ? -41.675 12.290 16.920 1.00 88.06 702 ILE A O 1
ATOM 5466 N N . SER A 1 703 ? -40.891 12.317 19.010 1.00 88.19 703 SER A N 1
ATOM 5467 C CA . SER A 1 703 ? -41.197 13.739 19.221 1.00 88.19 703 SER A CA 1
ATOM 5468 C C . SER A 1 703 ? -40.086 14.635 18.666 1.00 88.19 703 SER A C 1
ATOM 5470 O O . SER A 1 703 ? -39.100 14.921 19.344 1.00 88.19 703 SER A O 1
ATOM 5472 N N . VAL A 1 704 ? -40.228 15.110 17.430 1.00 89.69 704 VAL A N 1
ATOM 5473 C CA . VAL A 1 704 ? -39.211 15.968 16.798 1.00 89.69 704 VAL A CA 1
ATOM 5474 C C . VAL A 1 704 ? -39.239 17.407 17.335 1.00 89.69 704 VAL A C 1
ATOM 5476 O O . VAL A 1 704 ? -40.289 18.043 17.423 1.00 89.69 704 VAL A O 1
ATOM 5479 N N . ARG A 1 705 ? -38.054 17.964 17.616 1.00 90.75 705 ARG A N 1
ATOM 5480 C CA . ARG A 1 705 ? -37.815 19.390 17.868 1.00 90.75 705 ARG A CA 1
ATOM 5481 C C . ARG A 1 705 ? -36.889 19.967 16.796 1.00 90.75 705 ARG A C 1
ATOM 5483 O O . ARG A 1 705 ? -35.823 19.423 16.532 1.00 90.75 705 ARG A O 1
ATOM 5490 N N . LEU A 1 706 ? -37.299 21.088 16.207 1.00 87.69 706 LEU A N 1
ATOM 5491 C CA . LEU A 1 706 ? -36.630 21.694 15.057 1.00 87.69 706 LEU A CA 1
ATOM 5492 C C . LEU A 1 706 ? -35.763 22.911 15.436 1.00 87.69 706 LEU A C 1
ATOM 5494 O O . LEU A 1 706 ? -36.268 23.845 16.065 1.00 87.69 706 LEU A O 1
ATOM 5498 N N . PHE A 1 707 ? -34.508 22.925 14.984 1.00 87.31 707 PHE A N 1
ATOM 5499 C CA . PHE A 1 707 ? -33.479 23.957 15.214 1.00 87.31 707 PHE A CA 1
ATOM 5500 C C . PHE A 1 707 ? -33.041 24.618 13.905 1.00 87.31 707 PHE A C 1
ATOM 5502 O O . PHE A 1 707 ? -33.197 24.011 12.853 1.00 87.31 707 PHE A O 1
ATOM 5509 N N . ASP A 1 708 ? -32.498 25.835 13.930 1.00 78.00 708 ASP A N 1
ATOM 5510 C CA . ASP A 1 708 ? -32.160 26.541 12.685 1.00 78.00 708 ASP A CA 1
ATOM 5511 C C . ASP A 1 708 ? -30.754 26.172 12.168 1.00 78.00 708 ASP A C 1
ATOM 5513 O O . ASP A 1 708 ? -30.490 26.294 10.973 1.00 78.00 708 ASP A O 1
ATOM 5517 N N . THR A 1 709 ? -29.880 25.615 13.019 1.00 80.56 709 THR A N 1
ATOM 5518 C CA . THR A 1 709 ? -28.583 25.032 12.619 1.00 80.56 709 THR A CA 1
ATOM 5519 C C . THR A 1 709 ? -28.291 23.690 13.305 1.00 80.56 709 THR A C 1
ATOM 5521 O O . THR A 1 709 ? -28.847 23.368 14.356 1.00 80.56 709 THR A O 1
ATOM 5524 N N . GLU A 1 710 ? -27.367 22.902 12.743 1.00 84.44 710 GLU A N 1
ATOM 5525 C CA . GLU A 1 710 ? -26.895 21.661 13.380 1.00 84.44 710 GLU A CA 1
ATOM 5526 C C . GLU A 1 710 ? -26.099 21.944 14.669 1.00 84.44 710 GLU A C 1
ATOM 5528 O O . GLU A 1 710 ? -26.242 21.213 15.650 1.00 84.44 710 GLU A O 1
ATOM 5533 N N . ARG A 1 711 ? -25.365 23.070 14.718 1.00 87.69 711 ARG A N 1
ATOM 5534 C CA . ARG A 1 711 ? -24.695 23.582 15.929 1.00 87.69 711 ARG A CA 1
ATOM 5535 C C . ARG A 1 711 ? -25.708 23.833 17.055 1.00 87.69 711 ARG A C 1
ATOM 5537 O O . ARG A 1 711 ? -25.481 23.380 18.170 1.00 87.69 711 ARG A O 1
ATOM 5544 N N . GLU A 1 712 ? -26.857 24.452 16.769 1.00 89.25 712 GLU A N 1
ATOM 5545 C CA . GLU A 1 712 ? -27.943 24.635 17.751 1.00 89.25 712 GLU A CA 1
ATOM 5546 C C . GLU A 1 712 ? -28.574 23.318 18.221 1.00 89.25 712 GLU A C 1
ATOM 5548 O O . GLU A 1 712 ? -28.933 23.204 19.395 1.00 89.25 712 GLU A O 1
ATOM 5553 N N . SER A 1 713 ? -28.733 22.334 17.328 1.00 91.25 713 SER A N 1
ATOM 5554 C CA . SER A 1 713 ? -29.297 21.024 17.680 1.00 91.25 713 SER A CA 1
ATOM 5555 C C . SER A 1 713 ? -28.346 20.238 18.588 1.00 91.25 713 SER A C 1
ATOM 5557 O O . SER A 1 713 ? -28.759 19.726 19.628 1.00 91.25 713 SER A O 1
ATOM 5559 N N . LEU A 1 714 ? -27.050 20.211 18.265 1.00 91.69 714 LEU A N 1
ATOM 5560 C CA . LEU A 1 714 ? -26.025 19.583 19.104 1.00 91.69 714 LEU A CA 1
ATOM 5561 C C . LEU A 1 714 ? -25.832 20.326 20.432 1.00 91.69 714 LEU A C 1
ATOM 5563 O O . LEU A 1 714 ? -25.756 19.682 21.473 1.00 91.69 714 LEU A O 1
ATOM 5567 N N . GLN A 1 715 ? -25.880 21.660 20.440 1.00 92.69 715 GLN A N 1
ATOM 5568 C CA . GLN A 1 715 ? -25.896 22.443 21.678 1.00 92.69 715 GLN A CA 1
ATOM 5569 C C . GLN A 1 715 ? -27.153 22.155 22.520 1.00 92.69 715 GLN A C 1
ATOM 5571 O O . GLN A 1 715 ? -27.082 22.059 23.740 1.00 92.69 715 GLN A O 1
ATOM 5576 N N . ALA A 1 716 ? -28.323 21.965 21.900 1.00 93.00 716 ALA A N 1
ATOM 5577 C CA . ALA A 1 716 ? -29.529 21.564 22.623 1.00 93.00 716 ALA A CA 1
ATOM 5578 C C . ALA A 1 716 ? -29.414 20.163 23.239 1.00 93.00 716 ALA A C 1
ATOM 5580 O O . ALA A 1 716 ? -30.004 19.913 24.294 1.00 93.00 716 ALA A O 1
ATOM 5581 N N . LEU A 1 717 ? -28.681 19.259 22.586 1.00 93.38 717 LEU A N 1
ATOM 5582 C CA . LEU A 1 717 ? -28.360 17.935 23.106 1.00 93.38 717 LEU A CA 1
ATOM 5583 C C . LEU A 1 717 ? -27.368 18.027 24.273 1.00 93.38 717 LEU A C 1
ATOM 5585 O O . LEU A 1 717 ? -27.614 17.416 25.310 1.00 93.38 717 LEU A O 1
ATOM 5589 N N . GLU A 1 718 ? -26.310 18.830 24.139 1.00 91.12 718 GLU A N 1
ATOM 5590 C CA . GLU A 1 718 ? -25.326 19.142 25.187 1.00 91.12 718 GLU A CA 1
ATOM 5591 C C . GLU A 1 718 ? -26.019 19.708 26.437 1.00 91.12 718 GLU A C 1
ATOM 5593 O O . GLU A 1 718 ? -25.909 19.146 27.525 1.00 91.12 718 GLU A O 1
ATOM 5598 N N . GLU A 1 719 ? -26.882 20.708 26.271 1.00 91.00 719 GLU A N 1
ATOM 5599 C CA . GLU A 1 719 ? -27.641 21.323 27.364 1.00 91.00 719 GLU A CA 1
ATOM 5600 C C . GLU A 1 719 ? -28.760 20.412 27.923 1.00 91.00 719 GLU A C 1
ATOM 5602 O O . GLU A 1 719 ? -29.426 20.760 28.897 1.00 91.00 719 GLU A O 1
ATOM 5607 N N . GLY A 1 720 ? -29.001 19.235 27.327 1.00 88.12 720 GLY A N 1
ATOM 5608 C CA . GLY A 1 720 ? -30.030 18.282 27.765 1.00 88.12 720 GLY A CA 1
ATOM 5609 C C . GLY A 1 720 ? -31.474 18.711 27.471 1.00 88.12 720 GLY A C 1
ATOM 5610 O O . GLY A 1 720 ? -32.411 18.178 28.062 1.00 88.12 720 GLY A O 1
ATOM 5611 N N . ARG A 1 721 ? -31.681 19.662 26.549 1.00 91.75 721 ARG A N 1
ATOM 5612 C CA . ARG A 1 721 ? -33.009 20.120 26.088 1.00 91.75 721 ARG A CA 1
ATOM 5613 C C . ARG A 1 721 ? -33.692 19.145 25.119 1.00 91.75 721 ARG A C 1
ATOM 5615 O O . ARG A 1 721 ? -34.873 19.333 24.811 1.00 91.75 721 ARG A O 1
ATOM 5622 N N . ILE A 1 722 ? -32.950 18.155 24.622 1.00 93.81 722 ILE A N 1
ATOM 5623 C CA . ILE A 1 722 ? -33.378 17.029 23.778 1.00 93.81 722 ILE A CA 1
ATOM 5624 C C . ILE A 1 722 ? -32.597 15.766 24.190 1.00 93.81 722 ILE A C 1
ATOM 5626 O O . ILE A 1 722 ? -31.575 15.864 24.866 1.00 93.81 722 ILE A O 1
ATOM 5630 N N . HIS A 1 723 ? -33.075 14.584 23.797 1.00 91.31 723 HIS A N 1
ATOM 5631 C CA . HIS A 1 723 ? -32.504 13.289 24.200 1.00 91.31 723 HIS A CA 1
ATOM 5632 C C . HIS A 1 723 ? -31.486 12.735 23.192 1.00 91.31 723 HIS A C 1
ATOM 5634 O O . HIS A 1 723 ? -30.529 12.068 23.581 1.00 91.31 723 HIS A O 1
ATOM 5640 N N . ALA A 1 724 ? -31.704 13.014 21.908 1.00 91.25 724 ALA A N 1
ATOM 5641 C CA . ALA A 1 724 ? -30.814 12.685 20.800 1.00 91.25 724 ALA A CA 1
ATOM 5642 C C . ALA A 1 724 ? -30.920 13.780 19.729 1.00 91.25 724 ALA A C 1
ATOM 5644 O O . ALA A 1 724 ? -31.918 14.500 19.684 1.00 91.25 724 ALA A O 1
ATOM 5645 N N . SER A 1 725 ? -29.925 13.896 18.856 1.00 91.94 725 SER A N 1
ATOM 5646 C CA . SER A 1 725 ? -29.972 14.728 17.647 1.00 91.94 725 SER A CA 1
ATOM 5647 C C . SER A 1 725 ? -29.660 13.845 16.447 1.00 91.94 725 SER A C 1
ATOM 5649 O O . SER A 1 725 ? -28.732 13.047 16.520 1.00 91.94 725 SER A O 1
ATOM 5651 N N . ILE A 1 726 ? -30.398 13.974 15.347 1.00 89.31 726 ILE A N 1
ATOM 5652 C CA . ILE A 1 726 ? -30.069 13.288 14.089 1.00 89.31 726 ILE A CA 1
ATOM 5653 C C . ILE A 1 726 ? -29.468 14.321 13.140 1.00 89.31 726 ILE A C 1
ATOM 5655 O O . ILE A 1 726 ? -30.016 15.411 12.973 1.00 89.31 726 ILE A O 1
ATOM 5659 N N . GLY A 1 727 ? -28.318 14.003 12.556 1.00 83.81 727 GLY A N 1
ATOM 5660 C CA . GLY A 1 727 ? -27.517 14.980 11.828 1.00 83.81 727 GLY A CA 1
ATOM 5661 C C . GLY A 1 727 ? -26.526 14.357 10.854 1.00 83.81 727 GLY A C 1
ATOM 5662 O O . GLY A 1 727 ? -26.529 13.151 10.607 1.00 83.81 727 GLY A O 1
ATOM 5663 N N . ASN A 1 728 ? -25.690 15.205 10.274 1.00 85.00 728 ASN A N 1
ATOM 5664 C CA . ASN A 1 728 ? -24.680 14.847 9.295 1.00 85.00 728 ASN A CA 1
ATOM 5665 C C . ASN A 1 728 ? -23.393 14.424 10.019 1.00 85.00 728 ASN A C 1
ATOM 5667 O O . ASN A 1 728 ? -22.826 15.204 10.782 1.00 85.00 728 ASN A O 1
ATOM 5671 N N . LEU A 1 729 ? -22.899 13.208 9.762 1.00 82.69 729 LEU A N 1
ATOM 5672 C CA . LEU A 1 729 ? -21.737 12.651 10.468 1.00 82.69 729 LEU A CA 1
ATOM 5673 C C . LEU A 1 729 ? -20.524 13.591 10.458 1.00 82.69 729 LEU A C 1
ATOM 5675 O O . LEU A 1 729 ? -19.940 13.853 11.508 1.00 82.69 729 LEU A O 1
ATOM 5679 N N . ASN A 1 730 ? -20.152 14.111 9.288 1.00 82.50 730 ASN A N 1
ATOM 5680 C CA . ASN A 1 730 ? -18.961 14.946 9.142 1.00 82.50 730 ASN A CA 1
ATOM 5681 C C . ASN A 1 730 ? -19.132 16.333 9.786 1.00 82.50 730 ASN A C 1
ATOM 5683 O O . ASN A 1 730 ? -18.210 16.803 10.451 1.00 82.50 730 ASN A O 1
ATOM 5687 N N . VAL A 1 731 ? -20.307 16.961 9.640 1.00 85.12 731 VAL A N 1
ATOM 5688 C CA . VAL A 1 731 ? -20.606 18.267 10.265 1.00 85.12 731 VAL A CA 1
ATOM 5689 C C . VAL A 1 731 ? -20.638 18.127 11.785 1.00 85.12 731 VAL A C 1
ATOM 5691 O O . VAL A 1 731 ? -19.931 18.845 12.488 1.00 85.12 731 VAL A O 1
ATOM 5694 N N . GLY A 1 732 ? -21.404 17.167 12.310 1.00 83.06 732 GLY A N 1
ATOM 5695 C CA . GLY A 1 732 ? -21.538 16.978 13.749 1.00 83.06 732 GLY A CA 1
ATOM 5696 C C . GLY A 1 732 ? -20.243 16.536 14.429 1.00 83.06 732 GLY A C 1
ATOM 5697 O O . GLY A 1 732 ? -19.928 17.048 15.499 1.00 83.06 732 GLY A O 1
ATOM 5698 N N . THR A 1 733 ? -19.433 15.677 13.794 1.00 79.56 733 THR A N 1
ATOM 5699 C CA . THR A 1 733 ? -18.100 15.316 14.320 1.00 79.56 733 THR A CA 1
ATOM 5700 C C . THR A 1 733 ? -17.186 16.537 14.393 1.00 79.56 733 THR A C 1
ATOM 5702 O O . THR A 1 733 ? -16.552 16.760 15.422 1.00 79.56 733 THR A O 1
ATOM 5705 N N . TYR A 1 734 ? -17.146 17.358 13.336 1.00 81.69 734 TYR A N 1
ATOM 5706 C CA . TYR A 1 734 ? -16.367 18.596 13.336 1.00 81.69 734 TYR A CA 1
ATOM 5707 C C . TYR A 1 734 ? -16.831 19.549 14.445 1.00 81.69 734 TYR A C 1
ATOM 5709 O O . TYR A 1 734 ? -16.008 20.018 15.224 1.00 81.69 734 TYR A O 1
ATOM 5717 N N . LEU A 1 735 ? -18.141 19.792 14.565 1.00 82.94 735 LEU A N 1
ATOM 5718 C CA . LEU A 1 735 ? -18.700 20.708 15.563 1.00 82.94 735 LEU A CA 1
ATOM 5719 C C . LEU A 1 735 ? -18.455 20.234 17.003 1.00 82.94 735 LEU A C 1
ATOM 5721 O O . LEU A 1 735 ? -18.117 21.055 17.853 1.00 82.94 735 LEU A O 1
ATOM 5725 N N . ILE A 1 736 ? -18.575 18.930 17.276 1.00 80.69 736 ILE A N 1
ATOM 5726 C CA . ILE A 1 736 ? -18.269 18.337 18.589 1.00 80.69 736 ILE A CA 1
ATOM 5727 C C . ILE A 1 736 ? -16.805 18.588 18.976 1.00 80.69 736 ILE A C 1
ATOM 5729 O O . ILE A 1 736 ? -16.532 18.980 20.111 1.00 80.69 736 ILE A O 1
ATOM 5733 N N . LEU A 1 737 ? -15.874 18.409 18.033 1.00 73.56 737 LEU A N 1
ATOM 5734 C CA . LEU A 1 737 ? -14.443 18.635 18.253 1.00 73.56 737 LEU A CA 1
ATOM 5735 C C . LEU A 1 737 ? -14.104 20.127 18.393 1.00 73.56 737 LEU A C 1
ATOM 5737 O O . LEU A 1 737 ? -13.413 20.503 19.336 1.00 73.56 737 LEU A O 1
ATOM 5741 N N . GLU A 1 738 ? -14.621 20.975 17.499 1.00 80.38 738 GLU A N 1
ATOM 5742 C CA . GLU A 1 738 ? -14.421 22.433 17.493 1.00 80.38 738 GLU A CA 1
ATOM 5743 C C . GLU A 1 738 ? -14.891 23.083 18.802 1.00 80.38 738 GLU A C 1
ATOM 5745 O O . GLU A 1 738 ? -14.199 23.931 19.363 1.00 80.38 738 GLU A O 1
ATOM 5750 N N . ASN A 1 739 ? -16.060 22.673 19.302 1.00 78.88 739 ASN A N 1
ATOM 5751 C CA . ASN A 1 739 ? -16.695 23.272 20.478 1.00 78.88 739 ASN A CA 1
ATOM 5752 C C . ASN A 1 739 ? -16.322 22.547 21.788 1.00 78.88 739 ASN A C 1
ATOM 5754 O O . ASN A 1 739 ? -16.755 22.958 22.864 1.00 78.88 739 ASN A O 1
ATOM 5758 N N . GLY A 1 740 ? -15.508 21.485 21.720 1.00 75.31 740 GLY A N 1
ATOM 5759 C CA . GLY A 1 740 ? -15.039 20.735 22.888 1.00 75.31 740 GLY A CA 1
ATOM 5760 C C . GLY A 1 740 ? -16.135 19.958 23.626 1.00 75.31 740 GLY A C 1
ATOM 5761 O O . GLY A 1 740 ? -16.000 19.714 24.826 1.00 75.31 740 GLY A O 1
ATOM 5762 N N . TRP A 1 741 ? -17.213 19.566 22.938 1.00 82.38 741 TRP A N 1
ATOM 5763 C CA . TRP A 1 741 ? -18.365 18.846 23.501 1.00 82.38 741 TRP A CA 1
ATOM 5764 C C . TRP A 1 741 ? -18.061 17.359 23.738 1.00 82.38 741 TRP A C 1
ATOM 5766 O O . TRP A 1 741 ? -18.702 16.466 23.187 1.00 82.38 741 TRP A O 1
ATOM 5776 N N . SER A 1 742 ? -17.064 17.083 24.579 1.00 75.06 742 SER A N 1
ATOM 5777 C CA . SER A 1 742 ? -16.574 15.734 24.897 1.00 75.06 742 SER A CA 1
ATOM 5778 C C . SER A 1 742 ? -17.614 14.807 25.537 1.00 75.06 742 SER A C 1
ATOM 5780 O O . SER A 1 742 ? -17.399 13.603 25.587 1.00 75.06 742 SER A O 1
ATOM 5782 N N . ASN A 1 743 ? -18.742 15.351 25.999 1.00 76.62 743 ASN A N 1
ATOM 5783 C CA . ASN A 1 743 ? -19.885 14.621 26.543 1.00 76.62 743 ASN A CA 1
ATOM 5784 C C . ASN A 1 743 ? -20.901 14.159 25.476 1.00 76.62 743 ASN A C 1
ATOM 5786 O O . ASN A 1 743 ? -21.912 13.547 25.834 1.00 76.62 743 ASN A O 1
ATOM 5790 N N . LEU A 1 744 ? -20.668 14.439 24.188 1.00 82.00 744 LEU A N 1
ATOM 5791 C CA . LEU A 1 744 ? -21.483 13.967 23.066 1.00 82.00 744 LEU A CA 1
ATOM 5792 C C . LEU A 1 744 ? -20.792 12.820 22.319 1.00 82.00 744 LEU A C 1
ATOM 5794 O O . LEU A 1 744 ? -19.589 12.851 22.074 1.00 82.00 744 LEU A O 1
ATOM 5798 N N . LYS A 1 745 ? -21.572 11.814 21.910 1.00 78.94 745 LYS A N 1
ATOM 5799 C CA . LYS A 1 745 ? -21.106 10.655 21.135 1.00 78.94 745 LYS A CA 1
ATOM 5800 C C . LYS A 1 745 ? -21.995 10.387 19.922 1.00 78.94 745 LYS A C 1
ATOM 5802 O O . LYS A 1 745 ? -23.196 10.659 19.943 1.00 78.94 745 LYS A O 1
ATOM 5807 N N . ILE A 1 746 ? -21.404 9.793 18.889 1.00 78.31 746 ILE A N 1
ATOM 5808 C CA . ILE A 1 746 ? -22.137 9.148 17.793 1.00 78.31 746 ILE A CA 1
ATOM 5809 C C . ILE A 1 746 ? -22.539 7.756 18.286 1.00 78.31 746 ILE A C 1
ATOM 5811 O O . ILE A 1 746 ? -21.689 7.017 18.780 1.00 78.31 746 ILE A O 1
ATOM 5815 N N . VAL A 1 747 ? -23.819 7.405 18.176 1.00 66.50 747 VAL A N 1
ATOM 5816 C CA . VAL A 1 747 ? -24.351 6.116 18.665 1.00 66.50 747 VAL A CA 1
ATOM 5817 C C . VAL A 1 747 ? -24.646 5.109 17.554 1.00 66.50 747 VAL A C 1
ATOM 5819 O O . VAL A 1 747 ? -24.577 3.907 17.795 1.00 66.50 747 VAL A O 1
ATOM 5822 N N . GLY A 1 748 ? -24.919 5.569 16.332 1.00 56.66 748 GLY A N 1
ATOM 5823 C CA . GLY A 1 748 ? -25.154 4.680 15.195 1.00 56.66 748 GLY A CA 1
ATOM 5824 C C . GLY A 1 748 ? -25.628 5.401 13.930 1.00 56.66 748 GLY A C 1
ATOM 5825 O O . GLY A 1 748 ? -25.945 6.597 13.976 1.00 56.66 748 GLY A O 1
ATOM 5826 N N . PRO A 1 749 ? -25.680 4.694 12.786 1.00 65.12 749 PRO A N 1
ATOM 5827 C CA . PRO A 1 749 ? -26.344 5.188 11.586 1.00 65.12 749 PRO A CA 1
ATOM 5828 C C . PRO A 1 749 ? -27.846 5.346 11.847 1.00 65.12 749 PRO A C 1
ATOM 5830 O O . PRO A 1 749 ? -28.467 4.502 12.485 1.00 65.12 749 PRO A O 1
ATOM 5833 N N . SER A 1 750 ? -28.450 6.407 11.317 1.00 71.44 750 SER A N 1
ATOM 5834 C CA . SER A 1 750 ? -29.885 6.678 11.510 1.00 71.44 750 SER A CA 1
ATOM 5835 C C . SER A 1 750 ? -30.817 5.785 10.680 1.00 71.44 750 SER A C 1
ATOM 5837 O O . SER A 1 750 ? -32.029 5.887 10.819 1.00 71.44 750 SER A O 1
ATOM 5839 N N . GLY A 1 751 ? -30.281 4.960 9.772 1.00 67.25 751 GLY A N 1
ATOM 5840 C CA . GLY A 1 751 ? -31.069 4.190 8.799 1.00 67.25 751 GLY A CA 1
ATOM 5841 C C . GLY A 1 751 ? -31.689 5.026 7.667 1.00 67.25 751 GLY A C 1
ATOM 5842 O O . GLY A 1 751 ? -32.281 4.461 6.751 1.00 67.25 751 GLY A O 1
ATOM 5843 N N . LEU A 1 752 ? -31.536 6.354 7.711 1.00 71.81 752 LEU A N 1
ATOM 5844 C CA . LEU A 1 752 ? -31.973 7.295 6.680 1.00 71.81 752 LEU A CA 1
ATOM 5845 C C . LEU A 1 752 ? -30.943 7.380 5.542 1.00 71.81 752 LEU A C 1
ATOM 5847 O O . LEU A 1 752 ? -29.789 6.987 5.711 1.00 71.81 752 LEU A O 1
ATOM 5851 N N . GLU A 1 753 ? -31.352 7.919 4.390 1.00 69.00 753 GLU A N 1
ATOM 5852 C CA . GLU A 1 753 ? -30.466 8.082 3.231 1.00 69.00 753 GLU A CA 1
ATOM 5853 C C . GLU A 1 753 ? -29.244 8.978 3.532 1.00 69.00 753 GLU A C 1
ATOM 5855 O O . GLU A 1 753 ? -29.304 9.941 4.311 1.00 69.00 753 GLU A O 1
ATOM 5860 N N . ASP A 1 754 ? -28.122 8.651 2.884 1.00 74.94 754 ASP A N 1
ATOM 5861 C CA . ASP A 1 754 ? -26.889 9.436 2.939 1.00 74.94 754 ASP A CA 1
ATOM 5862 C C . ASP A 1 754 ? -27.081 10.794 2.251 1.00 74.94 754 ASP A C 1
ATOM 5864 O O . ASP A 1 754 ? -27.647 10.907 1.161 1.00 74.94 754 ASP A O 1
ATOM 5868 N N . GLN A 1 755 ? -26.544 11.848 2.859 1.00 76.44 755 GLN A N 1
ATOM 5869 C CA . GLN A 1 755 ? -26.657 13.200 2.329 1.00 76.44 755 GLN A CA 1
ATOM 5870 C C . GLN A 1 755 ? -25.655 13.386 1.184 1.00 76.44 755 GLN A C 1
ATOM 5872 O O . GLN A 1 755 ? -24.441 13.394 1.400 1.00 76.44 755 GLN A O 1
ATOM 5877 N N . MET A 1 756 ? -26.155 13.549 -0.045 1.00 82.62 756 MET A N 1
ATOM 5878 C CA . MET A 1 756 ? -25.333 13.740 -1.248 1.00 82.62 756 MET A CA 1
ATOM 5879 C C . MET A 1 756 ? -25.114 15.227 -1.554 1.00 82.62 756 MET A C 1
ATOM 5881 O O . MET A 1 756 ? -26.054 15.947 -1.906 1.00 82.62 756 MET A O 1
ATOM 5885 N N . LEU A 1 757 ? -23.872 15.699 -1.428 1.00 86.38 757 LEU A N 1
ATOM 5886 C CA . LEU A 1 757 ? -23.501 17.098 -1.635 1.00 86.38 757 LEU A CA 1
ATOM 5887 C C . LEU A 1 757 ? -23.277 17.381 -3.123 1.00 86.38 757 LEU A C 1
ATOM 5889 O O . LEU A 1 757 ? -22.459 16.730 -3.775 1.00 86.38 757 LEU A O 1
ATOM 5893 N N . SER A 1 758 ? -24.000 18.366 -3.647 1.00 89.56 758 SER A N 1
ATOM 5894 C CA . SER A 1 758 ? -23.949 18.811 -5.044 1.00 89.56 758 SER A CA 1
ATOM 5895 C C . SER A 1 758 ? -23.814 20.336 -5.114 1.00 89.56 758 SER A C 1
ATOM 5897 O O . SER A 1 758 ? -23.962 21.036 -4.109 1.00 89.56 758 SER A O 1
ATOM 5899 N N . PHE A 1 759 ? -23.529 20.874 -6.300 1.00 91.88 759 PHE A N 1
ATOM 5900 C CA . PHE A 1 759 ? -23.686 22.303 -6.559 1.00 91.88 759 PHE A CA 1
ATOM 5901 C C . PHE A 1 759 ? -25.126 22.545 -7.018 1.00 91.88 759 PHE A C 1
ATOM 5903 O O . PHE A 1 759 ? -25.557 21.955 -8.013 1.00 91.88 759 PHE A O 1
ATOM 5910 N N . ALA A 1 760 ? -25.864 23.395 -6.304 1.00 90.19 760 ALA A N 1
ATOM 5911 C CA . ALA A 1 760 ? -27.138 23.926 -6.781 1.00 90.19 760 ALA A CA 1
ATOM 5912 C C . ALA A 1 760 ? -26.858 25.168 -7.632 1.00 90.19 760 ALA A C 1
ATOM 5914 O O . ALA A 1 760 ? -26.082 26.033 -7.228 1.00 90.19 760 ALA A O 1
ATOM 5915 N N . ILE A 1 761 ? -27.456 25.230 -8.817 1.00 92.25 761 ILE A N 1
ATOM 5916 C CA . ILE A 1 761 ? -27.156 26.194 -9.878 1.00 92.25 761 ILE A CA 1
ATOM 5917 C C . ILE A 1 761 ? -28.458 26.827 -10.366 1.00 92.25 761 ILE A C 1
ATOM 5919 O O . ILE A 1 761 ? -29.492 26.161 -10.479 1.00 92.25 761 ILE A O 1
ATOM 5923 N N . ARG A 1 762 ? -28.394 28.129 -10.660 1.00 89.62 762 ARG A N 1
ATOM 5924 C CA . ARG A 1 762 ? -29.536 28.929 -11.120 1.00 89.62 762 ARG A CA 1
ATOM 5925 C C . ARG A 1 762 ? -30.246 28.282 -12.330 1.00 89.62 762 ARG A C 1
ATOM 5927 O O . ARG A 1 762 ? -29.555 27.830 -13.247 1.00 89.62 762 ARG A O 1
ATOM 5934 N N . PRO A 1 763 ? -31.592 28.244 -12.392 1.00 87.94 763 PRO A N 1
ATOM 5935 C CA . PRO A 1 763 ? -32.306 27.466 -13.416 1.00 87.94 763 PRO A CA 1
ATOM 5936 C C . PRO A 1 763 ? -32.071 27.953 -14.855 1.00 87.94 763 PRO A C 1
ATOM 5938 O O . PRO A 1 763 ? -32.030 27.163 -15.794 1.00 87.94 763 PRO A O 1
ATOM 5941 N N . ASP A 1 764 ? -31.850 29.258 -15.020 1.00 88.38 764 ASP A N 1
ATOM 5942 C CA . ASP A 1 764 ? -31.547 29.943 -16.280 1.00 88.38 764 ASP A CA 1
ATOM 5943 C C . ASP A 1 764 ? -30.059 29.863 -16.687 1.00 88.38 764 ASP A C 1
ATOM 5945 O O . ASP A 1 764 ? -29.624 30.569 -17.596 1.00 88.38 764 ASP A O 1
ATOM 5949 N N . ARG A 1 765 ? -29.259 29.023 -16.012 1.00 90.06 765 ARG A N 1
ATOM 5950 C CA . ARG A 1 765 ? -27.807 28.870 -16.225 1.00 90.06 765 ARG A CA 1
ATOM 5951 C C . ARG A 1 765 ? -27.397 27.424 -16.600 1.00 90.06 765 ARG A C 1
ATOM 5953 O O . ARG A 1 765 ? -26.464 26.883 -15.996 1.00 90.06 765 ARG A O 1
ATOM 5960 N N . PRO A 1 766 ? -28.032 26.758 -17.590 1.00 91.06 766 PRO A N 1
ATOM 5961 C CA . PRO A 1 766 ? -27.719 25.368 -17.944 1.00 91.06 766 PRO A CA 1
ATOM 5962 C C . PRO A 1 766 ? -26.302 25.161 -18.499 1.00 91.06 766 PRO A C 1
ATOM 5964 O O . PRO A 1 766 ? -25.752 24.065 -18.375 1.00 91.06 766 PRO A O 1
ATOM 5967 N N . GLU A 1 767 ? -25.670 26.186 -19.071 1.00 91.81 767 GLU A N 1
ATOM 5968 C CA . GLU A 1 767 ? -24.260 26.148 -19.476 1.00 91.81 767 GLU A CA 1
ATOM 5969 C C . GLU A 1 767 ? -23.338 26.045 -18.259 1.00 91.81 767 GLU A C 1
ATOM 5971 O O . GLU A 1 767 ? -22.414 25.235 -18.275 1.00 91.81 767 GLU A O 1
ATOM 5976 N N . LEU A 1 768 ? -23.618 26.792 -17.182 1.00 92.88 768 LEU A N 1
ATOM 5977 C CA . LEU A 1 768 ? -22.826 26.751 -15.949 1.00 92.88 768 LEU A CA 1
ATOM 5978 C C . LEU A 1 768 ? -22.811 25.339 -15.364 1.00 92.88 768 LEU A C 1
ATOM 5980 O O . LEU A 1 768 ? -21.747 24.816 -15.039 1.00 92.88 768 LEU A O 1
ATOM 5984 N N . ARG A 1 769 ? -23.982 24.690 -15.317 1.00 93.62 769 ARG A N 1
ATOM 5985 C CA . ARG A 1 769 ? -24.105 23.291 -14.895 1.00 93.62 769 ARG A CA 1
ATOM 5986 C C . ARG A 1 769 ? -23.237 22.367 -15.753 1.00 93.62 769 ARG A C 1
ATOM 5988 O O . ARG A 1 769 ? -22.486 21.575 -15.197 1.00 93.62 769 ARG A O 1
ATOM 5995 N N . ARG A 1 770 ? -23.297 22.479 -17.086 1.00 92.19 770 ARG A N 1
ATOM 5996 C CA . ARG A 1 770 ? -22.486 21.650 -18.001 1.00 92.19 770 ARG A CA 1
ATOM 5997 C C . ARG A 1 770 ? -20.984 21.874 -17.826 1.00 92.19 770 ARG A C 1
ATOM 5999 O O . ARG A 1 770 ? -20.230 20.906 -17.824 1.00 92.19 770 ARG A O 1
ATOM 6006 N N . ILE A 1 771 ? -20.552 23.124 -17.669 1.00 91.44 771 ILE A N 1
ATOM 6007 C CA . ILE A 1 771 ? -19.142 23.480 -17.451 1.00 91.44 771 ILE A CA 1
ATOM 6008 C C . ILE A 1 771 ? -18.644 22.876 -16.130 1.00 91.44 771 ILE A C 1
ATOM 6010 O O . ILE A 1 771 ? -17.572 22.277 -16.099 1.00 91.44 771 ILE A O 1
ATOM 6014 N N . ILE A 1 772 ? -19.440 22.967 -15.061 1.00 91.94 772 ILE A N 1
ATOM 6015 C CA . ILE A 1 772 ? -19.080 22.447 -13.736 1.00 91.94 772 ILE A CA 1
ATOM 6016 C C . ILE A 1 772 ? -19.138 20.914 -13.681 1.00 91.94 772 ILE A C 1
ATOM 6018 O O . ILE A 1 772 ? -18.219 20.317 -13.129 1.00 91.94 772 ILE A O 1
ATOM 6022 N N . ASP A 1 773 ? -20.127 20.262 -14.305 1.00 90.75 773 ASP A N 1
ATOM 6023 C CA . ASP A 1 773 ? -20.165 18.793 -14.435 1.00 90.75 773 ASP A CA 1
ATOM 6024 C C . ASP A 1 773 ? -18.906 18.280 -15.168 1.00 90.75 773 ASP A C 1
ATOM 6026 O O . ASP A 1 773 ? -18.272 17.335 -14.703 1.00 90.75 773 ASP A O 1
ATOM 6030 N N . LYS A 1 774 ? -18.471 18.947 -16.250 1.00 87.94 774 LYS A N 1
ATOM 6031 C CA . LYS A 1 774 ? -17.206 18.616 -16.934 1.00 87.94 774 LYS A CA 1
ATOM 6032 C C . LYS A 1 774 ? -15.963 18.908 -16.082 1.00 87.94 774 LYS A C 1
ATOM 6034 O O . LYS A 1 774 ? -14.974 18.189 -16.186 1.00 87.94 774 LYS A O 1
ATOM 6039 N N . GLY A 1 775 ? -16.000 19.954 -15.253 1.00 84.69 775 GLY A N 1
ATOM 6040 C CA . GLY A 1 775 ? -14.961 20.243 -14.264 1.00 84.69 775 GLY A CA 1
ATOM 6041 C C . GLY A 1 775 ? -14.835 19.116 -13.236 1.00 84.69 775 GLY A C 1
ATOM 6042 O O . GLY A 1 775 ? -13.742 18.597 -13.035 1.00 84.69 775 GLY A O 1
ATOM 6043 N N . LEU A 1 776 ? -15.956 18.664 -12.666 1.00 86.19 776 LEU A N 1
ATOM 6044 C CA . LEU A 1 776 ? -16.022 17.521 -11.750 1.00 86.19 776 LEU A CA 1
ATOM 6045 C C . LEU A 1 776 ? -15.535 16.215 -12.391 1.00 86.19 776 LEU A C 1
ATOM 6047 O O . LEU A 1 776 ? -14.797 15.461 -11.755 1.00 86.19 776 LEU A O 1
ATOM 6051 N N . ASP A 1 777 ? -15.902 15.963 -13.649 1.00 81.56 777 ASP A N 1
ATOM 6052 C CA . ASP A 1 777 ? -15.425 14.806 -14.419 1.00 81.56 777 ASP A CA 1
ATOM 6053 C C . ASP A 1 777 ? -13.908 14.853 -14.693 1.00 81.56 777 ASP A C 1
ATOM 6055 O O . ASP A 1 777 ? -13.306 13.815 -14.950 1.00 81.56 777 ASP A O 1
ATOM 6059 N N . SER A 1 778 ? -13.277 16.032 -14.597 1.00 76.69 778 SER A N 1
ATOM 6060 C CA . SER A 1 778 ? -11.820 16.202 -14.707 1.00 76.69 778 SER A CA 1
ATOM 6061 C C . SER A 1 778 ? -11.057 16.113 -13.377 1.00 76.69 778 SER A C 1
ATOM 6063 O O . SER A 1 778 ? -9.834 16.207 -13.385 1.00 76.69 778 SER A O 1
ATOM 6065 N N . ILE A 1 779 ? -11.741 15.932 -12.239 1.00 71.44 779 ILE A N 1
ATOM 6066 C CA . ILE A 1 779 ? -11.086 15.756 -10.933 1.00 71.44 779 ILE A CA 1
ATOM 6067 C C . ILE A 1 779 ? -10.923 14.262 -10.653 1.00 71.44 779 ILE A C 1
ATOM 6069 O O . ILE A 1 779 ? -11.907 13.545 -10.423 1.00 71.44 779 ILE A O 1
ATOM 6073 N N . SER A 1 780 ? -9.665 13.823 -10.653 1.00 59.09 780 SER A N 1
ATOM 6074 C CA . SER A 1 780 ? -9.228 12.441 -10.460 1.00 59.09 780 SER A CA 1
ATOM 6075 C C . SER A 1 780 ? -9.569 11.896 -9.073 1.00 59.09 780 SER A C 1
ATOM 6077 O O . SER A 1 780 ? -9.730 12.631 -8.098 1.00 59.09 780 SER A O 1
ATOM 6079 N N . LEU A 1 781 ? -9.642 10.571 -8.957 1.00 45.22 781 LEU A N 1
ATOM 6080 C CA . LEU A 1 781 ? -9.981 9.913 -7.697 1.00 45.22 781 LEU A CA 1
ATOM 6081 C C . LEU A 1 781 ? -8.917 10.133 -6.601 1.00 45.22 781 LEU A C 1
ATOM 6083 O O . LEU A 1 781 ? -9.257 10.167 -5.420 1.00 45.22 781 LEU A O 1
ATOM 6087 N N . GLU A 1 782 ? -7.655 10.363 -6.975 1.00 44.09 782 GLU A N 1
ATOM 6088 C CA . GLU A 1 782 ? -6.581 10.735 -6.045 1.00 44.09 782 GLU A CA 1
ATOM 6089 C C . GLU A 1 782 ? -6.743 12.173 -5.521 1.00 44.09 782 GLU A C 1
ATOM 6091 O O . GLU A 1 782 ? -6.670 12.383 -4.309 1.00 44.09 782 GLU A O 1
ATOM 6096 N N . GLU A 1 783 ? -7.069 13.150 -6.380 1.00 53.12 783 GLU A N 1
ATOM 6097 C CA . GLU A 1 783 ? -7.416 14.520 -5.953 1.00 53.12 783 GLU A CA 1
ATOM 6098 C C . GLU A 1 783 ? -8.632 14.501 -5.004 1.00 53.12 783 GLU A C 1
ATOM 6100 O O . GLU A 1 783 ? -8.586 15.093 -3.921 1.00 53.12 783 GLU A O 1
ATOM 6105 N N . ARG A 1 784 ? -9.695 13.749 -5.343 1.00 59.34 784 ARG A N 1
ATOM 6106 C CA . ARG A 1 784 ? -10.885 13.584 -4.481 1.00 59.34 784 ARG A CA 1
ATOM 6107 C C . ARG A 1 784 ? -10.532 12.981 -3.121 1.00 59.34 784 ARG A C 1
ATOM 6109 O O . ARG A 1 784 ? -10.978 13.491 -2.095 1.00 59.34 784 ARG A O 1
ATOM 6116 N N . ASN A 1 785 ? -9.723 11.920 -3.095 1.00 48.75 785 ASN A N 1
ATOM 6117 C CA . ASN A 1 785 ? -9.277 11.278 -1.857 1.00 48.75 785 ASN A CA 1
ATOM 6118 C C . ASN A 1 785 ? -8.374 12.196 -1.022 1.00 48.75 785 ASN A C 1
ATOM 6120 O O . ASN A 1 785 ? -8.511 12.225 0.199 1.00 48.75 785 ASN A O 1
ATOM 6124 N N . THR A 1 786 ? -7.504 12.979 -1.661 1.00 62.47 786 THR A N 1
ATOM 6125 C CA . THR A 1 786 ? -6.612 13.938 -0.994 1.00 62.47 786 THR A CA 1
ATOM 6126 C C . THR A 1 786 ? -7.418 15.036 -0.309 1.00 62.47 786 THR A C 1
ATOM 6128 O O . THR A 1 786 ? -7.288 15.220 0.899 1.00 62.47 786 THR A O 1
ATOM 6131 N N . MET A 1 787 ? -8.337 15.687 -1.032 1.00 73.00 787 MET A N 1
ATOM 6132 C CA . MET A 1 787 ? -9.237 16.694 -0.458 1.00 73.00 787 MET A CA 1
ATOM 6133 C C . MET A 1 787 ? -10.116 16.102 0.656 1.00 73.00 787 MET A C 1
ATOM 6135 O O . MET A 1 787 ? -10.255 16.697 1.726 1.00 73.00 787 MET A O 1
ATOM 6139 N N . ARG A 1 788 ? -10.662 14.894 0.459 1.00 66.00 788 ARG A N 1
ATOM 6140 C CA . ARG A 1 788 ? -11.449 14.191 1.483 1.00 66.00 788 ARG A CA 1
ATOM 6141 C C . ARG A 1 788 ? -10.633 13.943 2.756 1.00 66.00 788 ARG A C 1
ATOM 6143 O O . ARG A 1 788 ? -11.113 14.236 3.844 1.00 66.00 788 ARG A O 1
ATOM 6150 N N . ASN A 1 789 ? -9.398 13.460 2.633 1.00 57.78 789 ASN A N 1
ATOM 6151 C CA . ASN A 1 789 ? -8.514 13.179 3.769 1.00 57.78 789 ASN A CA 1
ATOM 6152 C C . ASN A 1 789 ? -7.915 14.453 4.400 1.00 57.78 789 ASN A C 1
ATOM 6154 O O . ASN A 1 789 ? -7.448 14.421 5.538 1.00 57.78 789 ASN A O 1
ATOM 6158 N N . GLN A 1 790 ? -7.902 15.573 3.676 1.00 68.00 790 GLN A N 1
ATOM 6159 C CA . GLN A 1 790 ? -7.472 16.872 4.189 1.00 68.00 790 GLN A CA 1
ATOM 6160 C C . GLN A 1 790 ? -8.555 17.536 5.046 1.00 68.00 790 GLN A C 1
ATOM 6162 O O . GLN A 1 790 ? -8.224 18.091 6.090 1.00 68.00 790 GLN A O 1
ATOM 6167 N N . TYR A 1 791 ? -9.825 17.467 4.626 1.00 68.25 791 TYR A N 1
ATOM 6168 C CA . TYR A 1 791 ? -10.926 18.194 5.273 1.00 68.25 791 TYR A CA 1
ATOM 6169 C C . TYR A 1 791 ? -11.864 17.330 6.132 1.00 68.25 791 TYR A C 1
ATOM 6171 O O . TYR A 1 791 ? -12.482 17.871 7.043 1.00 68.25 791 TYR A O 1
ATOM 6179 N N . LEU A 1 792 ? -11.989 16.018 5.884 1.00 65.50 792 LEU A N 1
ATOM 6180 C CA . LEU A 1 792 ? -12.890 15.129 6.647 1.00 65.50 792 LEU A CA 1
ATOM 6181 C C . LEU A 1 792 ? -12.166 14.196 7.637 1.00 65.50 792 LEU A C 1
ATOM 6183 O O . LEU A 1 792 ? -12.823 13.504 8.411 1.00 65.50 792 LEU A O 1
ATOM 6187 N N . ALA A 1 793 ? -10.830 14.139 7.631 1.00 49.91 793 ALA A N 1
ATOM 6188 C CA . ALA A 1 793 ? -10.090 13.322 8.593 1.00 49.91 793 ALA A CA 1
ATOM 6189 C C . ALA A 1 793 ? -9.949 14.048 9.939 1.00 49.91 793 ALA A C 1
ATOM 6191 O O . ALA A 1 793 ? -9.429 15.163 9.997 1.00 49.91 793 ALA A O 1
ATOM 6192 N N . VAL A 1 794 ? -10.350 13.388 11.027 1.00 42.75 794 VAL A N 1
ATOM 6193 C CA . VAL A 1 794 ? -10.168 13.893 12.395 1.00 42.75 794 VAL A CA 1
ATOM 6194 C C . VAL A 1 794 ? -8.673 13.992 12.711 1.00 42.75 794 VAL A C 1
ATOM 6196 O O . VAL A 1 794 ? -7.973 12.981 12.748 1.00 42.75 794 VAL A O 1
ATOM 6199 N N . ARG A 1 795 ? -8.180 15.212 12.951 1.00 34.03 795 ARG A N 1
ATOM 6200 C CA . ARG A 1 795 ? -6.801 15.483 13.382 1.00 34.03 795 ARG A CA 1
ATOM 6201 C C . ARG A 1 795 ? -6.803 16.164 14.746 1.00 34.03 795 ARG A C 1
ATOM 6203 O O . ARG A 1 795 ? -7.508 17.148 14.942 1.00 34.03 795 ARG A O 1
ATOM 6210 N N . TYR A 1 796 ? -5.977 15.661 15.657 1.00 28.33 796 TYR A N 1
ATOM 6211 C CA . TYR A 1 796 ? -5.610 16.370 16.881 1.00 28.33 796 TYR A CA 1
ATOM 6212 C C . TYR A 1 796 ? -4.477 17.352 16.574 1.00 28.33 796 TYR A C 1
ATOM 6214 O O . TYR A 1 796 ? -3.450 16.939 16.040 1.00 28.33 796 TYR A O 1
ATOM 6222 N N . ASP A 1 797 ? -4.630 18.615 16.971 1.00 25.61 797 ASP A N 1
ATOM 6223 C CA . ASP A 1 797 ? -3.543 19.597 16.976 1.00 25.61 797 ASP A CA 1
ATOM 6224 C C . ASP A 1 797 ? -3.300 20.085 18.415 1.00 25.61 797 ASP A C 1
ATOM 6226 O O . ASP A 1 797 ? -4.211 20.573 19.086 1.00 25.61 797 ASP A O 1
ATOM 6230 N N . HIS A 1 798 ? -2.085 19.887 18.930 1.00 32.50 798 HIS A N 1
ATOM 6231 C CA . HIS A 1 798 ? -1.701 20.238 20.302 1.00 32.50 798 HIS A CA 1
ATOM 6232 C C . HIS A 1 798 ? -0.961 21.582 20.329 1.00 32.50 798 HIS A C 1
ATOM 6234 O O . HIS A 1 798 ? 0.263 21.660 20.458 1.00 32.50 798 HIS A O 1
ATOM 6240 N N . GLY A 1 799 ? -1.726 22.672 20.260 1.00 32.03 799 GLY A N 1
ATOM 6241 C CA . GLY A 1 799 ? -1.205 24.032 20.393 1.00 32.03 799 GLY A CA 1
ATOM 6242 C C . GLY A 1 799 ? -0.751 24.378 21.819 1.00 32.03 799 GLY A C 1
ATOM 6243 O O . GLY A 1 799 ? -1.496 25.000 22.578 1.00 32.03 799 GLY A O 1
ATOM 6244 N N . ILE A 1 800 ? 0.493 24.047 22.189 1.00 41.53 800 ILE A N 1
ATOM 6245 C CA . ILE A 1 800 ? 1.099 24.528 23.446 1.00 41.53 800 ILE A CA 1
ATOM 6246 C C . ILE A 1 800 ? 1.245 26.057 23.387 1.00 41.53 800 ILE A C 1
ATOM 6248 O O . ILE A 1 800 ? 1.884 26.619 22.494 1.00 41.53 800 ILE A O 1
ATOM 6252 N N . ARG A 1 801 ? 0.680 26.763 24.373 1.00 45.50 801 ARG A N 1
ATOM 6253 C CA . ARG A 1 801 ? 0.706 28.233 24.418 1.00 45.50 801 ARG A CA 1
ATOM 6254 C C . ARG A 1 801 ? 2.133 28.743 24.643 1.00 45.50 801 ARG A C 1
ATOM 6256 O O . ARG A 1 801 ? 2.790 28.379 25.617 1.00 45.50 801 ARG A O 1
ATOM 6263 N N . LYS A 1 802 ? 2.579 29.690 23.808 1.00 48.91 802 LYS A N 1
ATOM 6264 C CA . LYS A 1 802 ? 3.937 30.283 23.845 1.00 48.91 802 LYS A CA 1
ATOM 6265 C C . LYS A 1 802 ? 4.360 30.832 25.224 1.00 48.91 802 LYS A C 1
ATOM 6267 O O . LYS A 1 802 ? 5.547 30.836 25.540 1.00 48.91 802 LYS A O 1
ATOM 6272 N N . ALA A 1 803 ? 3.407 31.261 26.056 1.00 51.53 803 ALA A N 1
ATOM 6273 C CA . ALA A 1 803 ? 3.663 31.748 27.415 1.00 51.53 803 ALA A CA 1
ATOM 6274 C C . ALA A 1 803 ? 4.161 30.656 28.384 1.00 51.53 803 ALA A C 1
ATOM 6276 O O . ALA A 1 803 ? 4.955 30.947 29.280 1.00 51.53 803 ALA A O 1
ATOM 6277 N N . ASP A 1 804 ? 3.723 29.409 28.200 1.00 55.28 804 ASP A N 1
ATOM 6278 C CA . ASP A 1 804 ? 4.081 28.294 29.080 1.00 55.28 804 ASP A CA 1
ATOM 6279 C C . ASP A 1 804 ? 5.508 27.789 28.760 1.00 55.28 804 ASP A C 1
ATOM 6281 O O . ASP A 1 804 ? 6.304 27.545 29.669 1.00 55.28 804 ASP A O 1
ATOM 6285 N N . VAL A 1 805 ? 5.899 27.801 27.477 1.00 60.16 805 VAL A N 1
ATOM 6286 C CA . VAL A 1 805 ? 7.281 27.534 27.017 1.00 60.16 805 VAL A CA 1
ATOM 6287 C C . VAL A 1 805 ? 8.272 28.584 27.543 1.00 60.16 805 VAL A C 1
ATOM 6289 O O . VAL A 1 805 ? 9.357 28.239 28.013 1.00 60.16 805 VAL A O 1
ATOM 6292 N N . ALA A 1 806 ? 7.900 29.869 27.522 1.00 60.09 806 ALA A N 1
ATOM 6293 C CA . ALA A 1 806 ? 8.762 30.952 28.001 1.00 60.09 806 ALA A CA 1
ATOM 6294 C C . ALA A 1 806 ? 9.109 30.825 29.500 1.00 60.09 806 ALA A C 1
ATOM 6296 O O . ALA A 1 806 ? 10.245 31.093 29.897 1.00 60.09 806 ALA A O 1
ATOM 6297 N N . LYS A 1 807 ? 8.163 30.359 30.332 1.00 63.53 807 LYS A N 1
ATOM 6298 C CA . LYS A 1 807 ? 8.416 30.071 31.755 1.00 63.53 807 LYS A CA 1
ATOM 6299 C C . LYS A 1 807 ? 9.404 28.920 31.947 1.00 63.53 807 LYS A C 1
ATOM 6301 O O . LYS A 1 807 ? 10.310 29.040 32.770 1.00 63.53 807 LYS A O 1
ATOM 6306 N N . ALA A 1 808 ? 9.258 27.833 31.186 1.00 57.72 808 ALA A N 1
ATOM 6307 C CA . ALA A 1 808 ? 10.149 26.676 31.280 1.00 57.72 808 ALA A CA 1
ATOM 6308 C C . ALA A 1 808 ? 11.608 27.043 30.946 1.00 57.72 808 ALA A C 1
ATOM 6310 O O . ALA A 1 808 ? 12.524 26.688 31.691 1.00 57.72 808 ALA A O 1
ATOM 6311 N N . LEU A 1 809 ? 11.822 27.828 29.883 1.00 68.75 809 LEU A N 1
ATOM 6312 C CA . LEU A 1 809 ? 13.155 28.288 29.472 1.00 68.75 809 LEU A CA 1
ATOM 6313 C C . LEU A 1 809 ? 13.844 29.164 30.533 1.00 68.75 809 LEU A C 1
ATOM 6315 O O . LEU A 1 809 ? 15.047 29.024 30.756 1.00 68.75 809 LEU A O 1
ATOM 6319 N N . PHE A 1 810 ? 13.097 30.029 31.228 1.00 77.75 810 PHE A N 1
ATOM 6320 C CA . PHE A 1 810 ? 13.651 30.880 32.289 1.00 77.75 810 PHE A CA 1
ATOM 6321 C C . PHE A 1 810 ? 14.140 30.067 33.505 1.00 77.75 810 PHE A C 1
ATOM 6323 O O . PHE A 1 810 ? 15.206 30.343 34.065 1.00 77.75 810 PHE A O 1
ATOM 6330 N N . ILE A 1 811 ? 13.391 29.028 33.891 1.00 71.50 811 ILE A N 1
ATOM 6331 C CA . ILE A 1 811 ? 13.764 28.122 34.990 1.00 71.50 811 ILE A CA 1
ATOM 6332 C C . ILE A 1 811 ? 15.026 27.326 34.621 1.00 71.50 811 ILE A C 1
ATOM 6334 O O . ILE A 1 811 ? 15.979 27.291 35.401 1.00 71.50 811 ILE A O 1
ATOM 6338 N N . LEU A 1 812 ? 15.077 26.763 33.408 1.00 70.50 812 LEU A N 1
ATOM 6339 C CA . LEU A 1 812 ? 16.237 26.023 32.894 1.00 70.50 812 LEU A CA 1
ATOM 6340 C C . LEU A 1 812 ? 17.519 26.872 32.867 1.00 70.50 812 LEU A C 1
ATOM 6342 O O . LEU A 1 812 ? 18.558 26.431 33.363 1.00 70.50 812 LEU A O 1
ATOM 6346 N N . GLY A 1 813 ? 17.448 28.108 32.359 1.00 79.88 813 GLY A N 1
ATOM 6347 C CA . GLY A 1 813 ? 18.599 29.020 32.331 1.00 79.88 813 GLY A CA 1
ATOM 6348 C C . GLY A 1 813 ? 19.143 29.358 33.726 1.00 79.88 813 GLY A C 1
ATOM 6349 O O . GLY A 1 813 ? 20.358 29.437 33.917 1.00 79.88 813 GLY A O 1
ATOM 6350 N N . SER A 1 814 ? 18.256 29.481 34.719 1.00 72.75 814 SER A N 1
ATOM 6351 C CA . SER A 1 814 ? 18.625 29.791 36.109 1.00 72.75 814 SER A CA 1
ATOM 6352 C C . SER A 1 814 ? 19.420 28.657 36.772 1.00 72.75 814 SER A C 1
ATOM 6354 O O . SER A 1 814 ? 20.409 28.911 37.460 1.00 72.75 814 SER A O 1
ATOM 6356 N N . VAL A 1 815 ? 19.029 27.399 36.531 1.00 76.88 815 VAL A N 1
ATOM 6357 C CA . VAL A 1 815 ? 19.735 26.214 37.056 1.00 76.88 815 VAL A CA 1
ATOM 6358 C C . VAL A 1 815 ? 21.115 26.061 36.411 1.00 76.88 815 VAL A C 1
ATOM 6360 O O . VAL A 1 815 ? 22.098 25.795 37.104 1.00 76.88 815 VAL A O 1
ATOM 6363 N N . PHE A 1 816 ? 21.218 26.283 35.097 1.00 80.31 816 PHE A N 1
ATOM 6364 C CA . PHE A 1 816 ? 22.474 26.122 34.361 1.00 80.31 816 PHE A CA 1
ATOM 6365 C C . PHE A 1 816 ? 23.570 27.097 34.835 1.00 80.31 816 PHE A C 1
ATOM 6367 O O . PHE A 1 816 ? 24.734 26.712 34.971 1.00 80.31 816 PHE A O 1
ATOM 6374 N N . GLY A 1 817 ? 23.198 28.337 35.180 1.00 84.06 817 GLY A N 1
ATOM 6375 C CA . GLY A 1 817 ? 24.127 29.337 35.723 1.00 84.06 817 GLY A CA 1
ATOM 6376 C C . GLY A 1 817 ? 24.777 28.935 37.056 1.00 84.06 817 GLY A C 1
ATOM 6377 O O . GLY A 1 817 ? 25.967 29.185 37.261 1.00 84.06 817 GLY A O 1
ATOM 6378 N N . LEU A 1 818 ? 24.037 28.258 37.944 1.00 79.88 818 LEU A N 1
ATOM 6379 C CA . LEU A 1 818 ? 24.567 27.771 39.227 1.00 79.88 818 LEU A CA 1
ATOM 6380 C C . LEU A 1 818 ? 25.614 26.662 39.042 1.00 79.88 818 LEU A C 1
ATOM 6382 O O . LEU A 1 818 ? 26.645 26.671 39.717 1.00 79.88 818 LEU A O 1
ATOM 6386 N N . VAL A 1 819 ? 25.386 25.743 38.096 1.00 79.19 819 VAL A N 1
ATOM 6387 C CA . VAL A 1 819 ? 26.312 24.635 37.802 1.00 79.19 819 VAL A CA 1
ATOM 6388 C C . VAL A 1 819 ? 27.653 25.155 37.277 1.00 79.19 819 VAL A C 1
ATOM 6390 O O . VAL A 1 819 ? 28.705 24.718 37.745 1.00 79.19 819 VAL A O 1
ATOM 6393 N N . ILE A 1 820 ? 27.637 26.135 36.366 1.00 85.31 820 ILE A N 1
ATOM 6394 C CA . ILE A 1 820 ? 28.862 26.758 35.831 1.00 85.31 820 ILE A CA 1
ATOM 6395 C C . ILE A 1 820 ? 29.710 27.359 36.962 1.00 85.31 820 ILE A C 1
ATOM 6397 O O . ILE A 1 820 ? 30.926 27.159 37.001 1.00 85.31 820 ILE A O 1
ATOM 6401 N N . CYS A 1 821 ? 29.074 28.046 37.915 1.00 82.00 821 CYS A N 1
ATOM 6402 C CA . CYS A 1 821 ? 29.766 28.681 39.037 1.00 82.00 821 CYS A CA 1
ATOM 6403 C C . CYS A 1 821 ? 30.498 27.654 39.929 1.00 82.00 821 CYS A C 1
ATOM 6405 O O . CYS A 1 821 ? 31.649 27.867 40.319 1.00 82.00 821 CYS A O 1
ATOM 6407 N N . ALA A 1 822 ? 29.881 26.492 40.180 1.00 77.69 822 ALA A N 1
ATOM 6408 C CA . ALA A 1 822 ? 30.494 25.402 40.942 1.00 77.69 822 ALA A CA 1
ATOM 6409 C C . ALA A 1 822 ? 31.696 24.759 40.219 1.00 77.69 822 ALA A C 1
ATOM 6411 O O . ALA A 1 822 ? 32.722 24.485 40.847 1.00 77.69 822 ALA A O 1
ATOM 6412 N N . VAL A 1 823 ? 31.610 24.561 38.897 1.00 81.06 823 VAL A N 1
ATOM 6413 C CA . VAL A 1 823 ? 32.702 23.974 38.094 1.00 81.06 823 VAL A CA 1
ATOM 6414 C C . VAL A 1 823 ? 33.951 24.863 38.102 1.00 81.06 823 VAL A C 1
ATOM 6416 O O . VAL A 1 823 ? 35.065 24.353 38.238 1.00 81.06 823 VAL A O 1
ATOM 6419 N N . VAL A 1 824 ? 33.788 26.188 38.018 1.00 84.31 824 VAL A N 1
ATOM 6420 C CA . VAL A 1 824 ? 34.912 27.142 38.081 1.00 84.31 824 VAL A CA 1
ATOM 6421 C C . VAL A 1 824 ? 35.649 27.053 39.424 1.00 84.31 824 VAL A C 1
ATOM 6423 O O . VAL A 1 824 ? 36.881 27.034 39.446 1.00 84.31 824 VAL A O 1
ATOM 6426 N N . LEU A 1 825 ? 34.916 26.930 40.537 1.00 77.12 825 LEU A N 1
ATOM 6427 C CA . LEU A 1 825 ? 35.499 26.785 41.877 1.00 77.12 825 LEU A CA 1
ATOM 6428 C C . LEU A 1 825 ? 36.263 25.460 42.052 1.00 77.12 825 LEU A C 1
ATOM 6430 O O . LEU A 1 825 ? 37.338 25.451 42.655 1.00 77.12 825 LEU A O 1
ATOM 6434 N N . TRP A 1 826 ? 35.756 24.356 41.493 1.00 74.56 826 TRP A N 1
ATOM 6435 C CA . TRP A 1 826 ? 36.425 23.048 41.535 1.00 74.56 826 TRP A CA 1
ATOM 6436 C C . TRP A 1 826 ? 37.758 23.052 40.773 1.00 74.56 826 TRP A C 1
ATOM 6438 O O . TRP A 1 826 ? 38.787 22.592 41.276 1.00 74.56 826 TRP A O 1
ATOM 6448 N N . ASN A 1 827 ? 37.762 23.634 39.571 1.00 71.69 827 ASN A N 1
ATOM 6449 C CA . ASN A 1 827 ? 38.923 23.635 38.678 1.00 71.69 827 ASN A CA 1
ATOM 6450 C C . ASN A 1 827 ? 40.126 24.407 39.263 1.00 71.69 827 ASN A C 1
ATOM 6452 O O . ASN A 1 827 ? 41.283 24.097 38.972 1.00 71.69 827 ASN A O 1
ATOM 6456 N N . PHE A 1 828 ? 39.869 25.378 40.147 1.00 69.69 828 PHE A N 1
ATOM 6457 C CA . PHE A 1 828 ? 40.917 26.130 40.841 1.00 69.69 828 PHE A CA 1
ATOM 6458 C C . PHE A 1 828 ? 41.663 25.299 41.904 1.00 69.69 828 PHE A C 1
ATOM 6460 O O . PHE A 1 828 ? 42.819 25.593 42.207 1.00 69.69 828 PHE A O 1
ATOM 6467 N N . GLN A 1 829 ? 41.048 24.243 42.454 1.00 69.81 829 GLN A N 1
ATOM 6468 C CA . GLN A 1 829 ? 41.691 23.382 43.457 1.00 69.81 829 GLN A CA 1
ATOM 6469 C C . GLN A 1 829 ? 42.575 22.293 42.832 1.00 69.81 829 GLN A C 1
ATOM 6471 O O . GLN A 1 829 ? 43.655 22.001 43.350 1.00 69.81 829 GLN A O 1
ATOM 6476 N N . LEU A 1 830 ? 42.147 21.702 41.708 1.00 69.00 830 LEU A N 1
ATOM 6477 C CA . LEU A 1 830 ? 42.789 20.512 41.133 1.00 69.00 830 LEU A CA 1
ATOM 6478 C C . LEU A 1 830 ? 44.239 20.769 40.679 1.00 69.00 830 LEU A C 1
ATOM 6480 O O . LEU A 1 830 ? 45.121 19.939 40.909 1.00 69.00 830 LEU A O 1
ATOM 6484 N N . LYS A 1 831 ? 44.515 21.962 40.129 1.00 65.12 831 LYS A N 1
ATOM 6485 C CA . LYS A 1 831 ? 45.857 22.375 39.671 1.00 65.12 831 LYS A CA 1
ATOM 6486 C C . LYS A 1 831 ? 46.939 22.339 40.757 1.00 65.12 831 LYS A C 1
ATOM 6488 O O . LYS A 1 831 ? 48.118 22.324 40.421 1.00 65.12 831 LYS A O 1
ATOM 6493 N N . ARG A 1 832 ? 46.569 22.316 42.042 1.00 61.22 832 ARG A N 1
ATOM 6494 C CA . ARG A 1 832 ? 47.522 22.370 43.160 1.00 61.22 832 ARG A CA 1
ATOM 6495 C C . ARG A 1 832 ? 48.139 21.011 43.531 1.00 61.22 832 ARG A C 1
ATOM 6497 O O . ARG A 1 832 ? 49.140 21.011 44.232 1.00 61.22 832 ARG A O 1
ATOM 6504 N N . LYS A 1 833 ? 47.580 19.878 43.073 1.00 62.72 833 LYS A N 1
ATOM 6505 C CA . LYS A 1 833 ? 48.040 18.516 43.446 1.00 62.72 833 LYS A CA 1
ATOM 6506 C C . LYS A 1 833 ? 49.010 17.844 42.464 1.00 62.72 833 LYS A C 1
ATOM 6508 O O . LYS A 1 833 ? 49.714 16.921 42.849 1.00 62.72 833 LYS A O 1
ATOM 6513 N N . VAL A 1 834 ? 49.035 18.254 41.195 1.00 61.50 834 VAL A N 1
ATOM 6514 C CA . VAL A 1 834 ? 49.746 17.507 40.129 1.00 61.50 834 VAL A CA 1
ATOM 6515 C C . VAL A 1 834 ? 51.275 17.676 40.185 1.00 61.50 834 VAL A C 1
ATOM 6517 O O . VAL A 1 834 ? 52.006 16.850 39.652 1.00 61.50 834 VAL A O 1
ATOM 6520 N N . PHE A 1 835 ? 51.777 18.712 40.858 1.00 58.56 835 PHE A N 1
ATOM 6521 C CA . PHE A 1 835 ? 53.194 19.097 40.822 1.00 58.56 835 PHE A CA 1
ATOM 6522 C C . PHE A 1 835 ? 54.145 18.187 41.639 1.00 58.56 835 PHE A C 1
ATOM 6524 O O . PHE A 1 835 ? 55.356 18.343 41.539 1.00 58.56 835 PHE A O 1
ATOM 6531 N N . GLU A 1 836 ? 53.634 17.245 42.442 1.00 59.84 836 GLU A N 1
ATOM 6532 C CA . GLU A 1 836 ? 54.432 16.549 43.474 1.00 59.84 836 GLU A CA 1
ATOM 6533 C C . GLU A 1 836 ? 54.949 15.136 43.108 1.00 59.84 836 GLU A C 1
ATOM 6535 O O . GLU A 1 836 ? 55.749 14.596 43.864 1.00 59.84 836 GLU A O 1
ATOM 6540 N N . ARG A 1 837 ? 54.528 14.500 41.996 1.00 60.88 837 ARG A N 1
ATOM 6541 C CA . ARG A 1 837 ? 54.755 13.042 41.773 1.00 60.88 837 ARG A CA 1
ATOM 6542 C C . ARG A 1 837 ? 55.818 12.605 40.749 1.00 60.88 837 ARG A C 1
ATOM 6544 O O . ARG A 1 837 ? 56.122 11.418 40.691 1.00 60.88 837 ARG A O 1
ATOM 6551 N N . THR A 1 838 ? 56.383 13.488 39.930 1.00 57.19 838 THR A N 1
ATOM 6552 C CA . THR A 1 838 ? 57.098 13.074 38.694 1.00 57.19 838 THR A CA 1
ATOM 6553 C C . THR A 1 838 ? 58.596 12.733 38.868 1.00 57.19 838 THR A C 1
ATOM 6555 O O . THR A 1 838 ? 59.338 12.766 37.891 1.00 57.19 838 THR A O 1
ATOM 6558 N N . ALA A 1 839 ? 59.085 12.446 40.082 1.00 53.53 839 ALA A N 1
ATOM 6559 C CA . ALA A 1 839 ? 60.531 12.429 40.372 1.00 53.53 839 ALA A CA 1
ATOM 6560 C C . ALA A 1 839 ? 61.240 11.048 40.379 1.00 53.53 839 ALA A C 1
ATOM 6562 O O . ALA A 1 839 ? 62.443 11.007 40.130 1.00 53.53 839 ALA A O 1
ATOM 6563 N N . ASP A 1 840 ? 60.548 9.929 40.639 1.00 56.56 840 ASP A N 1
ATOM 6564 C CA . ASP A 1 840 ? 61.209 8.738 41.231 1.00 56.56 840 ASP A CA 1
ATOM 6565 C C . ASP A 1 840 ? 61.623 7.572 40.289 1.00 56.56 840 ASP A C 1
ATOM 6567 O O . ASP A 1 840 ? 62.294 6.642 40.732 1.00 56.56 840 ASP A O 1
ATOM 6571 N N . LEU A 1 841 ? 61.238 7.535 39.005 1.00 54.28 841 LEU A N 1
ATOM 6572 C CA . LEU A 1 841 ? 61.088 6.241 38.290 1.00 54.28 841 LEU A CA 1
ATOM 6573 C C . LEU A 1 841 ? 62.321 5.628 37.557 1.00 54.28 841 LEU A C 1
ATOM 6575 O O . LEU A 1 841 ? 62.176 4.602 36.897 1.00 54.28 841 LEU A O 1
ATOM 6579 N N . ASN A 1 842 ? 63.524 6.214 37.595 1.00 50.56 842 ASN A N 1
ATOM 6580 C CA . ASN A 1 842 ? 64.476 6.086 36.462 1.00 50.56 842 ASN A CA 1
ATOM 6581 C C . ASN A 1 842 ? 65.695 5.113 36.584 1.00 50.56 842 ASN A C 1
ATOM 6583 O O . ASN A 1 842 ? 66.649 5.280 35.826 1.00 50.56 842 ASN A O 1
ATOM 6587 N N . GLN A 1 843 ? 65.746 4.131 37.509 1.00 43.62 843 GLN A N 1
ATOM 6588 C CA . GLN A 1 843 ? 67.048 3.556 37.963 1.00 43.62 843 GLN A CA 1
ATOM 6589 C C . GLN A 1 843 ? 67.440 2.074 37.627 1.00 43.62 843 GLN A C 1
ATOM 6591 O O . GLN A 1 843 ? 68.601 1.730 37.831 1.00 43.62 843 GLN A O 1
ATOM 6596 N N . SER A 1 844 ? 66.582 1.157 37.141 1.00 52.09 844 SER A N 1
ATOM 6597 C CA . SER A 1 844 ? 66.769 -0.303 37.442 1.00 52.09 844 SER A CA 1
ATOM 6598 C C . SER A 1 844 ? 67.301 -1.323 36.382 1.00 52.09 844 SER A C 1
ATOM 6600 O O . SER A 1 844 ? 67.302 -2.515 36.673 1.00 52.09 844 SER A O 1
ATOM 6602 N N . ASN A 1 845 ? 67.742 -0.962 35.166 1.00 52.03 845 ASN A N 1
ATOM 6603 C CA . ASN A 1 845 ? 67.543 -1.859 33.991 1.00 52.03 845 ASN A CA 1
ATOM 6604 C C . ASN A 1 845 ? 68.768 -2.550 33.287 1.00 52.03 845 ASN A C 1
ATOM 6606 O O . ASN A 1 845 ? 68.753 -2.651 32.064 1.00 52.03 845 ASN A O 1
ATOM 6610 N N . VAL A 1 846 ? 69.851 -2.993 33.968 1.00 48.03 846 VAL A N 1
ATOM 6611 C CA . VAL A 1 846 ? 71.181 -3.210 33.294 1.00 48.03 846 VAL A CA 1
ATOM 6612 C C . VAL A 1 846 ? 71.822 -4.639 33.251 1.00 48.03 846 VAL A C 1
ATOM 6614 O O . VAL A 1 846 ? 72.777 -4.823 32.503 1.00 48.03 846 VAL A O 1
ATOM 6617 N N . GLN A 1 847 ? 71.393 -5.681 33.987 1.00 44.72 847 GLN A N 1
ATOM 6618 C CA . GLN A 1 847 ? 72.384 -6.655 34.541 1.00 44.72 847 GLN A CA 1
ATOM 6619 C C . GLN A 1 847 ? 72.528 -8.134 34.019 1.00 44.72 847 GLN A C 1
ATOM 6621 O O . GLN A 1 847 ? 73.221 -8.889 34.696 1.00 44.72 847 GLN A O 1
ATOM 6626 N N . LEU A 1 848 ? 71.938 -8.629 32.909 1.00 48.22 848 LEU A N 1
ATOM 6627 C CA . LEU A 1 848 ? 71.578 -10.084 32.823 1.00 48.22 848 LEU A CA 1
ATOM 6628 C C . LEU A 1 848 ? 72.165 -11.066 31.750 1.00 48.22 848 LEU A C 1
ATOM 6630 O O . LEU A 1 848 ? 71.691 -12.197 31.696 1.00 48.22 848 LEU A O 1
ATOM 6634 N N . SER A 1 849 ? 73.154 -10.748 30.901 1.00 35.81 849 SER A N 1
ATOM 6635 C CA . SER A 1 849 ? 73.437 -11.561 29.679 1.00 35.81 849 SER A CA 1
ATOM 6636 C C . SER A 1 849 ? 74.849 -12.198 29.559 1.00 35.81 849 SER A C 1
ATOM 6638 O O . SER A 1 849 ? 75.739 -11.531 29.027 1.00 35.81 849 SER A O 1
ATOM 6640 N N . ALA A 1 850 ? 75.094 -13.459 29.988 1.00 42.47 850 ALA A N 1
ATOM 6641 C CA . ALA A 1 850 ? 76.480 -13.997 29.969 1.00 42.47 850 ALA A CA 1
ATOM 6642 C C . ALA A 1 850 ? 76.805 -15.514 29.799 1.00 42.47 850 ALA A C 1
ATOM 6644 O O . ALA A 1 850 ? 77.990 -15.787 29.610 1.00 42.47 850 ALA A O 1
ATOM 6645 N N . GLU A 1 851 ? 75.899 -16.508 29.865 1.00 48.12 851 GLU A N 1
ATOM 6646 C CA . GLU A 1 851 ? 76.354 -17.913 30.073 1.00 48.12 851 GLU A CA 1
ATOM 6647 C C . GLU A 1 851 ? 75.592 -19.012 29.288 1.00 48.12 851 GLU A C 1
ATOM 6649 O O . GLU A 1 851 ? 74.425 -19.250 29.566 1.00 48.12 851 GLU A O 1
ATOM 6654 N N . ILE A 1 852 ? 76.274 -19.686 28.335 1.00 42.97 852 ILE A N 1
ATOM 6655 C CA . ILE A 1 852 ? 76.042 -21.051 27.773 1.00 42.97 852 ILE A CA 1
ATOM 6656 C C . ILE A 1 852 ? 77.194 -21.388 26.792 1.00 42.97 852 ILE A C 1
ATOM 6658 O O . ILE A 1 852 ? 77.573 -20.539 25.988 1.00 42.97 852 ILE A O 1
ATOM 6662 N N . VAL A 1 853 ? 77.738 -22.622 26.819 1.00 37.16 853 VAL A N 1
ATOM 6663 C CA . VAL A 1 853 ? 78.715 -23.143 25.815 1.00 37.16 853 VAL A CA 1
ATOM 6664 C C . VAL A 1 853 ? 78.630 -24.669 25.564 1.00 37.16 853 VAL A C 1
ATOM 6666 O O . VAL A 1 853 ? 78.869 -25.122 24.444 1.00 37.16 853 VAL A O 1
ATOM 6669 N N . GLN A 1 854 ? 78.390 -25.510 26.580 1.00 47.00 854 GLN A N 1
ATOM 6670 C CA . GLN A 1 854 ? 79.038 -26.838 26.622 1.00 47.00 854 GLN A CA 1
ATOM 6671 C C . GLN A 1 854 ? 78.272 -28.041 26.019 1.00 47.00 854 GLN A C 1
ATOM 6673 O O . GLN A 1 854 ? 77.990 -29.051 26.667 1.00 47.00 854 GLN A O 1
ATOM 6678 N N . ARG A 1 855 ? 78.036 -27.962 24.711 1.00 38.84 855 ARG A N 1
ATOM 6679 C CA . ARG A 1 855 ? 77.575 -29.037 23.812 1.00 38.84 855 ARG A CA 1
ATOM 6680 C C . ARG A 1 855 ? 78.734 -29.989 23.448 1.00 38.84 855 ARG A C 1
ATOM 6682 O O . ARG A 1 855 ? 79.648 -29.555 22.755 1.00 38.84 855 ARG A O 1
ATOM 6689 N N . GLN A 1 856 ? 78.729 -31.269 23.870 1.00 42.44 856 GLN A N 1
ATOM 6690 C CA . GLN A 1 856 ? 79.815 -32.209 23.479 1.00 42.44 856 GLN A CA 1
ATOM 6691 C C . GLN A 1 856 ? 79.509 -33.729 23.398 1.00 42.44 856 GLN A C 1
ATOM 6693 O O . GLN A 1 856 ? 80.437 -34.495 23.166 1.00 42.44 856 GLN A O 1
ATOM 6698 N N . ASN A 1 857 ? 78.254 -34.188 23.546 1.00 48.50 857 ASN A N 1
ATOM 6699 C CA . ASN A 1 857 ? 77.885 -35.625 23.473 1.00 48.50 857 ASN A CA 1
ATOM 6700 C C . ASN A 1 857 ? 77.040 -36.017 22.234 1.00 48.50 857 ASN A C 1
ATOM 6702 O O . ASN A 1 857 ? 76.296 -37.000 22.241 1.00 48.50 857 ASN A O 1
ATOM 6706 N N . THR A 1 858 ? 77.240 -35.300 21.126 1.00 51.22 858 THR A N 1
ATOM 6707 C CA . THR A 1 858 ? 77.377 -35.921 19.791 1.00 51.22 858 THR A CA 1
ATOM 6708 C C . THR A 1 858 ? 78.317 -37.153 19.889 1.00 51.22 858 THR A C 1
ATOM 6710 O O . THR A 1 858 ? 79.098 -37.285 20.821 1.00 51.22 858 THR A O 1
ATOM 6713 N N . GLU A 1 859 ? 78.360 -38.164 19.022 1.00 54.41 859 GLU A N 1
ATOM 6714 C CA . GLU A 1 859 ? 78.334 -38.094 17.554 1.00 54.41 859 GLU A CA 1
ATOM 6715 C C . GLU A 1 859 ? 78.136 -39.483 16.897 1.00 54.41 859 GLU A C 1
ATOM 6717 O O . GLU A 1 859 ? 78.006 -39.593 15.682 1.00 54.41 859 GLU A O 1
ATOM 6722 N N . LYS A 1 860 ? 78.167 -40.579 17.675 1.00 47.31 860 LYS A N 1
ATOM 6723 C CA . LYS A 1 860 ? 78.388 -41.941 17.141 1.00 47.31 860 LYS A CA 1
ATOM 6724 C C . LYS A 1 860 ? 77.112 -42.709 16.768 1.00 47.31 860 LYS A C 1
ATOM 6726 O O . LYS A 1 860 ? 77.176 -43.589 15.917 1.00 47.31 860 LYS A O 1
ATOM 6731 N N . ALA A 1 861 ? 75.958 -42.347 17.330 1.00 54.41 861 ALA A N 1
ATOM 6732 C CA . ALA A 1 861 ? 74.646 -42.896 16.946 1.00 54.41 861 ALA A CA 1
ATOM 6733 C C . ALA A 1 861 ? 74.111 -42.331 15.605 1.00 54.41 861 ALA A C 1
ATOM 6735 O O . ALA A 1 861 ? 72.997 -42.629 15.190 1.00 54.41 861 ALA A O 1
ATOM 6736 N N . LEU A 1 862 ? 74.899 -41.482 14.938 1.00 53.16 862 LEU A N 1
ATOM 6737 C CA . LEU A 1 862 ? 74.450 -40.547 13.907 1.00 53.16 862 LEU A CA 1
ATOM 6738 C C . LEU A 1 862 ? 74.487 -41.107 12.471 1.00 53.16 862 LEU A C 1
ATOM 6740 O O . LEU A 1 862 ? 74.048 -40.431 11.545 1.00 53.16 862 LEU A O 1
ATOM 6744 N N . ARG A 1 863 ? 75.056 -42.304 12.251 1.00 56.44 863 ARG A N 1
ATOM 6745 C CA . ARG A 1 863 ? 75.385 -42.784 10.893 1.00 56.44 863 ARG A CA 1
ATOM 6746 C C . ARG A 1 863 ? 74.332 -43.698 10.264 1.00 56.44 863 ARG A C 1
ATOM 6748 O O . ARG A 1 863 ? 74.044 -43.526 9.092 1.00 56.44 863 ARG A O 1
ATOM 6755 N N . GLU A 1 864 ? 73.730 -44.607 11.028 1.00 48.38 864 GLU A N 1
ATOM 6756 C CA . GLU A 1 864 ? 72.729 -45.566 10.512 1.00 48.38 864 GLU A CA 1
ATOM 6757 C C . GLU A 1 864 ? 71.310 -44.976 10.444 1.00 48.38 864 GLU A C 1
ATOM 6759 O O . GLU A 1 864 ? 70.492 -45.419 9.647 1.00 48.38 864 GLU A O 1
ATOM 6764 N N . SER A 1 865 ? 71.034 -43.916 11.213 1.00 52.38 865 SER A N 1
ATOM 6765 C CA . SER A 1 865 ? 69.799 -43.124 11.084 1.00 52.38 865 SER A CA 1
ATOM 6766 C C . SER A 1 865 ? 69.716 -42.381 9.735 1.00 52.38 865 SER A C 1
ATOM 6768 O O . SER A 1 865 ? 68.633 -42.093 9.232 1.00 52.38 865 SER A O 1
ATOM 6770 N N . ARG A 1 866 ? 70.873 -42.071 9.133 1.00 57.19 866 ARG A N 1
ATOM 6771 C CA . ARG A 1 866 ? 71.013 -41.105 8.035 1.00 57.19 866 ARG A CA 1
ATOM 6772 C C . ARG A 1 866 ? 70.377 -41.576 6.721 1.00 57.19 866 ARG A C 1
ATOM 6774 O O . ARG A 1 866 ? 69.524 -40.880 6.184 1.00 57.19 866 ARG A O 1
ATOM 6781 N N . ASP A 1 867 ? 70.702 -42.786 6.271 1.00 55.47 867 ASP A N 1
ATOM 6782 C CA . ASP A 1 867 ? 70.277 -43.300 4.957 1.00 55.47 867 ASP A CA 1
ATOM 6783 C C . ASP A 1 867 ? 68.753 -43.571 4.868 1.00 55.47 867 ASP A C 1
ATOM 6785 O O . ASP A 1 867 ? 68.159 -43.550 3.786 1.00 55.47 867 ASP A O 1
ATOM 6789 N N . TYR A 1 868 ? 68.096 -43.810 6.010 1.00 60.66 868 TYR A N 1
ATOM 6790 C CA . TYR A 1 868 ? 66.635 -43.952 6.102 1.00 60.66 868 TYR A CA 1
ATOM 6791 C C . TYR A 1 868 ? 65.922 -42.588 6.066 1.00 60.66 868 TYR A C 1
ATOM 6793 O O . TYR A 1 868 ? 64.883 -42.446 5.417 1.00 60.66 868 TYR A O 1
ATOM 6801 N N . LEU A 1 869 ? 66.503 -41.568 6.710 1.00 59.16 869 LEU A N 1
ATOM 6802 C CA . LEU A 1 869 ? 65.986 -40.196 6.697 1.00 59.16 869 LEU A CA 1
ATOM 6803 C C . LEU A 1 869 ? 66.089 -39.546 5.306 1.00 59.16 869 LEU A C 1
ATOM 6805 O O . LEU A 1 869 ? 65.151 -38.859 4.893 1.00 59.16 869 LEU A O 1
ATOM 6809 N N . ASP A 1 870 ? 67.166 -39.803 4.557 1.00 64.00 870 ASP A N 1
ATOM 6810 C CA . ASP A 1 870 ? 67.367 -39.236 3.213 1.00 64.00 870 ASP A CA 1
ATOM 6811 C C . ASP A 1 870 ? 66.287 -39.701 2.204 1.00 64.00 870 ASP A C 1
ATOM 6813 O O . ASP A 1 870 ? 65.873 -38.931 1.338 1.00 64.00 870 ASP A O 1
ATOM 6817 N N . ASN A 1 871 ? 65.753 -40.926 2.320 1.00 66.88 871 ASN A N 1
ATOM 6818 C CA . ASN A 1 871 ? 64.659 -41.392 1.448 1.00 66.88 871 ASN A CA 1
ATOM 6819 C C . ASN A 1 871 ? 63.279 -40.856 1.868 1.00 66.88 871 ASN A C 1
ATOM 6821 O O . ASN A 1 871 ? 62.455 -40.537 1.011 1.00 66.88 871 ASN A O 1
ATOM 6825 N N . LEU A 1 872 ? 63.016 -40.743 3.175 1.00 66.69 872 LEU A N 1
ATOM 6826 C CA . LEU A 1 872 ? 61.745 -40.213 3.684 1.00 66.69 872 LEU A CA 1
ATOM 6827 C C . LEU A 1 872 ? 61.556 -38.741 3.305 1.00 66.69 872 LEU A C 1
ATOM 6829 O O . LEU A 1 872 ? 60.506 -38.361 2.788 1.00 66.69 872 LEU A O 1
ATOM 6833 N N . THR A 1 873 ? 62.583 -37.924 3.527 1.00 66.06 873 THR A N 1
ATOM 6834 C CA . THR A 1 873 ? 62.533 -36.469 3.314 1.00 66.06 873 THR A CA 1
ATOM 6835 C C . THR A 1 873 ? 62.433 -36.073 1.838 1.00 66.06 873 THR A C 1
ATOM 6837 O O . THR A 1 873 ? 61.740 -35.110 1.515 1.00 66.06 873 THR A O 1
ATOM 6840 N N . ASN A 1 874 ? 63.046 -36.830 0.923 1.00 73.25 874 ASN A N 1
ATOM 6841 C CA . ASN A 1 874 ? 62.959 -36.585 -0.525 1.00 73.25 874 ASN A CA 1
ATOM 6842 C C . ASN A 1 874 ? 61.597 -36.949 -1.154 1.00 73.25 874 ASN A C 1
ATOM 6844 O O . ASN A 1 874 ? 61.343 -36.591 -2.300 1.00 73.25 874 ASN A O 1
ATOM 6848 N N . SER A 1 875 ? 60.713 -37.632 -0.417 1.00 64.75 875 SER A N 1
ATOM 6849 C CA . SER A 1 875 ? 59.337 -37.933 -0.850 1.00 64.75 875 SER A CA 1
ATOM 6850 C C . SER A 1 875 ? 58.297 -36.886 -0.419 1.00 64.75 875 SER A C 1
ATOM 6852 O O . SER A 1 875 ? 57.131 -36.977 -0.805 1.00 64.75 875 SER A O 1
ATOM 6854 N N . MET A 1 876 ? 58.703 -35.897 0.384 1.00 73.69 876 MET A N 1
ATOM 6855 C CA . MET A 1 876 ? 57.824 -34.841 0.889 1.00 73.69 876 MET A CA 1
ATOM 6856 C C . MET A 1 876 ? 57.611 -33.745 -0.161 1.00 73.69 876 MET A C 1
ATOM 6858 O O . MET A 1 876 ? 58.515 -33.418 -0.926 1.00 73.69 876 MET A O 1
ATOM 6862 N N . VAL A 1 877 ? 56.405 -33.169 -0.181 1.00 73.38 877 VAL A N 1
ATOM 6863 C CA . VAL A 1 877 ? 56.058 -32.046 -1.072 1.00 73.38 877 VAL A CA 1
ATOM 6864 C C . VAL A 1 877 ? 56.661 -30.731 -0.565 1.00 73.38 877 VAL A C 1
ATOM 6866 O O . VAL A 1 877 ? 57.095 -29.911 -1.373 1.00 73.38 877 VAL A O 1
ATOM 6869 N N . ASP A 1 878 ? 56.718 -30.553 0.759 1.00 83.69 878 ASP A N 1
ATOM 6870 C CA . ASP A 1 878 ? 57.304 -29.377 1.406 1.00 83.69 878 ASP A CA 1
ATOM 6871 C C . ASP A 1 878 ? 58.844 -29.375 1.315 1.00 83.69 878 ASP A C 1
ATOM 6873 O O . ASP A 1 878 ? 59.504 -30.422 1.277 1.00 83.69 878 ASP A O 1
ATOM 6877 N N . ILE A 1 879 ? 59.432 -28.178 1.331 1.00 85.56 879 ILE A N 1
ATOM 6878 C CA . ILE A 1 879 ? 60.885 -27.996 1.273 1.00 85.56 879 ILE A CA 1
ATOM 6879 C C . ILE A 1 879 ? 61.457 -28.146 2.679 1.00 85.56 879 ILE A C 1
ATOM 6881 O O . ILE A 1 879 ? 61.131 -27.366 3.569 1.00 85.56 879 ILE A O 1
ATOM 6885 N N . VAL A 1 880 ? 62.344 -29.120 2.870 1.00 85.38 880 VAL A N 1
ATOM 6886 C CA . VAL A 1 880 ? 62.971 -29.430 4.158 1.00 85.38 880 VAL A CA 1
ATOM 6887 C C . VAL A 1 880 ? 64.437 -29.008 4.103 1.00 85.38 880 VAL A C 1
ATOM 6889 O O . VAL A 1 880 ? 65.264 -29.673 3.475 1.00 85.38 880 VAL A O 1
ATOM 6892 N N . ILE A 1 881 ? 64.763 -27.896 4.765 1.00 84.94 881 ILE A N 1
ATOM 6893 C CA . ILE A 1 881 ? 66.126 -27.359 4.869 1.00 84.94 881 ILE A CA 1
ATOM 6894 C C . ILE A 1 881 ? 66.667 -27.470 6.293 1.00 84.94 881 ILE A C 1
ATOM 6896 O O . ILE A 1 881 ? 66.032 -27.016 7.239 1.00 84.94 881 ILE A O 1
ATOM 6900 N N . SER A 1 882 ? 67.881 -28.001 6.442 1.00 81.81 882 SER A N 1
ATOM 6901 C CA . SER A 1 882 ? 68.685 -27.836 7.656 1.00 81.81 882 SER A CA 1
ATOM 6902 C C . SER A 1 882 ? 69.619 -26.649 7.450 1.00 81.81 882 SER A C 1
ATOM 6904 O O . SER A 1 882 ? 70.469 -26.673 6.551 1.00 81.81 882 SER A O 1
ATOM 6906 N N . VAL A 1 883 ? 69.461 -25.600 8.260 1.00 74.88 883 VAL A N 1
ATOM 6907 C CA . VAL A 1 883 ? 70.214 -24.344 8.107 1.00 74.88 883 VAL A CA 1
ATOM 6908 C C . VAL A 1 883 ? 71.085 -24.024 9.316 1.00 74.88 883 VAL A C 1
ATOM 6910 O O . VAL A 1 883 ? 70.673 -24.134 10.471 1.00 74.88 883 VAL A O 1
ATOM 6913 N N . ARG A 1 884 ? 72.286 -23.525 9.031 1.00 67.88 884 ARG A N 1
ATOM 6914 C CA . ARG A 1 884 ? 73.224 -22.962 9.998 1.00 67.88 884 ARG A CA 1
ATOM 6915 C C . ARG A 1 884 ? 72.905 -21.492 10.237 1.00 67.88 884 ARG A C 1
ATOM 6917 O O . ARG A 1 884 ? 73.346 -20.638 9.478 1.00 67.88 884 ARG A O 1
ATOM 6924 N N . LEU A 1 885 ? 72.133 -21.190 11.280 1.00 62.50 885 LEU A N 1
ATOM 6925 C CA . LEU A 1 885 ? 72.060 -19.838 11.860 1.00 62.50 885 LEU A CA 1
ATOM 6926 C C . LEU A 1 885 ? 73.474 -19.286 12.177 1.00 62.50 885 LEU A C 1
ATOM 6928 O O . LEU A 1 885 ? 74.359 -20.088 12.484 1.00 62.50 885 LEU A O 1
ATOM 6932 N N . PRO A 1 886 ? 73.685 -17.952 12.210 1.00 55.56 886 PRO A N 1
ATOM 6933 C CA . PRO A 1 886 ? 72.705 -16.867 12.039 1.00 55.56 886 PRO A CA 1
ATOM 6934 C C . PRO A 1 886 ? 72.611 -16.325 10.602 1.00 55.56 886 PRO A C 1
ATOM 6936 O O . PRO A 1 886 ? 71.566 -15.813 10.201 1.00 55.56 886 PRO A O 1
ATOM 6939 N N . ASP A 1 887 ? 73.663 -16.516 9.804 1.00 69.62 887 ASP A N 1
ATOM 6940 C CA . ASP A 1 887 ? 73.687 -16.309 8.351 1.00 69.62 887 ASP A CA 1
ATOM 6941 C C . ASP A 1 887 ? 72.734 -17.278 7.617 1.00 69.62 887 ASP A C 1
ATOM 6943 O O . ASP A 1 887 ? 72.433 -17.109 6.436 1.00 69.62 887 ASP A O 1
ATOM 6947 N N . ARG A 1 888 ? 72.202 -18.271 8.349 1.00 79.12 888 ARG A N 1
ATOM 6948 C CA . ARG A 1 888 ? 71.221 -19.279 7.914 1.00 79.12 888 ARG A CA 1
ATOM 6949 C C . ARG A 1 888 ? 71.654 -19.941 6.624 1.00 79.12 888 ARG A C 1
ATOM 6951 O O . ARG A 1 888 ? 70.852 -20.140 5.714 1.00 79.12 888 ARG A O 1
ATOM 6958 N N . THR A 1 889 ? 72.938 -20.261 6.559 1.00 81.00 889 THR A N 1
ATOM 6959 C CA . THR A 1 889 ? 73.542 -20.954 5.434 1.00 81.00 889 THR A CA 1
ATOM 6960 C C . THR A 1 889 ? 73.024 -22.383 5.370 1.00 81.00 889 THR A C 1
ATOM 6962 O O . THR A 1 889 ? 73.041 -23.097 6.371 1.00 81.00 889 THR A O 1
ATOM 6965 N N . ILE A 1 890 ? 72.530 -22.805 4.207 1.00 81.56 890 ILE A N 1
ATOM 6966 C CA . ILE A 1 890 ? 71.972 -24.149 4.018 1.00 81.56 890 ILE A CA 1
ATOM 6967 C C . ILE A 1 890 ? 73.099 -25.173 4.186 1.00 81.56 890 ILE A C 1
ATOM 6969 O O . ILE A 1 890 ? 74.122 -25.094 3.505 1.00 81.56 890 ILE A O 1
ATOM 6973 N N . GLU A 1 891 ? 72.923 -26.136 5.090 1.00 77.50 891 GLU A N 1
ATOM 6974 C CA . GLU A 1 891 ? 73.882 -27.229 5.311 1.00 77.50 891 GLU A CA 1
ATOM 6975 C C . GLU A 1 891 ? 73.470 -28.505 4.581 1.00 77.50 891 GLU A C 1
ATOM 6977 O O . GLU A 1 891 ? 74.315 -29.247 4.084 1.00 77.50 891 GLU A O 1
ATOM 6982 N N . TRP A 1 892 ? 72.164 -28.752 4.532 1.00 84.75 892 TRP A N 1
ATOM 6983 C CA . TRP A 1 892 ? 71.538 -29.886 3.870 1.00 84.75 892 TRP A CA 1
ATOM 6984 C C . TRP A 1 892 ? 70.114 -29.489 3.474 1.00 84.75 892 TRP A C 1
ATOM 6986 O O . TRP A 1 892 ? 69.474 -28.684 4.155 1.00 84.75 892 TRP A O 1
ATOM 6996 N N . VAL A 1 893 ? 69.629 -30.034 2.366 1.00 84.81 893 VAL A N 1
ATOM 6997 C CA . VAL A 1 893 ? 68.302 -29.749 1.822 1.00 84.81 893 VAL A CA 1
ATOM 6998 C C . VAL A 1 893 ? 67.809 -30.943 1.008 1.00 84.81 893 VAL A C 1
ATOM 7000 O O . VAL A 1 893 ? 68.608 -31.576 0.316 1.00 84.81 893 VAL A O 1
ATOM 7003 N N . ASN A 1 894 ? 66.512 -31.245 1.095 1.00 85.50 894 ASN A N 1
ATOM 7004 C CA . ASN A 1 894 ? 65.870 -32.263 0.265 1.00 85.50 894 ASN A CA 1
ATOM 7005 C C . ASN A 1 894 ? 65.673 -31.788 -1.192 1.00 85.50 894 ASN A C 1
ATOM 7007 O O . ASN A 1 894 ? 65.674 -30.596 -1.502 1.00 85.50 894 ASN A O 1
ATOM 7011 N N . ASP A 1 895 ? 65.441 -32.729 -2.105 1.00 83.94 895 ASP A N 1
ATOM 7012 C CA . ASP A 1 895 ? 65.277 -32.475 -3.544 1.00 83.94 895 ASP A CA 1
ATOM 7013 C C . ASP A 1 895 ? 64.092 -31.542 -3.889 1.00 83.94 895 ASP A C 1
ATOM 7015 O O . ASP A 1 895 ? 64.036 -30.997 -4.995 1.00 83.94 895 ASP A O 1
ATOM 7019 N N . ALA A 1 896 ? 63.173 -31.293 -2.946 1.00 84.50 896 ALA A N 1
ATOM 7020 C CA . ALA A 1 896 ? 62.041 -30.381 -3.112 1.00 84.50 896 ALA A CA 1
ATOM 7021 C C . ALA A 1 896 ? 62.457 -28.913 -3.346 1.00 84.50 896 ALA A C 1
ATOM 7023 O O . ALA A 1 896 ? 61.692 -28.166 -3.955 1.00 84.50 896 ALA A O 1
ATOM 7024 N N . ILE A 1 897 ? 63.674 -28.493 -2.969 1.00 83.88 897 ILE A N 1
ATOM 7025 C CA . ILE A 1 897 ? 64.184 -27.127 -3.234 1.00 83.88 897 ILE A CA 1
ATOM 7026 C C . ILE A 1 897 ? 64.227 -26.761 -4.729 1.00 83.88 897 ILE A C 1
ATOM 7028 O O . ILE A 1 897 ? 64.174 -25.578 -5.079 1.00 83.88 897 ILE A O 1
ATOM 7032 N N . ARG A 1 898 ? 64.216 -27.765 -5.621 1.00 84.62 898 ARG A N 1
ATOM 7033 C CA . ARG A 1 898 ? 64.054 -27.578 -7.073 1.00 84.62 898 ARG A CA 1
ATOM 7034 C C . ARG A 1 898 ? 62.780 -26.820 -7.446 1.00 84.62 898 ARG A C 1
ATOM 7036 O O . ARG A 1 898 ? 62.771 -26.156 -8.479 1.00 84.62 898 ARG A O 1
ATOM 7043 N N . GLN A 1 899 ? 61.742 -26.850 -6.606 1.00 81.12 899 GLN A N 1
ATOM 7044 C CA . GLN A 1 899 ? 60.513 -26.072 -6.801 1.00 81.12 899 GLN A CA 1
ATOM 7045 C C . GLN A 1 899 ? 60.769 -24.550 -6.783 1.00 81.12 899 GLN A C 1
ATOM 7047 O O . GLN A 1 899 ? 60.078 -23.810 -7.475 1.00 81.12 899 GLN A O 1
ATOM 7052 N N . LEU A 1 900 ? 61.815 -24.079 -6.086 1.00 79.56 900 LEU A N 1
ATOM 7053 C CA . LEU A 1 900 ? 62.267 -22.677 -6.124 1.00 79.56 900 LEU A CA 1
ATOM 7054 C C . LEU A 1 900 ? 63.280 -22.392 -7.252 1.00 79.56 900 LEU A C 1
ATOM 7056 O O . LEU A 1 900 ? 63.770 -21.267 -7.369 1.00 79.56 900 LEU A O 1
ATOM 7060 N N . GLY A 1 901 ? 63.608 -23.394 -8.078 1.00 80.94 901 GLY A N 1
ATOM 7061 C CA . GLY A 1 901 ? 64.516 -23.303 -9.228 1.00 80.94 901 GLY A CA 1
ATOM 7062 C C . GLY A 1 901 ? 65.995 -23.621 -8.949 1.00 80.94 901 GLY A C 1
ATOM 7063 O O . GLY A 1 901 ? 66.827 -23.460 -9.847 1.00 80.94 901 GLY A O 1
ATOM 7064 N N . TYR A 1 902 ? 66.353 -24.050 -7.735 1.00 84.06 902 TYR A N 1
ATOM 7065 C CA . TYR A 1 902 ? 67.741 -24.341 -7.342 1.00 84.06 902 TYR A CA 1
ATOM 7066 C C . TYR A 1 902 ? 68.020 -25.845 -7.216 1.00 84.06 902 TYR A C 1
ATOM 7068 O O . TYR A 1 902 ? 67.174 -26.600 -6.747 1.00 84.06 902 TYR A O 1
ATOM 7076 N N . GLU A 1 903 ? 69.231 -26.277 -7.573 1.00 85.25 903 GLU A N 1
ATOM 7077 C CA . GLU A 1 903 ? 69.690 -27.643 -7.276 1.00 85.25 903 GLU A CA 1
ATOM 7078 C C . GLU A 1 903 ? 70.262 -27.734 -5.845 1.00 85.25 903 GLU A C 1
ATOM 7080 O O . GLU A 1 903 ? 70.954 -26.806 -5.421 1.00 85.25 903 GLU A O 1
ATOM 7085 N N . PRO A 1 904 ? 70.085 -28.849 -5.104 1.00 82.81 904 PRO A N 1
ATOM 7086 C CA . PRO A 1 904 ? 70.576 -28.993 -3.727 1.00 82.81 904 PRO A CA 1
ATOM 7087 C C . PRO A 1 904 ? 72.059 -28.624 -3.545 1.00 82.81 904 PRO A C 1
ATOM 7089 O O . PRO A 1 904 ? 72.413 -27.905 -2.611 1.00 82.81 904 PRO A O 1
ATOM 7092 N N . GLY A 1 905 ? 72.925 -29.044 -4.477 1.00 80.44 905 GLY A N 1
ATOM 7093 C CA . GLY A 1 905 ? 74.355 -28.713 -4.470 1.00 80.44 905 GLY A CA 1
ATOM 7094 C C . GLY A 1 905 ? 74.688 -27.245 -4.772 1.00 80.44 905 GLY A C 1
ATOM 7095 O O . GLY A 1 905 ? 75.774 -26.800 -4.420 1.00 80.44 905 GLY A O 1
ATOM 7096 N N . GLU A 1 906 ? 73.779 -26.483 -5.395 1.00 81.06 906 GLU A N 1
ATOM 7097 C CA . GLU A 1 906 ? 73.907 -25.021 -5.539 1.00 81.06 906 GLU A CA 1
ATOM 7098 C C . GLU A 1 906 ? 73.525 -24.288 -4.247 1.00 81.06 906 GLU A C 1
ATOM 7100 O O . GLU A 1 906 ? 73.964 -23.161 -4.029 1.00 81.06 906 GLU A O 1
ATOM 7105 N N . CYS A 1 907 ? 72.654 -24.883 -3.427 1.00 81.00 907 CYS A N 1
ATOM 7106 C CA . CYS A 1 907 ? 72.130 -24.296 -2.196 1.00 81.00 907 CYS A CA 1
ATOM 7107 C C . CYS A 1 907 ? 73.078 -24.475 -1.009 1.00 81.00 907 CYS A C 1
ATOM 7109 O O . CYS A 1 907 ? 73.262 -23.541 -0.227 1.00 81.00 907 CYS A O 1
ATOM 7111 N N . ILE A 1 908 ? 73.663 -25.666 -0.869 1.00 82.69 908 ILE A N 1
ATOM 7112 C CA . ILE A 1 908 ? 74.532 -26.019 0.258 1.00 82.69 908 ILE A CA 1
ATOM 7113 C C . ILE A 1 908 ? 75.748 -25.080 0.292 1.00 82.69 908 ILE A C 1
ATOM 7115 O O . ILE A 1 908 ? 76.517 -24.993 -0.662 1.00 82.69 908 ILE A O 1
ATOM 7119 N N . GLY A 1 909 ? 75.921 -24.366 1.407 1.00 75.19 909 GLY A N 1
ATOM 7120 C CA . GLY A 1 909 ? 76.964 -23.352 1.582 1.00 75.19 909 GLY A CA 1
ATOM 7121 C C . GLY A 1 909 ? 76.560 -21.911 1.233 1.00 75.19 909 GLY A C 1
ATOM 7122 O O . GLY A 1 909 ? 77.400 -21.022 1.356 1.00 75.19 909 GLY A O 1
ATOM 7123 N N . ARG A 1 910 ? 75.301 -21.645 0.846 1.00 82.69 910 ARG A N 1
ATOM 7124 C CA . ARG A 1 910 ? 74.758 -20.282 0.662 1.00 82.69 910 ARG A CA 1
ATOM 7125 C C . ARG A 1 910 ? 73.789 -19.886 1.777 1.00 82.69 910 ARG A C 1
ATOM 7127 O O . ARG A 1 910 ? 72.996 -20.715 2.223 1.00 82.69 910 ARG A O 1
ATOM 7134 N N . THR A 1 911 ? 73.800 -18.607 2.153 1.00 81.81 911 THR A N 1
ATOM 7135 C CA . THR A 1 911 ? 72.849 -17.991 3.094 1.00 81.81 911 THR A CA 1
ATOM 7136 C C . THR A 1 911 ? 71.419 -18.102 2.574 1.00 81.81 911 THR A C 1
ATOM 7138 O O . THR A 1 911 ? 71.141 -17.688 1.452 1.00 81.81 911 THR A O 1
ATOM 7141 N N . THR A 1 912 ? 70.468 -18.606 3.368 1.00 83.19 912 THR A N 1
ATOM 7142 C CA . THR A 1 912 ? 69.052 -18.641 2.941 1.00 83.19 912 THR A CA 1
ATOM 7143 C C . THR A 1 912 ? 68.469 -17.258 2.672 1.00 83.19 912 THR A C 1
ATOM 7145 O O . THR A 1 912 ? 67.402 -17.181 2.094 1.00 83.19 912 THR A O 1
ATOM 7148 N N . GLU A 1 913 ? 69.163 -16.163 2.977 1.00 83.75 913 GLU A N 1
ATOM 7149 C CA . GLU A 1 913 ? 68.847 -14.813 2.495 1.00 83.75 913 GLU A CA 1
ATOM 7150 C C . GLU A 1 913 ? 68.451 -14.768 1.006 1.00 83.75 913 GLU A C 1
ATOM 7152 O O . GLU A 1 913 ? 67.557 -14.015 0.620 1.00 83.75 913 GLU A O 1
ATOM 7157 N N . PHE A 1 914 ? 69.052 -15.619 0.158 1.00 83.00 914 PHE A N 1
ATOM 7158 C CA . PHE A 1 914 ? 68.677 -15.679 -1.257 1.00 83.00 914 PHE A CA 1
ATOM 7159 C C . PHE A 1 914 ? 67.238 -16.169 -1.508 1.00 83.00 914 PHE A C 1
ATOM 7161 O O . PHE A 1 914 ? 66.722 -15.881 -2.584 1.00 83.00 914 PHE A O 1
ATOM 7168 N N . ILE A 1 915 ? 66.600 -16.862 -0.553 1.00 84.50 915 ILE A N 1
ATOM 7169 C CA . ILE A 1 915 ? 65.190 -17.286 -0.607 1.00 84.50 915 ILE A CA 1
ATOM 7170 C C . ILE A 1 915 ? 64.222 -16.383 0.173 1.00 84.50 915 ILE A C 1
ATOM 7172 O O . ILE A 1 915 ? 63.043 -16.695 0.179 1.00 84.50 915 ILE A O 1
ATOM 7176 N N . TYR A 1 916 ? 64.635 -15.271 0.792 1.00 83.88 916 TYR A N 1
ATOM 7177 C CA . TYR A 1 916 ? 63.682 -14.305 1.388 1.00 83.88 916 TYR A CA 1
ATOM 7178 C C . TYR A 1 916 ? 63.443 -13.154 0.433 1.00 83.88 916 TYR A C 1
ATOM 7180 O O . TYR A 1 916 ? 64.393 -12.683 -0.186 1.00 83.88 916 TYR A O 1
ATOM 7188 N N . SER A 1 917 ? 62.207 -12.679 0.314 1.00 78.25 917 SER A N 1
ATOM 7189 C CA . SER A 1 917 ? 61.866 -11.493 -0.486 1.00 78.25 917 SER A CA 1
ATOM 7190 C C . SER A 1 917 ? 62.740 -10.299 -0.121 1.00 78.25 917 SER A C 1
ATOM 7192 O O . SER A 1 917 ? 63.464 -9.772 -0.971 1.00 78.25 917 SER A O 1
ATOM 7194 N N . ASP A 1 918 ? 62.722 -9.954 1.163 1.00 77.62 918 ASP A N 1
ATOM 7195 C CA . ASP A 1 918 ? 63.426 -8.832 1.757 1.00 77.62 918 ASP A CA 1
ATOM 7196 C C . ASP A 1 918 ? 64.548 -9.322 2.686 1.00 77.62 918 ASP A C 1
ATOM 7198 O O . ASP A 1 918 ? 64.443 -10.357 3.353 1.00 77.62 918 ASP A O 1
ATOM 7202 N N . HIS A 1 919 ? 65.625 -8.542 2.756 1.00 72.44 919 HIS A N 1
ATOM 7203 C CA . HIS A 1 919 ? 66.627 -8.674 3.805 1.00 72.44 919 HIS A CA 1
ATOM 7204 C C . HIS A 1 919 ? 66.005 -8.412 5.188 1.00 72.44 919 HIS A C 1
ATOM 7206 O O . HIS A 1 919 ? 66.424 -9.026 6.167 1.00 72.44 919 HIS A O 1
ATOM 7212 N N . ASP A 1 920 ? 64.960 -7.583 5.273 1.00 71.56 920 ASP A N 1
ATOM 7213 C CA . ASP A 1 920 ? 64.219 -7.351 6.513 1.00 71.56 920 ASP A CA 1
ATOM 7214 C C . ASP A 1 920 ? 63.314 -8.529 6.912 1.00 71.56 920 ASP A C 1
ATOM 7216 O O . ASP A 1 920 ? 63.241 -8.824 8.102 1.00 71.56 920 ASP A O 1
ATOM 7220 N N . ASP A 1 921 ? 62.712 -9.271 5.972 1.00 77.62 921 ASP A N 1
ATOM 7221 C CA . ASP A 1 921 ? 61.964 -10.515 6.257 1.00 77.62 921 ASP A CA 1
ATOM 7222 C C . ASP A 1 921 ? 62.904 -11.654 6.649 1.00 77.62 921 ASP A C 1
ATOM 7224 O O . ASP A 1 921 ? 62.649 -12.397 7.601 1.00 77.62 921 ASP A O 1
ATOM 7228 N N . PHE A 1 922 ? 64.057 -11.736 5.977 1.00 70.88 922 PHE A N 1
ATOM 7229 C CA . PHE A 1 922 ? 65.175 -12.538 6.445 1.00 70.88 922 PHE A CA 1
ATOM 7230 C C . PHE A 1 922 ? 65.498 -12.143 7.894 1.00 70.88 922 PHE A C 1
ATOM 7232 O O . PHE A 1 922 ? 65.416 -12.987 8.786 1.00 70.88 922 PHE A O 1
ATOM 7239 N N . ILE A 1 923 ? 65.816 -10.884 8.197 1.00 74.12 923 ILE A N 1
ATOM 7240 C CA . ILE A 1 923 ? 66.093 -10.425 9.571 1.00 74.12 923 ILE A CA 1
ATOM 7241 C C . ILE A 1 923 ? 64.932 -10.740 10.534 1.00 74.12 923 ILE A C 1
ATOM 7243 O O . ILE A 1 923 ? 65.185 -11.137 11.672 1.00 74.12 923 ILE A O 1
ATOM 7247 N N . ALA A 1 924 ? 63.677 -10.595 10.110 1.00 71.81 924 ALA A N 1
ATOM 7248 C CA . ALA A 1 924 ? 62.490 -10.741 10.944 1.00 71.81 924 ALA A CA 1
ATOM 7249 C C . ALA A 1 924 ? 62.193 -12.198 11.299 1.00 71.81 924 ALA A C 1
ATOM 7251 O O . ALA A 1 924 ? 61.974 -12.474 12.477 1.00 71.81 924 ALA A O 1
ATOM 7252 N N . LEU A 1 925 ? 62.315 -13.147 10.365 1.00 69.62 925 LEU A N 1
ATOM 7253 C CA . LEU A 1 925 ? 62.313 -14.562 10.731 1.00 69.62 925 LEU A CA 1
ATOM 7254 C C . LEU A 1 925 ? 63.495 -14.878 11.646 1.00 69.62 925 LEU A C 1
ATOM 7256 O O . LEU A 1 925 ? 63.336 -15.628 12.598 1.00 69.62 925 LEU A O 1
ATOM 7260 N N . GLY A 1 926 ? 64.662 -14.263 11.429 1.00 61.91 926 GLY A N 1
ATOM 7261 C CA . GLY A 1 926 ? 65.783 -14.372 12.365 1.00 61.91 926 GLY A CA 1
ATOM 7262 C C . GLY A 1 926 ? 65.384 -13.961 13.791 1.00 61.91 926 GLY A C 1
ATOM 7263 O O . GLY A 1 926 ? 65.667 -14.686 14.746 1.00 61.91 926 GLY A O 1
ATOM 7264 N N . LYS A 1 927 ? 64.655 -12.845 13.942 1.00 63.56 927 LYS A N 1
ATOM 7265 C CA . LYS A 1 927 ? 64.094 -12.375 15.224 1.00 63.56 927 LYS A CA 1
ATOM 7266 C C . LYS A 1 927 ? 62.999 -13.299 15.773 1.00 63.56 927 LYS A C 1
ATOM 7268 O O . LYS A 1 927 ? 62.955 -13.507 16.980 1.00 63.56 927 LYS A O 1
ATOM 7273 N N . GLU A 1 928 ? 62.117 -13.833 14.931 1.00 70.50 928 GLU A N 1
ATOM 7274 C CA . GLU A 1 928 ? 60.989 -14.688 15.338 1.00 70.50 928 GLU A CA 1
ATOM 7275 C C . GLU A 1 928 ? 61.449 -16.084 15.757 1.00 70.50 928 GLU A C 1
ATOM 7277 O O . GLU A 1 928 ? 61.023 -16.599 16.790 1.00 70.50 928 GLU A O 1
ATOM 7282 N N . MET A 1 929 ? 62.410 -16.641 15.016 1.00 60.78 929 MET A N 1
ATOM 7283 C CA . MET A 1 929 ? 63.139 -17.845 15.392 1.00 60.78 929 MET A CA 1
ATOM 7284 C C . MET A 1 929 ? 63.710 -17.696 16.798 1.00 60.78 929 MET A C 1
ATOM 7286 O O . MET A 1 929 ? 63.378 -18.460 17.699 1.00 60.78 929 MET A O 1
ATOM 7290 N N . THR A 1 930 ? 64.483 -16.625 16.991 1.00 63.00 930 THR A N 1
ATOM 7291 C CA . THR A 1 930 ? 65.076 -16.263 18.283 1.00 63.00 930 THR A CA 1
ATOM 7292 C C . THR A 1 930 ? 64.019 -16.073 19.383 1.00 63.00 930 THR A C 1
ATOM 7294 O O . THR A 1 930 ? 64.304 -16.356 20.543 1.00 63.00 930 THR A O 1
ATOM 7297 N N . ARG A 1 931 ? 62.796 -15.630 19.045 1.00 58.91 931 ARG A N 1
ATOM 7298 C CA . ARG A 1 931 ? 61.702 -15.420 20.008 1.00 58.91 931 ARG A CA 1
ATOM 7299 C C . ARG A 1 931 ? 61.043 -16.722 20.452 1.00 58.91 931 ARG A C 1
ATOM 7301 O O . ARG A 1 931 ? 61.002 -16.979 21.646 1.00 58.91 931 ARG A O 1
ATOM 7308 N N . SER A 1 932 ? 60.541 -17.549 19.534 1.00 62.00 932 SER A N 1
ATOM 7309 C CA . SER A 1 932 ? 59.822 -18.772 19.936 1.00 62.00 932 SER A CA 1
ATOM 7310 C C . SER A 1 932 ? 60.745 -19.855 20.513 1.00 62.00 932 SER A C 1
ATOM 7312 O O . SER A 1 932 ? 60.277 -20.668 21.305 1.00 62.00 932 SER A O 1
ATOM 7314 N N . MET A 1 933 ? 62.052 -19.824 20.202 1.00 54.38 933 MET A N 1
ATOM 7315 C CA . MET A 1 933 ? 63.077 -20.593 20.931 1.00 54.38 933 MET A CA 1
ATOM 7316 C C . MET A 1 933 ? 63.101 -20.217 22.421 1.00 54.38 933 MET A C 1
ATOM 7318 O O . MET A 1 933 ? 63.233 -21.082 23.276 1.00 54.38 933 MET A O 1
ATOM 7322 N N . ALA A 1 934 ? 62.942 -18.930 22.747 1.00 58.09 934 ALA A N 1
ATOM 7323 C CA . ALA A 1 934 ? 62.982 -18.430 24.123 1.00 58.09 934 ALA A CA 1
ATOM 7324 C C . ALA A 1 934 ? 61.701 -18.718 24.934 1.00 58.09 934 ALA A C 1
ATOM 7326 O O . ALA A 1 934 ? 61.679 -18.495 26.142 1.00 58.09 934 ALA A O 1
ATOM 7327 N N . GLU A 1 935 ? 60.640 -19.207 24.287 1.00 63.91 935 GLU A N 1
ATOM 7328 C CA . GLU A 1 935 ? 59.396 -19.638 24.938 1.00 63.91 935 GLU A CA 1
ATOM 7329 C C . GLU A 1 935 ? 59.352 -21.161 25.199 1.00 63.91 935 GLU A C 1
ATOM 7331 O O . GLU A 1 935 ? 58.320 -21.665 25.643 1.00 63.91 935 GLU A O 1
ATOM 7336 N N . ASN A 1 936 ? 60.441 -21.898 24.925 1.00 54.53 936 ASN A N 1
ATOM 7337 C CA . ASN A 1 936 ? 60.504 -23.368 24.958 1.00 54.53 936 ASN A CA 1
ATOM 7338 C C . ASN A 1 936 ? 59.394 -24.047 24.122 1.00 54.53 936 ASN A C 1
ATOM 7340 O O . ASN A 1 936 ? 58.762 -25.023 24.545 1.00 54.53 936 ASN A O 1
ATOM 7344 N N . ARG A 1 937 ? 59.101 -23.507 22.930 1.00 63.72 937 ARG A N 1
ATOM 7345 C CA . ARG A 1 937 ? 58.165 -24.137 21.987 1.00 63.72 937 ARG A CA 1
ATOM 7346 C C . ARG A 1 937 ? 58.901 -25.188 21.160 1.00 63.72 937 ARG A C 1
ATOM 7348 O O . ARG A 1 937 ? 59.795 -24.849 20.400 1.00 63.72 937 ARG A O 1
ATOM 7355 N N . GLU A 1 938 ? 58.438 -26.438 21.177 1.00 58.75 938 GLU A N 1
ATOM 7356 C CA . GLU A 1 938 ? 59.038 -27.532 20.382 1.00 58.75 938 GLU A CA 1
ATOM 7357 C C . GLU A 1 938 ? 58.989 -27.312 18.849 1.00 58.75 938 GLU A C 1
ATOM 7359 O O . GLU A 1 938 ? 59.685 -27.989 18.093 1.00 58.75 938 GLU A O 1
ATOM 7364 N N . ASN A 1 939 ? 58.174 -26.368 18.360 1.00 65.81 939 ASN A N 1
ATOM 7365 C CA . ASN A 1 939 ? 58.163 -25.907 16.968 1.00 65.81 939 ASN A CA 1
ATOM 7366 C C . ASN A 1 939 ? 57.792 -24.414 16.907 1.00 65.81 939 ASN A C 1
ATOM 7368 O O . ASN A 1 939 ? 56.874 -23.979 17.607 1.00 65.81 939 ASN A O 1
ATOM 7372 N N . LEU A 1 940 ? 58.418 -23.654 16.003 1.00 67.44 940 LEU A N 1
ATOM 7373 C CA . LEU A 1 940 ? 57.895 -22.371 15.527 1.00 67.44 940 LEU A CA 1
ATOM 7374 C C . LEU A 1 940 ? 57.281 -22.564 14.147 1.00 67.44 940 LEU A C 1
ATOM 7376 O O . LEU A 1 940 ? 58.009 -22.758 13.183 1.00 67.44 940 LEU A O 1
ATOM 7380 N N . ALA A 1 941 ? 55.969 -22.404 14.028 1.00 75.19 941 ALA A N 1
ATOM 7381 C CA . ALA A 1 941 ? 55.388 -21.973 12.764 1.00 75.19 941 ALA A CA 1
ATOM 7382 C C . ALA A 1 941 ? 55.412 -20.442 12.730 1.00 75.19 941 ALA A C 1
ATOM 7384 O O . ALA A 1 941 ? 54.878 -19.796 13.633 1.00 75.19 941 ALA A O 1
ATOM 7385 N N . ALA A 1 942 ? 56.041 -19.868 11.709 1.00 74.62 942 ALA A N 1
ATOM 7386 C CA . ALA A 1 942 ? 55.893 -18.458 11.379 1.00 74.62 942 ALA A CA 1
ATOM 7387 C C . ALA A 1 942 ? 55.810 -18.271 9.870 1.00 74.62 942 ALA A C 1
ATOM 7389 O O . ALA A 1 942 ? 56.242 -19.117 9.091 1.00 74.62 942 ALA A O 1
ATOM 7390 N N . GLU A 1 943 ? 55.250 -17.143 9.465 1.00 82.50 943 GLU A N 1
ATOM 7391 C CA . GLU A 1 943 ? 54.883 -16.876 8.085 1.00 82.50 943 GLU A CA 1
ATOM 7392 C C . GLU A 1 943 ? 55.663 -15.659 7.602 1.00 82.50 943 GLU A C 1
ATOM 7394 O O . GLU A 1 943 ? 55.561 -14.583 8.190 1.00 82.50 943 GLU A O 1
ATOM 7399 N N . PHE A 1 944 ? 56.452 -15.836 6.547 1.00 83.31 944 PHE A N 1
ATOM 7400 C CA . PHE A 1 944 ? 57.273 -14.778 5.963 1.00 83.31 944 PHE A CA 1
ATOM 7401 C C . PHE A 1 944 ? 57.137 -14.778 4.454 1.00 83.31 944 PHE A C 1
ATOM 7403 O O . PHE A 1 944 ? 56.688 -15.754 3.853 1.00 83.31 944 PHE A O 1
ATOM 7410 N N . MET A 1 945 ? 57.546 -13.680 3.834 1.00 81.06 945 MET A N 1
ATOM 7411 C CA . MET A 1 945 ? 57.616 -13.596 2.389 1.00 81.06 945 MET A CA 1
ATOM 7412 C C . MET A 1 945 ? 58.964 -14.182 1.918 1.00 81.06 945 MET A C 1
ATOM 7414 O O . MET A 1 945 ? 60.047 -13.815 2.381 1.00 81.06 945 MET A O 1
ATOM 7418 N N . PHE A 1 946 ? 58.895 -15.156 1.017 1.00 85.56 946 PHE A N 1
ATOM 7419 C CA . PHE A 1 946 ? 60.034 -15.837 0.404 1.00 85.56 946 PHE A CA 1
ATOM 7420 C C . PHE A 1 946 ? 60.140 -15.458 -1.077 1.00 85.56 946 PHE A C 1
ATOM 7422 O O . PHE A 1 946 ? 59.180 -14.949 -1.654 1.00 85.56 946 PHE A O 1
ATOM 7429 N N . LYS A 1 947 ? 61.303 -15.691 -1.699 1.00 84.12 947 LYS A N 1
ATOM 7430 C CA . LYS A 1 947 ? 61.533 -15.509 -3.138 1.00 84.12 947 LYS A CA 1
ATOM 7431 C C . LYS A 1 947 ? 62.159 -16.723 -3.815 1.00 84.12 947 LYS A C 1
ATOM 7433 O O . LYS A 1 947 ? 62.963 -17.443 -3.224 1.00 84.12 947 LYS A O 1
ATOM 7438 N N . ASN A 1 948 ? 61.801 -16.931 -5.079 1.00 85.50 948 ASN A N 1
ATOM 7439 C CA . ASN A 1 948 ? 62.368 -17.980 -5.934 1.00 85.50 948 ASN A CA 1
ATOM 7440 C C . ASN A 1 948 ? 63.607 -17.484 -6.727 1.00 85.50 948 ASN A C 1
ATOM 7442 O O . ASN A 1 948 ? 63.978 -16.310 -6.661 1.00 85.50 948 ASN A O 1
ATOM 7446 N N . LYS A 1 949 ? 64.241 -18.362 -7.524 1.00 81.75 949 LYS A N 1
ATOM 7447 C CA . LYS A 1 949 ? 65.420 -18.029 -8.360 1.00 81.75 949 LYS A CA 1
ATOM 7448 C C . LYS A 1 949 ? 65.159 -16.975 -9.448 1.00 81.75 949 LYS A C 1
ATOM 7450 O O . LYS A 1 949 ? 66.119 -16.378 -9.932 1.00 81.75 949 LYS A O 1
ATOM 7455 N N . ASN A 1 950 ? 63.897 -16.739 -9.810 1.00 78.62 950 ASN A N 1
ATOM 7456 C CA . ASN A 1 950 ? 63.478 -15.745 -10.803 1.00 78.62 950 ASN A CA 1
ATOM 7457 C C . ASN A 1 950 ? 63.153 -14.374 -10.174 1.00 78.62 950 ASN A C 1
ATOM 7459 O O . ASN A 1 950 ? 63.155 -13.373 -10.887 1.00 78.62 950 ASN A O 1
ATOM 7463 N N . GLY A 1 951 ? 62.930 -14.321 -8.855 1.00 69.81 951 GLY A N 1
ATOM 7464 C CA . GLY A 1 951 ? 62.676 -13.102 -8.082 1.00 69.81 951 GLY A CA 1
ATOM 7465 C C . GLY A 1 951 ? 61.232 -12.903 -7.605 1.00 69.81 951 GLY A C 1
ATOM 7466 O O . GLY A 1 951 ? 60.972 -11.892 -6.957 1.00 69.81 951 GLY A O 1
ATOM 7467 N N . ASP A 1 952 ? 60.309 -13.829 -7.885 1.00 81.62 952 ASP A N 1
ATOM 7468 C CA . ASP A 1 952 ? 58.903 -13.708 -7.466 1.00 81.62 952 ASP A CA 1
ATOM 7469 C C . ASP A 1 952 ? 58.754 -13.903 -5.951 1.00 81.62 952 ASP A C 1
ATOM 7471 O O . ASP A 1 952 ? 59.410 -14.778 -5.387 1.00 81.62 952 ASP A O 1
ATOM 7475 N N . ILE A 1 953 ? 57.880 -13.115 -5.313 1.00 83.06 953 ILE A N 1
ATOM 7476 C CA . ILE A 1 953 ? 57.711 -13.033 -3.853 1.00 83.06 953 ILE A CA 1
ATOM 7477 C C . ILE A 1 953 ? 56.376 -13.664 -3.414 1.00 83.06 953 ILE A C 1
ATOM 7479 O O . ILE A 1 953 ? 55.333 -13.290 -3.945 1.00 83.06 953 ILE A O 1
ATOM 7483 N N . PHE A 1 954 ? 56.389 -14.567 -2.425 1.00 82.62 954 PHE A N 1
ATOM 7484 C CA . PHE A 1 954 ? 55.205 -15.318 -1.963 1.00 82.62 954 PHE A CA 1
ATOM 7485 C C . PHE A 1 954 ? 55.216 -15.585 -0.440 1.00 82.62 954 PHE A C 1
ATOM 7487 O O . PHE A 1 954 ? 56.296 -15.748 0.130 1.00 82.62 954 PHE A O 1
ATOM 7494 N N . PRO A 1 955 ? 54.057 -15.635 0.247 1.00 80.62 955 PRO A N 1
ATOM 7495 C CA . PRO A 1 955 ? 53.983 -15.989 1.663 1.00 80.62 955 PRO A CA 1
ATOM 7496 C C . PRO A 1 955 ? 54.188 -17.495 1.871 1.00 80.62 955 PRO A C 1
ATOM 7498 O O . PRO A 1 955 ? 53.433 -18.321 1.355 1.00 80.62 955 PRO A O 1
ATOM 7501 N N . ALA A 1 956 ? 55.163 -17.859 2.700 1.00 82.88 956 ALA A N 1
ATOM 7502 C CA . ALA A 1 956 ? 55.378 -19.231 3.136 1.00 82.88 956 ALA A CA 1
ATOM 7503 C C . ALA A 1 956 ? 55.303 -19.337 4.663 1.00 82.88 956 ALA A C 1
ATOM 7505 O O . ALA A 1 956 ? 55.921 -18.552 5.385 1.00 82.88 956 ALA A O 1
ATOM 7506 N N . GLU A 1 957 ? 54.581 -20.345 5.151 1.00 85.06 957 GLU A N 1
ATOM 7507 C CA . GLU A 1 957 ? 54.714 -20.817 6.523 1.00 85.06 957 GLU A CA 1
ATOM 7508 C C . GLU A 1 957 ? 55.984 -21.649 6.574 1.00 85.06 957 GLU A C 1
ATOM 7510 O O . GLU A 1 957 ? 56.062 -22.746 6.016 1.00 85.06 957 GLU A O 1
ATOM 7515 N N . ILE A 1 958 ? 56.991 -21.121 7.255 1.00 82.19 958 ILE A N 1
ATOM 7516 C CA . ILE A 1 958 ? 58.117 -21.924 7.674 1.00 82.19 958 ILE A CA 1
ATOM 7517 C C . ILE A 1 958 ? 57.779 -22.500 9.049 1.00 82.19 958 ILE A C 1
ATOM 7519 O O . ILE A 1 958 ? 57.822 -21.820 10.075 1.00 82.19 958 ILE A O 1
ATOM 7523 N N . THR A 1 959 ? 57.406 -23.781 9.060 1.00 81.06 959 THR A N 1
ATOM 7524 C CA . THR A 1 959 ? 57.386 -24.560 10.297 1.00 81.06 959 THR A CA 1
ATOM 7525 C C . THR A 1 959 ? 58.807 -24.994 10.568 1.00 81.06 959 THR A C 1
ATOM 7527 O O . THR A 1 959 ? 59.332 -25.951 10.000 1.00 81.06 959 THR A O 1
ATOM 7530 N N . ILE A 1 960 ? 59.452 -24.229 11.426 1.00 78.06 960 ILE A N 1
ATOM 7531 C CA . ILE A 1 960 ? 60.760 -24.532 11.943 1.00 78.06 960 ILE A CA 1
ATOM 7532 C C . ILE A 1 960 ? 60.578 -25.478 13.111 1.00 78.06 960 ILE A C 1
ATOM 7534 O O . ILE A 1 960 ? 60.225 -25.072 14.222 1.00 78.06 960 ILE A O 1
ATOM 7538 N N . SER A 1 961 ? 60.854 -26.751 12.851 1.00 78.31 961 SER A N 1
ATOM 7539 C CA . SER A 1 961 ? 60.973 -27.706 13.934 1.00 78.31 961 SER A CA 1
ATOM 7540 C C . SER A 1 961 ? 62.208 -27.384 14.751 1.00 78.31 961 SER A C 1
ATOM 7542 O O . SER A 1 961 ? 63.340 -27.293 14.260 1.00 78.31 961 SER A O 1
ATOM 7544 N N . PHE A 1 962 ? 61.919 -27.151 16.018 1.00 63.47 962 PHE A N 1
ATOM 7545 C CA . PHE A 1 962 ? 62.791 -26.607 17.021 1.00 63.47 962 PHE A CA 1
ATOM 7546 C C . PHE A 1 962 ? 63.244 -27.784 17.871 1.00 63.47 962 PHE A C 1
ATOM 7548 O O . PHE A 1 962 ? 62.647 -28.120 18.887 1.00 63.47 962 PHE A O 1
ATOM 7555 N N . PHE A 1 963 ? 64.306 -28.450 17.413 1.00 57.94 963 PHE A N 1
ATOM 7556 C CA . PHE A 1 963 ? 64.814 -29.654 18.064 1.00 57.94 963 PHE A CA 1
ATOM 7557 C C . PHE A 1 963 ? 65.538 -29.308 19.368 1.00 57.94 963 PHE A C 1
ATOM 7559 O O . PHE A 1 963 ? 66.770 -29.280 19.435 1.00 57.94 963 PHE A O 1
ATOM 7566 N N . GLU A 1 964 ? 64.752 -29.040 20.406 1.00 53.59 964 GLU A N 1
ATOM 7567 C CA . GLU A 1 964 ? 65.206 -28.923 21.781 1.00 53.59 964 GLU A CA 1
ATOM 7568 C C . GLU A 1 964 ? 65.549 -30.300 22.351 1.00 53.59 964 GLU A C 1
ATOM 7570 O O . GLU A 1 964 ? 64.789 -31.264 22.260 1.00 53.59 964 GLU A O 1
ATOM 7575 N N . ASN A 1 965 ? 66.705 -30.397 23.000 1.00 45.94 965 ASN A N 1
ATOM 7576 C CA . ASN A 1 965 ? 67.077 -31.573 23.779 1.00 45.94 965 ASN A CA 1
ATOM 7577 C C . ASN A 1 965 ? 67.620 -31.088 25.119 1.00 45.94 965 ASN A C 1
ATOM 7579 O O . ASN A 1 965 ? 68.795 -30.745 25.235 1.00 45.94 965 ASN A O 1
ATOM 7583 N N . LYS A 1 966 ? 66.734 -31.049 26.121 1.00 47.28 966 LYS A N 1
ATOM 7584 C CA . LYS A 1 966 ? 66.986 -30.488 27.461 1.00 47.28 966 LYS A CA 1
ATOM 7585 C C . LYS A 1 966 ? 67.237 -28.965 27.482 1.00 47.28 966 LYS A C 1
ATOM 7587 O O . LYS A 1 966 ? 67.981 -28.502 28.340 1.00 47.28 966 LYS A O 1
ATOM 7592 N N . GLY A 1 967 ? 66.565 -28.213 26.601 1.00 49.69 967 GLY A N 1
ATOM 7593 C CA . GLY A 1 967 ? 66.335 -26.766 26.766 1.00 49.69 967 GLY A CA 1
ATOM 7594 C C . GLY A 1 967 ? 67.095 -25.799 25.848 1.00 49.69 967 GLY A C 1
ATOM 7595 O O . GLY A 1 967 ? 66.951 -24.601 26.036 1.00 49.69 967 GLY A O 1
ATOM 7596 N N . ASP A 1 968 ? 67.871 -26.284 24.874 1.00 49.50 968 ASP A N 1
ATOM 7597 C CA . ASP A 1 968 ? 68.525 -25.462 23.837 1.00 49.50 968 ASP A CA 1
ATOM 7598 C C . ASP A 1 968 ? 68.240 -26.039 22.440 1.00 49.50 968 ASP A C 1
ATOM 7600 O O . ASP A 1 968 ? 68.204 -27.263 22.261 1.00 49.50 968 ASP A O 1
ATOM 7604 N N . LEU A 1 969 ? 68.104 -25.168 21.434 1.00 50.91 969 LEU A N 1
ATOM 7605 C CA . LEU A 1 969 ? 67.789 -25.557 20.057 1.00 50.91 969 LEU A CA 1
ATOM 7606 C C . LEU A 1 969 ? 68.996 -26.139 19.300 1.00 50.91 969 LEU A C 1
ATOM 7608 O O . LEU A 1 969 ? 69.927 -25.418 18.938 1.00 50.91 969 LEU A O 1
ATOM 7612 N N . ILE A 1 970 ? 68.991 -27.440 18.999 1.00 53.00 970 ILE A N 1
ATOM 7613 C CA . ILE A 1 970 ? 70.170 -28.116 18.422 1.00 53.00 970 ILE A CA 1
ATOM 7614 C C . ILE A 1 970 ? 70.294 -27.936 16.902 1.00 53.00 970 ILE A C 1
ATOM 7616 O O . ILE A 1 970 ? 71.409 -27.990 16.371 1.00 53.00 970 ILE A O 1
ATOM 7620 N N . GLY A 1 971 ? 69.183 -27.707 16.206 1.00 60.78 971 GLY A N 1
ATOM 7621 C CA . GLY A 1 971 ? 69.144 -27.495 14.765 1.00 60.78 971 GLY A CA 1
ATOM 7622 C C . GLY A 1 971 ? 67.805 -26.915 14.327 1.00 60.78 971 GLY A C 1
ATOM 7623 O O . GLY A 1 971 ? 66.779 -27.148 14.963 1.00 60.78 971 GLY A O 1
ATOM 7624 N N . VAL A 1 972 ? 67.845 -26.151 13.240 1.00 68.75 972 VAL A N 1
ATOM 7625 C CA . VAL A 1 972 ? 66.685 -25.540 12.592 1.00 68.75 972 VAL A CA 1
ATOM 7626 C C . VAL A 1 972 ? 66.410 -26.349 11.340 1.00 68.75 972 VAL A C 1
ATOM 7628 O O . VAL A 1 972 ? 67.082 -26.156 10.323 1.00 68.75 972 VAL A O 1
ATOM 7631 N N . THR A 1 973 ? 65.426 -27.245 11.416 1.00 76.88 973 THR A N 1
ATOM 7632 C CA . THR A 1 973 ? 64.821 -27.788 10.200 1.00 76.88 973 THR A CA 1
ATOM 7633 C C . THR A 1 973 ? 63.671 -26.876 9.829 1.00 76.88 973 THR A C 1
ATOM 7635 O O . THR A 1 973 ? 62.605 -26.937 10.437 1.00 76.88 973 THR A O 1
ATOM 7638 N N . GLY A 1 974 ? 63.897 -26.014 8.845 1.00 80.69 974 GLY A N 1
ATOM 7639 C CA . GLY A 1 974 ? 62.823 -25.275 8.207 1.00 80.69 974 GLY A CA 1
ATOM 7640 C C . GLY A 1 974 ? 62.066 -26.205 7.274 1.00 80.69 974 GLY A C 1
ATOM 7641 O O . GLY A 1 974 ? 62.616 -26.611 6.252 1.00 80.69 974 GLY A O 1
ATOM 7642 N N . ILE A 1 975 ? 60.822 -26.530 7.613 1.00 82.06 975 ILE A N 1
ATOM 7643 C CA . ILE A 1 975 ? 59.846 -27.030 6.647 1.00 82.06 975 ILE A CA 1
ATOM 7644 C C . ILE A 1 975 ? 59.158 -25.794 6.073 1.00 82.06 975 ILE A C 1
ATOM 7646 O O . ILE A 1 975 ? 58.335 -25.176 6.745 1.00 82.06 975 ILE A O 1
ATOM 7650 N N . ILE A 1 976 ? 59.546 -25.394 4.864 1.00 84.69 976 ILE A N 1
ATOM 7651 C CA . ILE A 1 976 ? 58.939 -24.269 4.150 1.00 84.69 976 ILE A CA 1
ATOM 7652 C C . ILE A 1 976 ? 57.778 -24.811 3.321 1.00 84.69 976 ILE A C 1
ATOM 7654 O O . ILE A 1 976 ? 57.978 -25.630 2.418 1.00 84.69 976 ILE A O 1
ATOM 7658 N N . ARG A 1 977 ? 56.577 -24.314 3.617 1.00 84.06 977 ARG A N 1
ATOM 7659 C CA . ARG A 1 977 ? 55.343 -24.576 2.879 1.00 84.06 977 ARG A CA 1
ATOM 7660 C C . ARG A 1 977 ? 54.783 -23.266 2.336 1.00 84.06 977 ARG A C 1
ATOM 7662 O O . ARG A 1 977 ? 54.587 -22.321 3.094 1.00 84.06 977 ARG A O 1
ATOM 7669 N N . ASP A 1 978 ? 54.481 -23.219 1.043 1.00 81.38 978 ASP A N 1
ATOM 7670 C CA . ASP A 1 978 ? 53.713 -22.114 0.459 1.00 81.38 978 ASP A CA 1
ATOM 7671 C C . ASP A 1 978 ? 52.290 -22.106 1.047 1.00 81.38 978 ASP A C 1
ATOM 7673 O O . ASP A 1 978 ? 51.604 -23.131 1.064 1.00 81.38 978 ASP A O 1
ATOM 7677 N N . ILE A 1 979 ? 51.860 -20.954 1.565 1.00 76.38 979 ILE A N 1
ATOM 7678 C CA . ILE A 1 979 ? 50.547 -20.763 2.199 1.00 76.38 979 ILE A CA 1
ATOM 7679 C C . ILE A 1 979 ? 49.700 -19.700 1.503 1.00 76.38 979 ILE A C 1
ATOM 7681 O O . ILE A 1 979 ? 48.704 -19.253 2.076 1.00 76.38 979 ILE A O 1
ATOM 7685 N N . SER A 1 980 ? 50.054 -19.296 0.282 1.00 76.88 980 SER A N 1
ATOM 7686 C CA . SER A 1 980 ? 49.330 -18.273 -0.485 1.00 76.88 980 SER A CA 1
ATOM 7687 C C . SER A 1 980 ? 47.819 -18.540 -0.505 1.00 76.88 980 SER A C 1
ATOM 7689 O O . SER A 1 980 ? 47.020 -17.682 -0.130 1.00 76.88 980 SER A O 1
ATOM 7691 N N . GLU A 1 981 ? 47.423 -19.786 -0.788 1.00 73.56 981 GLU A N 1
ATOM 7692 C CA . GLU A 1 981 ? 46.016 -20.211 -0.819 1.00 73.56 981 GLU A CA 1
ATOM 7693 C C . GLU A 1 981 ? 45.338 -20.238 0.572 1.00 73.56 981 GLU A C 1
ATOM 7695 O O . GLU A 1 981 ? 44.111 -20.140 0.667 1.00 73.56 981 GLU A O 1
ATOM 7700 N N . ARG A 1 982 ? 46.105 -20.371 1.668 1.00 74.00 982 ARG A N 1
ATOM 7701 C CA . ARG A 1 982 ? 45.584 -20.296 3.048 1.00 74.00 982 ARG A CA 1
ATOM 7702 C C . ARG A 1 982 ? 45.361 -18.842 3.455 1.00 74.00 982 ARG A C 1
ATOM 7704 O O . ARG A 1 982 ? 44.270 -18.513 3.916 1.00 74.00 982 ARG A O 1
ATOM 7711 N N . LYS A 1 983 ? 46.348 -17.971 3.216 1.00 68.88 983 LYS A N 1
ATOM 7712 C CA . LYS A 1 983 ? 46.299 -16.539 3.553 1.00 68.88 983 LYS A CA 1
ATOM 7713 C C . LYS A 1 983 ? 45.148 -15.811 2.876 1.00 68.88 983 LYS A C 1
ATOM 7715 O O . LYS A 1 983 ? 44.446 -15.055 3.542 1.00 68.88 983 LYS A O 1
ATOM 7720 N N . GLU A 1 984 ? 44.915 -16.066 1.590 1.00 68.19 984 GLU A N 1
ATOM 7721 C CA . GLU A 1 984 ? 43.779 -15.473 0.874 1.00 68.19 984 GLU A CA 1
ATOM 7722 C C . GLU A 1 984 ? 42.436 -15.897 1.486 1.00 68.19 984 GLU A C 1
ATOM 7724 O O . GLU A 1 984 ? 41.545 -15.066 1.665 1.00 68.19 984 GLU A O 1
ATOM 7729 N N . LYS A 1 985 ? 42.293 -17.171 1.876 1.00 64.94 985 LYS A N 1
ATOM 7730 C CA . LYS A 1 985 ? 41.069 -17.686 2.512 1.00 64.94 985 LYS A CA 1
ATOM 7731 C C . LYS A 1 985 ? 40.885 -17.168 3.937 1.00 64.94 985 LYS A C 1
ATOM 7733 O O . LYS A 1 985 ? 39.756 -16.860 4.302 1.00 64.94 985 LYS A O 1
ATOM 7738 N N . GLU A 1 986 ? 41.956 -17.038 4.718 1.00 65.50 986 GLU A N 1
ATOM 7739 C CA . GLU A 1 986 ? 41.929 -16.453 6.067 1.00 65.50 986 GLU A CA 1
ATOM 7740 C C . GLU A 1 986 ? 41.566 -14.966 6.031 1.00 65.50 986 GLU A C 1
ATOM 7742 O O . GLU A 1 986 ? 40.641 -14.559 6.725 1.00 65.50 986 GLU A O 1
ATOM 7747 N N . GLN A 1 987 ? 42.201 -14.163 5.168 1.00 62.72 987 GLN A N 1
ATOM 7748 C CA . GLN A 1 987 ? 41.849 -12.746 5.006 1.00 62.72 987 GLN A CA 1
ATOM 7749 C C . GLN A 1 987 ? 40.412 -12.564 4.507 1.00 62.72 987 GLN A C 1
ATOM 7751 O O . GLN A 1 987 ? 39.705 -11.667 4.971 1.00 62.72 987 GLN A O 1
ATOM 7756 N N . LEU A 1 988 ? 39.952 -13.432 3.598 1.00 65.19 988 LEU A N 1
ATOM 7757 C CA . LEU A 1 988 ? 38.558 -13.450 3.167 1.00 65.19 988 LEU A CA 1
ATOM 7758 C C . LEU A 1 988 ? 37.624 -13.797 4.337 1.00 65.19 988 LEU A C 1
ATOM 7760 O O . LEU A 1 988 ? 36.601 -13.132 4.492 1.00 65.19 988 LEU A O 1
ATOM 7764 N N . LEU A 1 989 ? 37.973 -14.781 5.177 1.00 56.62 989 LEU A N 1
ATOM 7765 C CA . LEU A 1 989 ? 37.200 -15.153 6.366 1.00 56.62 989 LEU A CA 1
ATOM 7766 C C . LEU A 1 989 ? 37.167 -14.041 7.416 1.00 56.62 989 LEU A C 1
ATOM 7768 O O . LEU A 1 989 ? 36.090 -13.760 7.927 1.00 56.62 989 LEU A O 1
ATOM 7772 N N . ASP A 1 990 ? 38.288 -13.388 7.717 1.00 61.16 990 ASP A N 1
ATOM 7773 C CA . ASP A 1 990 ? 38.354 -12.289 8.686 1.00 61.16 990 ASP A CA 1
ATOM 7774 C C . ASP A 1 990 ? 37.575 -11.070 8.195 1.00 61.16 990 ASP A C 1
ATOM 7776 O O . ASP A 1 990 ? 36.785 -10.497 8.946 1.00 61.16 990 ASP A O 1
ATOM 7780 N N . ALA A 1 991 ? 37.699 -10.712 6.913 1.00 59.84 991 ALA A N 1
ATOM 7781 C CA . ALA A 1 991 ? 36.864 -9.679 6.307 1.00 59.84 991 ALA A CA 1
ATOM 7782 C C . ALA A 1 991 ? 35.372 -10.059 6.363 1.00 59.84 991 ALA A C 1
ATOM 7784 O O . ALA A 1 991 ? 34.522 -9.204 6.622 1.00 59.84 991 ALA A O 1
ATOM 7785 N N . TYR A 1 992 ? 35.038 -11.341 6.177 1.00 54.84 992 TYR A N 1
ATOM 7786 C CA . TYR A 1 992 ? 33.671 -11.850 6.300 1.00 54.84 992 TYR A CA 1
ATOM 7787 C C . TYR A 1 992 ? 33.173 -11.814 7.753 1.00 54.84 992 TYR A C 1
ATOM 7789 O O . TYR A 1 992 ? 32.057 -11.367 7.998 1.00 54.84 992 TYR A O 1
ATOM 7797 N N . GLN A 1 993 ? 33.998 -12.189 8.736 1.00 55.12 993 GLN A N 1
ATOM 7798 C CA . GLN A 1 993 ? 33.671 -12.133 10.163 1.00 55.12 993 GLN A CA 1
ATOM 7799 C C . GLN A 1 993 ? 33.534 -10.696 10.668 1.00 55.12 993 GLN A C 1
ATOM 7801 O O . GLN A 1 993 ? 32.576 -10.398 11.375 1.00 55.12 993 GLN A O 1
ATOM 7806 N N . GLN A 1 994 ? 34.431 -9.784 10.288 1.00 52.72 994 GLN A N 1
ATOM 7807 C CA . GLN A 1 994 ? 34.306 -8.359 10.605 1.00 52.72 994 GLN A CA 1
ATOM 7808 C C . GLN A 1 994 ? 33.038 -7.771 9.979 1.00 52.72 994 GLN A C 1
ATOM 7810 O O . GLN A 1 994 ? 32.312 -7.029 10.642 1.00 52.72 994 GLN A O 1
ATOM 7815 N N . ARG A 1 995 ? 32.706 -8.157 8.740 1.00 56.66 995 ARG A N 1
ATOM 7816 C CA . ARG A 1 995 ? 31.466 -7.744 8.069 1.00 56.66 995 ARG A CA 1
ATOM 7817 C C . ARG A 1 995 ? 30.220 -8.332 8.734 1.00 56.66 995 ARG A C 1
ATOM 7819 O O . ARG A 1 995 ? 29.245 -7.605 8.891 1.00 56.66 995 ARG A O 1
ATOM 7826 N N . LEU A 1 996 ? 30.254 -9.587 9.187 1.00 51.56 996 LEU A N 1
ATOM 7827 C CA . LEU A 1 996 ? 29.182 -10.207 9.974 1.00 51.56 996 LEU A CA 1
ATOM 7828 C C . LEU A 1 996 ? 29.029 -9.545 11.349 1.00 51.56 996 LEU A C 1
ATOM 7830 O O . LEU A 1 996 ? 27.907 -9.227 11.726 1.00 51.56 996 LEU A O 1
ATOM 7834 N N . LYS A 1 997 ? 30.121 -9.250 12.069 1.00 50.16 997 LYS A N 1
ATOM 7835 C CA . LYS A 1 997 ? 30.092 -8.500 13.340 1.00 50.16 997 LYS A CA 1
ATOM 7836 C C . LYS A 1 997 ? 29.537 -7.084 13.142 1.00 50.16 997 LYS A C 1
ATOM 7838 O O . LYS A 1 997 ? 28.695 -6.646 13.922 1.00 50.16 997 LYS A O 1
ATOM 7843 N N . ALA A 1 998 ? 29.935 -6.389 12.075 1.00 55.72 998 ALA A N 1
ATOM 7844 C CA . ALA A 1 998 ? 29.414 -5.066 11.735 1.00 55.72 998 ALA A CA 1
ATOM 7845 C C . ALA A 1 998 ? 27.927 -5.099 11.337 1.00 55.72 998 ALA A C 1
ATOM 7847 O O . ALA A 1 998 ? 27.167 -4.226 11.755 1.00 55.72 998 ALA A O 1
ATOM 7848 N N . LEU A 1 999 ? 27.488 -6.107 10.574 1.00 49.84 999 LEU A N 1
ATOM 7849 C CA . LEU A 1 999 ? 26.081 -6.303 10.212 1.00 49.84 999 LEU A CA 1
ATOM 7850 C C . LEU A 1 999 ? 25.227 -6.689 11.423 1.00 49.84 999 LEU A C 1
ATOM 7852 O O . LEU A 1 999 ? 24.178 -6.086 11.619 1.00 49.84 999 LEU A O 1
ATOM 7856 N N . ALA A 1 1000 ? 25.690 -7.614 12.267 1.00 48.25 1000 ALA A N 1
ATOM 7857 C CA . ALA A 1 1000 ? 25.019 -7.997 13.507 1.00 48.25 1000 ALA A CA 1
ATOM 7858 C C . ALA A 1 1000 ? 24.910 -6.809 14.473 1.00 48.25 1000 ALA A C 1
ATOM 7860 O O . ALA A 1 1000 ? 23.840 -6.553 15.011 1.00 48.25 1000 ALA A O 1
ATOM 7861 N N . SER A 1 1001 ? 25.976 -6.018 14.634 1.00 48.34 1001 SER A N 1
ATOM 7862 C CA . SER A 1 1001 ? 25.941 -4.774 15.412 1.00 48.34 1001 SER A CA 1
ATOM 7863 C C . SER A 1 1001 ? 24.944 -3.764 14.827 1.00 48.34 1001 SER A C 1
ATOM 7865 O O . SER A 1 1001 ? 24.093 -3.242 15.547 1.00 48.34 1001 SER A O 1
ATOM 7867 N N . LYS A 1 1002 ? 24.959 -3.543 13.505 1.00 48.62 1002 LYS A N 1
ATOM 7868 C CA . LYS A 1 1002 ? 24.031 -2.631 12.814 1.00 48.62 1002 LYS A CA 1
ATOM 7869 C C . LYS A 1 1002 ? 22.570 -3.090 12.923 1.00 48.62 1002 LYS A C 1
ATOM 7871 O O . LYS A 1 1002 ? 21.701 -2.239 13.102 1.00 48.62 1002 LYS A O 1
ATOM 7876 N N . LEU A 1 1003 ? 22.310 -4.398 12.857 1.00 45.78 1003 LEU A N 1
ATOM 7877 C CA . LEU A 1 1003 ? 20.988 -5.001 13.040 1.00 45.78 1003 LEU A CA 1
ATOM 7878 C C . LEU A 1 1003 ? 20.511 -4.834 14.487 1.00 45.78 1003 LEU A C 1
ATOM 7880 O O . LEU A 1 1003 ? 19.468 -4.225 14.702 1.00 45.78 1003 LEU A O 1
ATOM 7884 N N . THR A 1 1004 ? 21.320 -5.236 15.471 1.00 46.72 1004 THR A N 1
ATOM 7885 C CA . THR A 1 1004 ? 21.030 -5.068 16.906 1.00 46.72 1004 THR A CA 1
ATOM 7886 C C . THR A 1 1004 ? 20.772 -3.601 17.266 1.00 46.72 1004 THR A C 1
ATOM 7888 O O . THR A 1 1004 ? 19.818 -3.296 17.975 1.00 46.72 1004 THR A O 1
ATOM 7891 N N . MET A 1 1005 ? 21.558 -2.657 16.732 1.00 50.59 1005 MET A N 1
ATOM 7892 C CA . MET A 1 1005 ? 21.313 -1.220 16.919 1.00 50.59 1005 MET A CA 1
ATOM 7893 C C . MET A 1 1005 ? 20.061 -0.706 16.189 1.00 50.59 1005 MET A C 1
ATOM 7895 O O . MET A 1 1005 ? 19.514 0.321 16.588 1.00 50.59 1005 MET A O 1
ATOM 7899 N N . SER A 1 1006 ? 19.618 -1.359 15.113 1.00 50.38 1006 SER A N 1
ATOM 7900 C CA . SER A 1 1006 ? 18.374 -1.013 14.418 1.00 50.38 1006 SER A CA 1
ATOM 7901 C C . SER A 1 1006 ? 17.157 -1.532 15.183 1.00 50.38 1006 SER A C 1
ATOM 7903 O O . SER A 1 1006 ? 16.221 -0.771 15.414 1.00 50.38 1006 SER A O 1
ATOM 7905 N N . GLU A 1 1007 ? 17.197 -2.781 15.649 1.00 52.22 1007 GLU A N 1
ATOM 7906 C CA . GLU A 1 1007 ? 16.161 -3.371 16.504 1.00 52.22 1007 GLU A CA 1
ATOM 7907 C C . GLU A 1 1007 ? 16.026 -2.623 17.836 1.00 52.22 1007 GLU A C 1
ATOM 7909 O O . GLU A 1 1007 ? 14.917 -2.315 18.257 1.00 52.22 1007 GLU A O 1
ATOM 7914 N N . GLU A 1 1008 ? 17.137 -2.264 18.485 1.00 50.75 1008 GLU A N 1
ATOM 7915 C CA . GLU A 1 1008 ? 17.136 -1.490 19.734 1.00 50.75 1008 GLU A CA 1
ATOM 7916 C C . GLU A 1 1008 ? 16.558 -0.074 19.531 1.00 50.75 1008 GLU A C 1
ATOM 7918 O O . GLU A 1 1008 ? 15.834 0.422 20.394 1.00 50.75 1008 GLU A O 1
ATOM 7923 N N . ARG A 1 1009 ? 16.809 0.579 18.383 1.00 53.56 1009 ARG A N 1
ATOM 7924 C CA . ARG A 1 1009 ? 16.154 1.859 18.039 1.00 53.56 1009 ARG A CA 1
ATOM 7925 C C . ARG A 1 1009 ? 14.650 1.694 17.851 1.00 53.56 1009 ARG A C 1
ATOM 7927 O O . ARG A 1 1009 ? 13.895 2.526 18.346 1.00 53.56 1009 ARG A O 1
ATOM 7934 N N . GLU A 1 1010 ? 14.228 0.635 17.171 1.00 52.66 1010 GLU A N 1
ATOM 7935 C CA . GLU A 1 1010 ? 12.816 0.388 16.890 1.00 52.66 1010 GLU A CA 1
ATOM 7936 C C . GLU A 1 1010 ? 12.043 -0.002 18.159 1.00 52.66 1010 GLU A C 1
ATOM 7938 O O . GLU A 1 1010 ? 10.983 0.557 18.430 1.00 52.66 1010 GLU A O 1
ATOM 7943 N N . ARG A 1 1011 ? 12.618 -0.848 19.025 1.00 56.78 1011 ARG A N 1
ATOM 7944 C CA . ARG A 1 1011 ? 12.055 -1.157 20.352 1.00 56.78 1011 ARG A CA 1
ATOM 7945 C C . ARG A 1 1011 ? 11.917 0.091 21.225 1.00 56.78 1011 ARG A C 1
ATOM 7947 O O . ARG A 1 1011 ? 10.880 0.273 21.859 1.00 56.78 1011 ARG A O 1
ATOM 7954 N N . ARG A 1 1012 ? 12.909 0.994 21.207 1.00 50.97 1012 ARG A N 1
ATOM 7955 C CA . ARG A 1 1012 ? 12.813 2.298 21.890 1.00 50.97 1012 ARG A CA 1
ATOM 7956 C C . ARG A 1 1012 ? 11.698 3.171 21.310 1.00 50.97 1012 ARG A C 1
ATOM 7958 O O . ARG A 1 1012 ? 10.947 3.738 22.096 1.00 50.97 1012 ARG A O 1
ATOM 7965 N N . ARG A 1 1013 ? 11.551 3.243 19.979 1.00 59.84 1013 ARG A N 1
ATOM 7966 C CA . ARG A 1 1013 ? 10.457 3.979 19.312 1.00 59.84 1013 ARG A CA 1
ATOM 7967 C C . ARG A 1 1013 ? 9.090 3.473 19.776 1.00 59.84 1013 ARG A C 1
ATOM 7969 O O . ARG A 1 1013 ? 8.282 4.264 20.253 1.00 59.84 1013 ARG A O 1
ATOM 7976 N N . VAL A 1 1014 ? 8.876 2.157 19.722 1.00 56.69 1014 VAL A N 1
ATOM 7977 C CA . VAL A 1 1014 ? 7.623 1.513 20.152 1.00 56.69 1014 VAL A CA 1
ATOM 7978 C C . VAL A 1 1014 ? 7.357 1.739 21.644 1.00 56.69 1014 VAL A C 1
ATOM 7980 O O . VAL A 1 1014 ? 6.236 2.069 22.019 1.00 56.69 1014 VAL A O 1
ATOM 7983 N N . ALA A 1 1015 ? 8.367 1.627 22.512 1.00 54.25 1015 ALA A N 1
ATOM 7984 C CA . ALA A 1 1015 ? 8.190 1.874 23.944 1.00 54.25 1015 ALA A CA 1
ATOM 7985 C C . ALA A 1 1015 ? 7.844 3.341 24.268 1.00 54.25 1015 ALA A C 1
ATOM 7987 O O . ALA A 1 1015 ? 7.034 3.587 25.161 1.00 54.25 1015 ALA A O 1
ATOM 7988 N N . THR A 1 1016 ? 8.413 4.309 23.540 1.00 52.78 1016 THR A N 1
ATOM 7989 C CA . THR A 1 1016 ? 8.038 5.729 23.655 1.00 52.78 1016 THR A CA 1
ATOM 7990 C C . THR A 1 1016 ? 6.607 5.969 23.170 1.00 52.78 1016 THR A C 1
ATOM 7992 O O . THR A 1 1016 ? 5.835 6.603 23.881 1.00 52.78 1016 THR A O 1
ATOM 7995 N N . GLU A 1 1017 ? 6.203 5.399 22.030 1.00 57.03 1017 GLU A N 1
ATOM 7996 C CA . GLU A 1 1017 ? 4.824 5.511 21.525 1.00 57.03 1017 GLU A CA 1
ATOM 7997 C C . GLU A 1 1017 ? 3.797 4.886 22.489 1.00 57.03 1017 GLU A C 1
ATOM 7999 O O . GLU A 1 1017 ? 2.755 5.485 22.761 1.00 57.03 1017 GLU A O 1
ATOM 8004 N N . LEU A 1 1018 ? 4.105 3.727 23.084 1.00 63.12 1018 LEU A N 1
ATOM 8005 C CA . LEU A 1 1018 ? 3.264 3.106 24.113 1.00 63.12 1018 LEU A CA 1
ATOM 8006 C C . LEU A 1 1018 ? 3.174 3.959 25.388 1.00 63.12 1018 LEU A C 1
ATOM 8008 O O . LEU A 1 1018 ? 2.092 4.085 25.962 1.00 63.12 1018 LEU A O 1
ATOM 8012 N N . HIS A 1 1019 ? 4.281 4.562 25.828 1.00 61.69 1019 HIS A N 1
ATOM 8013 C CA . HIS A 1 1019 ? 4.300 5.447 26.993 1.00 61.69 1019 HIS A CA 1
ATOM 8014 C C . HIS A 1 1019 ? 3.453 6.709 26.770 1.00 61.69 1019 HIS A C 1
ATOM 8016 O O . HIS A 1 1019 ? 2.570 7.017 27.576 1.00 61.69 1019 HIS A O 1
ATOM 8022 N N . ASP A 1 1020 ? 3.688 7.405 25.659 1.00 55.88 1020 ASP A N 1
ATOM 8023 C CA . ASP A 1 1020 ? 3.108 8.721 25.404 1.00 55.88 1020 ASP A CA 1
ATOM 8024 C C . ASP A 1 1020 ? 1.635 8.645 24.981 1.00 55.88 1020 ASP A C 1
ATOM 8026 O O . ASP A 1 1020 ? 0.854 9.519 25.355 1.00 55.88 1020 ASP A O 1
ATOM 8030 N N . HIS A 1 1021 ? 1.213 7.584 24.281 1.00 53.25 1021 HIS A N 1
ATOM 8031 C CA . HIS A 1 1021 ? -0.177 7.433 23.837 1.00 53.25 1021 HIS A CA 1
ATOM 8032 C C . HIS A 1 1021 ? -1.014 6.520 24.741 1.00 53.25 1021 HIS A C 1
ATOM 8034 O O . HIS A 1 1021 ? -2.079 6.930 25.213 1.00 53.25 1021 HIS A O 1
ATOM 8040 N N . VAL A 1 1022 ? -0.560 5.294 25.017 1.00 63.44 1022 VAL A N 1
ATOM 8041 C CA . VAL A 1 1022 ? -1.352 4.306 25.778 1.00 63.44 1022 VAL A CA 1
ATOM 8042 C C . VAL A 1 1022 ? -1.255 4.574 27.283 1.00 63.44 1022 VAL A C 1
ATOM 8044 O O . VAL A 1 1022 ? -2.275 4.637 27.973 1.00 63.44 1022 VAL A O 1
ATOM 8047 N N . GLY A 1 1023 ? -0.043 4.825 27.789 1.00 58.53 1023 GLY A N 1
ATOM 8048 C CA . GLY A 1 1023 ? 0.211 5.131 29.199 1.00 58.53 1023 GLY A CA 1
ATOM 8049 C C . GLY A 1 1023 ? -0.547 6.367 29.698 1.00 58.53 1023 GLY A C 1
ATOM 8050 O O . GLY A 1 1023 ? -1.210 6.306 30.739 1.00 58.53 1023 GLY A O 1
ATOM 8051 N N . GLN A 1 1024 ? -0.517 7.466 28.934 1.00 56.44 1024 GLN A N 1
ATOM 8052 C CA . GLN A 1 1024 ? -1.249 8.693 29.276 1.00 56.44 1024 GLN A CA 1
ATOM 8053 C C . GLN A 1 1024 ? -2.771 8.499 29.225 1.00 56.44 1024 GLN A C 1
ATOM 8055 O O . GLN A 1 1024 ? -3.470 8.914 30.151 1.00 56.44 1024 GLN A O 1
ATOM 8060 N N . SER A 1 1025 ? -3.287 7.814 28.199 1.00 59.94 1025 SER A N 1
ATOM 8061 C CA . SER A 1 1025 ? -4.728 7.553 28.053 1.00 59.94 1025 SER A CA 1
ATOM 8062 C C . SER A 1 1025 ? -5.292 6.760 29.237 1.00 59.94 1025 SER A C 1
ATOM 8064 O O . SER A 1 1025 ? -6.321 7.133 29.801 1.00 59.94 1025 SER A O 1
ATOM 8066 N N . LEU A 1 1026 ? -4.581 5.720 29.687 1.00 65.31 1026 LEU A N 1
ATOM 8067 C CA . LEU A 1 1026 ? -4.973 4.922 30.855 1.00 65.31 1026 LEU A CA 1
ATOM 8068 C C . LEU A 1 1026 ? -4.877 5.715 32.170 1.00 65.31 1026 LEU A C 1
ATOM 8070 O O . LEU A 1 1026 ? -5.724 5.558 33.051 1.00 65.31 1026 LEU A O 1
ATOM 8074 N N . ALA A 1 1027 ? -3.891 6.608 32.308 1.00 55.47 1027 ALA A N 1
ATOM 8075 C CA . ALA A 1 1027 ? -3.788 7.494 33.467 1.00 55.47 1027 ALA A CA 1
ATOM 8076 C C . ALA A 1 1027 ? -4.954 8.501 33.540 1.00 55.47 1027 ALA A C 1
ATOM 8078 O O . ALA A 1 1027 ? -5.513 8.715 34.620 1.00 55.47 1027 ALA A O 1
ATOM 8079 N N . ILE A 1 1028 ? -5.355 9.074 32.399 1.00 61.84 1028 ILE A N 1
ATOM 8080 C CA . ILE A 1 1028 ? -6.491 10.003 32.284 1.00 61.84 1028 ILE A CA 1
ATOM 8081 C C . ILE A 1 1028 ? -7.812 9.282 32.577 1.00 61.84 1028 ILE A C 1
ATOM 8083 O O . ILE A 1 1028 ? -8.579 9.755 33.418 1.00 61.84 1028 ILE A O 1
ATOM 8087 N N . ALA A 1 1029 ? -8.040 8.108 31.979 1.00 61.94 1029 ALA A N 1
ATOM 8088 C CA . ALA A 1 1029 ? -9.224 7.287 32.241 1.00 61.94 1029 ALA A CA 1
ATOM 8089 C C . ALA A 1 1029 ? -9.370 6.963 33.739 1.00 61.94 1029 ALA A C 1
ATOM 8091 O O . ALA A 1 1029 ? -10.451 7.096 34.313 1.00 61.94 1029 ALA A O 1
ATOM 8092 N N . ARG A 1 1030 ? -8.265 6.631 34.421 1.00 63.44 1030 ARG A N 1
ATOM 8093 C CA . ARG A 1 1030 ? -8.271 6.349 35.865 1.00 63.44 1030 ARG A CA 1
ATOM 8094 C C . ARG A 1 1030 ? -8.553 7.589 36.727 1.00 63.44 1030 ARG A C 1
ATOM 8096 O O . ARG A 1 1030 ? -9.195 7.467 37.769 1.00 63.44 1030 ARG A O 1
ATOM 8103 N N . LEU A 1 1031 ? -8.103 8.778 36.314 1.00 56.59 1031 LEU A N 1
ATOM 8104 C CA . LEU A 1 1031 ? -8.439 10.045 36.986 1.00 56.59 1031 LEU A CA 1
ATOM 8105 C C . LEU A 1 1031 ? -9.925 10.394 36.825 1.00 56.59 1031 LEU A C 1
ATOM 8107 O O . LEU A 1 1031 ? -10.563 10.809 37.794 1.00 56.59 1031 LEU A O 1
ATOM 8111 N N . GLN A 1 1032 ? -10.486 10.180 35.632 1.00 61.34 1032 GLN A N 1
ATOM 8112 C CA . GLN A 1 1032 ? -11.919 10.333 35.370 1.00 61.34 1032 GLN A CA 1
ATOM 8113 C C . GLN A 1 1032 ? -12.740 9.362 36.232 1.00 61.34 1032 GLN A C 1
ATOM 8115 O O . GLN A 1 1032 ? -13.686 9.784 36.899 1.00 61.34 1032 GLN A O 1
ATOM 8120 N N . LEU A 1 1033 ? -12.324 8.095 36.323 1.00 69.19 1033 LEU A N 1
ATOM 8121 C CA . LEU A 1 1033 ? -13.013 7.082 37.123 1.00 69.19 1033 LEU A CA 1
ATOM 8122 C C . LEU A 1 1033 ? -12.962 7.366 38.637 1.00 69.19 1033 LEU A C 1
ATOM 8124 O O . LEU A 1 1033 ? -13.976 7.264 39.324 1.00 69.19 1033 LEU A O 1
ATOM 8128 N N . ALA A 1 1034 ? -11.810 7.804 39.157 1.00 59.72 1034 ALA A N 1
ATOM 8129 C CA . ALA A 1 1034 ? -11.669 8.210 40.559 1.00 59.72 1034 ALA A CA 1
ATOM 8130 C C . ALA A 1 1034 ? -12.498 9.468 40.904 1.00 59.72 1034 ALA A C 1
ATOM 8132 O O . ALA A 1 1034 ? -12.894 9.661 42.056 1.00 59.72 1034 ALA A O 1
ATOM 8133 N N . SER A 1 1035 ? -12.779 10.322 39.913 1.00 63.03 1035 SER A N 1
ATOM 8134 C CA . SER A 1 1035 ? -13.718 11.444 40.044 1.00 63.03 1035 SER A CA 1
ATOM 8135 C C . SER A 1 1035 ? -15.177 10.962 40.064 1.00 63.03 1035 SER A C 1
ATOM 8137 O O . SER A 1 1035 ? -15.965 11.399 40.907 1.00 63.03 1035 SER A O 1
ATOM 8139 N N . ALA A 1 1036 ? -15.526 10.001 39.199 1.00 62.38 1036 ALA A N 1
ATOM 8140 C CA . ALA A 1 1036 ? -16.850 9.378 39.163 1.00 62.38 1036 ALA A CA 1
ATOM 8141 C C . ALA A 1 1036 ? -17.189 8.643 40.475 1.00 62.38 1036 ALA A C 1
ATOM 8143 O O . ALA A 1 1036 ? -18.279 8.835 41.013 1.00 62.38 1036 ALA A O 1
ATOM 8144 N N . GLN A 1 1037 ? -16.239 7.896 41.055 1.00 59.12 1037 GLN A N 1
ATOM 8145 C CA . GLN A 1 1037 ? -16.404 7.244 42.365 1.00 59.12 1037 GLN A CA 1
ATOM 8146 C C . GLN A 1 1037 ? -16.687 8.241 43.502 1.00 59.12 1037 GLN A C 1
ATOM 8148 O O . GLN A 1 1037 ? -17.491 7.956 44.383 1.00 59.12 1037 GLN A O 1
ATOM 8153 N N . LYS A 1 1038 ? -16.073 9.433 43.490 1.00 57.62 1038 LYS A N 1
ATOM 8154 C CA . LYS A 1 1038 ? -16.324 10.473 44.509 1.00 57.62 1038 LYS A CA 1
ATOM 8155 C C . LYS A 1 1038 ? -17.672 11.181 44.368 1.00 57.62 1038 LYS A C 1
ATOM 8157 O O . LYS A 1 1038 ? -18.076 11.880 45.295 1.00 57.62 1038 LYS A O 1
ATOM 8162 N N . SER A 1 1039 ? -18.332 11.035 43.222 1.00 59.28 1039 SER A N 1
ATOM 8163 C CA . SER A 1 1039 ? -19.551 11.775 42.875 1.00 59.28 1039 SER A CA 1
ATOM 8164 C C . SER A 1 1039 ? -20.824 10.924 42.980 1.00 59.28 1039 SER A C 1
ATOM 8166 O O . SER A 1 1039 ? -21.920 11.467 42.859 1.00 59.28 1039 SER A O 1
ATOM 8168 N N . ASN A 1 1040 ? -20.696 9.614 43.225 1.00 53.25 1040 ASN A N 1
ATOM 8169 C CA . ASN A 1 1040 ? -21.803 8.657 43.294 1.00 53.25 1040 ASN A CA 1
ATOM 8170 C C . ASN A 1 1040 ? -21.980 8.082 44.716 1.00 53.25 1040 ASN A C 1
ATOM 8172 O O . ASN A 1 1040 ? -21.029 7.520 45.256 1.00 53.25 1040 ASN A O 1
ATOM 8176 N N . PRO A 1 1041 ? -23.182 8.161 45.321 1.00 48.22 1041 PRO A N 1
ATOM 8177 C CA . PRO A 1 1041 ? -23.470 7.554 46.624 1.00 48.22 1041 PRO A CA 1
ATOM 8178 C C . PRO A 1 1041 ? -24.096 6.143 46.550 1.00 48.22 1041 PRO A C 1
ATOM 8180 O O . PRO A 1 1041 ? -24.415 5.582 47.597 1.00 48.22 1041 PRO A O 1
ATOM 8183 N N . ASP A 1 1042 ? -24.322 5.580 45.356 1.00 60.25 1042 ASP A N 1
ATOM 8184 C CA . ASP A 1 1042 ? -25.018 4.294 45.179 1.00 60.25 1042 ASP A CA 1
ATOM 8185 C C . ASP A 1 1042 ? -24.066 3.083 45.138 1.00 60.25 1042 ASP A C 1
ATOM 8187 O O . ASP A 1 1042 ? -23.146 3.014 44.323 1.00 60.25 1042 ASP A O 1
ATOM 8191 N N . ALA A 1 1043 ? -24.323 2.094 45.998 1.00 59.88 1043 ALA A N 1
ATOM 8192 C CA . ALA A 1 1043 ? -23.401 0.999 46.297 1.00 59.88 1043 ALA A CA 1
ATOM 8193 C C . ALA A 1 1043 ? -23.159 0.033 45.122 1.00 59.88 1043 ALA A C 1
ATOM 8195 O O . ALA A 1 1043 ? -22.060 -0.507 45.002 1.00 59.88 1043 ALA A O 1
ATOM 8196 N N . SER A 1 1044 ? -24.147 -0.168 44.241 1.00 59.06 1044 SER A N 1
ATOM 8197 C CA . SER A 1 1044 ? -23.974 -1.038 43.062 1.00 59.06 1044 SER A CA 1
ATOM 8198 C C . SER A 1 1044 ? -23.110 -0.369 41.990 1.00 59.06 1044 SER A C 1
ATOM 8200 O O . SER A 1 1044 ? -22.240 -1.012 41.406 1.00 59.06 1044 SER A O 1
ATOM 8202 N N . CYS A 1 1045 ? -23.283 0.942 41.783 1.00 57.41 1045 CYS A N 1
ATOM 8203 C CA . CYS A 1 1045 ? -22.395 1.734 40.934 1.00 57.41 1045 CYS A CA 1
ATOM 8204 C C . CYS A 1 1045 ? -20.974 1.806 41.504 1.00 57.41 1045 CYS A C 1
ATOM 8206 O O . CYS A 1 1045 ? -20.022 1.743 40.733 1.00 57.41 1045 CYS A O 1
ATOM 8208 N N . THR A 1 1046 ? -20.804 1.897 42.827 1.00 61.91 1046 THR A N 1
ATOM 8209 C CA . THR A 1 1046 ? -19.470 1.870 43.449 1.00 61.91 1046 THR A CA 1
ATOM 8210 C C . THR A 1 1046 ? -18.737 0.564 43.154 1.00 61.91 1046 THR A C 1
ATOM 8212 O O . THR A 1 1046 ? -17.585 0.627 42.740 1.00 61.91 1046 THR A O 1
ATOM 8215 N N . LEU A 1 1047 ? -19.403 -0.592 43.269 1.00 58.97 1047 LEU A N 1
ATOM 8216 C CA . LEU A 1 1047 ? -18.816 -1.899 42.941 1.00 58.97 1047 LEU A CA 1
ATOM 8217 C C . LEU A 1 1047 ? -18.431 -2.015 41.456 1.00 58.97 1047 LEU A C 1
ATOM 8219 O O . LEU A 1 1047 ? -17.315 -2.422 41.149 1.00 58.97 1047 LEU A O 1
ATOM 8223 N N . LEU A 1 1048 ? -19.303 -1.590 40.535 1.00 62.53 1048 LEU A N 1
ATOM 8224 C CA . LEU A 1 1048 ? -19.000 -1.624 39.096 1.00 62.53 1048 LEU A CA 1
ATOM 8225 C C . LEU A 1 1048 ? -17.859 -0.655 38.723 1.00 62.53 1048 LEU A C 1
ATOM 8227 O O . LEU A 1 1048 ? -17.028 -0.946 37.865 1.00 62.53 1048 LEU A O 1
ATOM 8231 N N . LEU A 1 1049 ? -17.789 0.506 39.384 1.00 67.44 1049 LEU A N 1
ATOM 8232 C CA . LEU A 1 1049 ? -16.684 1.453 39.226 1.00 67.44 1049 LEU A CA 1
ATOM 8233 C C . LEU A 1 1049 ? -15.393 0.944 39.879 1.00 67.44 1049 LEU A C 1
ATOM 8235 O O . LEU A 1 1049 ? -14.320 1.256 39.378 1.00 67.44 1049 LEU A O 1
ATOM 8239 N N . GLU A 1 1050 ? -15.453 0.170 40.964 1.00 64.94 1050 GLU A N 1
ATOM 8240 C CA . GLU A 1 1050 ? -14.287 -0.531 41.520 1.00 64.94 1050 GLU A CA 1
ATOM 8241 C C . GLU A 1 1050 ? -13.775 -1.614 40.563 1.00 64.94 1050 GLU A C 1
ATOM 8243 O O . GLU A 1 1050 ? -12.567 -1.694 40.351 1.00 64.94 1050 GLU A O 1
ATOM 8248 N N . GLU A 1 1051 ? -14.667 -2.365 39.913 1.00 63.84 1051 GLU A N 1
ATOM 8249 C CA . GLU A 1 1051 ? -14.326 -3.365 38.895 1.00 63.84 1051 GLU A CA 1
ATOM 8250 C C . GLU A 1 1051 ? -13.651 -2.720 37.671 1.00 63.84 1051 GLU A C 1
ATOM 8252 O O . GLU A 1 1051 ? -12.529 -3.085 37.323 1.00 63.84 1051 GLU A O 1
ATOM 8257 N N . VAL A 1 1052 ? -14.234 -1.660 37.097 1.00 70.19 1052 VAL A N 1
ATOM 8258 C CA . VAL A 1 1052 ? -13.599 -0.903 35.997 1.00 70.19 1052 VAL A CA 1
ATOM 8259 C C . VAL A 1 1052 ? -12.298 -0.215 36.451 1.00 70.19 1052 VAL A C 1
ATOM 8261 O O . VAL A 1 1052 ? -11.351 -0.106 35.669 1.00 70.19 1052 VAL A O 1
ATOM 8264 N N . SER A 1 1053 ? -12.195 0.212 37.716 1.00 70.75 1053 SER A N 1
ATOM 8265 C CA . SER A 1 1053 ? -10.947 0.746 38.290 1.00 70.75 1053 SER A CA 1
ATOM 8266 C C . SER A 1 1053 ? -9.870 -0.332 38.366 1.00 70.75 1053 SER A C 1
ATOM 8268 O O . SER A 1 1053 ? -8.708 -0.052 38.067 1.00 70.75 1053 SER A O 1
ATOM 8270 N N . HIS A 1 1054 ? -10.252 -1.565 38.713 1.00 66.25 1054 HIS A N 1
ATOM 8271 C CA . HIS A 1 1054 ? -9.372 -2.727 38.715 1.00 66.25 1054 HIS A CA 1
ATOM 8272 C C . HIS A 1 1054 ? -8.891 -3.043 37.299 1.00 66.25 1054 HIS A C 1
ATOM 8274 O O . HIS A 1 1054 ? -7.684 -3.074 37.080 1.00 66.25 1054 HIS A O 1
ATOM 8280 N N . THR A 1 1055 ? -9.791 -3.157 36.316 1.00 68.88 1055 THR A N 1
ATOM 8281 C CA . THR A 1 1055 ? -9.421 -3.414 34.913 1.00 68.88 1055 THR A CA 1
ATOM 8282 C C . THR A 1 1055 ? -8.520 -2.314 34.341 1.00 68.88 1055 THR A C 1
ATOM 8284 O O . THR A 1 1055 ? -7.542 -2.613 33.661 1.00 68.88 1055 THR A O 1
ATOM 8287 N N . LEU A 1 1056 ? -8.771 -1.035 34.651 1.00 70.12 1056 LEU A N 1
ATOM 8288 C CA . LEU A 1 1056 ? -7.891 0.068 34.235 1.00 70.12 1056 LEU A CA 1
ATOM 8289 C C . LEU A 1 1056 ? -6.542 0.065 34.971 1.00 70.12 1056 LEU A C 1
ATOM 8291 O O . LEU A 1 1056 ? -5.527 0.439 34.383 1.00 70.12 1056 LEU A O 1
ATOM 8295 N N . LEU A 1 1057 ? -6.496 -0.345 36.243 1.00 64.31 1057 LEU A N 1
ATOM 8296 C CA . LEU A 1 1057 ? -5.244 -0.556 36.976 1.00 64.31 1057 LEU A CA 1
ATOM 8297 C C . LEU A 1 1057 ? -4.436 -1.714 36.387 1.00 64.31 1057 LEU A C 1
ATOM 8299 O O . LEU A 1 1057 ? -3.215 -1.602 36.293 1.00 64.31 1057 LEU A O 1
ATOM 8303 N N . GLU A 1 1058 ? -5.111 -2.783 35.982 1.00 59.62 1058 GLU A N 1
ATOM 8304 C CA . GLU A 1 1058 ? -4.545 -3.990 35.390 1.00 59.62 1058 GLU A CA 1
ATOM 8305 C C . GLU A 1 1058 ? -3.998 -3.693 33.992 1.00 59.62 1058 GLU A C 1
ATOM 8307 O O . GLU A 1 1058 ? -2.788 -3.774 33.808 1.00 59.62 1058 GLU A O 1
ATOM 8312 N N . ALA A 1 1059 ? -4.800 -3.136 33.080 1.00 63.44 1059 ALA A N 1
ATOM 8313 C CA . ALA A 1 1059 ? -4.345 -2.679 31.763 1.00 63.44 1059 ALA A CA 1
ATOM 8314 C C . ALA A 1 1059 ? -3.233 -1.609 31.844 1.00 63.44 1059 ALA A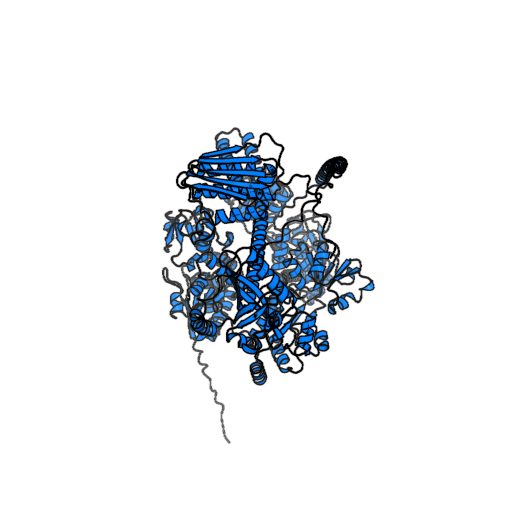 C 1
ATOM 8316 O O . ALA A 1 1059 ? -2.315 -1.579 31.022 1.00 63.44 1059 ALA A O 1
ATOM 8317 N N . SER A 1 1060 ? -3.260 -0.727 32.854 1.00 67.31 1060 SER A N 1
ATOM 8318 C CA . SER A 1 1060 ? -2.188 0.254 33.095 1.00 67.31 1060 SER A CA 1
ATOM 8319 C C . SER A 1 1060 ? -0.916 -0.380 33.666 1.00 67.31 1060 SER A C 1
ATOM 8321 O O . SER A 1 1060 ? 0.176 0.149 33.438 1.00 67.31 1060 SER A O 1
ATOM 8323 N N . ARG A 1 1061 ? -1.031 -1.490 34.403 1.00 61.28 1061 ARG A N 1
ATOM 8324 C CA . ARG A 1 1061 ? 0.097 -2.298 34.881 1.00 61.28 1061 ARG A CA 1
ATOM 8325 C C . ARG A 1 1061 ? 0.670 -3.134 33.734 1.00 61.28 1061 ARG A C 1
ATOM 8327 O O . ARG A 1 1061 ? 1.876 -3.097 33.544 1.00 61.28 1061 ARG A O 1
ATOM 8334 N N . GLU A 1 1062 ? -0.163 -3.779 32.921 1.00 60.28 1062 GLU A N 1
ATOM 8335 C CA . GLU A 1 1062 ? 0.228 -4.521 31.714 1.00 60.28 1062 GLU A CA 1
ATOM 8336 C C . GLU A 1 1062 ? 0.913 -3.621 30.684 1.00 60.28 1062 GLU A C 1
ATOM 8338 O O . GLU A 1 1062 ? 2.009 -3.935 30.235 1.00 60.28 1062 GLU A O 1
ATOM 8343 N N . THR A 1 1063 ? 0.346 -2.450 30.378 1.00 63.22 1063 THR A N 1
ATOM 8344 C CA . THR A 1 1063 ? 0.984 -1.465 29.485 1.00 63.22 1063 THR A CA 1
ATOM 8345 C C . THR A 1 1063 ? 2.346 -1.033 30.030 1.00 63.22 1063 THR A C 1
ATOM 8347 O O . THR A 1 1063 ? 3.313 -0.938 29.276 1.00 63.22 1063 THR A O 1
ATOM 8350 N N . ARG A 1 1064 ? 2.465 -0.821 31.350 1.00 57.91 1064 ARG A N 1
ATOM 8351 C CA . ARG A 1 1064 ? 3.758 -0.533 31.989 1.00 57.91 1064 ARG A CA 1
ATOM 8352 C C . ARG A 1 1064 ? 4.714 -1.728 31.962 1.00 57.91 1064 ARG A C 1
ATOM 8354 O O . ARG A 1 1064 ? 5.904 -1.493 31.793 1.00 57.91 1064 ARG A O 1
ATOM 8361 N N . HIS A 1 1065 ? 4.228 -2.968 32.036 1.00 56.59 1065 HIS A N 1
ATOM 8362 C CA . HIS A 1 1065 ? 5.044 -4.165 31.815 1.00 56.59 1065 HIS A CA 1
ATOM 8363 C C . HIS A 1 1065 ? 5.532 -4.279 30.376 1.00 56.59 1065 HIS A C 1
ATOM 8365 O O . HIS A 1 1065 ? 6.723 -4.483 30.183 1.00 56.59 1065 HIS A O 1
ATOM 8371 N N . LEU A 1 1066 ? 4.686 -4.049 29.367 1.00 54.72 1066 LEU A N 1
ATOM 8372 C CA . LEU A 1 1066 ? 5.143 -4.004 27.976 1.00 54.72 1066 LEU A CA 1
ATOM 8373 C C . LEU A 1 1066 ? 6.184 -2.900 27.760 1.00 54.72 1066 LEU A C 1
ATOM 8375 O O . LEU A 1 1066 ? 7.211 -3.152 27.140 1.00 54.72 1066 LEU A O 1
ATOM 8379 N N . ILE A 1 1067 ? 5.975 -1.699 28.309 1.00 56.81 1067 ILE A N 1
ATOM 8380 C CA . ILE A 1 1067 ? 6.968 -0.613 28.244 1.00 56.81 1067 ILE A CA 1
ATOM 8381 C C . ILE A 1 1067 ? 8.288 -1.026 28.920 1.00 56.81 1067 ILE A C 1
ATOM 8383 O O . ILE A 1 1067 ? 9.348 -0.716 28.383 1.00 56.81 1067 ILE A O 1
ATOM 8387 N N . PHE A 1 1068 ? 8.227 -1.740 30.050 1.00 52.09 1068 PHE A N 1
ATOM 8388 C CA . PHE A 1 1068 ? 9.373 -2.266 30.809 1.00 52.09 1068 PHE A CA 1
ATOM 8389 C C . PHE A 1 1068 ? 10.100 -3.430 30.104 1.00 52.09 1068 PHE A C 1
ATOM 8391 O O . PHE A 1 1068 ? 11.316 -3.581 30.230 1.00 52.09 1068 PHE A O 1
ATOM 8398 N N . ASP A 1 1069 ? 9.371 -4.258 29.356 1.00 53.81 1069 ASP A N 1
ATOM 8399 C CA . ASP A 1 1069 ? 9.925 -5.376 28.591 1.00 53.81 1069 ASP A CA 1
ATOM 8400 C C . ASP A 1 1069 ? 10.513 -4.920 27.241 1.00 53.81 1069 ASP A C 1
ATOM 8402 O O . ASP A 1 1069 ? 11.473 -5.525 26.753 1.00 53.81 1069 ASP A O 1
ATOM 8406 N N . LEU A 1 1070 ? 9.985 -3.831 26.661 1.00 53.41 1070 LEU A N 1
ATOM 8407 C CA . LEU A 1 1070 ? 10.421 -3.242 25.385 1.00 53.41 1070 LEU A CA 1
ATOM 8408 C C . LEU A 1 1070 ? 11.528 -2.182 25.528 1.00 53.41 1070 LEU A C 1
ATOM 8410 O O . LEU A 1 1070 ? 12.300 -1.975 24.593 1.00 53.41 1070 LEU A O 1
ATOM 8414 N N . SER A 1 1071 ? 11.625 -1.507 26.672 1.00 52.38 1071 SER A N 1
ATOM 8415 C CA . SER A 1 1071 ? 12.641 -0.492 26.980 1.00 52.38 1071 SER A CA 1
ATOM 8416 C C . SER A 1 1071 ? 12.860 -0.422 28.492 1.00 52.38 1071 SER A C 1
ATOM 8418 O O . SER A 1 1071 ? 12.058 -0.931 29.263 1.00 52.38 1071 SER A O 1
ATOM 8420 N N . THR A 1 1072 ? 13.932 0.218 28.964 1.00 53.84 1072 THR A N 1
ATOM 8421 C CA . THR A 1 1072 ? 14.244 0.272 30.408 1.00 53.84 1072 THR A CA 1
ATOM 8422 C C . THR A 1 1072 ? 14.150 1.691 30.998 1.00 53.84 1072 THR A C 1
ATOM 8424 O O . THR A 1 1072 ? 15.142 2.200 31.523 1.00 53.84 1072 THR A O 1
ATOM 8427 N N . PRO A 1 1073 ? 12.978 2.366 30.956 1.00 46.50 1073 PRO A N 1
ATOM 8428 C CA . PRO A 1 1073 ? 12.836 3.721 31.499 1.00 46.50 1073 PRO A CA 1
ATOM 8429 C C . PRO A 1 1073 ? 13.008 3.780 33.028 1.00 46.50 1073 PRO A C 1
ATOM 8431 O O . PRO A 1 1073 ? 13.491 4.783 33.547 1.00 46.50 1073 PRO A O 1
ATOM 8434 N N . VAL A 1 1074 ? 12.718 2.687 33.749 1.00 49.25 1074 VAL A N 1
ATOM 8435 C CA . VAL A 1 1074 ? 12.815 2.606 35.223 1.00 49.25 1074 VAL A CA 1
ATOM 8436 C C . VAL A 1 1074 ? 14.222 2.917 35.753 1.00 49.25 1074 VAL A C 1
ATOM 8438 O O . VAL A 1 1074 ? 14.359 3.513 36.820 1.00 49.25 1074 VAL A O 1
ATOM 8441 N N . ILE A 1 1075 ? 15.280 2.603 34.997 1.00 53.56 1075 ILE A N 1
ATOM 8442 C CA . ILE A 1 1075 ? 16.663 2.888 35.417 1.00 53.56 1075 ILE A CA 1
ATOM 8443 C C . ILE A 1 1075 ? 16.932 4.396 35.519 1.00 53.56 1075 ILE A C 1
ATOM 8445 O O . ILE A 1 1075 ? 17.697 4.806 36.391 1.00 53.56 1075 ILE A O 1
ATOM 8449 N N . LYS A 1 1076 ? 16.283 5.224 34.686 1.00 48.31 1076 LYS A N 1
ATOM 8450 C CA . LYS A 1 1076 ? 16.477 6.683 34.686 1.00 48.31 1076 LYS A CA 1
ATOM 8451 C C . LYS A 1 1076 ? 15.775 7.406 35.831 1.00 48.31 1076 LYS A C 1
ATOM 8453 O O . LYS A 1 1076 ? 16.241 8.469 36.228 1.00 48.31 1076 LYS A O 1
ATOM 8458 N N . GLU A 1 1077 ? 14.680 6.852 36.347 1.00 42.88 1077 GLU A N 1
ATOM 8459 C CA . GLU A 1 1077 ? 13.857 7.513 37.372 1.00 42.88 1077 GLU A CA 1
ATOM 8460 C C . GLU A 1 1077 ? 14.032 6.918 38.776 1.00 42.88 1077 GLU A C 1
ATOM 8462 O O . GLU A 1 1077 ? 13.954 7.651 39.760 1.00 42.88 1077 GLU A O 1
ATOM 8467 N N . LEU A 1 1078 ? 14.285 5.608 38.883 1.00 51.41 1078 LEU A N 1
ATOM 8468 C CA . LEU A 1 1078 ? 14.298 4.870 40.156 1.00 51.41 1078 LEU A CA 1
ATOM 8469 C C . LEU A 1 1078 ? 15.633 4.153 40.445 1.00 51.41 1078 LEU A C 1
ATOM 8471 O O . LEU A 1 1078 ? 15.890 3.749 41.579 1.00 51.41 1078 LEU A O 1
ATOM 8475 N N . GLY A 1 1079 ? 16.512 4.036 39.445 1.00 65.19 1079 GLY A N 1
ATOM 8476 C CA . GLY A 1 1079 ? 17.845 3.447 39.580 1.00 65.19 1079 GLY A CA 1
ATOM 8477 C C . GLY A 1 1079 ? 17.882 1.911 39.577 1.00 65.19 1079 GLY A C 1
ATOM 8478 O O . GLY A 1 1079 ? 16.875 1.219 39.726 1.00 65.19 1079 GLY A O 1
ATOM 8479 N N . LEU A 1 1080 ? 19.092 1.367 39.404 1.00 72.06 1080 LEU A N 1
ATOM 8480 C CA . LEU A 1 1080 ? 19.348 -0.065 39.191 1.00 72.06 1080 LEU A CA 1
ATOM 8481 C C . LEU A 1 1080 ? 18.777 -0.973 40.298 1.00 72.06 1080 LEU A C 1
ATOM 8483 O O . LEU A 1 1080 ? 18.189 -2.010 39.997 1.00 72.06 1080 LEU A O 1
ATOM 8487 N N . ARG A 1 1081 ? 18.898 -0.569 41.571 1.00 73.94 1081 ARG A N 1
ATOM 8488 C CA . ARG A 1 1081 ? 18.364 -1.319 42.723 1.00 73.94 1081 ARG A CA 1
ATOM 8489 C C . ARG A 1 1081 ? 16.847 -1.503 42.631 1.00 73.94 1081 ARG A C 1
ATOM 8491 O O . ARG A 1 1081 ? 16.363 -2.611 42.837 1.00 73.94 1081 ARG A O 1
ATOM 8498 N N . ALA A 1 1082 ? 16.109 -0.432 42.334 1.00 69.19 1082 ALA A N 1
ATOM 8499 C CA . ALA A 1 1082 ? 14.651 -0.470 42.266 1.00 69.19 1082 ALA A CA 1
ATOM 8500 C C . ALA A 1 1082 ? 14.171 -1.358 41.109 1.00 69.19 1082 ALA A C 1
ATOM 8502 O O . ALA A 1 1082 ? 13.296 -2.193 41.308 1.00 69.19 1082 ALA A O 1
ATOM 8503 N N . ALA A 1 1083 ? 14.821 -1.267 39.942 1.00 73.12 1083 ALA A N 1
ATOM 8504 C CA . ALA A 1 1083 ? 14.521 -2.131 38.800 1.00 73.12 1083 ALA A CA 1
ATOM 8505 C C . ALA A 1 1083 ? 14.693 -3.631 39.126 1.00 73.12 1083 ALA A C 1
ATOM 8507 O O . ALA A 1 1083 ? 13.856 -4.447 38.739 1.00 73.12 1083 ALA A O 1
ATOM 8508 N N . ILE A 1 1084 ? 15.750 -3.999 39.864 1.00 80.12 1084 ILE A N 1
ATOM 8509 C CA . ILE A 1 1084 ? 15.979 -5.383 40.320 1.00 80.12 1084 ILE A CA 1
ATOM 8510 C C . ILE A 1 1084 ? 14.925 -5.802 41.358 1.00 80.12 1084 ILE A C 1
ATOM 8512 O O . ILE A 1 1084 ? 14.389 -6.906 41.265 1.00 80.12 1084 ILE A O 1
ATOM 8516 N N . ALA A 1 1085 ? 14.606 -4.931 42.321 1.00 77.19 1085 ALA A N 1
ATOM 8517 C CA . ALA A 1 1085 ? 13.614 -5.203 43.362 1.00 77.19 1085 ALA A CA 1
ATOM 8518 C C . ALA A 1 1085 ? 12.213 -5.458 42.781 1.00 77.19 1085 ALA A C 1
ATOM 8520 O O . ALA A 1 1085 ? 11.584 -6.462 43.117 1.00 77.19 1085 ALA A O 1
ATOM 8521 N N . ASP A 1 1086 ? 11.747 -4.586 41.884 1.00 73.50 1086 ASP A N 1
ATOM 8522 C CA . ASP A 1 1086 ? 10.429 -4.701 41.255 1.00 73.50 1086 ASP A CA 1
ATOM 8523 C C . ASP A 1 1086 ? 10.317 -5.989 40.431 1.00 73.50 1086 ASP A C 1
ATOM 8525 O O . ASP A 1 1086 ? 9.352 -6.738 40.581 1.00 73.50 1086 ASP A O 1
ATOM 8529 N N . TRP A 1 1087 ? 11.335 -6.306 39.622 1.00 78.62 1087 TRP A N 1
ATOM 8530 C CA . TRP A 1 1087 ? 11.318 -7.506 38.784 1.00 78.62 1087 TRP A CA 1
ATOM 8531 C C . TRP A 1 1087 ? 11.343 -8.806 39.609 1.00 78.62 1087 TRP A C 1
ATOM 8533 O O . TRP A 1 1087 ? 10.621 -9.753 39.289 1.00 78.62 1087 TRP A O 1
ATOM 8543 N N . LEU A 1 1088 ? 12.121 -8.855 40.701 1.00 82.00 1088 LEU A N 1
ATOM 8544 C CA . LEU A 1 1088 ? 12.125 -9.993 41.631 1.00 82.00 1088 LEU A CA 1
ATOM 8545 C C . LEU A 1 1088 ? 10.752 -10.199 42.282 1.00 82.00 1088 LEU A C 1
ATOM 8547 O O . LEU A 1 1088 ? 10.245 -11.321 42.289 1.00 82.00 1088 LEU A O 1
ATOM 8551 N N . ASN A 1 1089 ? 10.152 -9.123 42.799 1.00 78.81 1089 ASN A N 1
ATOM 8552 C CA . ASN A 1 1089 ? 8.849 -9.161 43.466 1.00 78.81 1089 ASN A CA 1
ATOM 8553 C C . ASN A 1 1089 ? 7.710 -9.560 42.516 1.00 78.81 1089 ASN A C 1
ATOM 8555 O O . ASN A 1 1089 ? 6.728 -10.153 42.957 1.00 78.81 1089 ASN A O 1
ATOM 8559 N N . GLU A 1 1090 ? 7.827 -9.238 41.228 1.00 75.69 1090 GLU A N 1
ATOM 8560 C CA . GLU A 1 1090 ? 6.786 -9.496 40.235 1.00 75.69 1090 GLU A CA 1
ATOM 8561 C C . GLU A 1 1090 ? 6.898 -10.893 39.605 1.00 75.69 1090 GLU A C 1
ATOM 8563 O O . GLU A 1 1090 ? 5.895 -11.606 39.552 1.00 75.69 1090 GLU A O 1
ATOM 8568 N N . LYS A 1 1091 ? 8.094 -11.329 39.175 1.00 77.69 1091 LYS A N 1
ATOM 8569 C CA . LYS A 1 1091 ? 8.262 -12.593 38.427 1.00 77.69 1091 LYS A CA 1
ATOM 8570 C C . LYS A 1 1091 ? 8.505 -13.831 39.293 1.00 77.69 1091 LYS A C 1
ATOM 8572 O O . LYS A 1 1091 ? 8.004 -14.902 38.957 1.00 77.69 1091 LYS A O 1
ATOM 8577 N N . MET A 1 1092 ? 9.249 -13.739 40.398 1.00 82.75 1092 MET A N 1
ATOM 8578 C CA . MET A 1 1092 ? 9.627 -14.939 41.174 1.00 82.75 1092 MET A CA 1
ATOM 8579 C C . MET A 1 1092 ? 8.444 -15.652 41.861 1.00 82.75 1092 MET A C 1
ATOM 8581 O O . MET A 1 1092 ? 8.379 -16.886 41.776 1.00 82.75 1092 MET A O 1
ATOM 8585 N N . PRO A 1 1093 ? 7.453 -14.943 42.447 1.00 80.00 1093 PRO A N 1
ATOM 8586 C CA . PRO A 1 1093 ? 6.286 -15.592 43.048 1.00 80.00 1093 PRO A CA 1
ATOM 8587 C C . PRO A 1 1093 ? 5.438 -16.387 42.046 1.00 80.00 1093 PRO A C 1
ATOM 8589 O O . PRO A 1 1093 ? 4.900 -17.431 42.409 1.00 80.00 1093 PRO A O 1
ATOM 8592 N N . GLN A 1 1094 ? 5.369 -15.950 40.780 1.00 77.81 1094 GLN A N 1
ATOM 8593 C CA . GLN A 1 1094 ? 4.615 -16.630 39.711 1.00 77.81 1094 GLN A CA 1
ATOM 8594 C C . GLN A 1 1094 ? 5.151 -18.045 39.424 1.00 77.81 1094 GLN A C 1
ATOM 8596 O O . GLN A 1 1094 ? 4.409 -18.914 38.971 1.00 77.81 1094 GLN A O 1
ATOM 8601 N N . HIS A 1 1095 ? 6.427 -18.293 39.735 1.00 78.25 1095 HIS A N 1
ATOM 8602 C CA . HIS A 1 1095 ? 7.094 -19.585 39.574 1.00 78.25 1095 HIS A CA 1
ATOM 8603 C C . HIS A 1 1095 ? 7.312 -20.335 40.901 1.00 78.25 1095 HIS A C 1
ATOM 8605 O O . HIS A 1 1095 ? 7.973 -21.372 40.917 1.00 78.25 1095 HIS A O 1
ATOM 8611 N N . GLY A 1 1096 ? 6.755 -19.843 42.015 1.00 80.25 1096 GLY A N 1
ATOM 8612 C CA . GLY A 1 1096 ? 6.882 -20.475 43.333 1.00 80.25 1096 GLY A CA 1
ATOM 8613 C C . GLY A 1 1096 ? 8.275 -20.363 43.965 1.00 80.25 1096 GLY A C 1
ATOM 8614 O O . GLY A 1 1096 ? 8.602 -21.151 44.853 1.00 80.25 1096 GLY A O 1
ATOM 8615 N N . ILE A 1 1097 ? 9.095 -19.404 43.520 1.00 86.81 1097 ILE A N 1
ATOM 8616 C CA . ILE A 1 1097 ? 10.452 -19.171 44.028 1.00 86.81 1097 ILE A CA 1
ATOM 8617 C C . ILE A 1 1097 ? 10.413 -17.999 45.015 1.00 86.81 1097 ILE A C 1
ATOM 8619 O O . ILE A 1 1097 ? 9.962 -16.906 44.678 1.00 86.81 1097 ILE A O 1
ATOM 8623 N N . ALA A 1 1098 ? 10.897 -18.204 46.241 1.00 85.31 1098 ALA A N 1
ATOM 8624 C CA . ALA A 1 1098 ? 11.063 -17.120 47.206 1.00 85.31 1098 ALA A CA 1
ATOM 8625 C C . ALA A 1 1098 ? 12.254 -16.233 46.806 1.00 85.31 1098 ALA A C 1
ATOM 8627 O O . ALA A 1 1098 ? 13.355 -16.744 46.607 1.00 85.31 1098 ALA A O 1
ATOM 8628 N N . ALA A 1 1099 ? 12.054 -14.920 46.707 1.00 87.00 1099 ALA A N 1
ATOM 8629 C CA . ALA A 1 1099 ? 13.105 -13.966 46.361 1.00 87.00 1099 ALA A CA 1
ATOM 8630 C C . ALA A 1 1099 ? 13.524 -13.121 47.572 1.00 87.00 1099 ALA A C 1
ATOM 8632 O O . ALA A 1 1099 ? 12.676 -12.649 48.328 1.00 87.00 1099 ALA A O 1
ATOM 8633 N N . GLU A 1 1100 ? 14.826 -12.899 47.725 1.00 85.88 1100 GLU A N 1
ATOM 8634 C CA . GLU A 1 1100 ? 15.409 -12.007 48.729 1.00 85.88 1100 GLU A CA 1
ATOM 8635 C C . GLU A 1 1100 ? 16.395 -11.045 48.052 1.00 85.88 1100 GLU A C 1
ATOM 8637 O O . GLU A 1 1100 ? 17.240 -11.475 47.268 1.00 85.88 1100 GLU A O 1
ATOM 8642 N N . LEU A 1 1101 ? 16.291 -9.745 48.343 1.00 84.25 1101 LEU A N 1
ATOM 8643 C CA . LEU A 1 1101 ? 17.234 -8.725 47.879 1.00 84.25 1101 LEU A CA 1
ATOM 8644 C C . LEU A 1 1101 ? 18.007 -8.183 49.085 1.00 84.25 1101 LEU A C 1
ATOM 8646 O O . LEU A 1 1101 ? 17.449 -7.446 49.898 1.00 84.25 1101 LEU A O 1
ATOM 8650 N N . ALA A 1 1102 ? 19.287 -8.531 49.177 1.00 76.44 1102 ALA A N 1
ATOM 8651 C CA . ALA A 1 1102 ? 20.205 -8.000 50.173 1.00 76.44 1102 ALA A CA 1
ATOM 8652 C C . ALA A 1 1102 ? 20.995 -6.831 49.566 1.00 76.44 1102 ALA A C 1
ATOM 8654 O O . ALA A 1 1102 ? 21.747 -6.999 48.606 1.00 76.44 1102 ALA A O 1
ATOM 8655 N N . ASP A 1 1103 ? 20.817 -5.634 50.119 1.00 66.62 1103 ASP A N 1
ATOM 8656 C CA . ASP A 1 1103 ? 21.568 -4.445 49.719 1.00 66.62 1103 ASP A CA 1
ATOM 8657 C C . ASP A 1 1103 ? 22.481 -4.006 50.869 1.00 66.62 1103 ASP A C 1
ATOM 8659 O O . ASP A 1 1103 ? 22.007 -3.697 51.963 1.00 66.62 1103 ASP A O 1
ATOM 8663 N N . TYR A 1 1104 ? 23.789 -3.988 50.607 1.00 62.34 1104 TYR A N 1
ATOM 8664 C CA . TYR A 1 1104 ? 24.826 -3.598 51.565 1.00 62.34 1104 TYR A CA 1
ATOM 8665 C C . TYR A 1 1104 ? 25.466 -2.234 51.236 1.00 62.34 1104 TYR A C 1
ATOM 8667 O O . TYR A 1 1104 ? 26.522 -1.900 51.771 1.00 62.34 1104 TYR A O 1
ATOM 8675 N N . THR A 1 1105 ? 24.852 -1.421 50.366 1.00 60.66 1105 THR A N 1
ATOM 8676 C CA . THR A 1 1105 ? 25.383 -0.113 49.916 1.00 60.66 1105 THR A CA 1
ATOM 8677 C C . THR A 1 1105 ? 25.271 1.031 50.941 1.00 60.66 1105 THR A C 1
ATOM 8679 O O . THR A 1 1105 ? 25.722 2.146 50.677 1.00 60.66 1105 THR A O 1
ATOM 8682 N N . ASP A 1 1106 ? 24.748 0.761 52.139 1.00 48.91 1106 ASP A N 1
ATOM 8683 C CA . ASP A 1 1106 ? 24.293 1.730 53.153 1.00 48.91 1106 ASP A CA 1
ATOM 8684 C C . ASP A 1 1106 ? 25.421 2.490 53.911 1.00 48.91 1106 ASP A C 1
ATOM 8686 O O . ASP A 1 1106 ? 25.296 2.814 55.093 1.00 48.91 1106 ASP A O 1
ATOM 8690 N N . SER A 1 1107 ? 26.587 2.730 53.289 1.00 43.16 1107 SER A N 1
ATOM 8691 C CA . SER A 1 1107 ? 27.760 3.364 53.938 1.00 43.16 1107 SER A CA 1
ATOM 8692 C C . SER A 1 1107 ? 28.768 4.093 53.026 1.00 43.16 1107 SER A C 1
ATOM 8694 O O . SER A 1 1107 ? 29.715 4.683 53.548 1.00 43.16 1107 SER A O 1
ATOM 8696 N N . ALA A 1 1108 ? 28.600 4.116 51.697 1.00 36.50 1108 ALA A N 1
ATOM 8697 C CA . ALA A 1 1108 ? 29.491 4.862 50.796 1.00 36.50 1108 ALA A CA 1
ATOM 8698 C C . ALA A 1 1108 ? 28.702 5.626 49.720 1.00 36.50 1108 ALA A C 1
ATOM 8700 O O . ALA A 1 1108 ? 27.693 5.144 49.215 1.00 36.50 1108 ALA A O 1
ATOM 8701 N N . GLY A 1 1109 ? 29.140 6.849 49.399 1.00 42.69 1109 GLY A N 1
ATOM 8702 C CA . GLY A 1 1109 ? 28.390 7.770 48.538 1.00 42.69 1109 GLY A CA 1
ATOM 8703 C C . GLY A 1 1109 ? 28.134 7.234 47.125 1.00 42.69 1109 GLY A C 1
ATOM 8704 O O . GLY A 1 1109 ? 28.961 6.518 46.569 1.00 42.69 1109 GLY A O 1
ATOM 8705 N N . ALA A 1 1110 ? 26.995 7.628 46.546 1.00 47.31 1110 ALA A N 1
ATOM 8706 C CA . ALA A 1 1110 ? 26.470 7.133 45.273 1.00 47.31 1110 ALA A CA 1
ATOM 8707 C C . ALA A 1 1110 ? 27.516 7.057 44.139 1.00 47.31 1110 ALA A C 1
ATOM 8709 O O . ALA A 1 1110 ? 27.846 8.059 43.494 1.00 47.31 1110 ALA A O 1
ATOM 8710 N N . LEU A 1 1111 ? 27.977 5.835 43.864 1.00 54.41 1111 LEU A N 1
ATOM 8711 C CA . LEU A 1 1111 ? 28.784 5.497 42.698 1.00 54.41 1111 LEU A CA 1
ATOM 8712 C C . LEU A 1 1111 ? 27.960 5.708 41.425 1.00 54.41 1111 LEU A C 1
ATOM 8714 O O . LEU A 1 1111 ? 26.898 5.121 41.223 1.00 54.41 1111 LEU A O 1
ATOM 8718 N N . SER A 1 1112 ? 28.449 6.606 40.575 1.00 61.16 1112 SER A N 1
ATOM 8719 C CA . SER A 1 1112 ? 27.727 7.107 39.407 1.00 61.16 1112 SER A CA 1
ATOM 8720 C C . SER A 1 1112 ? 27.962 6.200 38.198 1.00 61.16 1112 SER A C 1
ATOM 8722 O O . SER A 1 1112 ? 28.765 6.543 37.332 1.00 61.16 1112 SER A O 1
ATOM 8724 N N . LEU A 1 1113 ? 27.242 5.076 38.123 1.00 67.88 1113 LEU A N 1
ATOM 8725 C CA . LEU A 1 1113 ? 27.117 4.298 36.881 1.00 67.88 1113 LEU A CA 1
ATOM 8726 C C . LEU A 1 1113 ? 26.670 5.203 35.720 1.00 67.88 1113 LEU A C 1
ATOM 8728 O O . LEU A 1 1113 ? 25.913 6.156 35.923 1.00 67.88 1113 LEU A O 1
ATOM 8732 N N . THR A 1 1114 ? 27.108 4.897 34.498 1.00 71.19 1114 THR A N 1
ATOM 8733 C CA . THR A 1 1114 ? 26.484 5.472 33.296 1.00 71.19 1114 THR A CA 1
ATOM 8734 C C . THR A 1 1114 ? 25.154 4.775 32.992 1.00 71.19 1114 THR A C 1
ATOM 8736 O O . THR A 1 1114 ? 24.957 3.620 33.378 1.00 71.19 1114 THR A O 1
ATOM 8739 N N . ASP A 1 1115 ? 24.258 5.446 32.256 1.00 64.44 1115 ASP A N 1
ATOM 8740 C CA . ASP A 1 1115 ? 23.000 4.860 31.762 1.00 64.44 1115 ASP A CA 1
ATOM 8741 C C . ASP A 1 1115 ? 23.235 3.498 31.078 1.00 64.44 1115 ASP A C 1
ATOM 8743 O O . ASP A 1 1115 ? 22.493 2.543 31.316 1.00 64.44 1115 ASP A O 1
ATOM 8747 N N . ASP A 1 1116 ? 24.299 3.391 30.274 1.00 64.19 1116 ASP A N 1
ATOM 8748 C CA . ASP A 1 1116 ? 24.668 2.168 29.557 1.00 64.19 1116 ASP A CA 1
ATOM 8749 C C . ASP A 1 1116 ? 25.131 1.054 30.512 1.00 64.19 1116 ASP A C 1
ATOM 8751 O O . ASP A 1 1116 ? 24.673 -0.082 30.389 1.00 64.19 1116 ASP A O 1
ATOM 8755 N N . GLN A 1 1117 ? 25.971 1.369 31.510 1.00 75.50 1117 GLN A N 1
ATOM 8756 C CA . GLN A 1 1117 ? 26.424 0.393 32.511 1.00 75.50 1117 GLN A CA 1
ATOM 8757 C C . GLN A 1 1117 ? 25.267 -0.107 33.387 1.00 75.50 1117 GLN A C 1
ATOM 8759 O O . GLN A 1 1117 ? 25.170 -1.303 33.658 1.00 75.50 1117 GLN A O 1
ATOM 8764 N N . ALA A 1 1118 ? 24.371 0.788 33.815 1.00 75.56 1118 ALA A N 1
ATOM 8765 C CA . ALA A 1 1118 ? 23.201 0.415 34.605 1.00 75.56 1118 ALA A CA 1
ATOM 8766 C C . ALA A 1 1118 ? 22.226 -0.455 33.792 1.00 75.56 1118 ALA A C 1
ATOM 8768 O O . ALA A 1 1118 ? 21.744 -1.472 34.292 1.00 75.56 1118 ALA A O 1
ATOM 8769 N N . THR A 1 1119 ? 21.988 -0.105 32.523 1.00 71.81 1119 THR A N 1
ATOM 8770 C CA . THR A 1 1119 ? 21.143 -0.891 31.606 1.00 71.81 1119 THR A CA 1
ATOM 8771 C C . THR A 1 1119 ? 21.734 -2.273 31.333 1.00 71.81 1119 THR A C 1
ATOM 8773 O O . THR A 1 1119 ? 21.001 -3.264 31.332 1.00 71.81 1119 THR A O 1
ATOM 8776 N N . LEU A 1 1120 ? 23.056 -2.364 31.152 1.00 76.88 1120 LEU A N 1
ATOM 8777 C CA . LEU A 1 1120 ? 23.758 -3.632 30.959 1.00 76.88 1120 LEU A CA 1
ATOM 8778 C C . LEU A 1 1120 ? 23.651 -4.536 32.193 1.00 76.88 1120 LEU A C 1
ATOM 8780 O O . LEU A 1 1120 ? 23.263 -5.697 32.070 1.00 76.88 1120 LEU A O 1
ATOM 8784 N N . LEU A 1 1121 ? 23.966 -4.001 33.378 1.00 81.06 1121 LEU A N 1
ATOM 8785 C CA . LEU A 1 1121 ? 23.903 -4.749 34.633 1.00 81.06 1121 LEU A CA 1
ATOM 8786 C C . LEU A 1 1121 ? 22.492 -5.290 34.880 1.00 81.06 1121 LEU A C 1
ATOM 8788 O O . LEU A 1 1121 ? 22.341 -6.482 35.128 1.00 81.06 1121 LEU A O 1
ATOM 8792 N N . PHE A 1 1122 ? 21.457 -4.458 34.719 1.00 82.06 1122 PHE A N 1
ATOM 8793 C CA . PHE A 1 1122 ? 20.071 -4.905 34.859 1.00 82.06 1122 PHE A CA 1
ATOM 8794 C C . PHE A 1 1122 ? 19.710 -6.025 33.871 1.00 82.06 1122 PHE A C 1
ATOM 8796 O O . PHE A 1 1122 ? 19.136 -7.039 34.268 1.00 82.06 1122 PHE A O 1
ATOM 8803 N N . ARG A 1 1123 ? 20.079 -5.867 32.591 1.00 79.38 1123 ARG A N 1
ATOM 8804 C CA . ARG A 1 1123 ? 19.826 -6.855 31.530 1.00 79.38 1123 ARG A CA 1
ATOM 8805 C C . ARG A 1 1123 ? 20.444 -8.214 31.868 1.00 79.38 1123 ARG A C 1
ATOM 8807 O O . ARG A 1 1123 ? 19.756 -9.228 31.774 1.00 79.38 1123 ARG A O 1
ATOM 8814 N N . HIS A 1 1124 ? 21.701 -8.230 32.308 1.00 85.44 1124 HIS A N 1
ATOM 8815 C CA . HIS A 1 1124 ? 22.414 -9.463 32.653 1.00 85.44 1124 HIS A CA 1
ATOM 8816 C C . HIS A 1 1124 ? 21.920 -10.083 33.964 1.00 85.44 1124 HIS A C 1
ATOM 8818 O O . HIS A 1 1124 ? 21.774 -11.301 34.037 1.00 85.44 1124 HIS A O 1
ATOM 8824 N N . THR A 1 1125 ? 21.559 -9.279 34.970 1.00 85.81 1125 THR A N 1
ATOM 8825 C CA . THR A 1 1125 ? 20.875 -9.776 36.177 1.00 85.81 1125 THR A CA 1
ATOM 8826 C C . THR A 1 1125 ? 19.528 -10.421 35.831 1.00 85.81 1125 THR A C 1
ATOM 8828 O O . THR A 1 1125 ? 19.243 -11.515 36.316 1.00 85.81 1125 THR A O 1
ATOM 8831 N N . ARG A 1 1126 ? 18.725 -9.815 34.942 1.00 85.56 1126 ARG A N 1
ATOM 8832 C CA . ARG A 1 1126 ? 17.452 -10.389 34.464 1.00 85.56 1126 ARG A CA 1
ATOM 8833 C C . ARG A 1 1126 ? 17.655 -11.723 33.741 1.00 85.56 1126 ARG A C 1
ATOM 8835 O O . ARG A 1 1126 ? 16.878 -12.653 33.951 1.00 85.56 1126 ARG A O 1
ATOM 8842 N N . GLU A 1 1127 ? 18.692 -11.835 32.915 1.00 83.62 1127 GLU A N 1
ATOM 8843 C CA . GLU A 1 1127 ? 19.011 -13.072 32.191 1.00 83.62 1127 GLU A CA 1
ATOM 8844 C C . GLU A 1 1127 ? 19.429 -14.197 33.155 1.00 83.62 1127 GLU A C 1
ATOM 8846 O O . GLU A 1 1127 ? 18.895 -15.304 33.088 1.00 83.62 1127 GLU A O 1
ATOM 8851 N N . LEU A 1 1128 ? 20.297 -13.900 34.132 1.00 86.56 1128 LEU A N 1
ATOM 8852 C CA . LEU A 1 1128 ? 20.670 -14.845 35.194 1.00 86.56 1128 LEU A CA 1
ATOM 8853 C C . LEU A 1 1128 ? 19.446 -15.322 35.991 1.00 86.56 1128 LEU A C 1
ATOM 8855 O O . LEU A 1 1128 ? 19.278 -16.522 36.201 1.00 86.56 1128 LEU A O 1
ATOM 8859 N N . LEU A 1 1129 ? 18.550 -14.414 36.377 1.00 86.75 1129 LEU A N 1
ATOM 8860 C CA . LEU A 1 1129 ? 17.322 -14.762 37.095 1.00 86.75 1129 LEU A CA 1
ATOM 8861 C C . LEU A 1 1129 ? 16.324 -15.555 36.229 1.00 86.75 1129 LEU A C 1
ATOM 8863 O O . LEU A 1 1129 ? 15.645 -16.454 36.724 1.00 86.75 1129 LEU A O 1
ATOM 8867 N N . THR A 1 1130 ? 16.271 -15.288 34.924 1.00 79.44 1130 THR A N 1
ATOM 8868 C CA . THR A 1 1130 ? 15.478 -16.080 33.968 1.00 79.44 1130 THR A CA 1
ATOM 8869 C C . THR A 1 1130 ? 16.023 -17.507 33.843 1.00 79.44 1130 THR A C 1
ATOM 8871 O O . THR A 1 1130 ? 15.248 -18.460 33.743 1.00 79.44 1130 THR A O 1
ATOM 8874 N N . ASN A 1 1131 ? 17.345 -17.682 33.930 1.00 82.56 1131 ASN A N 1
ATOM 8875 C CA . ASN A 1 1131 ? 17.970 -19.004 33.978 1.00 82.56 1131 ASN A CA 1
ATOM 8876 C C . ASN A 1 1131 ? 17.646 -19.756 35.281 1.00 82.56 1131 ASN A C 1
ATOM 8878 O O . ASN A 1 1131 ? 17.413 -20.966 35.231 1.00 82.56 1131 ASN A O 1
ATOM 8882 N N . VAL A 1 1132 ? 17.528 -19.062 36.422 1.00 85.69 1132 VAL A N 1
ATOM 8883 C CA . VAL A 1 1132 ? 17.039 -19.668 37.679 1.00 85.69 1132 VAL A CA 1
ATOM 8884 C C . VAL A 1 1132 ? 15.619 -20.223 37.501 1.00 85.69 1132 VAL A C 1
ATOM 8886 O O . VAL A 1 1132 ? 15.381 -21.385 37.833 1.00 85.69 1132 VAL A O 1
ATOM 8889 N N . ILE A 1 1133 ? 14.707 -19.445 36.902 1.00 82.94 1133 ILE A N 1
ATOM 8890 C CA . ILE A 1 1133 ? 13.324 -19.874 36.615 1.00 82.94 1133 ILE A CA 1
ATOM 8891 C C . ILE A 1 1133 ? 13.294 -21.108 35.696 1.00 82.94 1133 ILE A C 1
ATOM 8893 O O . ILE A 1 1133 ? 12.599 -22.081 35.984 1.00 82.94 1133 ILE A O 1
ATOM 8897 N N . LYS A 1 1134 ? 14.035 -21.079 34.580 1.00 79.25 1134 LYS A N 1
ATOM 8898 C CA . LYS A 1 1134 ? 13.957 -22.118 33.537 1.00 79.25 1134 LYS A CA 1
ATOM 8899 C C . LYS A 1 1134 ? 14.718 -23.403 33.871 1.00 79.25 1134 LYS A C 1
ATOM 8901 O O . LYS A 1 1134 ? 14.296 -24.478 33.447 1.00 79.25 1134 LYS A O 1
ATOM 8906 N N . HIS A 1 1135 ? 15.845 -23.306 34.580 1.00 81.19 1135 HIS A N 1
ATOM 8907 C CA . HIS A 1 1135 ? 16.827 -24.395 34.651 1.00 81.19 1135 HIS A CA 1
ATOM 8908 C C . HIS A 1 1135 ? 17.175 -24.844 36.074 1.00 81.19 1135 HIS A C 1
ATOM 8910 O O . HIS A 1 1135 ? 17.406 -26.035 36.282 1.00 81.19 1135 HIS A O 1
ATOM 8916 N N . ALA A 1 1136 ? 17.180 -23.949 37.069 1.00 81.12 1136 ALA A N 1
ATOM 8917 C CA . ALA A 1 1136 ? 17.710 -24.292 38.391 1.00 81.12 1136 ALA A CA 1
ATOM 8918 C C . ALA A 1 1136 ? 16.803 -25.230 39.207 1.00 81.12 1136 ALA A C 1
ATOM 8920 O O . ALA A 1 1136 ? 17.305 -25.969 40.051 1.00 81.12 1136 ALA A O 1
ATOM 8921 N N . LYS A 1 1137 ? 15.476 -25.218 38.994 1.00 83.44 1137 LYS A N 1
ATOM 8922 C CA . LYS A 1 1137 ? 14.489 -25.866 39.896 1.00 83.44 1137 LYS A CA 1
ATOM 8923 C C . LYS A 1 1137 ? 14.663 -25.443 41.368 1.00 83.44 1137 LYS A C 1
ATOM 8925 O O . LYS A 1 1137 ? 14.421 -26.228 42.285 1.00 83.44 1137 LYS A O 1
ATOM 8930 N N . ALA A 1 1138 ? 15.131 -24.215 41.581 1.00 86.00 1138 ALA A N 1
ATOM 8931 C CA . ALA A 1 1138 ? 15.291 -23.617 42.897 1.00 86.00 1138 ALA A CA 1
ATOM 8932 C C . ALA A 1 1138 ? 13.923 -23.318 43.528 1.00 86.00 1138 ALA A C 1
ATOM 8934 O O . ALA A 1 1138 ? 12.941 -23.111 42.821 1.00 86.00 1138 ALA A O 1
ATOM 8935 N N . ASN A 1 1139 ? 13.873 -23.251 44.859 1.00 87.69 1139 ASN A N 1
ATOM 8936 C CA . ASN A 1 1139 ? 12.718 -22.715 45.592 1.00 87.69 1139 ASN A CA 1
ATOM 8937 C C . ASN A 1 1139 ? 13.038 -21.398 46.320 1.00 87.69 1139 ASN A C 1
ATOM 8939 O O . ASN A 1 1139 ? 12.132 -20.754 46.847 1.00 87.69 1139 ASN A O 1
ATOM 8943 N N . ARG A 1 1140 ? 14.308 -20.972 46.313 1.00 89.19 1140 ARG A N 1
ATOM 8944 C CA . ARG A 1 1140 ? 14.744 -19.656 46.775 1.00 89.19 1140 ARG A CA 1
ATOM 8945 C C . ARG A 1 1140 ? 15.866 -19.102 45.897 1.00 89.19 1140 ARG A C 1
ATOM 8947 O O . ARG A 1 1140 ? 16.775 -19.840 45.515 1.00 89.19 1140 ARG A O 1
ATOM 8954 N N . VAL A 1 1141 ? 15.815 -17.798 45.647 1.00 92.44 1141 VAL A N 1
ATOM 8955 C CA . VAL A 1 1141 ? 16.880 -17.006 45.030 1.00 92.44 1141 VAL A CA 1
ATOM 8956 C C . VAL A 1 1141 ? 17.186 -15.785 45.898 1.00 92.44 1141 VAL A C 1
ATOM 8958 O O . VAL A 1 1141 ? 16.279 -15.137 46.419 1.00 92.44 1141 VAL A O 1
ATOM 8961 N N . THR A 1 1142 ? 18.464 -15.470 46.052 1.00 91.12 1142 THR A N 1
ATOM 8962 C CA . THR A 1 1142 ? 18.960 -14.280 46.742 1.00 91.12 1142 THR A CA 1
ATOM 8963 C C . THR A 1 1142 ? 19.749 -13.448 45.738 1.00 91.12 1142 THR A C 1
ATOM 8965 O O . THR A 1 1142 ? 20.588 -13.982 45.011 1.00 91.12 1142 THR A O 1
ATOM 8968 N N . VAL A 1 1143 ? 19.483 -12.146 45.684 1.00 90.56 1143 VAL A N 1
ATOM 8969 C CA . VAL A 1 1143 ? 20.290 -11.185 44.928 1.00 90.56 1143 VAL A CA 1
ATOM 8970 C C . VAL A 1 1143 ? 20.982 -10.258 45.913 1.00 90.56 1143 VAL A C 1
ATOM 8972 O O . VAL A 1 1143 ? 20.328 -9.627 46.738 1.00 90.56 1143 VAL A O 1
ATOM 8975 N N . GLU A 1 1144 ? 22.304 -10.184 45.833 1.00 88.38 1144 GLU A N 1
ATOM 8976 C CA . GLU A 1 1144 ? 23.130 -9.292 46.642 1.00 88.38 1144 GLU A CA 1
ATOM 8977 C C . GLU A 1 1144 ? 23.648 -8.160 45.752 1.00 88.38 1144 GLU A C 1
ATOM 8979 O O . GLU A 1 1144 ? 24.230 -8.423 44.695 1.00 88.38 1144 GLU A O 1
ATOM 8984 N N . VAL A 1 1145 ? 23.457 -6.909 46.172 1.00 85.62 1145 VAL A N 1
ATOM 8985 C CA . VAL A 1 1145 ? 24.048 -5.735 45.514 1.00 85.62 1145 VAL A CA 1
ATOM 8986 C C . VAL A 1 1145 ? 25.030 -5.080 46.479 1.00 85.62 1145 VAL A C 1
ATOM 8988 O O . VAL A 1 1145 ? 24.660 -4.668 47.580 1.00 85.62 1145 VAL A O 1
ATOM 8991 N N . THR A 1 1146 ? 26.287 -4.977 46.049 1.00 81.38 1146 THR A N 1
ATOM 8992 C CA . THR A 1 1146 ? 27.388 -4.468 46.872 1.00 81.38 1146 THR A CA 1
ATOM 8993 C C . THR A 1 1146 ? 28.199 -3.454 46.076 1.00 81.38 1146 THR A C 1
ATOM 8995 O O . THR A 1 1146 ? 28.594 -3.711 44.939 1.00 81.38 1146 THR A O 1
ATOM 8998 N N . ALA A 1 1147 ? 28.477 -2.301 46.681 1.00 72.56 1147 ALA A N 1
ATOM 8999 C CA . ALA A 1 1147 ? 29.311 -1.259 46.096 1.00 72.56 1147 ALA A CA 1
ATOM 9000 C C . ALA A 1 1147 ? 30.651 -1.172 46.842 1.00 72.56 1147 ALA A C 1
ATOM 9002 O O . ALA A 1 1147 ? 30.679 -0.975 48.057 1.00 72.56 1147 ALA A O 1
ATOM 9003 N N . ALA A 1 1148 ? 31.751 -1.321 46.107 1.00 67.00 1148 ALA A N 1
ATOM 9004 C CA . ALA A 1 1148 ? 33.113 -1.044 46.555 1.00 67.00 1148 ALA A CA 1
ATOM 9005 C C . ALA A 1 1148 ? 33.564 0.337 46.039 1.00 67.00 1148 ALA A C 1
ATOM 9007 O O . ALA A 1 1148 ? 32.843 0.991 45.292 1.00 67.00 1148 ALA A O 1
ATOM 9008 N N . ALA A 1 1149 ? 34.749 0.808 46.440 1.00 63.03 1149 ALA A N 1
ATOM 9009 C CA . ALA A 1 1149 ? 35.209 2.169 46.127 1.00 63.03 1149 ALA A CA 1
ATOM 9010 C C . ALA A 1 1149 ? 35.377 2.459 44.617 1.00 63.03 1149 ALA A C 1
ATOM 9012 O O . ALA A 1 1149 ? 35.331 3.620 44.213 1.00 63.03 1149 ALA A O 1
ATOM 9013 N N . ASP A 1 1150 ? 35.573 1.416 43.813 1.00 74.44 1150 ASP A N 1
ATOM 9014 C CA . ASP A 1 1150 ? 35.910 1.437 42.388 1.00 74.44 1150 ASP A CA 1
ATOM 9015 C C . ASP A 1 1150 ? 35.117 0.417 41.539 1.00 74.44 1150 ASP A C 1
ATOM 9017 O O . ASP A 1 1150 ? 35.175 0.466 40.311 1.00 74.44 1150 ASP A O 1
ATOM 9021 N N . GLU A 1 1151 ? 34.325 -0.469 42.154 1.00 79.06 1151 GLU A N 1
ATOM 9022 C CA . GLU A 1 1151 ? 33.516 -1.486 41.464 1.00 79.06 1151 GLU A CA 1
ATOM 9023 C C . GLU A 1 1151 ? 32.109 -1.640 42.067 1.00 79.06 1151 GLU A C 1
ATOM 9025 O O . GLU A 1 1151 ? 31.905 -1.507 43.274 1.00 79.06 1151 GLU A O 1
ATOM 9030 N N . ILE A 1 1152 ? 31.136 -2.011 41.231 1.00 84.06 1152 ILE A N 1
ATOM 9031 C CA . ILE A 1 1152 ? 29.822 -2.514 41.659 1.00 84.06 1152 ILE A CA 1
ATOM 9032 C C . ILE A 1 1152 ? 29.735 -4.009 41.369 1.00 84.06 1152 ILE A C 1
ATOM 9034 O O . ILE A 1 1152 ? 30.017 -4.458 40.254 1.00 84.06 1152 ILE A O 1
ATOM 9038 N N . HIS A 1 1153 ? 29.343 -4.780 42.383 1.00 86.69 1153 HIS A N 1
ATOM 9039 C CA . HIS A 1 1153 ? 29.155 -6.227 42.314 1.00 86.69 1153 HIS A CA 1
ATOM 9040 C C . HIS A 1 1153 ? 27.670 -6.566 42.475 1.00 86.69 1153 HIS A C 1
ATOM 9042 O O . HIS A 1 1153 ? 27.006 -6.059 43.379 1.00 86.69 1153 HIS A O 1
ATOM 9048 N N . ILE A 1 1154 ? 27.161 -7.456 41.621 1.00 89.50 1154 ILE A N 1
ATOM 9049 C CA . ILE A 1 1154 ? 25.819 -8.040 41.750 1.00 89.50 1154 ILE A CA 1
ATOM 9050 C C . ILE A 1 1154 ? 25.969 -9.556 41.769 1.00 89.50 1154 ILE A C 1
ATOM 9052 O O . ILE A 1 1154 ? 26.408 -10.139 40.777 1.00 89.50 1154 ILE A O 1
ATOM 9056 N N . ALA A 1 1155 ? 25.608 -10.197 42.878 1.00 90.00 1155 ALA A N 1
ATOM 9057 C CA . ALA A 1 1155 ? 25.574 -11.651 42.984 1.00 90.00 1155 ALA A CA 1
ATOM 9058 C C . ALA A 1 1155 ? 24.130 -12.154 42.895 1.00 90.00 1155 ALA A C 1
ATOM 9060 O O . ALA A 1 1155 ? 23.273 -11.708 43.647 1.00 90.00 1155 ALA A O 1
ATOM 9061 N N . VAL A 1 1156 ? 23.865 -13.097 41.996 1.00 92.25 1156 VAL A N 1
ATOM 9062 C CA . VAL A 1 1156 ? 22.609 -13.852 41.916 1.00 92.25 1156 VAL A CA 1
ATOM 9063 C C . VAL A 1 1156 ? 22.897 -15.267 42.396 1.00 92.25 1156 VAL A C 1
ATOM 9065 O O . VAL A 1 1156 ? 23.746 -15.945 41.815 1.00 92.25 1156 VAL A O 1
ATOM 9068 N N . GLN A 1 1157 ? 22.218 -15.707 43.454 1.00 92.25 1157 GLN A N 1
ATOM 9069 C CA . GLN A 1 1157 ? 22.424 -17.013 44.071 1.00 92.25 1157 GLN A CA 1
ATOM 9070 C C . GLN A 1 1157 ? 21.115 -17.787 44.217 1.00 92.25 1157 GLN A C 1
ATOM 9072 O O . GLN A 1 1157 ? 20.184 -17.311 44.858 1.00 92.25 1157 GLN A O 1
ATOM 9077 N N . ASP A 1 1158 ? 21.058 -19.006 43.690 1.00 91.94 1158 ASP A N 1
ATOM 9078 C CA . ASP A 1 1158 ? 19.925 -19.920 43.846 1.00 91.94 1158 ASP A CA 1
ATOM 9079 C C . ASP A 1 1158 ? 20.277 -21.154 44.694 1.00 91.94 1158 ASP A C 1
ATOM 9081 O O . ASP A 1 1158 ? 21.446 -21.455 44.941 1.00 91.94 1158 ASP A O 1
ATOM 9085 N N . ASN A 1 1159 ? 19.251 -21.876 45.154 1.00 89.56 1159 ASN A N 1
ATOM 9086 C CA . ASN A 1 1159 ? 19.388 -23.140 45.890 1.00 89.56 1159 ASN A CA 1
ATOM 9087 C C . ASN A 1 1159 ? 18.962 -24.383 45.083 1.00 89.56 1159 ASN A C 1
ATOM 9089 O O . ASN A 1 1159 ? 18.520 -25.379 45.658 1.00 89.56 1159 ASN A O 1
ATOM 9093 N N . GLY A 1 1160 ? 19.039 -24.299 43.757 1.00 87.56 1160 GLY A N 1
ATOM 9094 C CA . GLY A 1 1160 ? 18.597 -25.318 42.819 1.00 87.56 1160 GLY A CA 1
ATOM 9095 C C . GLY A 1 1160 ? 19.579 -26.472 42.613 1.00 87.56 1160 GLY A C 1
ATOM 9096 O O . GLY A 1 1160 ? 20.467 -26.753 43.419 1.00 87.56 1160 GLY A O 1
ATOM 9097 N N . VAL A 1 1161 ? 19.418 -27.172 41.490 1.00 84.31 1161 VAL A N 1
ATOM 9098 C CA . VAL A 1 1161 ? 20.172 -28.397 41.177 1.00 84.31 1161 VAL A CA 1
ATOM 9099 C C . VAL A 1 1161 ? 21.655 -28.164 40.884 1.00 84.31 1161 VAL A C 1
ATOM 9101 O O . VAL A 1 1161 ? 22.421 -29.119 40.977 1.00 84.31 1161 VAL A O 1
ATOM 9104 N N . GLY A 1 1162 ? 22.071 -26.933 40.565 1.00 81.44 1162 GLY A N 1
ATOM 9105 C CA . GLY A 1 1162 ? 23.445 -26.610 40.164 1.00 81.44 1162 GLY A CA 1
ATOM 9106 C C . GLY A 1 1162 ? 23.919 -27.360 38.907 1.00 81.44 1162 GLY A C 1
ATOM 9107 O O . GLY A 1 1162 ? 23.177 -28.124 38.291 1.00 81.44 1162 GLY A O 1
ATOM 9108 N N . PHE A 1 1163 ? 25.169 -27.133 38.509 1.00 82.69 1163 PHE A N 1
ATOM 9109 C CA . PHE A 1 1163 ? 25.804 -27.788 37.359 1.00 82.69 1163 PHE A CA 1
ATOM 9110 C C . PHE A 1 1163 ? 27.326 -27.848 37.546 1.00 82.69 1163 PHE A C 1
ATOM 9112 O O . PHE A 1 1163 ? 27.864 -27.201 38.442 1.00 82.69 1163 PHE A O 1
ATOM 9119 N N . GLU A 1 1164 ? 28.024 -28.645 36.736 1.00 77.00 1164 GLU A N 1
ATOM 9120 C CA . GLU A 1 1164 ? 29.491 -28.701 36.756 1.00 77.00 1164 GLU A CA 1
ATOM 9121 C C . GLU A 1 1164 ? 30.088 -27.489 36.028 1.00 77.00 1164 GLU A C 1
ATOM 9123 O O . GLU A 1 1164 ? 29.849 -27.276 34.838 1.00 77.00 1164 GLU A O 1
ATOM 9128 N N . THR A 1 1165 ? 30.895 -26.698 36.733 1.00 65.25 1165 THR A N 1
ATOM 9129 C CA . THR A 1 1165 ? 31.685 -25.615 36.138 1.00 65.25 1165 THR A CA 1
ATOM 9130 C C . THR A 1 1165 ? 32.918 -26.198 35.443 1.00 65.25 1165 THR A C 1
ATOM 9132 O O . THR A 1 1165 ? 33.924 -26.520 36.073 1.00 65.25 1165 THR A O 1
ATOM 9135 N N . ALA A 1 1166 ? 32.841 -26.366 34.120 1.00 51.25 1166 ALA A N 1
ATOM 9136 C CA . ALA A 1 1166 ? 33.952 -26.886 33.326 1.00 51.25 1166 ALA A CA 1
ATOM 9137 C C . ALA A 1 1166 ? 35.192 -25.975 33.434 1.00 51.25 1166 ALA A C 1
ATOM 9139 O O . ALA A 1 1166 ? 35.161 -24.801 33.058 1.00 51.25 1166 ALA A O 1
ATOM 9140 N N . GLY A 1 1167 ? 36.290 -26.529 33.951 1.00 43.28 1167 GLY A N 1
ATOM 9141 C CA . GLY A 1 1167 ? 37.586 -25.861 34.006 1.00 43.28 1167 GLY A CA 1
ATOM 9142 C C . GLY A 1 1167 ? 38.362 -26.021 32.698 1.00 43.28 1167 GLY A C 1
ATOM 9143 O O . GLY A 1 1167 ? 38.574 -27.145 32.254 1.00 43.28 1167 GLY A O 1
ATOM 9144 N N . ALA A 1 1168 ? 38.851 -24.893 32.171 1.00 33.75 1168 ALA A N 1
ATOM 9145 C CA . ALA A 1 1168 ? 39.673 -24.737 30.962 1.00 33.75 1168 ALA A CA 1
ATOM 9146 C C . ALA A 1 1168 ? 38.977 -25.045 29.606 1.00 33.75 1168 ALA A C 1
ATOM 9148 O O . ALA A 1 1168 ? 38.160 -25.960 29.506 1.00 33.75 1168 ALA A O 1
ATOM 9149 N N . PRO A 1 1169 ? 39.281 -24.269 28.543 1.00 40.22 1169 PRO A N 1
ATOM 9150 C CA . PRO A 1 1169 ? 38.610 -24.395 27.253 1.00 40.22 1169 PRO A CA 1
ATOM 9151 C C . PRO A 1 1169 ? 39.163 -25.570 26.437 1.00 40.22 1169 PRO A C 1
ATOM 9153 O O . PRO A 1 1169 ? 40.372 -25.695 26.253 1.00 40.22 1169 PRO A O 1
ATOM 9156 N N . GLY A 1 1170 ? 38.260 -26.385 25.886 1.00 38.62 1170 GLY A N 1
ATOM 9157 C CA . GLY A 1 1170 ? 38.600 -27.418 24.907 1.00 38.62 1170 GLY A CA 1
ATOM 9158 C C . GLY A 1 1170 ? 38.053 -28.807 25.228 1.00 38.62 1170 GLY A C 1
ATOM 9159 O O . GLY A 1 1170 ? 38.805 -29.665 25.678 1.00 38.62 1170 GLY A O 1
ATOM 9160 N N . ASN A 1 1171 ? 36.762 -29.040 24.941 1.00 30.55 1171 ASN A N 1
ATOM 9161 C CA . ASN A 1 1171 ? 36.276 -30.243 24.236 1.00 30.55 1171 ASN A CA 1
ATOM 9162 C C . ASN A 1 1171 ? 34.735 -30.289 24.117 1.00 30.55 1171 ASN A C 1
ATOM 9164 O O . ASN A 1 1171 ? 34.034 -30.708 25.034 1.00 30.55 1171 ASN A O 1
ATOM 9168 N N . GLY A 1 1172 ? 34.211 -29.960 22.930 1.00 37.84 1172 GLY A N 1
ATOM 9169 C CA . GLY A 1 1172 ? 33.076 -30.650 22.287 1.00 37.84 1172 GLY A CA 1
ATOM 9170 C C . GLY A 1 1172 ? 31.674 -30.678 22.930 1.00 37.84 1172 GLY A C 1
ATOM 9171 O O . GLY A 1 1172 ? 30.769 -31.214 22.294 1.00 37.84 1172 GLY A O 1
ATOM 9172 N N . LYS A 1 1173 ? 31.450 -30.140 24.137 1.00 34.88 1173 LYS A N 1
ATOM 9173 C CA . LYS A 1 1173 ? 30.154 -30.206 24.856 1.00 34.88 1173 LYS A CA 1
ATOM 9174 C C . LYS A 1 1173 ? 29.514 -28.848 25.196 1.00 34.88 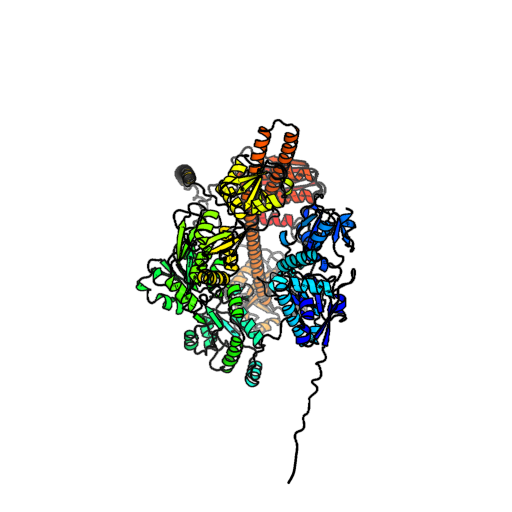1173 LYS A C 1
ATOM 9176 O O . LYS A 1 1173 ? 28.561 -28.791 25.963 1.00 34.88 1173 LYS A O 1
ATOM 9181 N N . GLU A 1 1174 ? 29.959 -27.754 24.585 1.00 40.12 1174 GLU A N 1
ATOM 9182 C CA . GLU A 1 1174 ? 29.456 -26.392 24.862 1.00 40.12 1174 GLU A CA 1
ATOM 9183 C C . GLU A 1 1174 ? 28.134 -26.021 24.147 1.00 40.12 1174 GLU A C 1
ATOM 9185 O O . GLU A 1 1174 ? 27.886 -24.852 23.865 1.00 40.12 1174 GLU A O 1
ATOM 9190 N N . LYS A 1 1175 ? 27.247 -26.984 23.850 1.00 39.47 1175 LYS A N 1
ATOM 9191 C CA . LYS A 1 1175 ? 25.948 -26.672 23.212 1.00 39.47 1175 LYS A CA 1
ATOM 9192 C C . LYS A 1 1175 ? 24.866 -26.159 24.172 1.00 39.47 1175 LYS A C 1
ATOM 9194 O O . LYS A 1 1175 ? 23.963 -25.469 23.713 1.00 39.47 1175 LYS A O 1
ATOM 9199 N N . ASP A 1 1176 ? 24.981 -26.424 25.474 1.00 41.22 1176 ASP A N 1
ATOM 9200 C CA . ASP A 1 1176 ? 23.873 -26.209 26.424 1.00 41.22 1176 ASP A CA 1
ATOM 9201 C C . ASP A 1 1176 ? 23.941 -24.896 27.238 1.00 41.22 1176 ASP A C 1
ATOM 9203 O O . ASP A 1 1176 ? 23.018 -24.602 27.991 1.00 41.22 1176 ASP A O 1
ATOM 9207 N N . HIS A 1 1177 ? 24.996 -24.076 27.099 1.00 54.53 1177 HIS A N 1
ATOM 9208 C CA . HIS A 1 1177 ? 25.232 -22.909 27.981 1.00 54.53 1177 HIS A CA 1
ATOM 9209 C C . HIS A 1 1177 ? 25.512 -21.579 27.250 1.00 54.53 1177 HIS A C 1
ATOM 9211 O O . HIS A 1 1177 ? 26.142 -20.677 27.808 1.00 54.53 1177 HIS A O 1
ATOM 9217 N N . PHE A 1 1178 ? 25.015 -21.422 26.018 1.00 56.53 1178 PHE A N 1
ATOM 9218 C CA . PHE A 1 1178 ? 25.276 -20.247 25.168 1.00 56.53 1178 PHE A CA 1
ATOM 9219 C C . PHE A 1 1178 ? 24.923 -18.904 25.846 1.00 56.53 1178 PHE A C 1
ATOM 9221 O O . PHE A 1 1178 ? 25.673 -17.939 25.733 1.00 56.53 1178 PHE A O 1
ATOM 9228 N N . GLY A 1 1179 ? 23.839 -18.850 26.633 1.00 61.00 1179 GLY A N 1
ATOM 9229 C CA . GLY A 1 1179 ? 23.434 -17.635 27.357 1.00 61.00 1179 GLY A CA 1
ATOM 9230 C C . GLY A 1 1179 ? 24.458 -17.151 28.395 1.00 61.00 1179 GLY A C 1
ATOM 9231 O O . GLY A 1 1179 ? 24.715 -15.953 28.496 1.00 61.00 1179 GLY A O 1
ATOM 9232 N N . LEU A 1 1180 ? 25.114 -18.064 29.123 1.00 74.62 1180 LEU A N 1
ATOM 9233 C CA . LEU A 1 1180 ? 26.158 -17.701 30.094 1.00 74.62 1180 LEU A CA 1
ATOM 9234 C C . LEU A 1 1180 ? 27.448 -17.237 29.399 1.00 74.62 1180 LEU A C 1
ATOM 9236 O O . LEU A 1 1180 ? 28.149 -16.368 29.919 1.00 74.62 1180 LEU A O 1
ATOM 9240 N N . PHE A 1 1181 ? 27.745 -17.780 28.214 1.00 67.12 1181 PHE A N 1
ATOM 9241 C CA . PHE A 1 1181 ? 28.845 -17.311 27.371 1.00 67.12 1181 PHE A CA 1
ATOM 9242 C C . PHE A 1 1181 ? 28.598 -15.870 26.890 1.00 67.12 1181 PHE A C 1
ATOM 9244 O O . PHE A 1 1181 ? 29.449 -15.004 27.097 1.00 67.12 1181 PHE A O 1
ATOM 9251 N N . SER A 1 1182 ? 27.405 -15.576 26.358 1.00 64.50 1182 SER A N 1
ATOM 9252 C CA . SER A 1 1182 ? 27.047 -14.233 25.878 1.00 64.50 1182 SER A CA 1
ATOM 9253 C C . SER A 1 1182 ? 27.070 -13.160 26.974 1.00 64.50 1182 SER A C 1
ATOM 9255 O O . SER A 1 1182 ? 27.514 -12.042 26.714 1.00 64.50 1182 SER A O 1
ATOM 9257 N N . ILE A 1 1183 ? 26.657 -13.481 28.209 1.00 76.12 1183 ILE A N 1
ATOM 9258 C CA . ILE A 1 1183 ? 26.796 -12.554 29.350 1.00 76.12 1183 ILE A CA 1
ATOM 9259 C C . ILE A 1 1183 ? 28.279 -12.277 29.644 1.00 76.12 1183 ILE A C 1
ATOM 9261 O O . ILE A 1 1183 ? 28.648 -11.135 29.914 1.00 76.12 1183 ILE A O 1
ATOM 9265 N N . ARG A 1 1184 ? 29.147 -13.299 29.578 1.00 76.12 1184 ARG A N 1
ATOM 9266 C CA . ARG A 1 1184 ? 30.581 -13.152 29.877 1.00 76.12 1184 ARG A CA 1
ATOM 9267 C C . ARG A 1 1184 ? 31.293 -12.254 28.862 1.00 76.12 1184 ARG A C 1
ATOM 9269 O O . ARG A 1 1184 ? 32.007 -11.355 29.297 1.00 76.12 1184 ARG A O 1
ATOM 9276 N N . GLU A 1 1185 ? 31.084 -12.457 27.559 1.00 69.31 1185 GLU A N 1
ATOM 9277 C CA . GLU A 1 1185 ? 31.662 -11.572 26.531 1.00 69.31 1185 GLU A CA 1
ATOM 9278 C C . GLU A 1 1185 ? 31.107 -10.147 26.641 1.00 69.31 1185 GLU A C 1
ATOM 9280 O O . GLU A 1 1185 ? 31.870 -9.190 26.721 1.00 69.31 1185 GLU A O 1
ATOM 9285 N N . SER A 1 1186 ? 29.785 -9.998 26.774 1.00 75.00 1186 SER A N 1
ATOM 9286 C CA . SER A 1 1186 ? 29.150 -8.679 26.858 1.00 75.00 1186 SER A CA 1
ATOM 9287 C C . SER A 1 1186 ? 29.555 -7.873 28.104 1.00 75.00 1186 SER A C 1
ATOM 9289 O O . SER A 1 1186 ? 29.538 -6.643 28.067 1.00 75.00 1186 SER A O 1
ATOM 9291 N N . MET A 1 1187 ? 29.926 -8.535 29.206 1.00 79.69 1187 MET A N 1
ATOM 9292 C CA . MET A 1 1187 ? 30.540 -7.877 30.366 1.00 79.69 1187 MET A CA 1
ATOM 9293 C C . MET A 1 1187 ? 31.988 -7.452 30.081 1.00 79.69 1187 MET A C 1
ATOM 9295 O O . MET A 1 1187 ? 32.370 -6.344 30.460 1.00 79.69 1187 MET A O 1
ATOM 9299 N N . ALA A 1 1188 ? 32.771 -8.293 29.396 1.00 72.38 1188 ALA A N 1
ATOM 9300 C CA . ALA A 1 1188 ? 34.165 -8.010 29.050 1.00 72.38 1188 ALA A CA 1
ATOM 9301 C C . ALA A 1 1188 ? 34.306 -6.818 28.083 1.00 72.38 1188 ALA A C 1
ATOM 9303 O O . ALA A 1 1188 ? 35.197 -5.991 28.279 1.00 72.38 1188 ALA A O 1
ATOM 9304 N N . ASP A 1 1189 ? 33.385 -6.659 27.125 1.00 70.50 1189 ASP A N 1
ATOM 9305 C CA . ASP A 1 1189 ? 33.334 -5.511 26.199 1.00 70.50 1189 ASP A CA 1
ATOM 9306 C C . ASP A 1 1189 ? 33.231 -4.146 26.914 1.00 70.50 1189 ASP A C 1
ATOM 9308 O O . ASP A 1 1189 ? 33.682 -3.128 26.388 1.00 70.50 1189 ASP A O 1
ATOM 9312 N N . MET A 1 1190 ? 32.660 -4.103 28.127 1.00 68.38 1190 MET A N 1
ATOM 9313 C CA . MET A 1 1190 ? 32.599 -2.896 28.970 1.00 68.38 1190 MET A CA 1
ATOM 9314 C C . MET A 1 1190 ? 33.667 -2.856 30.078 1.00 68.38 1190 MET A C 1
ATOM 9316 O O . MET A 1 1190 ? 33.604 -2.004 30.965 1.00 68.38 1190 MET A O 1
ATOM 9320 N N . GLY A 1 1191 ? 34.650 -3.760 30.051 1.00 74.31 1191 GLY A N 1
ATOM 9321 C CA . GLY A 1 1191 ? 35.690 -3.877 31.079 1.00 74.31 1191 GLY A CA 1
ATOM 9322 C C . GLY A 1 1191 ? 35.214 -4.490 32.402 1.00 74.31 1191 GLY A C 1
ATOM 9323 O O . GLY A 1 1191 ? 35.944 -4.444 33.390 1.00 74.31 1191 GLY A O 1
ATOM 9324 N N . GLY A 1 1192 ? 34.002 -5.048 32.441 1.00 82.75 1192 GLY A N 1
ATOM 9325 C CA . GLY A 1 1192 ? 33.491 -5.829 33.564 1.00 82.75 1192 GLY A CA 1
ATOM 9326 C C . GLY A 1 1192 ? 33.889 -7.306 33.485 1.00 82.75 1192 GLY A C 1
ATOM 9327 O O . GLY A 1 1192 ? 34.515 -7.766 32.532 1.00 82.75 1192 GLY A O 1
ATOM 9328 N N . SER A 1 1193 ? 33.498 -8.087 34.490 1.00 83.38 1193 SER A N 1
ATOM 9329 C CA . SER A 1 1193 ? 33.717 -9.539 34.513 1.00 83.38 1193 SER A CA 1
ATOM 9330 C C . SER A 1 1193 ? 32.534 -10.295 35.122 1.00 83.38 1193 SER A C 1
ATOM 9332 O O . SER A 1 1193 ? 31.725 -9.727 35.856 1.00 83.38 1193 SER A O 1
ATOM 9334 N N . MET A 1 1194 ? 32.429 -11.592 34.816 1.00 87.12 1194 MET A N 1
ATOM 9335 C CA . MET A 1 1194 ? 31.470 -12.500 35.449 1.00 87.12 1194 MET A CA 1
ATOM 9336 C C . MET A 1 1194 ? 32.173 -13.758 35.965 1.00 87.12 1194 MET A C 1
ATOM 9338 O O . MET A 1 1194 ? 32.809 -14.484 35.196 1.00 87.12 1194 MET A O 1
ATOM 9342 N N . VAL A 1 1195 ? 31.981 -14.050 37.250 1.00 85.44 1195 VAL A N 1
ATOM 9343 C CA . VAL A 1 1195 ? 32.417 -15.287 37.913 1.00 85.44 1195 VAL A CA 1
ATOM 9344 C C . VAL A 1 1195 ? 31.186 -16.136 38.218 1.00 85.44 1195 VAL A C 1
ATOM 9346 O O . VAL A 1 1195 ? 30.173 -15.602 38.656 1.00 85.44 1195 VAL A O 1
ATOM 9349 N N . ILE A 1 1196 ? 31.257 -17.447 37.995 1.00 85.94 1196 ILE A N 1
ATOM 9350 C CA . ILE A 1 1196 ? 30.180 -18.387 38.331 1.00 85.94 1196 ILE A CA 1
ATOM 9351 C C . ILE A 1 1196 ? 30.768 -19.481 39.216 1.00 85.94 1196 ILE A C 1
ATOM 9353 O O . ILE A 1 1196 ? 31.736 -20.128 38.822 1.00 85.94 1196 ILE A O 1
ATOM 9357 N N . ASP A 1 1197 ? 30.165 -19.681 40.383 1.00 85.69 1197 ASP A N 1
ATOM 9358 C CA . ASP A 1 1197 ? 30.421 -20.802 41.281 1.00 85.69 1197 ASP A CA 1
ATOM 9359 C C . ASP A 1 1197 ? 29.153 -21.662 41.345 1.00 85.69 1197 ASP A C 1
ATOM 9361 O O . ASP A 1 1197 ? 28.103 -21.214 41.804 1.00 85.69 1197 ASP A O 1
ATOM 9365 N N . ALA A 1 1198 ? 29.222 -22.875 40.808 1.00 82.88 1198 ALA A N 1
ATOM 9366 C CA . ALA A 1 1198 ? 28.117 -23.822 40.783 1.00 82.88 1198 ALA A CA 1
ATOM 9367 C C . ALA A 1 1198 ? 28.663 -25.243 40.918 1.00 82.88 1198 ALA A C 1
ATOM 9369 O O . ALA A 1 1198 ? 29.751 -25.557 40.424 1.00 82.88 1198 ALA A O 1
ATOM 9370 N N . ALA A 1 1199 ? 27.892 -26.099 41.587 1.00 78.88 1199 ALA A N 1
ATOM 9371 C CA . ALA A 1 1199 ? 28.187 -27.519 41.710 1.00 78.88 1199 ALA A CA 1
ATOM 9372 C C . ALA A 1 1199 ? 26.882 -28.330 41.792 1.00 78.88 1199 ALA A C 1
ATOM 9374 O O . ALA A 1 1199 ? 25.914 -27.856 42.400 1.00 78.88 1199 ALA A O 1
ATOM 9375 N N . PRO A 1 1200 ? 26.836 -29.563 41.249 1.00 80.44 1200 PRO A N 1
ATOM 9376 C CA . PRO A 1 1200 ? 25.653 -30.414 41.333 1.00 80.44 1200 PRO A CA 1
ATOM 9377 C C . PRO A 1 1200 ? 25.154 -30.594 42.777 1.00 80.44 1200 PRO A C 1
ATOM 9379 O O . PRO A 1 1200 ? 25.911 -30.945 43.684 1.00 80.44 1200 PRO A O 1
ATOM 9382 N N . GLY A 1 1201 ? 23.864 -30.337 42.988 1.00 77.69 1201 GLY A N 1
ATOM 9383 C CA . GLY A 1 1201 ? 23.171 -30.405 44.275 1.00 77.69 1201 GLY A CA 1
ATOM 9384 C C . GLY A 1 1201 ? 23.412 -29.230 45.234 1.00 77.69 1201 GLY A C 1
ATOM 9385 O O . GLY A 1 1201 ? 22.973 -29.317 46.379 1.00 77.69 1201 GLY A O 1
ATOM 9386 N N . LYS A 1 1202 ? 24.108 -28.159 44.818 1.00 82.19 1202 LYS A N 1
ATOM 9387 C CA . LYS A 1 1202 ? 24.464 -27.014 45.685 1.00 82.19 1202 LYS A CA 1
ATOM 9388 C C . LYS A 1 1202 ? 23.954 -25.646 45.205 1.00 82.19 1202 LYS A C 1
ATOM 9390 O O . LYS A 1 1202 ? 24.320 -24.637 45.805 1.00 82.19 1202 LYS A O 1
ATOM 9395 N N . GLY A 1 1203 ? 23.121 -25.602 44.166 1.00 85.31 1203 GLY A N 1
ATOM 9396 C CA . GLY A 1 1203 ? 22.712 -24.359 43.506 1.00 85.31 1203 GLY A CA 1
ATOM 9397 C C . GLY A 1 1203 ? 23.822 -23.727 42.660 1.00 85.31 1203 GLY A C 1
ATOM 9398 O O . GLY A 1 1203 ? 24.831 -24.367 42.339 1.00 85.31 1203 GLY A O 1
ATOM 9399 N N . CYS A 1 1204 ? 23.617 -22.469 42.280 1.00 90.38 1204 CYS A N 1
ATOM 9400 C CA . CYS A 1 1204 ? 24.567 -21.652 41.528 1.00 90.38 1204 CYS A CA 1
ATOM 9401 C C . CYS A 1 1204 ? 24.644 -20.238 42.127 1.00 90.38 1204 CYS A C 1
ATOM 9403 O O . CYS A 1 1204 ? 23.636 -19.676 42.549 1.00 90.38 1204 CYS A O 1
ATOM 9405 N N . ARG A 1 1205 ? 25.845 -19.650 42.143 1.00 91.94 1205 ARG A N 1
ATOM 9406 C CA . ARG A 1 1205 ? 26.125 -18.254 42.498 1.00 91.94 1205 ARG A CA 1
ATOM 9407 C C . ARG A 1 1205 ? 26.896 -17.583 41.361 1.00 91.94 1205 ARG A C 1
ATOM 9409 O O . ARG A 1 1205 ? 28.085 -17.831 41.170 1.00 91.94 1205 ARG A O 1
ATOM 9416 N N . ALA A 1 1206 ? 26.224 -16.713 40.617 1.00 90.25 1206 ALA A N 1
ATOM 9417 C CA . ALA A 1 1206 ? 26.812 -15.916 39.544 1.00 90.25 1206 ALA A CA 1
ATOM 9418 C C . ALA A 1 1206 ? 27.056 -14.480 40.026 1.00 90.25 1206 ALA A C 1
ATOM 9420 O O . ALA A 1 1206 ? 26.137 -13.828 40.511 1.00 90.25 1206 ALA A O 1
ATOM 9421 N N . VAL A 1 1207 ? 28.285 -13.982 39.897 1.00 90.56 1207 VAL A N 1
ATOM 9422 C CA . VAL A 1 1207 ? 28.707 -12.645 40.340 1.00 90.56 1207 VAL A CA 1
ATOM 9423 C C . VAL A 1 1207 ? 29.141 -11.818 39.136 1.00 90.56 1207 VAL A C 1
ATOM 9425 O O . VAL A 1 1207 ? 30.159 -12.115 38.510 1.00 90.56 1207 VAL A O 1
ATOM 9428 N N . LEU A 1 1208 ? 28.385 -10.763 38.843 1.00 90.25 1208 LEU A N 1
ATOM 9429 C CA . LEU A 1 1208 ? 28.738 -9.706 37.899 1.00 90.25 1208 LEU A CA 1
ATOM 9430 C C . LEU A 1 1208 ? 29.588 -8.653 38.620 1.00 90.25 1208 LEU A C 1
ATOM 9432 O O . LEU A 1 1208 ? 29.244 -8.251 39.731 1.00 90.25 1208 LEU A O 1
ATOM 9436 N N . ARG A 1 1209 ? 30.667 -8.183 37.991 1.00 89.06 1209 ARG A N 1
ATOM 9437 C CA . ARG A 1 1209 ? 31.514 -7.081 38.477 1.00 89.06 1209 ARG A CA 1
ATOM 9438 C C . ARG A 1 1209 ? 31.673 -6.030 37.389 1.00 89.06 1209 ARG A C 1
ATOM 9440 O O . ARG A 1 1209 ? 31.982 -6.379 36.252 1.00 89.06 1209 ARG A O 1
ATOM 9447 N N . MET A 1 1210 ? 31.477 -4.762 37.732 1.00 86.12 1210 MET A N 1
ATOM 9448 C CA . MET A 1 1210 ? 31.588 -3.636 36.805 1.00 86.12 1210 MET A CA 1
ATOM 9449 C C . MET A 1 1210 ? 32.443 -2.524 37.426 1.00 86.12 1210 MET A C 1
ATOM 9451 O O . MET A 1 1210 ? 32.055 -2.015 38.482 1.00 86.12 1210 MET A O 1
ATOM 9455 N N . PRO A 1 1211 ? 33.557 -2.107 36.796 1.00 81.56 1211 PRO A N 1
ATOM 9456 C CA . PRO A 1 1211 ? 34.330 -0.966 37.267 1.00 81.56 1211 PRO A CA 1
ATOM 9457 C C . PRO A 1 1211 ? 33.555 0.342 37.076 1.00 81.56 1211 PRO A C 1
ATOM 9459 O O . PRO A 1 1211 ? 32.970 0.611 36.021 1.00 81.56 1211 PRO A O 1
ATOM 9462 N N . VAL A 1 1212 ? 33.576 1.191 38.099 1.00 72.12 1212 VAL A N 1
ATOM 9463 C CA . VAL A 1 1212 ? 32.942 2.510 38.094 1.00 72.12 1212 VAL A CA 1
ATOM 9464 C C . VAL A 1 1212 ? 34.037 3.567 38.024 1.00 72.12 1212 VAL A C 1
ATOM 9466 O O . VAL A 1 1212 ? 34.844 3.708 38.938 1.00 72.12 1212 VAL A O 1
ATOM 9469 N N . ARG A 1 1213 ? 34.076 4.340 36.934 1.00 55.91 1213 ARG A N 1
ATOM 9470 C CA . ARG A 1 1213 ? 35.047 5.435 36.805 1.00 55.91 1213 ARG A CA 1
ATOM 9471 C C . ARG A 1 1213 ? 34.678 6.589 37.734 1.00 55.91 1213 ARG A C 1
ATOM 9473 O O . ARG A 1 1213 ? 33.582 7.142 37.634 1.00 55.91 1213 ARG A O 1
ATOM 9480 N N . ASP A 1 1214 ? 35.624 6.998 38.575 1.00 46.78 1214 ASP A N 1
ATOM 9481 C CA . ASP A 1 1214 ? 35.510 8.234 39.347 1.00 46.78 1214 ASP A CA 1
ATOM 9482 C C . ASP A 1 1214 ? 35.371 9.456 38.411 1.00 46.78 1214 ASP A C 1
ATOM 9484 O O . ASP A 1 1214 ? 35.931 9.512 37.311 1.00 46.78 1214 ASP A O 1
ATOM 9488 N N . LYS A 1 1215 ? 34.630 10.476 38.856 1.00 41.12 1215 LYS A N 1
ATOM 9489 C CA . LYS A 1 1215 ? 34.352 11.705 38.086 1.00 41.12 1215 LYS A CA 1
ATOM 9490 C C . LYS A 1 1215 ? 35.594 12.581 37.855 1.00 41.12 1215 LYS A C 1
ATOM 9492 O O . LYS A 1 1215 ? 35.494 13.594 37.164 1.00 41.12 1215 LYS A O 1
ATOM 9497 N N . SER A 1 1216 ? 36.747 12.205 38.404 1.00 36.59 1216 SER A N 1
ATOM 9498 C CA . SER A 1 1216 ? 38.026 12.907 38.270 1.00 36.59 1216 SER A CA 1
ATOM 9499 C C . SER A 1 1216 ? 38.710 12.727 36.902 1.00 36.59 1216 SER A C 1
ATOM 9501 O O . SER A 1 1216 ? 39.427 13.632 36.465 1.00 36.59 1216 SER A O 1
ATOM 9503 N N . ASP A 1 1217 ? 38.449 11.628 36.183 1.00 34.75 1217 ASP A N 1
ATOM 9504 C CA . ASP A 1 1217 ? 39.320 11.187 35.077 1.00 34.75 1217 ASP A CA 1
ATOM 9505 C C . ASP A 1 1217 ? 38.851 11.559 33.652 1.00 34.75 1217 ASP A C 1
ATOM 9507 O O . ASP A 1 1217 ? 39.473 11.220 32.646 1.00 34.75 1217 ASP A O 1
ATOM 9511 N N . ARG A 1 1218 ? 37.788 12.368 33.516 1.00 34.28 1218 ARG A N 1
ATOM 9512 C CA . ARG A 1 1218 ? 37.382 12.956 32.214 1.00 34.28 1218 ARG A CA 1
ATOM 9513 C C . ARG A 1 1218 ? 38.359 14.020 31.671 1.00 34.28 1218 ARG A C 1
ATOM 9515 O O . ARG A 1 1218 ? 38.050 14.683 30.685 1.00 34.28 1218 ARG A O 1
ATOM 9522 N N . SER A 1 1219 ? 39.525 14.178 32.299 1.00 34.53 1219 SER A N 1
ATOM 9523 C CA . SER A 1 1219 ? 40.473 15.274 32.064 1.00 34.53 1219 SER A CA 1
ATOM 9524 C C . SER A 1 1219 ? 41.687 14.908 31.195 1.00 34.53 1219 SER A C 1
ATOM 9526 O O . SER A 1 1219 ? 42.426 15.822 30.836 1.00 34.53 1219 SER A O 1
ATOM 9528 N N . GLN A 1 1220 ? 41.946 13.623 30.892 1.00 34.00 1220 GLN A N 1
ATOM 9529 C CA . GLN A 1 1220 ? 43.246 13.197 30.326 1.00 34.00 1220 GLN A CA 1
ATOM 9530 C C . GLN A 1 1220 ? 43.243 12.410 28.999 1.00 34.00 1220 GLN A C 1
ATOM 9532 O O . GLN A 1 1220 ? 44.324 12.176 28.472 1.00 34.00 1220 GLN A O 1
ATOM 9537 N N . VAL A 1 1221 ? 42.097 12.064 28.393 1.00 32.78 1221 VAL A N 1
ATOM 9538 C CA . VAL A 1 1221 ? 42.081 11.241 27.149 1.00 32.78 1221 VAL A CA 1
ATOM 9539 C C . VAL A 1 1221 ? 41.781 12.037 25.858 1.00 32.78 1221 VAL A C 1
ATOM 9541 O O . VAL A 1 1221 ? 41.931 11.517 24.760 1.00 32.78 1221 VAL A O 1
ATOM 9544 N N . GLN A 1 1222 ? 41.459 13.334 25.937 1.00 31.70 1222 GLN A N 1
ATOM 9545 C CA . GLN A 1 1222 ? 41.502 14.240 24.770 1.00 31.70 1222 GLN A CA 1
ATOM 9546 C C . GLN A 1 1222 ? 42.811 15.041 24.770 1.00 31.70 1222 GLN A C 1
ATOM 9548 O O . GLN A 1 1222 ? 42.819 16.245 25.023 1.00 31.70 1222 GLN A O 1
ATOM 9553 N N . GLY A 1 1223 ? 43.930 14.348 24.537 1.00 33.31 1223 GLY A N 1
ATOM 9554 C CA . GLY A 1 1223 ? 45.262 14.942 24.695 1.00 33.31 1223 GLY A CA 1
ATOM 9555 C C . GLY A 1 1223 ? 46.429 14.258 23.980 1.00 33.31 1223 GLY A C 1
ATOM 9556 O O . GLY A 1 1223 ? 47.563 14.648 24.238 1.00 33.31 1223 GLY A O 1
ATOM 9557 N N . SER A 1 1224 ? 46.197 13.282 23.095 1.00 31.23 1224 SER A N 1
ATOM 9558 C CA . SER A 1 1224 ? 47.272 12.655 22.306 1.00 31.23 1224 SER A CA 1
ATOM 9559 C C . SER A 1 1224 ? 46.727 11.814 21.146 1.00 31.23 1224 SER A C 1
ATOM 9561 O O . SER A 1 1224 ? 46.513 10.623 21.322 1.00 31.23 1224 SER A O 1
ATOM 9563 N N . GLU A 1 1225 ? 46.490 12.452 19.992 1.00 29.20 1225 GLU A N 1
ATOM 9564 C CA . GLU A 1 1225 ? 46.732 11.911 18.632 1.00 29.20 1225 GLU A CA 1
ATOM 9565 C C . GLU A 1 1225 ? 46.361 12.958 17.559 1.00 29.20 1225 GLU A C 1
ATOM 9567 O O . GLU A 1 1225 ? 45.382 12.849 16.829 1.00 29.20 1225 GLU A O 1
ATOM 9572 N N . VAL A 1 1226 ? 47.172 14.021 17.480 1.00 34.53 1226 VAL A N 1
ATOM 9573 C CA . VAL A 1 1226 ? 47.371 14.806 16.247 1.00 34.53 1226 VAL A CA 1
ATOM 9574 C C . VAL A 1 1226 ? 48.858 15.153 16.157 1.00 34.53 1226 VAL A C 1
ATOM 9576 O O . VAL A 1 1226 ? 49.278 16.234 16.566 1.00 34.53 1226 VAL A O 1
ATOM 9579 N N . GLN A 1 1227 ? 49.656 14.211 15.655 1.00 31.72 1227 GLN A N 1
ATOM 9580 C CA . GLN A 1 1227 ? 50.934 14.460 14.980 1.00 31.72 1227 GLN A CA 1
ATOM 9581 C C . GLN A 1 1227 ? 51.336 13.181 14.231 1.00 31.72 1227 GLN A C 1
ATOM 9583 O O . GLN A 1 1227 ? 51.714 12.190 14.852 1.00 31.72 1227 GLN A O 1
ATOM 9588 N N . GLY A 1 1228 ? 51.186 13.217 12.905 1.00 30.98 1228 GLY A N 1
ATOM 9589 C CA . GLY A 1 1228 ? 51.267 12.082 11.983 1.00 30.98 1228 GLY A CA 1
ATOM 9590 C C . GLY A 1 1228 ? 50.533 12.438 10.701 1.00 30.98 1228 GLY A C 1
ATOM 9591 O O . GLY A 1 1228 ? 49.421 11.907 10.515 1.00 30.98 1228 GLY A O 1
#

Secondary structure (DSSP, 8-state):
-------------PPP-PEEEEEE-SSSSSGGGHHHHHHHHTTHHHHTTEEEEEEPPPTTS-SSHHHHTTSSSEEEE-THHHHHHHTT--EEEEEE--SS--EEEEEETTSS-SSGGGGTT-EEEE-SSSGGGHHHHHHHHHHHS-GGGSEEEEPPSSTHHHHTTS-SEEEEETTTHHHHHHHTT--EEEE-GGGGT------EEEEEHHHHHH-HHHHHHHHHHHHHHHHHHHHSHHHHHHHIIIII-TT--HHHHHHHHHHHHHHH-TTTS-TB---HHHHHHHHHHHHHTTSSS-SSPPTT-B---TTS------HHHHHHHHT----EEEEETTSTTTSEE-TTS-EESHHHHHHHHHHHHHT---EEEEE-HHHHHHHHHHT-SSEEEEE-HHHHHHTTEEEEEEEEEE-EEEEEETT--SS--SSGGGTTSEEEEETT-HHHHHHHTTTTTTSEEEEESSHHHHHHHHHTTS-SEEEEEGGGHHHHHHTT-TTEEEEEE-TTS-EEEEEEEETT-HHHHHHHHHHHHTS-HHHHHHHHHHHHTS-GGGSPPSP---HHHHHHHHHHPSEEEEE--BTTTBB--SSS-BSHHHHHHHHHHHHH---EEEEE-SS-SHHHHHHHHTTSS-SEEEEEETSSS--TT-EE----EEE-EEEEEETTSPP--SGGGGTTSEEEEESS-HHHHHHHHH-TTSEEEEESSHHHHHHHHHTTSSSEEEEEHHHHHHHHHHTT-TTEEEEEE-SSPPEEEEEEE-TT-HHHHHHHHHHHHTS-HHHHHHHHHHHSS--------HHHHHHHHHHHHHHHHHHHHHHHHHHHHHTTTGGGSTTS-------------------GGGSTTHHHHHHHHTT-SSEEEEEETTTTEEEEE-GGGGGGT--HHHHTTSBGGGGBS-HHHHHHHHHHHHHHHTTT-SEEEEEEEEE-TT--EEEEEEEEEEEESSSSEEEEEEEEEE-HHHHHHHHHHHHHHHHHHHHHHHHHHHHHHHHHHHHHHIIIIIIHHHHHHHHHHHHHHHH---HHHHHHHHHHHHHHHHHHHHHHHHHHHH--THHHHTHHHHHHHHHHHHHTGGGT-EEEEEE--TTS------HHHHHHHHHHHHHHHHHIIIII--SEEEEEEEE-SSEEEEEEEE-S-------SS-SS-TTS-HHHHHHHHHHHTTT-EEEEEE-TTS-EEEEEEEE---TT-TTSSSSS----

pLDDT: mean 75.86, std 15.58, range [25.61, 97.81]

Sequence (1228 aa):
MLLTFWGAAAAFAATPTLEPVTIQLRWSHQFQFAGYYAAVEKGFYAAEGLDVTLQAAVPGQDRVTPVLEGRAQYGVGDAGILKLRADGRPLVVLAQIFQHSPGILMTRRDSDIYSPYELKGKTVLLNQDPAGSAAVRAMILETLGSLDQVNIIPRHYADEEFTGGKADAVAGYLSNEPYRMKQAGLAINIIDPRSYGIDFYGDNLFTTEQEIASHPERVEKVRRATLRGWAYALQHKEEVIDQIRAKYDPGAIREKLDFESKVVEQMILPDLVPIGELHPGRYGRIAEIFYRLEMSPSAEVPKGFLYRSETAPAVKLTAEERAWLDAHPAIRFGYSNDFQPALIVQEEGRVSGILKDTLDLLNERLGTDFGIAVTDLESLRKMARNKEVSGILSLSPAAAGRLDLIGTASHIRTYPTIFGRSGEAADIKGIEDLTTYRCAFVGGMPTMEALVASHADQMSITRVKTVLQGLKLLHEGTVDFFIGFSQHNYVILKNGLLGLGPVLTMTDRPIDAVMGVRKDWPQLVGILNKGLASITEAERSAILARWSGYDLTVRLPPVSLSPEERTWLVNNIPIRIGVADFPPFVILGEGRPTGLFSAYLELIAERTGLQFRYEVLKRFPSEALEELRQGLGPDLIPYFKGMTGREQDILFTKPYAQSPSVIFSKQDGPLFTVLEDLSGKVVGLTKPSGLHEAVIRAHPDISVRLFDTERESLQALEEGRIHASIGNLNVGTYLILENGWSNLKIVGPSGLEDQMLSFAIRPDRPELRRIIDKGLDSISLEERNTMRNQYLAVRYDHGIRKADVAKALFILGSVFGLVICAVVLWNFQLKRKVFERTADLNQSNVQLSAEIVQRQNTEKALRESRDYLDNLTNSMVDIVISVRLPDRTIEWVNDAIRQLGYEPGECIGRTTEFIYSDHDDFIALGKEMTRSMAENRENLAAEFMFKNKNGDIFPAEITISFFENKGDLIGVTGIIRDISERKEKEQLLDAYQQRLKALASKLTMSEERERRRVATELHDHVGQSLAIARLQLASAQKSNPDASCTLLLEEVSHTLLEASRETRHLIFDLSTPVIKELGLRAAIADWLNEKMPQHGIAAELADYTDSAGALSLTDDQATLLFRHTRELLTNVIKHAKANRVTVEVTAAADEIHIAVQDNGVGFETAGAPGNGKEKDHFGLFSIRESMADMGGSMVIDAAPGKGCRAVLRMPVRDKSDRSQVQGSEVQG